Protein AF-A0A7S0GV88-F1 (afdb_monomer)

pLDDT: mean 84.68, std 21.15, range [24.97, 98.88]

Structure (mmCIF, N/CA/C/O backbone):
data_AF-A0A7S0GV88-F1
#
_entry.id   AF-A0A7S0GV88-F1
#
loop_
_atom_site.group_PDB
_atom_site.id
_atom_site.type_symbol
_atom_site.label_atom_id
_atom_site.label_alt_id
_atom_site.label_comp_id
_atom_site.label_asym_id
_atom_site.label_entity_id
_atom_site.label_seq_id
_atom_site.pdbx_PDB_ins_code
_atom_site.Cartn_x
_atom_site.Cartn_y
_atom_site.Cartn_z
_atom_site.occupancy
_atom_site.B_iso_or_equiv
_atom_site.auth_seq_id
_atom_site.auth_comp_id
_atom_site.auth_asym_id
_atom_site.auth_atom_id
_atom_site.pdbx_PDB_model_num
ATOM 1 N N . LYS A 1 1 ? 46.078 34.017 23.331 1.00 31.00 1 LYS A N 1
ATOM 2 C CA . LYS A 1 1 ? 46.641 35.387 23.426 1.00 31.00 1 LYS A CA 1
ATOM 3 C C . LYS A 1 1 ? 46.225 36.143 22.163 1.00 31.00 1 LYS A C 1
ATOM 5 O O . LYS A 1 1 ? 46.647 35.742 21.093 1.00 31.00 1 LYS A O 1
ATOM 10 N N . GLN A 1 2 ? 45.319 37.117 22.285 1.00 31.72 2 GLN A N 1
ATOM 11 C CA . GLN A 1 2 ? 44.961 38.100 21.240 1.00 31.72 2 GLN A CA 1
ATOM 12 C C . GLN A 1 2 ? 46.146 39.066 20.960 1.00 31.72 2 GLN A C 1
ATOM 14 O O . GLN A 1 2 ? 47.093 39.046 21.750 1.00 31.72 2 GLN A O 1
ATOM 19 N N . PRO A 1 3 ? 46.027 40.069 20.063 1.00 63.22 3 PRO A N 1
ATOM 20 C CA . PRO A 1 3 ? 45.631 40.078 18.638 1.00 63.22 3 PRO A CA 1
ATOM 21 C C . PRO A 1 3 ? 46.649 40.921 17.812 1.00 63.22 3 PRO A C 1
ATOM 23 O O . PRO A 1 3 ? 47.621 41.386 18.388 1.00 63.22 3 PRO A O 1
ATOM 26 N N . TYR A 1 4 ? 46.440 41.181 16.510 1.00 31.20 4 TYR A N 1
ATOM 27 C CA . TYR A 1 4 ? 46.664 42.521 15.914 1.00 31.20 4 TYR A CA 1
ATOM 28 C C . TYR A 1 4 ? 46.125 42.625 14.473 1.00 31.20 4 TYR A C 1
ATOM 30 O O . TYR A 1 4 ? 46.433 41.822 13.600 1.00 31.20 4 TYR A O 1
ATOM 38 N N . THR A 1 5 ? 45.322 43.666 14.274 1.00 37.41 5 THR A N 1
ATOM 39 C CA . THR A 1 5 ? 44.784 44.271 13.044 1.00 37.41 5 THR A CA 1
ATOM 40 C C . THR A 1 5 ? 45.808 45.154 12.319 1.00 37.41 5 THR A C 1
ATOM 42 O O . THR A 1 5 ? 46.574 45.826 13.014 1.00 37.41 5 THR A O 1
ATOM 45 N N . ARG A 1 6 ? 45.702 45.315 10.984 1.00 29.14 6 ARG A N 1
ATOM 46 C CA . ARG A 1 6 ? 45.584 46.637 10.311 1.00 29.14 6 ARG A CA 1
ATOM 47 C C . ARG A 1 6 ? 45.465 46.555 8.780 1.00 29.14 6 ARG A C 1
ATOM 49 O O . ARG A 1 6 ? 46.301 45.946 8.125 1.00 29.14 6 ARG A O 1
ATOM 56 N N . ASP A 1 7 ? 44.464 47.270 8.269 1.00 32.00 7 ASP A N 1
ATOM 57 C CA . ASP A 1 7 ? 44.287 47.724 6.886 1.00 32.00 7 ASP A CA 1
ATOM 58 C C . ASP A 1 7 ? 45.358 48.733 6.448 1.00 32.00 7 ASP A C 1
ATOM 60 O O . ASP A 1 7 ? 45.735 49.598 7.244 1.00 32.00 7 ASP A O 1
ATOM 64 N N . ILE A 1 8 ? 45.725 48.701 5.158 1.00 28.30 8 ILE A N 1
ATOM 65 C CA . ILE A 1 8 ? 46.103 49.876 4.350 1.00 28.30 8 ILE A CA 1
ATOM 66 C C . ILE A 1 8 ? 45.570 49.670 2.920 1.00 28.30 8 ILE A C 1
ATOM 68 O O . ILE A 1 8 ? 45.822 48.642 2.297 1.00 28.30 8 ILE A O 1
ATOM 72 N N . ALA A 1 9 ? 44.843 50.671 2.425 1.00 28.27 9 ALA A N 1
ATOM 73 C CA . ALA A 1 9 ? 44.384 50.839 1.047 1.00 28.27 9 ALA A CA 1
ATOM 74 C C . ALA A 1 9 ? 45.217 51.914 0.308 1.00 28.27 9 ALA A C 1
ATOM 76 O O . ALA A 1 9 ? 46.000 52.603 0.955 1.00 28.27 9 ALA A O 1
ATOM 77 N N . SER A 1 10 ? 44.923 52.081 -0.997 1.00 27.30 10 SER A N 1
ATOM 78 C CA . SER A 1 10 ? 45.275 53.158 -1.965 1.00 27.30 10 SER A CA 1
ATOM 79 C C . SER A 1 10 ? 46.482 52.869 -2.880 1.00 27.30 10 SER A C 1
ATOM 81 O O . SER A 1 10 ? 47.581 52.672 -2.377 1.00 27.30 10 SER A O 1
ATOM 83 N N . GLU A 1 11 ? 46.326 52.688 -4.204 1.00 28.52 11 GLU A N 1
ATOM 84 C CA . GLU A 1 11 ? 46.108 53.677 -5.308 1.00 28.52 11 GLU A CA 1
ATOM 85 C C . GLU A 1 11 ? 47.330 53.553 -6.269 1.00 28.52 11 GLU A C 1
ATOM 87 O O . GLU A 1 11 ? 48.411 53.213 -5.808 1.00 28.52 11 GLU A O 1
ATOM 92 N N . GLU A 1 12 ? 47.317 53.725 -7.599 1.00 28.55 12 GLU A N 1
ATOM 93 C CA . GLU A 1 12 ? 46.411 54.412 -8.524 1.00 28.55 12 GLU A CA 1
ATOM 94 C C . GLU A 1 12 ? 46.788 54.106 -10.006 1.00 28.55 12 GLU A C 1
ATOM 96 O O . GLU A 1 12 ? 47.960 53.885 -10.304 1.00 28.55 12 GLU A O 1
ATOM 101 N N . ALA A 1 13 ? 45.804 54.273 -10.915 1.00 28.66 13 ALA A N 1
ATOM 102 C CA . ALA A 1 13 ? 45.915 54.860 -12.276 1.00 28.66 13 ALA A CA 1
ATOM 103 C C . ALA A 1 13 ? 46.636 54.064 -13.413 1.00 28.66 13 ALA A C 1
ATOM 105 O O . ALA A 1 13 ? 47.700 53.510 -13.211 1.00 28.66 13 ALA A O 1
ATOM 106 N N . ARG A 1 14 ? 46.212 54.024 -14.697 1.00 29.78 14 ARG A N 1
ATOM 107 C CA . ARG A 1 14 ? 45.263 54.828 -15.503 1.00 29.78 14 ARG A CA 1
ATOM 108 C C . ARG A 1 14 ? 45.185 54.299 -16.965 1.00 29.78 14 ARG A C 1
ATOM 110 O O . ARG A 1 14 ? 46.149 53.719 -17.443 1.00 29.78 14 ARG A O 1
ATOM 117 N N . HIS A 1 15 ? 44.112 54.719 -17.663 1.00 27.44 15 HIS A N 1
ATOM 118 C CA . HIS A 1 15 ? 43.912 54.929 -19.129 1.00 27.44 15 HIS A CA 1
ATOM 119 C C . HIS A 1 15 ? 43.339 53.758 -19.963 1.00 27.44 15 HIS A C 1
ATOM 121 O O . HIS A 1 15 ? 44.011 52.758 -20.145 1.00 27.44 15 HIS A O 1
ATOM 127 N N . SER A 1 16 ? 42.039 53.755 -20.328 1.00 27.64 16 SER A N 1
ATOM 128 C CA . SER A 1 16 ? 41.274 54.545 -21.348 1.00 27.64 16 SER A CA 1
ATOM 129 C C . SER A 1 16 ? 41.292 53.872 -22.746 1.00 27.64 16 SER A C 1
ATOM 131 O O . SER A 1 16 ? 42.198 53.074 -22.968 1.00 27.64 16 SER A O 1
ATOM 133 N N . PRO A 1 17 ? 40.370 54.158 -23.709 1.00 46.22 17 PRO A N 1
ATOM 134 C CA . PRO A 1 17 ? 39.258 55.131 -23.699 1.00 46.22 17 PRO A CA 1
ATOM 135 C C . PRO A 1 17 ? 37.903 54.686 -24.356 1.00 46.22 17 PRO A C 1
ATOM 137 O O . PRO A 1 17 ? 37.824 53.687 -25.060 1.00 46.22 17 PRO A O 1
ATOM 140 N N . THR A 1 18 ? 36.880 55.560 -24.213 1.00 27.70 18 THR A N 1
ATOM 141 C CA . THR A 1 18 ? 35.824 55.971 -25.205 1.00 27.70 18 THR A CA 1
ATOM 142 C C . THR A 1 18 ? 34.707 55.004 -25.673 1.00 27.70 18 THR A C 1
ATOM 144 O O . THR A 1 18 ? 34.966 53.831 -25.862 1.00 27.70 18 THR A O 1
ATOM 147 N N . MET A 1 19 ? 33.474 55.403 -26.058 1.00 26.50 19 MET A N 1
ATOM 148 C CA . MET A 1 19 ? 32.551 56.550 -25.833 1.00 26.50 19 MET A CA 1
ATOM 149 C C . MET A 1 19 ? 31.300 56.363 -26.751 1.00 26.50 19 MET A C 1
ATOM 151 O O . MET A 1 19 ? 31.500 56.036 -27.911 1.00 26.50 19 MET A O 1
ATOM 155 N N . SER A 1 20 ? 30.087 56.705 -26.259 1.00 28.88 20 SER A N 1
ATOM 156 C CA . SER A 1 20 ? 28.911 57.340 -26.948 1.00 28.88 20 SER A CA 1
ATOM 157 C C . SER A 1 20 ? 28.206 56.627 -28.142 1.00 28.88 20 SER A C 1
ATOM 159 O O . SER A 1 20 ? 28.875 56.030 -28.966 1.00 28.88 20 SER A O 1
ATOM 161 N N . ALA A 1 21 ? 26.879 56.671 -28.396 1.00 28.61 21 ALA A N 1
ATOM 162 C CA . ALA A 1 21 ? 25.826 57.679 -28.139 1.00 28.61 21 ALA A CA 1
ATOM 163 C C . ALA A 1 21 ? 24.391 57.051 -28.332 1.00 28.61 21 ALA A C 1
ATOM 165 O O . ALA A 1 21 ? 24.263 56.166 -29.170 1.00 28.61 21 ALA A O 1
ATOM 166 N N . VAL A 1 22 ? 23.336 57.313 -27.516 1.00 31.28 22 VAL A N 1
ATOM 167 C CA . VAL A 1 22 ? 22.298 58.410 -27.568 1.00 31.28 22 VAL A CA 1
ATOM 168 C C . VAL A 1 22 ? 21.106 58.100 -28.527 1.00 31.28 22 VAL A C 1
ATOM 170 O O . VAL A 1 22 ? 21.380 57.676 -29.636 1.00 31.28 22 VAL A O 1
ATOM 173 N N . TRP A 1 23 ? 19.782 58.291 -28.290 1.00 27.17 23 TRP A N 1
ATOM 174 C CA . TRP A 1 23 ? 18.904 58.862 -27.229 1.00 27.17 23 TRP A CA 1
ATOM 175 C C . TRP A 1 23 ? 17.394 58.540 -27.481 1.00 27.17 23 TRP A C 1
ATOM 177 O O . TRP A 1 23 ? 16.983 58.417 -28.634 1.00 27.17 23 TRP A O 1
ATOM 187 N N . GLY A 1 24 ? 16.579 58.628 -26.406 1.00 27.17 24 GLY A N 1
ATOM 188 C CA . GLY A 1 24 ? 15.218 59.239 -26.384 1.00 27.17 24 GLY A CA 1
ATOM 189 C C . GLY A 1 24 ? 14.009 58.300 -26.158 1.00 27.17 24 GLY A C 1
ATOM 190 O O . GLY A 1 24 ? 13.952 57.240 -26.759 1.00 27.17 24 GLY A O 1
ATOM 191 N N . THR A 1 25 ? 12.966 58.589 -25.357 1.00 27.36 25 THR A N 1
ATOM 192 C CA . THR A 1 25 ? 12.500 59.826 -24.698 1.00 27.36 25 THR A CA 1
ATOM 193 C C . THR A 1 25 ? 11.494 59.487 -23.573 1.00 27.36 25 THR A C 1
ATOM 195 O O . THR A 1 25 ? 10.779 58.493 -23.618 1.00 27.36 25 THR A O 1
ATOM 198 N N . VAL A 1 26 ? 11.455 60.382 -22.586 1.00 27.67 26 VAL A N 1
ATOM 199 C CA . VAL A 1 26 ? 10.533 60.630 -21.457 1.00 27.67 26 VAL A CA 1
ATOM 200 C C . VAL A 1 26 ? 9.020 60.489 -21.749 1.00 27.67 26 VAL A C 1
ATOM 202 O O . VAL A 1 26 ? 8.549 61.007 -22.755 1.00 27.67 26 VAL A O 1
ATOM 205 N N . SER A 1 27 ? 8.219 59.973 -20.795 1.00 27.03 27 SER A N 1
ATOM 206 C CA . SER A 1 27 ? 7.159 60.756 -20.098 1.00 27.03 27 SER A CA 1
ATOM 207 C C . SER A 1 27 ? 6.288 59.973 -19.093 1.00 27.03 27 SER A C 1
ATOM 209 O O . SER A 1 27 ? 5.685 58.966 -19.426 1.00 27.03 27 SER A O 1
ATOM 211 N N . ARG A 1 28 ? 6.250 60.520 -17.858 1.00 28.66 28 ARG A N 1
ATOM 212 C CA . ARG A 1 28 ? 5.102 60.790 -16.947 1.00 28.66 28 ARG A CA 1
ATOM 213 C C . ARG A 1 28 ? 3.959 59.755 -16.913 1.00 28.66 28 ARG A C 1
ATOM 215 O O . ARG A 1 28 ? 3.337 59.504 -17.926 1.00 28.66 28 ARG A O 1
ATOM 222 N N . GLY A 1 29 ? 3.500 59.219 -15.784 1.00 25.38 29 GLY A N 1
ATOM 223 C CA . GLY A 1 29 ? 3.545 59.647 -14.384 1.00 25.38 29 GLY A CA 1
ATOM 224 C C . GLY A 1 29 ? 2.145 59.445 -13.790 1.00 25.38 29 GLY A C 1
ATOM 225 O O . GLY A 1 29 ? 1.188 59.760 -14.475 1.00 25.38 29 GLY A O 1
ATOM 226 N N . PHE A 1 30 ? 2.007 58.942 -12.560 1.00 24.97 30 PHE A N 1
ATOM 227 C CA . PHE A 1 30 ? 0.862 59.248 -11.689 1.00 24.97 30 PHE A CA 1
ATOM 228 C C . PHE A 1 30 ? 1.201 58.928 -10.231 1.00 24.97 30 PHE A C 1
ATOM 230 O O . PHE A 1 30 ? 1.739 57.876 -9.895 1.00 24.97 30 PHE A O 1
ATOM 237 N N . SER A 1 31 ? 0.909 59.905 -9.385 1.00 28.84 31 SER A N 1
ATOM 238 C CA . SER A 1 31 ? 1.169 59.980 -7.955 1.00 28.84 31 SER A CA 1
ATOM 239 C C . SER A 1 31 ? -0.094 59.683 -7.138 1.00 28.84 31 SER A C 1
ATOM 241 O O . SER A 1 31 ? -1.156 60.193 -7.473 1.00 28.84 31 SER A O 1
ATOM 243 N N . TYR A 1 32 ? 0.095 58.935 -6.043 1.00 29.19 32 TYR A N 1
ATOM 244 C CA . TYR A 1 32 ? -0.457 59.101 -4.683 1.00 29.19 32 TYR A CA 1
ATOM 245 C C . TYR A 1 32 ? -1.946 59.441 -4.443 1.00 29.19 32 TYR A C 1
ATOM 247 O O . TYR A 1 32 ? -2.408 60.515 -4.806 1.00 29.19 32 TYR A O 1
ATOM 255 N N . LEU A 1 33 ? -2.615 58.601 -3.627 1.00 28.61 33 LEU A N 1
ATOM 256 C CA . LEU A 1 33 ? -3.002 58.809 -2.201 1.00 28.61 33 LEU A CA 1
ATOM 257 C C . LEU A 1 33 ? -4.382 58.207 -1.859 1.00 28.61 33 LEU A C 1
ATOM 259 O O . LEU A 1 33 ? -5.360 58.450 -2.552 1.00 28.61 33 LEU A O 1
ATOM 263 N N . GLY A 1 34 ? -4.476 57.578 -0.677 1.00 27.59 34 GLY A N 1
ATOM 264 C CA . GLY A 1 34 ? -5.638 57.772 0.207 1.00 27.59 34 GLY A CA 1
ATOM 265 C C . GLY A 1 34 ? -6.469 56.542 0.590 1.00 27.59 34 GLY A C 1
ATOM 266 O O . GLY A 1 34 ? -7.191 55.982 -0.219 1.00 27.59 34 GLY A O 1
ATOM 267 N N . ARG A 1 35 ? -6.413 56.185 1.881 1.00 32.00 35 ARG A N 1
ATOM 268 C CA . ARG A 1 35 ? -7.230 55.182 2.597 1.00 32.00 35 ARG A CA 1
ATOM 269 C C . ARG A 1 35 ? -8.725 55.545 2.647 1.00 32.00 35 ARG A C 1
ATOM 271 O O . ARG A 1 35 ? -9.021 56.709 2.884 1.00 32.00 35 ARG A O 1
ATOM 278 N N . GLN A 1 36 ? -9.616 54.542 2.698 1.00 27.75 36 GLN A N 1
ATOM 279 C CA . GLN A 1 36 ? -10.603 54.361 3.789 1.00 27.75 36 GLN A CA 1
ATOM 280 C C . GLN A 1 36 ? -11.401 53.045 3.672 1.00 27.75 36 GLN A C 1
ATOM 282 O O . GLN A 1 36 ? -11.742 52.594 2.585 1.00 27.75 36 GLN A O 1
ATOM 287 N N . MET A 1 37 ? -11.675 52.439 4.833 1.00 28.88 37 MET A N 1
ATOM 288 C CA . MET A 1 37 ? -12.521 51.257 5.047 1.00 28.88 37 MET A CA 1
ATOM 289 C C . MET A 1 37 ? -14.000 51.532 4.737 1.00 28.88 37 MET A C 1
ATOM 291 O O . MET A 1 37 ? -14.466 52.627 5.036 1.00 28.88 37 MET A O 1
ATOM 295 N N . LEU A 1 38 ? -14.758 50.499 4.336 1.00 27.25 38 LEU A N 1
ATOM 296 C CA . LEU A 1 38 ? -16.100 50.196 4.873 1.00 27.25 38 LEU A CA 1
ATOM 297 C C . LEU A 1 38 ? -16.601 48.804 4.432 1.00 27.25 38 LEU A C 1
ATOM 299 O O . LEU A 1 38 ? -16.444 48.388 3.289 1.00 27.25 38 LEU A O 1
ATOM 303 N N . ARG A 1 39 ? -17.214 48.098 5.391 1.00 28.73 39 ARG A N 1
ATOM 304 C CA . ARG A 1 39 ? -17.893 46.793 5.291 1.00 28.73 39 ARG A CA 1
ATOM 305 C C . ARG A 1 39 ? -19.040 46.799 4.266 1.00 28.73 39 ARG A C 1
ATOM 307 O O . ARG A 1 39 ? -19.808 47.758 4.268 1.00 28.73 39 ARG A O 1
ATOM 314 N N . ARG A 1 40 ? -19.278 45.671 3.570 1.00 27.28 40 ARG A N 1
ATOM 315 C CA . ARG A 1 40 ? -20.622 45.088 3.316 1.00 27.28 40 ARG A CA 1
ATOM 316 C C . ARG A 1 40 ? -20.555 43.677 2.694 1.00 27.28 40 ARG A C 1
ATOM 318 O O . ARG A 1 40 ? -19.632 43.346 1.968 1.00 27.28 40 ARG A O 1
ATOM 325 N N . SER A 1 41 ? -21.554 42.879 3.065 1.00 28.41 41 SER A N 1
ATOM 326 C CA . SER A 1 41 ? -21.838 41.453 2.818 1.00 28.41 41 SER A CA 1
ATOM 327 C C . SER A 1 41 ? -21.912 40.990 1.348 1.00 28.41 41 SER A C 1
ATOM 329 O O . SER A 1 41 ? -22.303 41.792 0.498 1.00 28.41 41 SER A O 1
ATOM 331 N N . PRO A 1 42 ? -21.719 39.686 1.057 1.00 31.70 42 PRO A N 1
ATOM 332 C CA . PRO A 1 42 ? -21.931 39.120 -0.273 1.00 31.70 42 PRO A CA 1
ATOM 333 C C . PRO A 1 42 ? -23.405 38.736 -0.506 1.00 31.70 42 PRO A C 1
ATOM 335 O O . PRO A 1 42 ? -24.007 38.007 0.282 1.00 31.70 42 PRO A O 1
ATOM 338 N N . ARG A 1 43 ? -23.990 39.232 -1.604 1.00 27.00 43 ARG A N 1
ATOM 339 C CA . ARG A 1 43 ? -25.266 38.757 -2.163 1.00 27.00 43 ARG A CA 1
ATOM 340 C C . ARG A 1 43 ? -24.993 37.829 -3.346 1.00 27.00 43 ARG A C 1
ATOM 342 O O . ARG A 1 43 ? -24.119 38.101 -4.162 1.00 27.00 43 ARG A O 1
ATOM 349 N N . ALA A 1 44 ? -25.784 36.763 -3.384 1.00 29.05 44 ALA A N 1
ATOM 350 C CA . ALA A 1 44 ? -25.825 35.695 -4.368 1.00 29.05 44 ALA A CA 1
ATOM 351 C C . ALA A 1 44 ? -25.905 36.177 -5.827 1.00 29.05 44 ALA A C 1
ATOM 353 O O . ALA A 1 44 ? -26.627 37.124 -6.140 1.00 29.05 44 ALA A O 1
ATOM 354 N N . TRP A 1 45 ? -25.217 35.449 -6.707 1.00 26.28 45 TRP A N 1
ATOM 355 C CA . TRP A 1 45 ? -25.398 35.486 -8.156 1.00 26.28 45 TRP A CA 1
ATOM 356 C C . TRP A 1 45 ? -25.966 34.134 -8.604 1.00 26.28 45 TRP A C 1
ATOM 358 O O . TRP A 1 45 ? -25.277 33.118 -8.565 1.00 26.28 45 TRP A O 1
ATOM 368 N N . LEU A 1 46 ? -27.242 34.138 -8.992 1.00 27.50 46 LEU A N 1
ATOM 369 C CA . LEU A 1 46 ? -27.919 33.074 -9.735 1.00 27.50 46 LEU A CA 1
ATOM 370 C C . LEU A 1 46 ? -27.804 33.419 -11.222 1.00 27.50 46 LEU A C 1
ATOM 372 O O . LEU A 1 46 ? -28.166 34.524 -11.624 1.00 27.50 46 LEU A O 1
ATOM 376 N N . LEU A 1 47 ? -27.290 32.488 -12.023 1.00 28.09 47 LEU A N 1
ATOM 377 C CA . LEU A 1 47 ? -27.138 32.636 -13.467 1.00 28.09 47 LEU A CA 1
ATOM 378 C C . LEU A 1 47 ? -28.027 31.588 -14.149 1.00 28.09 47 LEU A C 1
ATOM 380 O O . LEU A 1 47 ? -27.728 30.397 -14.135 1.00 28.09 47 LEU A O 1
ATOM 384 N N . GLU A 1 48 ? -29.149 32.048 -14.706 1.00 28.42 48 GLU A N 1
ATOM 385 C CA . GLU A 1 48 ? -30.024 31.274 -15.589 1.00 28.42 48 GLU A CA 1
ATOM 386 C C . GLU A 1 48 ? -29.304 30.971 -16.911 1.00 28.42 48 GLU A C 1
ATOM 388 O O . GLU A 1 48 ? -28.841 31.879 -17.608 1.00 28.42 48 GLU A O 1
ATOM 393 N N . ARG A 1 49 ? -29.269 29.695 -17.308 1.00 27.91 49 ARG A N 1
ATOM 394 C CA . ARG A 1 49 ? -28.949 29.276 -18.678 1.00 27.91 49 ARG A CA 1
ATOM 395 C C . ARG A 1 49 ? -30.178 28.624 -19.306 1.00 27.91 49 ARG A C 1
ATOM 397 O O . ARG A 1 49 ? -30.584 27.534 -18.920 1.00 27.91 49 ARG A O 1
ATOM 404 N N . LYS A 1 50 ? -30.746 29.315 -20.297 1.00 26.19 50 LYS A N 1
ATOM 405 C CA . LYS A 1 50 ? -31.735 28.795 -21.248 1.00 26.19 50 LYS A CA 1
ATOM 406 C C . LYS A 1 50 ? -31.060 27.819 -22.216 1.00 26.19 50 LYS A C 1
ATOM 408 O O . LYS A 1 50 ? -30.075 28.188 -22.851 1.00 26.19 50 LYS A O 1
ATOM 413 N N . LEU A 1 51 ? -31.643 26.636 -22.395 1.00 28.59 51 LEU A N 1
ATOM 414 C CA . LEU A 1 51 ? -31.433 25.780 -23.564 1.00 28.59 51 LEU A CA 1
ATOM 415 C C . LEU A 1 51 ? -32.797 25.416 -24.160 1.00 28.59 51 LEU A C 1
ATOM 417 O O . LEU A 1 51 ? -33.731 25.067 -23.443 1.00 28.59 51 LEU A O 1
ATOM 421 N N . ALA A 1 52 ? -32.897 25.591 -25.475 1.00 27.66 52 ALA A N 1
ATOM 422 C CA . ALA A 1 52 ? -34.080 25.377 -26.295 1.00 27.66 52 ALA A CA 1
ATOM 423 C C . ALA A 1 52 ? -34.177 23.914 -26.764 1.00 27.66 52 ALA A C 1
ATOM 425 O O . ALA A 1 52 ? -33.160 23.294 -27.065 1.00 27.66 52 ALA A O 1
ATOM 426 N N . ALA A 1 53 ? -35.404 23.404 -26.882 1.00 28.06 53 ALA A N 1
ATOM 427 C CA . ALA A 1 53 ? -35.748 22.118 -27.493 1.00 28.06 53 ALA A CA 1
ATOM 428 C C . ALA A 1 53 ? -36.525 22.346 -28.808 1.00 28.06 53 ALA A C 1
ATOM 430 O O . ALA A 1 53 ? -37.249 23.344 -28.890 1.00 28.06 53 ALA A O 1
ATOM 431 N N . PRO A 1 54 ? -36.450 21.451 -29.816 1.00 31.88 54 PRO A N 1
ATOM 432 C CA . PRO A 1 54 ? -37.316 21.530 -30.984 1.00 31.88 54 PRO A CA 1
ATOM 433 C C . PRO A 1 54 ? -38.494 20.534 -30.940 1.00 31.88 54 PRO A C 1
ATOM 435 O O . PRO A 1 54 ? -38.315 19.327 -30.824 1.00 31.88 54 PRO A O 1
ATOM 438 N N . ASN A 1 55 ? -39.690 21.115 -31.085 1.00 27.56 55 ASN A N 1
ATOM 439 C CA . ASN A 1 55 ? -40.888 20.710 -31.839 1.00 27.56 55 ASN A CA 1
ATOM 440 C C . ASN A 1 55 ? -41.368 19.243 -31.882 1.00 27.56 55 ASN A C 1
ATOM 442 O O . ASN A 1 55 ? -40.812 18.403 -32.583 1.00 27.56 55 ASN A O 1
ATOM 446 N N . THR A 1 56 ? -42.578 19.038 -31.350 1.00 26.22 56 THR A N 1
ATOM 447 C CA . THR A 1 56 ? -43.568 18.056 -31.830 1.00 26.22 56 THR A CA 1
ATOM 448 C C . THR A 1 56 ? -44.850 18.777 -32.266 1.00 26.22 56 THR A C 1
ATOM 450 O O . THR A 1 56 ? -45.281 19.751 -31.646 1.00 26.22 56 THR A O 1
ATOM 453 N N . SER A 1 57 ? -45.423 18.337 -33.389 1.00 26.84 57 SER A N 1
ATOM 454 C CA . SER A 1 57 ? -46.606 18.907 -34.039 1.00 26.84 57 SER A CA 1
ATOM 455 C C . SER A 1 57 ? -47.918 18.300 -33.532 1.00 26.84 57 SER A C 1
ATOM 457 O O . SER A 1 57 ? -48.014 17.106 -33.270 1.00 26.84 57 SER A O 1
ATOM 459 N N . ILE A 1 58 ? -48.928 19.164 -33.472 1.00 29.53 58 ILE A N 1
ATOM 460 C CA . ILE A 1 58 ? -50.299 18.989 -32.979 1.00 29.53 58 ILE A CA 1
ATOM 461 C C . ILE A 1 58 ? -51.168 18.166 -33.944 1.00 29.53 58 ILE A C 1
ATOM 463 O O . ILE A 1 58 ? -51.148 18.442 -35.140 1.00 29.53 58 ILE A O 1
ATOM 467 N N . LEU A 1 59 ? -52.064 17.324 -33.412 1.00 25.52 59 LEU A N 1
ATOM 468 C CA . LEU A 1 59 ? -53.400 17.096 -33.984 1.00 25.52 59 LEU A CA 1
ATOM 469 C C . LEU A 1 59 ? -54.449 17.039 -32.857 1.00 25.52 59 LEU A C 1
ATOM 471 O O . LEU A 1 59 ? -54.305 16.302 -31.888 1.00 25.52 59 LEU A O 1
ATOM 475 N N . ARG A 1 60 ? -55.482 17.882 -32.983 1.00 29.52 60 ARG A N 1
ATOM 476 C CA . ARG A 1 60 ? -56.662 17.972 -32.105 1.00 29.52 60 ARG A CA 1
ATOM 477 C C . ARG A 1 60 ? -57.702 16.922 -32.505 1.00 29.52 60 ARG A C 1
ATOM 479 O O . ARG A 1 60 ? -58.002 16.815 -33.691 1.00 29.52 60 ARG A O 1
ATOM 486 N N . THR A 1 61 ? -58.357 16.301 -31.525 1.00 27.20 61 THR A N 1
ATOM 487 C CA . THR A 1 61 ? -59.642 15.600 -31.693 1.00 27.20 61 THR A CA 1
ATOM 488 C C . THR A 1 61 ? -60.654 16.021 -30.618 1.00 27.20 61 THR A C 1
ATOM 490 O O . THR A 1 61 ? -60.309 16.402 -29.502 1.00 27.20 61 THR A O 1
ATOM 493 N N . THR A 1 62 ? -61.910 16.054 -31.054 1.00 28.95 62 THR A N 1
ATOM 494 C CA . THR A 1 62 ? -63.166 16.501 -30.427 1.00 28.95 62 THR A CA 1
ATOM 495 C C . THR A 1 62 ? -63.655 15.555 -29.305 1.00 28.95 62 THR A C 1
ATOM 497 O O . THR A 1 62 ? -63.170 14.431 -29.211 1.00 28.95 62 THR A O 1
ATOM 500 N N . PRO A 1 63 ? -64.616 15.968 -28.446 1.00 35.31 63 PRO A N 1
ATOM 501 C CA . PRO A 1 63 ? -64.967 15.248 -27.222 1.00 35.31 63 PRO A CA 1
ATOM 502 C C . PRO A 1 63 ? -65.899 14.060 -27.506 1.00 35.31 63 PRO A C 1
ATOM 504 O O . PRO A 1 63 ? -67.022 14.244 -27.973 1.00 35.31 63 PRO A O 1
ATOM 507 N N . GLY A 1 64 ? -65.427 12.849 -27.202 1.00 27.55 64 GLY A N 1
ATOM 508 C CA . GLY A 1 64 ? -66.181 11.598 -27.274 1.00 27.55 64 GLY A CA 1
ATOM 509 C C . GLY A 1 64 ? -66.173 10.881 -25.921 1.00 27.55 64 GLY A C 1
ATOM 510 O O . GLY A 1 64 ? -65.131 10.758 -25.290 1.00 27.55 64 GLY A O 1
ATOM 511 N N . MET A 1 65 ? -67.368 10.491 -25.485 1.00 29.50 65 MET A N 1
ATOM 512 C CA . MET A 1 65 ? -67.767 9.768 -24.269 1.00 29.50 65 MET A CA 1
ATOM 513 C C . MET A 1 65 ? -66.656 8.956 -23.559 1.00 29.50 65 MET A C 1
ATOM 515 O O . MET A 1 65 ? -66.227 7.920 -24.054 1.00 29.50 65 MET A O 1
ATOM 519 N N . GLN A 1 66 ? -66.226 9.401 -22.369 1.00 30.02 66 GLN A N 1
ATOM 520 C CA . GLN A 1 66 ? -65.368 8.616 -21.469 1.00 30.02 66 GLN A CA 1
ATOM 521 C C . GLN A 1 66 ? -66.163 7.453 -20.863 1.00 30.02 66 GLN A C 1
ATOM 523 O O . GLN A 1 66 ? -67.113 7.680 -20.110 1.00 30.02 66 GLN A O 1
ATOM 528 N N . ILE A 1 67 ? -65.740 6.219 -21.134 1.00 37.84 67 ILE A N 1
ATOM 529 C CA . ILE A 1 67 ? -66.081 5.067 -20.295 1.00 37.84 67 ILE A CA 1
ATOM 530 C C . ILE A 1 67 ? -65.276 5.224 -18.998 1.00 37.84 67 ILE A C 1
ATOM 532 O O . ILE A 1 67 ? -64.068 5.455 -19.028 1.00 37.84 67 ILE A O 1
ATOM 536 N N . ARG A 1 68 ? -65.944 5.170 -17.840 1.00 38.50 68 ARG A N 1
ATOM 537 C CA . ARG A 1 68 ? -65.269 5.176 -16.536 1.00 38.50 68 ARG A CA 1
ATOM 538 C C . ARG A 1 68 ? -64.572 3.834 -16.328 1.00 38.50 68 ARG A C 1
ATOM 540 O O . ARG A 1 68 ? -65.164 2.922 -15.770 1.00 38.50 68 ARG A O 1
ATOM 547 N N . THR A 1 69 ? -63.308 3.743 -16.714 1.00 39.00 69 THR A N 1
ATOM 548 C CA . THR A 1 69 ? -62.416 2.663 -16.288 1.00 39.00 69 THR A CA 1
ATOM 549 C C . THR A 1 69 ? -61.384 3.249 -15.324 1.00 39.00 69 THR A C 1
ATOM 551 O O . THR A 1 69 ? -60.291 3.657 -15.716 1.00 39.00 69 THR A O 1
ATOM 554 N N . ASN A 1 70 ? -61.740 3.348 -14.040 1.00 39.78 70 ASN A N 1
ATOM 555 C CA . ASN A 1 70 ? -60.723 3.433 -12.991 1.00 39.78 70 ASN A CA 1
ATOM 556 C C . ASN A 1 70 ? -60.088 2.040 -12.903 1.00 39.78 70 ASN A C 1
ATOM 558 O O . ASN A 1 70 ? -60.628 1.164 -12.239 1.00 39.78 70 ASN A O 1
ATOM 562 N N . VAL A 1 71 ? -59.003 1.814 -13.643 1.00 41.19 71 VAL A N 1
ATOM 563 C CA . VAL A 1 71 ? -58.347 0.504 -13.713 1.00 41.19 71 VAL A CA 1
ATOM 564 C C . VAL A 1 71 ? -57.278 0.417 -12.626 1.00 41.19 71 VAL A C 1
ATOM 566 O O . VAL A 1 71 ? -56.204 1.002 -12.750 1.00 41.19 71 VAL A O 1
ATOM 569 N N . THR A 1 72 ? -57.578 -0.317 -11.558 1.00 43.84 72 THR A N 1
ATOM 570 C CA . THR A 1 72 ? -56.596 -0.893 -10.625 1.00 43.84 72 THR A CA 1
ATOM 571 C C . THR A 1 72 ? -56.486 -2.390 -10.890 1.00 43.84 72 THR A C 1
ATOM 573 O O . THR A 1 72 ? -56.800 -3.201 -10.027 1.00 43.84 72 THR A O 1
ATOM 576 N N . ASP A 1 73 ? -56.074 -2.749 -12.105 1.00 49.50 73 ASP A N 1
ATOM 577 C CA . ASP A 1 73 ? -55.794 -4.131 -12.486 1.00 49.50 73 ASP A CA 1
ATOM 578 C C . ASP A 1 73 ? -54.321 -4.246 -12.905 1.00 49.50 73 ASP A C 1
ATOM 580 O O . ASP A 1 73 ? -53.821 -3.458 -13.714 1.00 49.50 73 ASP A O 1
ATOM 584 N N . THR A 1 74 ? -53.589 -5.186 -12.309 1.00 48.69 74 THR A N 1
ATOM 585 C CA . THR A 1 74 ? -52.112 -5.223 -12.291 1.00 48.69 74 THR A CA 1
ATOM 586 C C . THR A 1 74 ? -51.485 -5.506 -13.660 1.00 48.69 74 THR A C 1
ATOM 588 O O . THR A 1 74 ? -50.291 -5.274 -13.851 1.00 48.69 74 THR A O 1
ATOM 591 N N . PHE A 1 75 ? -52.271 -5.985 -14.629 1.00 54.72 75 PHE A N 1
ATOM 592 C CA . PHE A 1 75 ? -51.823 -6.250 -16.001 1.00 54.72 75 PHE A CA 1
ATOM 593 C C . PHE A 1 75 ? -52.023 -5.046 -16.951 1.00 54.72 75 PHE A C 1
ATOM 595 O O . PHE A 1 75 ? -51.330 -4.931 -17.967 1.00 54.72 75 PHE A O 1
ATOM 602 N N . ALA A 1 76 ? -52.909 -4.107 -16.608 1.00 53.16 76 ALA A N 1
ATOM 603 C CA . ALA A 1 76 ? -53.262 -2.954 -17.435 1.00 53.16 76 ALA A CA 1
ATOM 604 C C . ALA A 1 76 ? -52.478 -1.699 -17.007 1.00 53.16 76 ALA A C 1
ATOM 606 O O . ALA A 1 76 ? -53.013 -0.738 -16.456 1.00 53.16 76 ALA A O 1
ATOM 607 N N . THR A 1 77 ? -51.164 -1.706 -17.249 1.00 47.00 77 THR A N 1
ATOM 608 C CA . THR A 1 77 ? -50.332 -0.497 -17.120 1.00 47.00 77 THR A CA 1
ATOM 609 C C . THR A 1 77 ? -50.416 0.347 -18.398 1.00 47.00 77 THR A C 1
ATOM 611 O O . THR A 1 77 ? -50.632 -0.181 -19.487 1.00 47.00 77 THR A O 1
ATOM 614 N N . GLY A 1 78 ? -50.285 1.675 -18.271 1.00 52.94 78 GLY A N 1
ATOM 615 C CA . GLY A 1 78 ? -50.765 2.692 -19.228 1.00 52.94 78 GLY A CA 1
ATOM 616 C C . GLY A 1 78 ? -50.331 2.613 -20.704 1.00 52.94 78 GLY A C 1
ATOM 617 O O . GLY A 1 78 ? -50.859 3.368 -21.515 1.00 52.94 78 GLY A O 1
ATOM 618 N N . THR A 1 79 ? -49.430 1.709 -21.093 1.00 50.12 79 THR A N 1
ATOM 619 C CA . THR A 1 79 ? -49.115 1.393 -22.500 1.00 50.12 79 THR A CA 1
ATOM 620 C C . THR A 1 79 ? -50.062 0.367 -23.140 1.00 50.12 79 THR A C 1
ATOM 622 O O . THR A 1 79 ? -50.133 0.305 -24.364 1.00 50.12 79 THR A O 1
ATOM 625 N N . SER A 1 80 ? -50.810 -0.407 -22.346 1.00 58.72 80 SER A N 1
ATOM 626 C CA . SER A 1 80 ? -51.703 -1.483 -22.817 1.00 58.72 80 SER A CA 1
ATOM 627 C C . SER A 1 80 ? -53.175 -1.060 -22.936 1.00 58.72 80 SER A C 1
ATOM 629 O O . SER A 1 80 ? -53.953 -1.740 -23.602 1.00 58.72 80 SER A O 1
ATOM 631 N N . ASN A 1 81 ? -53.567 0.071 -22.337 1.00 65.31 81 ASN A N 1
ATOM 632 C CA . ASN A 1 81 ? -54.973 0.498 -22.266 1.00 65.31 81 ASN A CA 1
ATOM 633 C C . ASN A 1 81 ? -55.582 0.769 -23.645 1.00 65.31 81 ASN A C 1
ATOM 635 O O . ASN A 1 81 ? -56.667 0.284 -23.928 1.00 65.31 81 ASN A O 1
ATOM 639 N N . ALA A 1 82 ? -54.851 1.435 -24.545 1.00 69.19 82 ALA A N 1
ATOM 640 C CA . ALA A 1 82 ? -55.351 1.714 -25.894 1.00 69.19 82 ALA A CA 1
ATOM 641 C C . ALA A 1 82 ? -55.633 0.433 -26.708 1.00 69.19 82 ALA A C 1
ATOM 643 O O . ALA A 1 82 ? -56.508 0.421 -27.570 1.00 69.19 82 ALA A O 1
ATOM 644 N N . TYR A 1 83 ? -54.900 -0.651 -26.434 1.00 73.88 83 TYR A N 1
ATOM 645 C CA . TYR A 1 83 ? -55.106 -1.944 -27.084 1.00 73.88 83 TYR A CA 1
ATOM 646 C C . TYR A 1 83 ? -56.328 -2.679 -26.515 1.00 73.88 83 TYR A C 1
ATOM 648 O O . TYR A 1 83 ? -57.116 -3.238 -27.276 1.00 73.88 83 TYR A O 1
ATOM 656 N N . ILE A 1 84 ? -56.519 -2.630 -25.192 1.00 79.44 84 ILE A N 1
ATOM 657 C CA . ILE A 1 84 ? -57.691 -3.208 -24.516 1.00 79.44 84 ILE A CA 1
ATOM 658 C C . ILE A 1 84 ? -58.965 -2.447 -24.909 1.00 79.44 84 ILE A C 1
ATOM 660 O O . ILE A 1 84 ? -59.968 -3.080 -25.230 1.00 79.44 84 ILE A O 1
ATOM 664 N N . ASP A 1 85 ? -58.905 -1.114 -24.991 1.00 79.19 85 ASP A N 1
ATOM 665 C CA . ASP A 1 85 ? -60.011 -0.271 -25.458 1.00 79.19 85 ASP A CA 1
ATOM 666 C C . ASP A 1 85 ? -60.406 -0.627 -26.898 1.00 79.19 85 ASP A C 1
ATOM 668 O O . ASP A 1 85 ? -61.587 -0.792 -27.202 1.00 79.19 85 ASP A O 1
ATOM 672 N N . GLN A 1 86 ? -59.426 -0.822 -27.787 1.00 80.25 86 GLN A N 1
ATOM 673 C CA . GLN A 1 86 ? -59.694 -1.246 -29.162 1.00 80.25 86 GLN A CA 1
ATOM 674 C C . GLN A 1 86 ? -60.281 -2.665 -29.227 1.00 80.25 86 GLN A C 1
ATOM 676 O O . GLN A 1 86 ? -61.181 -2.914 -30.028 1.00 80.25 86 GLN A O 1
ATOM 681 N N . MET A 1 87 ? -59.814 -3.595 -28.387 1.00 84.25 87 MET A N 1
ATOM 682 C CA . MET A 1 87 ? -60.391 -4.941 -28.290 1.00 84.25 87 MET A CA 1
ATOM 683 C C . MET A 1 87 ? -61.836 -4.917 -27.788 1.00 84.25 87 MET A C 1
ATOM 685 O O . MET A 1 87 ? -62.665 -5.651 -28.318 1.00 84.25 87 MET A O 1
ATOM 689 N N . TYR A 1 88 ? -62.148 -4.067 -26.811 1.00 83.44 88 TYR A N 1
ATOM 690 C CA . TYR A 1 88 ? -63.509 -3.892 -26.312 1.00 83.44 88 TYR A CA 1
ATOM 691 C C . TYR A 1 88 ? -64.431 -3.281 -27.380 1.00 83.44 88 TYR A C 1
ATOM 693 O O . TYR A 1 88 ? -65.548 -3.758 -27.571 1.00 83.44 88 TYR A O 1
ATOM 701 N N . LEU A 1 89 ? -63.954 -2.284 -28.137 1.00 85.12 89 LEU A N 1
ATOM 702 C CA . LEU A 1 89 ? -64.702 -1.709 -29.263 1.00 85.12 89 LEU A CA 1
ATOM 703 C C . LEU A 1 89 ? -64.973 -2.746 -30.362 1.00 85.12 89 LEU A C 1
ATOM 705 O O . LEU A 1 89 ? -66.102 -2.852 -30.834 1.00 85.12 89 LEU A O 1
ATOM 709 N N . ASN A 1 90 ? -63.973 -3.554 -30.722 1.00 84.00 90 ASN A N 1
ATOM 710 C CA . ASN A 1 90 ? -64.142 -4.628 -31.703 1.00 84.00 90 ASN A CA 1
ATOM 711 C C . ASN A 1 90 ? -65.112 -5.713 -31.194 1.00 84.00 90 ASN A C 1
ATOM 713 O O . ASN A 1 90 ? -65.953 -6.186 -31.955 1.00 84.00 90 ASN A O 1
ATOM 717 N N . TRP A 1 91 ? -65.050 -6.066 -29.904 1.00 90.50 91 TRP A N 1
ATOM 718 C CA . TRP A 1 91 ? -65.988 -7.004 -29.274 1.00 90.50 91 TRP A CA 1
ATOM 719 C C . TRP A 1 91 ? -67.432 -6.473 -29.252 1.00 90.50 91 TRP A C 1
ATOM 721 O O . TRP A 1 91 ? -68.366 -7.240 -29.479 1.00 90.50 91 TRP A O 1
ATOM 731 N N . LYS A 1 92 ? -67.632 -5.163 -29.042 1.00 84.81 92 LYS A N 1
ATOM 732 C CA . LYS A 1 92 ? -68.957 -4.519 -29.122 1.00 84.81 92 LYS A CA 1
ATOM 733 C C . LYS A 1 92 ? -69.584 -4.604 -30.515 1.00 84.81 92 LYS A C 1
ATOM 735 O O . LYS A 1 92 ? -70.810 -4.643 -30.612 1.00 84.81 92 LYS A O 1
ATOM 740 N N . GLU A 1 93 ? -68.770 -4.597 -31.569 1.00 86.75 93 GLU A N 1
ATOM 741 C CA . GLU A 1 93 ? -69.234 -4.762 -32.952 1.00 86.75 93 GLU A CA 1
ATOM 742 C C . GLU A 1 93 ? -69.461 -6.239 -33.314 1.00 86.75 93 GLU A C 1
ATOM 744 O O . GLU A 1 93 ? -70.475 -6.571 -33.929 1.00 86.75 93 GLU A O 1
ATOM 749 N N . ASP A 1 94 ? -68.554 -7.127 -32.901 1.00 86.88 94 ASP A N 1
ATOM 750 C CA . ASP A 1 94 ? -68.652 -8.579 -33.078 1.00 86.88 94 ASP A CA 1
ATOM 751 C C . ASP A 1 94 ? -68.050 -9.315 -31.865 1.00 86.88 94 ASP A C 1
ATOM 753 O O . ASP A 1 94 ? -66.822 -9.357 -31.720 1.00 86.88 94 ASP A O 1
ATOM 757 N N . PRO A 1 95 ? -68.874 -9.969 -31.021 1.00 83.19 95 PRO A N 1
ATOM 758 C CA . P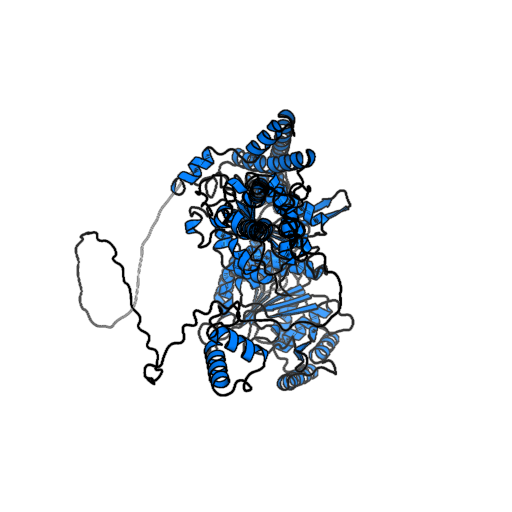RO A 1 95 ? -68.392 -10.681 -29.839 1.00 83.19 95 PRO A CA 1
ATOM 759 C C . PRO A 1 95 ? -67.414 -11.829 -30.125 1.00 83.19 95 PRO A C 1
ATOM 761 O O . PRO A 1 95 ? -66.676 -12.236 -29.228 1.00 83.19 95 PRO A O 1
ATOM 764 N N . SER A 1 96 ? -67.386 -12.350 -31.358 1.00 84.38 96 SER A N 1
ATOM 765 C CA . SER A 1 96 ? -66.462 -13.412 -31.779 1.00 84.38 96 SER A CA 1
ATOM 766 C C . SER A 1 96 ? -65.088 -12.900 -32.233 1.00 84.38 96 SER A C 1
ATOM 768 O O . SER A 1 96 ? -64.169 -13.697 -32.433 1.00 84.38 96 SER A O 1
ATOM 770 N N . SER A 1 97 ? -64.922 -11.577 -32.353 1.00 86.44 97 SER A N 1
ATOM 771 C CA . SER A 1 97 ? -63.669 -10.928 -32.770 1.00 86.44 97 SER A CA 1
ATOM 772 C C . SER A 1 97 ? -62.547 -11.006 -31.727 1.00 86.44 97 SER A C 1
ATOM 774 O O . SER A 1 97 ? -61.382 -10.753 -32.040 1.00 86.44 97 SER A O 1
ATOM 776 N N . VAL A 1 98 ? -62.880 -11.383 -30.491 1.00 83.62 98 VAL A N 1
ATOM 777 C CA . VAL A 1 98 ? -61.935 -11.589 -29.391 1.00 83.62 98 VAL A CA 1
ATOM 778 C C . VAL A 1 98 ? -62.043 -13.015 -28.855 1.00 83.62 98 VAL A C 1
ATOM 780 O O . VAL A 1 98 ? -63.048 -13.702 -29.019 1.00 83.62 98 VAL A O 1
ATOM 783 N N . HIS A 1 99 ? -60.987 -13.482 -28.192 1.00 80.75 99 HIS A N 1
ATOM 784 C CA . HIS A 1 99 ? -60.977 -14.808 -27.573 1.00 80.75 99 HIS A CA 1
ATOM 785 C C . HIS A 1 99 ? -62.079 -14.933 -26.503 1.00 80.75 99 HIS A C 1
ATOM 787 O O . HIS A 1 99 ? -62.351 -13.972 -25.787 1.00 80.75 99 HIS A O 1
ATOM 793 N N . GLY A 1 100 ? -62.673 -16.121 -26.331 1.00 75.56 100 GLY A N 1
ATOM 794 C CA . GLY A 1 100 ? -63.844 -16.321 -25.458 1.00 75.56 100 GLY A CA 1
ATOM 795 C C . GLY A 1 100 ? -63.658 -15.884 -23.996 1.00 75.56 100 GLY A C 1
ATOM 796 O O . GLY A 1 100 ? -64.612 -15.452 -23.360 1.00 75.56 100 GLY A O 1
ATOM 797 N N . SER A 1 101 ? -62.426 -15.913 -23.478 1.00 74.88 101 SER A N 1
ATOM 798 C CA . SER A 1 101 ? -62.097 -15.378 -22.147 1.00 74.88 101 SER A CA 1
ATOM 799 C C . SER A 1 101 ? -62.219 -13.852 -22.062 1.00 74.88 101 SER A C 1
ATOM 801 O O . SER A 1 101 ? -62.636 -13.328 -21.037 1.00 74.88 101 SER A O 1
ATOM 803 N N . TRP A 1 102 ? -61.879 -13.142 -23.142 1.00 81.94 102 TRP A N 1
ATOM 804 C CA . TRP A 1 102 ? -62.042 -11.692 -23.258 1.00 81.94 102 TRP A CA 1
ATOM 805 C C . TRP A 1 102 ? -63.495 -11.310 -23.516 1.00 81.94 102 TRP A C 1
ATOM 807 O O . TRP A 1 102 ? -63.964 -10.330 -22.951 1.00 81.94 102 TRP A O 1
ATOM 817 N N . ALA A 1 103 ? -64.222 -12.111 -24.299 1.00 80.44 103 ALA A N 1
ATOM 818 C CA . ALA A 1 103 ? -65.653 -11.907 -24.495 1.00 80.44 103 ALA A CA 1
ATOM 819 C C . ALA A 1 103 ? -66.424 -12.012 -23.167 1.00 80.44 103 ALA A C 1
ATOM 821 O O . ALA A 1 103 ? -67.208 -11.125 -22.856 1.00 80.44 103 ALA A O 1
ATOM 822 N N . ALA A 1 104 ? -66.135 -13.034 -22.350 1.00 79.25 104 ALA A N 1
ATOM 823 C CA . ALA A 1 104 ? -66.741 -13.191 -21.026 1.00 79.25 104 ALA A CA 1
ATOM 824 C C . ALA A 1 104 ? -66.346 -12.059 -20.059 1.00 79.25 104 ALA A C 1
ATOM 826 O O . ALA A 1 104 ? -67.184 -11.553 -19.318 1.00 79.25 104 ALA A O 1
ATOM 827 N N . TYR A 1 105 ? -65.081 -11.628 -20.092 1.00 81.19 105 TYR A N 1
ATOM 828 C CA . TYR A 1 105 ? -64.598 -10.502 -19.291 1.00 81.19 105 TYR A CA 1
ATOM 829 C C . TYR A 1 105 ? -65.319 -9.190 -19.640 1.00 81.19 105 TYR A C 1
ATOM 831 O O . TYR A 1 105 ? -65.813 -8.498 -18.751 1.00 81.19 105 TYR A O 1
ATOM 839 N N . PHE A 1 106 ? -65.439 -8.865 -20.930 1.00 85.69 106 PHE A N 1
ATOM 840 C CA . PHE A 1 106 ? -66.128 -7.656 -21.383 1.00 85.69 106 PHE A CA 1
ATOM 841 C C . PHE A 1 106 ? -67.646 -7.712 -21.163 1.00 85.69 106 PHE A C 1
ATOM 843 O O . PHE A 1 106 ? -68.239 -6.694 -20.811 1.00 85.69 106 PHE A O 1
ATOM 850 N N . GLU A 1 107 ? -68.267 -8.888 -21.285 1.00 82.56 107 GLU A N 1
ATOM 851 C CA . GLU A 1 107 ? -69.686 -9.091 -20.968 1.00 82.56 107 GLU A CA 1
ATOM 852 C C . GLU A 1 107 ? -69.976 -8.851 -19.478 1.00 82.56 107 GLU A C 1
ATOM 854 O O . GLU A 1 107 ? -70.934 -8.156 -19.136 1.00 82.56 107 GLU A O 1
ATOM 859 N N . ASN A 1 108 ? -69.110 -9.345 -18.586 1.00 77.19 108 ASN A N 1
ATOM 860 C CA . ASN A 1 108 ? -69.232 -9.119 -17.144 1.00 77.19 108 ASN A CA 1
ATOM 861 C C . ASN A 1 108 ? -69.004 -7.647 -16.762 1.00 77.19 108 ASN A C 1
ATOM 863 O O . ASN A 1 108 ? -69.726 -7.111 -15.919 1.00 77.19 108 ASN A O 1
ATOM 867 N N . LEU A 1 109 ? -68.049 -6.974 -17.410 1.00 80.44 109 LEU A N 1
ATOM 868 C CA . LEU A 1 109 ? -67.831 -5.532 -17.250 1.00 80.44 109 LEU A CA 1
ATOM 869 C C . LEU A 1 109 ? -69.056 -4.711 -17.678 1.00 80.44 109 LEU A C 1
ATOM 871 O O . LEU A 1 109 ? -69.473 -3.805 -16.957 1.00 80.44 109 LEU A O 1
ATOM 875 N N . ASP A 1 110 ? -69.680 -5.047 -18.810 1.00 78.56 110 ASP A N 1
ATOM 876 C CA . ASP A 1 110 ? -70.912 -4.396 -19.281 1.00 78.56 110 ASP A CA 1
ATOM 877 C C . ASP A 1 110 ? -72.119 -4.657 -18.378 1.00 78.56 110 ASP A C 1
ATOM 879 O O . ASP A 1 110 ? -72.996 -3.799 -18.240 1.00 78.56 110 ASP A O 1
ATOM 883 N N . ALA A 1 111 ? -72.160 -5.830 -17.746 1.00 78.06 111 ALA A N 1
ATOM 884 C CA . ALA A 1 111 ? -73.155 -6.176 -16.738 1.00 78.06 111 ALA A CA 1
ATOM 885 C C . ALA A 1 111 ? -72.939 -5.438 -15.398 1.00 78.06 111 ALA A C 1
ATOM 887 O O . ALA A 1 111 ? -73.762 -5.570 -14.490 1.00 78.06 111 ALA A O 1
ATOM 888 N N . GLY A 1 112 ? -71.877 -4.630 -15.282 1.00 72.06 112 GLY A N 1
ATOM 889 C CA . GLY A 1 112 ? -71.587 -3.780 -14.129 1.00 72.06 112 GLY A CA 1
ATOM 890 C C . GLY A 1 112 ? -70.724 -4.435 -13.050 1.00 72.06 112 GLY A C 1
ATOM 891 O O . GLY A 1 112 ? -70.707 -3.929 -11.926 1.00 72.06 112 GLY A O 1
ATOM 892 N N . ALA A 1 113 ? -70.034 -5.540 -13.357 1.00 71.38 113 ALA A N 1
ATOM 893 C CA . ALA A 1 113 ? -69.054 -6.133 -12.451 1.00 71.38 113 ALA A CA 1
ATOM 894 C C . ALA A 1 113 ? -67.798 -5.253 -12.337 1.00 71.38 113 ALA A C 1
ATOM 896 O O . ALA A 1 113 ? -67.386 -4.606 -13.304 1.00 71.38 113 ALA A O 1
ATOM 897 N N . ASP A 1 114 ? -67.182 -5.240 -11.154 1.00 67.38 114 ASP A N 1
ATOM 898 C CA . ASP A 1 114 ? -65.894 -4.576 -10.948 1.00 67.38 114 ASP A CA 1
ATOM 899 C C . ASP A 1 114 ? -64.804 -5.283 -11.787 1.00 67.38 114 ASP A C 1
ATOM 901 O O . ASP A 1 114 ? -64.839 -6.515 -11.891 1.00 67.38 114 ASP A O 1
ATOM 905 N N . PRO A 1 115 ? -63.852 -4.561 -12.416 1.00 61.66 115 PRO A N 1
ATOM 906 C CA . PRO A 1 115 ? -62.827 -5.155 -13.279 1.00 61.66 115 PRO A CA 1
ATOM 907 C C . PRO A 1 115 ? -62.075 -6.351 -12.677 1.00 61.66 115 PRO A C 1
ATOM 909 O O . PRO A 1 115 ? -61.726 -7.267 -13.421 1.00 61.66 115 PRO A O 1
ATOM 912 N N . THR A 1 116 ? -61.863 -6.386 -11.356 1.00 60.62 116 THR A N 1
ATOM 913 C CA . THR A 1 116 ? -61.197 -7.519 -10.680 1.00 60.62 116 THR A CA 1
ATOM 914 C C . THR A 1 116 ? -62.071 -8.770 -10.577 1.00 60.62 116 THR A C 1
ATOM 916 O O . THR A 1 116 ? -61.546 -9.881 -10.536 1.00 60.62 116 THR A O 1
ATOM 919 N N . ASP A 1 117 ? -63.395 -8.604 -10.579 1.00 61.47 117 ASP A N 1
ATOM 920 C CA . ASP A 1 117 ? -64.380 -9.687 -10.462 1.00 61.47 117 ASP A CA 1
ATOM 921 C C . ASP A 1 117 ? -64.906 -10.153 -11.830 1.00 61.47 117 ASP A C 1
ATOM 923 O O . ASP A 1 117 ? -65.505 -11.222 -11.950 1.00 61.47 117 ASP A O 1
ATOM 927 N N . ALA A 1 118 ? -64.676 -9.364 -12.884 1.00 60.94 118 ALA A N 1
ATOM 928 C CA . ALA A 1 118 ? -65.101 -9.678 -14.246 1.00 60.94 118 ALA A CA 1
ATOM 929 C C . ALA A 1 118 ? -64.318 -10.852 -14.868 1.00 60.94 118 ALA A C 1
ATOM 931 O O . ALA A 1 118 ? -64.786 -11.476 -15.828 1.00 60.94 118 ALA A O 1
ATOM 932 N N . PHE A 1 119 ? -63.139 -11.180 -14.324 1.00 58.88 119 PHE A N 1
ATOM 933 C CA . PHE A 1 119 ? -62.333 -12.317 -14.759 1.00 58.88 119 PHE A CA 1
ATOM 934 C C . PHE A 1 119 ? -62.818 -13.625 -14.117 1.00 58.88 119 PHE A C 1
ATOM 936 O O . PHE A 1 119 ? -62.536 -13.919 -12.958 1.00 58.88 119 PHE A O 1
ATOM 943 N N . ALA A 1 120 ? -63.499 -14.461 -14.903 1.00 54.75 120 ALA A N 1
ATOM 944 C CA . ALA A 1 120 ? -63.868 -15.817 -14.506 1.00 54.75 120 ALA A CA 1
ATOM 945 C C . ALA A 1 120 ? -62.949 -16.842 -15.191 1.00 54.75 120 ALA A C 1
ATOM 947 O O . ALA A 1 120 ? -62.982 -17.009 -16.413 1.00 54.75 120 ALA A O 1
ATOM 948 N N . ALA A 1 121 ? -62.128 -17.553 -14.412 1.00 50.34 121 ALA A N 1
ATOM 949 C CA . ALA A 1 121 ? -61.333 -18.663 -14.935 1.00 50.34 121 ALA A CA 1
ATOM 950 C C . ALA A 1 121 ? -62.256 -19.818 -15.393 1.00 50.34 121 ALA A C 1
ATOM 952 O O . ALA A 1 121 ? -63.232 -20.128 -14.705 1.00 50.34 121 ALA A O 1
ATOM 953 N N . PRO A 1 122 ? -61.980 -20.478 -16.535 1.00 42.81 122 PRO A N 1
ATOM 954 C CA . PRO A 1 122 ? -62.836 -21.548 -17.040 1.00 42.81 122 PRO A CA 1
ATOM 955 C C . PRO A 1 122 ? -62.853 -22.764 -16.089 1.00 42.81 122 PRO A C 1
ATOM 957 O O . PRO A 1 122 ? -61.815 -23.104 -15.515 1.00 42.81 122 PRO A O 1
ATOM 960 N N . PRO A 1 123 ? -64.000 -23.454 -15.927 1.00 41.44 123 PRO A N 1
ATOM 961 C CA . PRO A 1 123 ? -64.115 -24.589 -15.016 1.00 41.44 123 PRO A CA 1
ATOM 962 C C . PRO A 1 123 ? -63.284 -25.778 -15.517 1.00 41.44 123 PRO A C 1
ATOM 964 O O . PRO A 1 123 ? -63.466 -26.256 -16.638 1.00 41.44 123 PRO A O 1
ATOM 967 N N . SER A 1 124 ? -62.371 -26.276 -14.682 1.00 38.56 124 SER A N 1
ATOM 968 C CA . SER A 1 124 ? -61.540 -27.442 -14.988 1.00 38.56 124 SER A CA 1
ATOM 969 C C . SER A 1 124 ? -62.304 -28.753 -14.754 1.00 38.56 124 SER A C 1
ATOM 971 O O . SER A 1 124 ? -62.839 -29.023 -13.678 1.00 38.56 124 SER A O 1
ATOM 973 N N . LEU A 1 125 ? -62.359 -29.597 -15.788 1.00 34.31 125 LEU A N 1
ATOM 974 C CA . LEU A 1 125 ? -62.900 -30.955 -15.727 1.00 34.31 125 LEU A CA 1
ATOM 975 C C . LEU A 1 125 ? -61.890 -31.908 -15.062 1.00 34.31 125 LEU A C 1
ATOM 977 O O . LEU A 1 125 ? -60.900 -32.283 -15.678 1.00 34.31 125 LEU A O 1
ATOM 981 N N . GLY A 1 126 ? -62.206 -32.334 -13.835 1.00 31.80 126 GLY A N 1
ATOM 982 C CA . GLY A 1 126 ? -61.961 -33.682 -13.300 1.00 31.80 126 GLY A CA 1
ATOM 983 C C . GLY A 1 126 ? -60.518 -34.138 -13.030 1.00 31.80 126 GLY A C 1
ATOM 984 O O . GLY A 1 126 ? -59.771 -34.462 -13.944 1.00 31.80 126 GLY A O 1
ATOM 985 N N . GLY A 1 127 ? -60.199 -34.355 -11.747 1.00 30.41 127 GLY A N 1
ATOM 986 C CA . GLY A 1 127 ? -59.090 -35.219 -11.323 1.00 30.41 127 GLY A CA 1
ATOM 987 C C . GLY A 1 127 ? -58.516 -34.840 -9.963 1.00 30.41 127 GLY A C 1
ATOM 988 O O . GLY A 1 127 ? -57.661 -33.971 -9.866 1.00 30.41 127 GLY A O 1
ATOM 989 N N . SER A 1 128 ? -58.989 -35.491 -8.902 1.00 34.72 128 SER A N 1
ATOM 990 C CA . SER A 1 128 ? -58.559 -35.267 -7.523 1.00 34.72 128 SER A CA 1
ATOM 991 C C . SER A 1 128 ? -57.084 -35.618 -7.292 1.00 34.72 128 SER A C 1
ATOM 993 O O . SER A 1 128 ? -56.716 -36.792 -7.267 1.00 34.72 128 SER A O 1
ATOM 995 N N . THR A 1 129 ? -56.282 -34.619 -6.949 1.00 27.78 129 THR A N 1
ATOM 996 C CA . THR A 1 129 ? -55.290 -34.758 -5.880 1.00 27.78 129 THR A CA 1
ATOM 997 C C . THR A 1 129 ? -55.631 -33.710 -4.842 1.00 27.78 129 THR A C 1
ATOM 999 O O . THR A 1 129 ? -55.546 -32.513 -5.102 1.00 27.78 129 THR A O 1
ATOM 1002 N N . SER A 1 130 ? -56.098 -34.181 -3.691 1.00 33.78 130 SER A N 1
ATOM 1003 C CA . SER A 1 130 ? -56.307 -33.391 -2.487 1.00 33.78 130 SER A CA 1
ATOM 1004 C C . SER A 1 130 ? -55.017 -32.653 -2.132 1.00 33.78 130 SER A C 1
ATOM 1006 O O . SER A 1 130 ? -54.108 -33.233 -1.539 1.00 33.78 130 SER A O 1
ATOM 1008 N N . ILE A 1 131 ? -54.944 -31.376 -2.498 1.00 29.09 131 ILE A N 1
ATOM 1009 C CA . ILE A 1 131 ? -54.092 -30.421 -1.798 1.00 29.09 131 ILE A CA 1
ATOM 1010 C C . ILE A 1 131 ? -54.741 -30.283 -0.415 1.00 29.09 131 ILE A C 1
ATOM 1012 O O . ILE A 1 131 ? -55.960 -30.081 -0.361 1.00 29.09 131 ILE A O 1
ATOM 1016 N N . PRO A 1 132 ? -54.005 -30.462 0.698 1.00 31.22 132 PRO A N 1
ATOM 1017 C CA . PRO A 1 132 ? -54.558 -30.173 2.011 1.00 31.22 132 PRO A CA 1
ATOM 1018 C C . PRO A 1 132 ? -55.107 -28.754 1.954 1.00 31.22 132 PRO A C 1
ATOM 1020 O O . PRO A 1 132 ? -54.429 -27.857 1.450 1.00 31.22 132 PRO A O 1
ATOM 1023 N N . SER A 1 133 ? -56.343 -28.565 2.412 1.00 28.84 133 SER A N 1
ATOM 1024 C CA . SER A 1 133 ? -56.878 -27.237 2.682 1.00 28.84 133 SER A CA 1
ATOM 1025 C C . SER A 1 133 ? -55.784 -26.442 3.379 1.00 28.84 133 SER A C 1
ATOM 1027 O O . SER A 1 133 ? -55.328 -26.868 4.441 1.00 28.84 133 SER A O 1
ATOM 1029 N N . ALA A 1 134 ? -55.338 -25.351 2.752 1.00 34.59 134 ALA A N 1
ATOM 1030 C CA . ALA A 1 134 ? -54.554 -24.353 3.443 1.00 34.59 134 ALA A CA 1
ATOM 1031 C C . ALA A 1 134 ? -55.356 -24.018 4.700 1.00 34.59 134 ALA A C 1
ATOM 1033 O O . ALA A 1 134 ? -56.448 -23.451 4.615 1.00 34.59 134 ALA A O 1
ATOM 1034 N N . GLU A 1 135 ? -54.860 -24.469 5.854 1.00 31.03 135 GLU A N 1
ATOM 1035 C CA . GLU A 1 135 ? -55.204 -23.837 7.113 1.00 31.03 135 GLU A CA 1
ATOM 1036 C C . GLU A 1 135 ? -55.069 -22.345 6.849 1.00 31.03 135 GLU A C 1
ATOM 1038 O O . GLU A 1 135 ? -54.076 -21.918 6.254 1.00 31.03 135 GLU A O 1
ATOM 1043 N N . ALA A 1 136 ? -56.111 -21.584 7.172 1.00 34.28 136 ALA A N 1
ATOM 1044 C CA . ALA A 1 136 ? -56.076 -20.143 7.063 1.00 34.28 136 ALA A CA 1
ATOM 1045 C C . ALA A 1 136 ? -54.802 -19.661 7.768 1.00 34.28 136 ALA A C 1
ATOM 1047 O O . ALA A 1 136 ? -54.726 -19.678 8.996 1.00 34.28 136 ALA A O 1
ATOM 1048 N N . ILE A 1 137 ? -53.778 -19.310 6.984 1.00 37.84 137 ILE A N 1
ATOM 1049 C CA . ILE A 1 137 ? -52.602 -18.628 7.494 1.00 37.84 137 ILE A CA 1
ATOM 1050 C C . ILE A 1 137 ? -53.162 -17.296 7.957 1.00 37.84 137 ILE A C 1
ATOM 1052 O O . ILE A 1 137 ? -53.648 -16.506 7.147 1.00 37.84 137 ILE A O 1
ATOM 1056 N N . ASP A 1 138 ? -53.195 -17.124 9.273 1.00 38.72 138 ASP A N 1
ATOM 1057 C CA . ASP A 1 138 ? -53.538 -15.875 9.925 1.00 38.72 138 ASP A CA 1
ATOM 1058 C C . ASP A 1 138 ? -52.856 -14.723 9.170 1.00 38.72 138 ASP A C 1
ATOM 1060 O O . ASP A 1 138 ? -51.636 -14.729 8.998 1.00 38.72 138 ASP A O 1
ATOM 1064 N N . GLY A 1 139 ? -53.636 -13.768 8.657 1.00 42.50 139 GLY A N 1
ATOM 1065 C CA . GLY A 1 139 ? -53.139 -12.700 7.781 1.00 42.50 139 GLY A CA 1
ATOM 1066 C C . GLY A 1 139 ? -52.027 -11.850 8.413 1.00 42.50 139 GLY A C 1
ATOM 1067 O O . GLY A 1 139 ? -51.292 -11.183 7.691 1.00 42.50 139 GLY A O 1
ATOM 1068 N N . SER A 1 140 ? -51.856 -11.924 9.740 1.00 47.12 140 SER A N 1
ATOM 1069 C CA . SER A 1 140 ? -50.747 -11.317 10.485 1.00 47.12 140 SER A CA 1
ATOM 1070 C C . SER A 1 140 ? -49.377 -11.938 10.146 1.00 47.12 140 SER A C 1
ATOM 1072 O O . SER A 1 140 ? -48.412 -11.212 9.904 1.00 47.12 140 SER A O 1
ATOM 1074 N N . LEU A 1 141 ? -49.303 -13.270 9.997 1.00 50.31 141 LEU A N 1
ATOM 1075 C CA . LEU A 1 141 ? -48.075 -14.009 9.667 1.00 50.31 141 LEU A CA 1
ATOM 1076 C C . LEU A 1 141 ? -47.551 -13.679 8.260 1.00 50.31 141 LEU A C 1
ATOM 1078 O O . LEU A 1 141 ? -46.354 -13.801 8.004 1.00 50.31 141 LEU A O 1
ATOM 1082 N N . SER A 1 142 ? -48.433 -13.249 7.351 1.00 62.72 142 SER A N 1
ATOM 1083 C CA . SER A 1 142 ? -48.083 -12.924 5.964 1.00 62.72 142 SER A CA 1
ATOM 1084 C C . SER A 1 142 ? -47.317 -11.604 5.819 1.00 62.72 142 SER A C 1
ATOM 1086 O O . SER A 1 142 ? -46.571 -11.447 4.853 1.00 62.72 142 SER A O 1
ATOM 1088 N N . GLU A 1 143 ? -47.503 -10.645 6.730 1.00 76.81 143 GLU A N 1
ATOM 1089 C CA . GLU A 1 143 ? -46.899 -9.308 6.614 1.00 76.81 143 GLU A CA 1
ATOM 1090 C C . GLU A 1 143 ? -45.679 -9.117 7.523 1.00 76.81 143 GLU A C 1
ATOM 1092 O O . GLU A 1 143 ? -44.764 -8.374 7.166 1.00 76.81 143 GLU A O 1
ATOM 1097 N N . ASP A 1 144 ? -45.616 -9.805 8.664 1.00 83.69 144 ASP A N 1
ATOM 1098 C CA . ASP A 1 144 ? -44.541 -9.620 9.645 1.00 83.69 144 ASP A CA 1
ATOM 1099 C C . ASP A 1 144 ? -43.165 -10.043 9.129 1.00 83.69 144 ASP A C 1
ATOM 1101 O O . ASP A 1 144 ? -42.177 -9.341 9.357 1.00 83.69 144 ASP A O 1
ATOM 1105 N N . PHE A 1 145 ? -43.084 -11.165 8.408 1.00 84.25 145 PHE A N 1
ATOM 1106 C CA . PHE A 1 145 ? -41.812 -11.658 7.882 1.00 84.25 145 PHE A CA 1
ATOM 1107 C C . PHE A 1 145 ? -41.177 -10.666 6.886 1.00 84.25 145 PHE A C 1
ATOM 1109 O O . PHE A 1 145 ? -40.040 -10.252 7.125 1.00 84.25 145 PHE A O 1
ATOM 1116 N N . PRO A 1 146 ? -41.878 -10.187 5.832 1.00 86.88 146 PRO A N 1
ATOM 1117 C CA . PRO A 1 146 ? -41.349 -9.139 4.957 1.00 86.88 146 PRO A CA 1
ATOM 1118 C C . PRO A 1 146 ? -40.897 -7.873 5.701 1.00 86.88 146 PRO A C 1
ATOM 1120 O O . PRO A 1 146 ? -39.842 -7.321 5.385 1.00 86.88 146 PRO A O 1
ATOM 1123 N N . ARG A 1 147 ? -41.654 -7.423 6.711 1.00 90.69 147 ARG A N 1
ATOM 1124 C CA . ARG A 1 147 ? -41.314 -6.234 7.516 1.00 90.69 147 ARG A CA 1
ATOM 1125 C C . ARG A 1 147 ? -40.051 -6.449 8.349 1.00 90.69 147 ARG A C 1
ATOM 1127 O O . ARG A 1 147 ? -39.168 -5.592 8.352 1.00 90.69 147 ARG A O 1
ATOM 1134 N N . ALA A 1 148 ? -39.926 -7.606 8.998 1.00 90.06 148 ALA A N 1
ATOM 1135 C CA . ALA A 1 148 ? -38.731 -7.987 9.747 1.00 90.06 148 ALA A CA 1
ATOM 1136 C C . ALA A 1 148 ? -37.498 -8.100 8.834 1.00 90.06 148 ALA A C 1
ATOM 1138 O O . ALA A 1 148 ? -36.423 -7.619 9.190 1.00 90.06 148 ALA A O 1
ATOM 1139 N N . MET A 1 149 ? -37.646 -8.657 7.627 1.00 89.25 149 MET A N 1
ATOM 1140 C CA . MET A 1 149 ? -36.555 -8.729 6.647 1.00 89.25 149 MET A CA 1
ATOM 1141 C C . MET A 1 149 ? -36.086 -7.342 6.192 1.00 89.25 149 MET A C 1
ATOM 1143 O O . MET A 1 149 ? -34.880 -7.115 6.070 1.00 89.25 149 MET A O 1
ATOM 1147 N N . LEU A 1 150 ? -37.007 -6.393 5.985 1.00 91.56 150 LEU A N 1
ATOM 1148 C CA . LEU A 1 150 ? -36.656 -5.001 5.679 1.00 91.56 150 LEU A CA 1
ATOM 1149 C C . LEU A 1 150 ? -35.922 -4.324 6.845 1.00 91.56 150 LEU A C 1
ATOM 1151 O O . LEU A 1 150 ? -34.932 -3.633 6.608 1.00 91.56 150 LEU A O 1
ATOM 1155 N N . LEU A 1 151 ? -36.341 -4.574 8.089 1.00 93.56 151 LEU A N 1
ATOM 1156 C CA . LEU A 1 151 ? -35.669 -4.067 9.290 1.00 93.56 151 LEU A CA 1
ATOM 1157 C C . LEU A 1 151 ? -34.242 -4.622 9.438 1.00 93.56 151 LEU A C 1
ATOM 1159 O O . LEU A 1 151 ? -33.305 -3.857 9.685 1.00 93.56 151 LEU A O 1
ATOM 1163 N N . ILE A 1 152 ? -34.058 -5.935 9.251 1.00 93.50 152 ILE A N 1
ATOM 1164 C CA . ILE A 1 152 ? -32.732 -6.579 9.243 1.00 93.50 152 ILE A CA 1
ATOM 1165 C C . ILE A 1 152 ? -31.874 -5.958 8.143 1.00 93.50 152 ILE A C 1
ATOM 1167 O O . ILE A 1 152 ? -30.735 -5.558 8.385 1.00 93.50 152 ILE A O 1
ATOM 1171 N N . ARG A 1 153 ? -32.428 -5.821 6.934 1.00 93.12 153 ARG A N 1
ATOM 1172 C CA . ARG A 1 153 ? -31.716 -5.235 5.800 1.00 93.12 153 ARG A CA 1
ATOM 1173 C C . ARG A 1 153 ? -31.303 -3.789 6.064 1.00 93.12 153 ARG A C 1
ATOM 1175 O O . ARG A 1 153 ? -30.189 -3.415 5.708 1.00 93.12 153 ARG A O 1
ATOM 1182 N N . ALA A 1 154 ? -32.159 -2.991 6.695 1.00 95.50 154 ALA A N 1
ATOM 1183 C CA . ALA A 1 154 ? -31.839 -1.618 7.059 1.00 95.50 154 ALA A CA 1
ATOM 1184 C C . ALA A 1 154 ? -30.641 -1.556 8.021 1.00 95.50 154 ALA A C 1
ATOM 1186 O O . ALA A 1 154 ? -29.726 -0.767 7.794 1.00 95.50 154 ALA A O 1
ATOM 1187 N N . HIS A 1 155 ? -30.576 -2.447 9.017 1.00 95.56 155 HIS A N 1
ATOM 1188 C CA . HIS A 1 155 ? -29.428 -2.548 9.927 1.00 95.56 155 HIS A CA 1
ATOM 1189 C C . HIS A 1 155 ? -28.154 -3.032 9.224 1.00 95.56 155 HIS A C 1
ATOM 1191 O O . HIS A 1 155 ? -27.089 -2.463 9.449 1.00 95.56 155 HIS A O 1
ATOM 1197 N N . GLN A 1 156 ? -28.257 -4.012 8.321 1.00 95.75 156 GLN A N 1
ATOM 1198 C CA . GLN A 1 156 ? -27.120 -4.471 7.514 1.00 95.75 156 GLN A CA 1
ATOM 1199 C C . GLN A 1 156 ? -26.526 -3.356 6.643 1.00 95.75 156 GLN A C 1
ATOM 1201 O O . GLN A 1 156 ? -25.322 -3.342 6.406 1.00 95.75 156 GLN A O 1
ATOM 1206 N N . VAL A 1 157 ? -27.366 -2.447 6.135 1.00 95.94 157 VAL A N 1
ATOM 1207 C CA . VAL A 1 157 ? -26.939 -1.362 5.239 1.00 95.94 157 VAL A CA 1
ATOM 1208 C C . VAL A 1 157 ? -26.496 -0.119 6.003 1.00 95.94 157 VAL A C 1
ATOM 1210 O O . VAL A 1 157 ? -25.549 0.516 5.566 1.00 95.94 157 VAL A O 1
ATOM 1213 N N . ARG A 1 158 ? -27.178 0.252 7.095 1.00 95.69 158 ARG A N 1
ATOM 1214 C CA . ARG A 1 158 ? -27.022 1.565 7.751 1.00 95.69 158 ARG A CA 1
ATOM 1215 C C . ARG A 1 158 ? -26.713 1.504 9.245 1.00 95.69 158 ARG A C 1
ATOM 1217 O O . ARG A 1 158 ? -26.511 2.548 9.858 1.00 95.69 158 ARG A O 1
ATOM 1224 N N . GLY A 1 159 ? -26.675 0.321 9.860 1.00 95.81 159 GLY A N 1
ATOM 1225 C CA . GLY A 1 159 ? -26.447 0.185 11.305 1.00 95.81 159 GLY A CA 1
ATOM 1226 C C . GLY A 1 159 ? -25.120 0.797 11.762 1.00 95.81 159 GLY A C 1
ATOM 1227 O O . GLY A 1 159 ? -25.065 1.445 12.806 1.00 95.81 159 GLY A O 1
ATOM 1228 N N . HIS A 1 160 ? -24.093 0.725 10.909 1.00 95.81 160 HIS A N 1
ATOM 1229 C CA . HIS A 1 160 ? -22.792 1.357 11.137 1.00 95.81 160 HIS A CA 1
ATOM 1230 C C . HIS A 1 160 ? -22.874 2.885 11.355 1.00 95.81 160 HIS A C 1
ATOM 1232 O O . HIS A 1 160 ? -22.009 3.445 12.026 1.00 95.81 160 HIS A O 1
ATOM 1238 N N . GLU A 1 161 ? -23.911 3.571 10.851 1.00 94.56 161 GLU A N 1
ATOM 1239 C CA . GLU A 1 161 ? -24.123 5.010 11.079 1.00 94.56 161 GLU A CA 1
ATOM 1240 C C . GLU A 1 161 ? -24.582 5.326 12.513 1.00 94.56 161 GLU A C 1
ATOM 1242 O O . GLU A 1 161 ? -24.417 6.456 12.974 1.00 94.56 161 GLU A O 1
ATOM 1247 N N . MET A 1 162 ? -25.163 4.345 13.213 1.00 93.75 162 MET A N 1
ATOM 1248 C CA . MET A 1 162 ? -25.572 4.446 14.619 1.00 93.75 162 MET A CA 1
ATOM 1249 C C . MET A 1 162 ? -24.595 3.762 15.583 1.00 93.75 162 MET A C 1
ATOM 1251 O O . MET A 1 162 ? -24.796 3.833 16.797 1.00 93.75 162 MET A O 1
ATOM 1255 N N . ALA A 1 163 ? -23.538 3.129 15.068 1.00 94.62 163 ALA A N 1
ATOM 1256 C CA . ALA A 1 163 ? -22.541 2.453 15.881 1.00 94.62 163 ALA A CA 1
ATOM 1257 C C . ALA A 1 163 ? -21.794 3.418 16.823 1.00 94.62 163 ALA A C 1
ATOM 1259 O O . ALA A 1 163 ? -21.510 4.575 16.503 1.00 94.62 163 ALA A O 1
ATOM 1260 N N . GLN A 1 164 ? -21.453 2.930 18.015 1.00 94.62 164 GLN A N 1
ATOM 1261 C CA . GLN A 1 164 ? -20.701 3.647 19.047 1.00 94.62 164 GLN A CA 1
ATOM 1262 C C . GLN A 1 164 ? -19.195 3.612 18.758 1.00 94.62 164 GLN A C 1
ATOM 1264 O O . GLN A 1 164 ? -18.406 3.012 19.496 1.00 94.62 164 GLN A O 1
ATOM 1269 N N . LEU A 1 165 ? -18.817 4.238 17.647 1.00 95.56 165 LEU A N 1
ATOM 1270 C CA . LEU A 1 165 ? -17.474 4.165 17.078 1.00 95.56 165 LEU A CA 1
ATOM 1271 C C . LEU A 1 165 ? -16.488 5.169 17.681 1.00 95.56 165 LEU A C 1
ATOM 1273 O O . LEU A 1 165 ? -15.324 4.831 17.841 1.00 95.56 165 LEU A O 1
ATOM 1277 N N . ASP A 1 166 ? -16.949 6.375 18.015 1.00 95.88 166 ASP A N 1
ATOM 1278 C CA . ASP A 1 166 ? -16.108 7.440 18.570 1.00 95.88 166 ASP A CA 1
ATOM 1279 C C . ASP A 1 166 ? -15.874 7.219 20.078 1.00 95.88 166 ASP A C 1
ATOM 1281 O O . ASP A 1 166 ? -16.841 7.253 20.846 1.00 95.88 166 ASP A O 1
ATOM 1285 N N . PRO A 1 167 ? -14.625 7.010 20.536 1.00 96.06 167 PRO A N 1
ATOM 1286 C CA . PRO A 1 167 ? -14.330 6.894 21.961 1.00 96.06 167 PRO A CA 1
ATOM 1287 C C . PRO A 1 167 ? -14.539 8.200 22.742 1.00 96.06 167 PRO A C 1
ATOM 1289 O O . PRO A 1 167 ? -14.700 8.151 23.958 1.00 96.06 167 PRO A O 1
ATOM 1292 N N . LEU A 1 168 ? -14.540 9.357 22.071 1.00 95.25 168 LEU A N 1
ATOM 1293 C CA . LEU A 1 168 ? -14.694 10.669 22.707 1.00 95.25 168 LEU A CA 1
ATOM 1294 C C . LEU A 1 168 ? -16.150 11.157 22.767 1.00 95.25 168 LEU A C 1
ATOM 1296 O O . LEU A 1 168 ? -16.419 12.154 23.434 1.00 95.25 168 LEU A O 1
ATOM 1300 N N . ASP A 1 169 ? -17.065 10.474 22.071 1.00 91.62 169 ASP A N 1
ATOM 1301 C CA . ASP A 1 169 ? -18.490 10.818 21.948 1.00 91.62 169 ASP A CA 1
ATOM 1302 C C . ASP A 1 169 ? -18.737 12.298 21.567 1.00 91.62 169 ASP A C 1
ATOM 1304 O O . ASP A 1 169 ? -19.648 12.952 22.079 1.00 91.62 169 ASP A O 1
ATOM 1308 N N . LEU A 1 170 ? -17.893 12.853 20.686 1.00 87.00 170 LEU A N 1
ATOM 1309 C CA . LEU A 1 170 ? -17.925 14.265 20.282 1.00 87.00 170 LEU A CA 1
ATOM 1310 C C . LEU A 1 170 ? -19.004 14.552 19.240 1.00 87.00 170 LEU A C 1
ATOM 1312 O O . LEU A 1 170 ? -19.602 15.632 19.246 1.00 87.00 170 LEU A O 1
ATOM 1316 N N . GLU A 1 171 ? -19.226 13.618 18.317 1.00 75.31 171 GLU A N 1
ATOM 1317 C CA . GLU A 1 171 ? -20.235 13.767 17.274 1.00 75.31 171 GLU A CA 1
ATOM 1318 C C . GLU A 1 171 ? -21.597 13.268 17.770 1.00 75.31 171 GLU A C 1
ATOM 1320 O O . GLU A 1 171 ? -21.758 12.124 18.201 1.00 75.31 171 GLU A O 1
ATOM 1325 N N . ALA A 1 172 ? -22.616 14.126 17.674 1.00 73.50 172 ALA A N 1
ATOM 1326 C CA . ALA A 1 172 ? -23.985 13.719 17.954 1.00 73.50 172 ALA A CA 1
ATOM 1327 C C . ALA A 1 172 ? -24.432 12.693 16.904 1.00 73.50 172 ALA A C 1
ATOM 1329 O O . ALA A 1 172 ? -24.684 13.039 15.747 1.00 73.50 172 ALA A O 1
ATOM 1330 N N . ARG A 1 173 ? -24.544 11.426 17.315 1.00 76.88 173 ARG A N 1
ATOM 1331 C CA . ARG A 1 173 ? -25.004 10.341 16.442 1.00 76.88 173 ARG A CA 1
ATOM 1332 C C . ARG A 1 173 ? -26.393 10.673 15.879 1.00 76.88 173 ARG A C 1
ATOM 1334 O O . ARG A 1 173 ? -27.324 10.883 16.665 1.00 76.88 173 ARG A O 1
ATOM 1341 N N . PRO A 1 174 ? -26.570 10.720 14.546 1.00 77.06 174 PRO A N 1
ATOM 1342 C CA . PRO A 1 174 ? -27.878 10.970 13.971 1.00 77.06 174 PRO A CA 1
ATOM 1343 C C . PRO A 1 174 ? -28.795 9.789 14.284 1.00 77.06 174 PRO A C 1
ATOM 1345 O O . PRO A 1 174 ? -28.438 8.632 14.070 1.00 77.06 174 PRO A O 1
ATOM 1348 N N . TYR A 1 175 ? -30.000 10.079 14.767 1.00 83.19 175 TYR A N 1
ATOM 1349 C CA . TYR A 1 175 ? -31.037 9.063 14.855 1.00 83.19 175 TYR A CA 1
ATOM 1350 C C . TYR A 1 175 ? -31.447 8.651 13.437 1.00 83.19 175 TYR A C 1
ATOM 1352 O O . TYR A 1 175 ? -32.038 9.436 12.686 1.00 83.19 175 TYR A O 1
ATOM 1360 N N . ILE A 1 176 ? -31.116 7.417 13.057 1.00 87.12 176 ILE A N 1
ATOM 1361 C CA . ILE A 1 176 ? -31.474 6.872 11.752 1.00 87.12 176 ILE A CA 1
ATOM 1362 C C . ILE A 1 176 ? -32.851 6.248 11.870 1.00 87.12 176 ILE A C 1
ATOM 1364 O O . ILE A 1 176 ? -33.018 5.084 12.213 1.00 87.12 176 ILE A O 1
ATOM 1368 N N . SER A 1 177 ? -33.853 7.057 11.546 1.00 88.19 177 SER A N 1
ATOM 1369 C CA . SER A 1 177 ? -35.255 6.647 11.594 1.00 88.19 177 SER A CA 1
ATOM 1370 C C . SER A 1 177 ? -35.573 5.426 10.708 1.00 88.19 177 SER A C 1
ATOM 1372 O O . SER A 1 177 ? -36.582 4.775 10.927 1.00 88.19 177 SER A O 1
ATOM 1374 N N . ASP A 1 178 ? -34.717 5.072 9.742 1.00 88.75 178 ASP A N 1
ATOM 1375 C CA . ASP A 1 178 ? -34.839 3.843 8.933 1.00 88.75 178 ASP A CA 1
ATOM 1376 C C . ASP A 1 178 ? -34.503 2.557 9.705 1.00 88.75 178 ASP A C 1
ATOM 1378 O O . ASP A 1 178 ? -34.747 1.469 9.196 1.00 88.75 178 ASP A O 1
ATOM 1382 N N . LEU A 1 179 ? -33.944 2.666 10.913 1.00 92.06 179 LEU A N 1
ATOM 1383 C CA . LEU A 1 179 ? -33.689 1.534 11.809 1.00 92.06 179 LEU A CA 1
ATOM 1384 C C . LEU A 1 179 ? -34.810 1.341 12.845 1.00 92.06 179 LEU A C 1
ATOM 1386 O O . LEU A 1 179 ? -34.732 0.428 13.664 1.00 92.06 179 LEU A O 1
ATOM 1390 N N . ASP A 1 180 ? -35.840 2.191 12.825 1.00 91.62 180 ASP A N 1
ATOM 1391 C CA . ASP A 1 180 ? -36.991 2.096 13.723 1.00 91.62 180 ASP A CA 1
ATOM 1392 C C . ASP A 1 180 ? -37.995 1.046 13.213 1.00 91.62 180 ASP A C 1
ATOM 1394 O O . ASP A 1 180 ? -38.530 1.211 12.109 1.00 91.62 180 ASP A O 1
ATOM 1398 N N . PRO A 1 181 ? -38.314 -0.004 13.996 1.00 90.62 181 PRO A N 1
ATOM 1399 C CA . PRO A 1 181 ? -39.360 -0.959 13.642 1.00 90.62 181 PRO A CA 1
ATOM 1400 C C . PRO A 1 181 ? -40.704 -0.310 13.287 1.00 90.62 181 PRO A C 1
ATOM 1402 O O . PRO A 1 181 ? -41.403 -0.799 12.394 1.00 90.62 181 PRO A O 1
ATOM 1405 N N . LEU A 1 182 ? -41.054 0.817 13.918 1.00 91.12 182 LEU A N 1
ATOM 1406 C CA . LEU A 1 182 ? -42.317 1.518 13.673 1.00 91.12 182 LEU A CA 1
ATOM 1407 C C . LEU A 1 182 ? -42.452 1.991 12.216 1.00 91.12 182 LEU A C 1
ATOM 1409 O O . LEU A 1 182 ? -43.557 2.018 11.670 1.00 91.12 182 LEU A O 1
ATOM 1413 N N . LYS A 1 183 ? -41.338 2.298 11.533 1.00 89.88 183 LYS A N 1
ATOM 1414 C CA . LYS A 1 183 ? -41.357 2.659 10.104 1.00 89.88 183 LYS A CA 1
ATOM 1415 C C . LYS A 1 183 ? -41.754 1.513 9.184 1.00 89.88 183 LYS A C 1
ATOM 1417 O O . LYS A 1 183 ? -42.244 1.767 8.086 1.00 89.88 183 LYS A O 1
ATOM 1422 N N . PHE A 1 184 ? -41.548 0.273 9.615 1.00 88.94 184 PHE A N 1
ATOM 1423 C CA . PHE A 1 184 ? -41.899 -0.918 8.847 1.00 88.94 184 PHE A CA 1
ATOM 1424 C C . PHE A 1 184 ? -43.311 -1.423 9.173 1.00 88.94 184 PHE A C 1
ATOM 1426 O O . PHE A 1 184 ? -43.697 -2.491 8.715 1.00 88.94 184 PHE A O 1
ATOM 1433 N N . GLY A 1 185 ? -44.108 -0.656 9.928 1.00 87.75 185 GLY A N 1
ATOM 1434 C CA . GLY A 1 185 ? -45.508 -0.975 10.221 1.00 87.75 185 GLY A CA 1
ATOM 1435 C C . GLY A 1 185 ? -45.729 -1.803 11.488 1.00 87.75 185 GLY A C 1
ATOM 1436 O O . GLY A 1 185 ? -46.869 -2.194 11.748 1.00 87.75 185 GLY A O 1
ATOM 1437 N N . PHE A 1 186 ? -44.677 -2.050 12.277 1.00 90.06 186 PHE A N 1
ATOM 1438 C CA . PHE A 1 186 ? -44.818 -2.564 13.640 1.00 90.06 186 PHE A CA 1
ATOM 1439 C C . PHE A 1 186 ? -45.400 -1.491 14.568 1.00 90.06 186 PHE A C 1
ATOM 1441 O O . PHE A 1 186 ? -45.276 -0.291 14.317 1.00 90.06 186 PHE A O 1
ATOM 1448 N N . LYS A 1 187 ? -46.054 -1.923 15.644 1.00 89.12 187 LYS A N 1
ATOM 1449 C CA . LYS A 1 187 ? -46.598 -1.067 16.705 1.00 89.12 187 LYS A CA 1
ATOM 1450 C C . LYS A 1 187 ? -45.965 -1.446 18.039 1.00 89.12 187 LYS A C 1
ATOM 1452 O O . LYS A 1 187 ? -45.450 -2.547 18.190 1.00 89.12 187 LYS A O 1
ATOM 1457 N N . ASP A 1 188 ? -46.098 -0.586 19.045 1.00 88.75 188 ASP A N 1
ATOM 1458 C CA . ASP A 1 188 ? -45.565 -0.854 20.392 1.00 88.75 188 ASP A CA 1
ATOM 1459 C C . ASP A 1 188 ? -46.068 -2.183 20.988 1.00 88.75 188 ASP A C 1
ATOM 1461 O O . ASP A 1 188 ? -45.350 -2.861 21.714 1.00 88.75 188 ASP A O 1
ATOM 1465 N N . ILE A 1 189 ? -47.291 -2.601 20.638 1.00 86.56 189 ILE A N 1
ATOM 1466 C CA . ILE A 1 189 ? -47.871 -3.878 21.082 1.00 86.56 189 ILE A CA 1
ATOM 1467 C C . ILE A 1 189 ? -47.199 -5.114 20.451 1.00 86.56 189 ILE A C 1
ATOM 1469 O O . ILE A 1 189 ? -47.337 -6.213 20.981 1.00 86.56 189 ILE A O 1
ATOM 1473 N N . ASP A 1 190 ? -46.473 -4.954 19.341 1.00 86.19 190 ASP A N 1
ATOM 1474 C CA . ASP A 1 190 ? -45.814 -6.052 18.623 1.00 86.19 190 ASP A CA 1
ATOM 1475 C C . ASP A 1 190 ? -44.447 -6.430 19.215 1.00 86.19 190 ASP A C 1
ATOM 1477 O O . ASP A 1 190 ? -43.904 -7.473 18.860 1.00 86.19 190 ASP A O 1
ATOM 1481 N N . PHE A 1 191 ? -43.891 -5.622 20.125 1.00 88.31 191 PHE A N 1
ATOM 1482 C CA . PHE A 1 191 ? -42.539 -5.811 20.668 1.00 88.31 191 PHE A CA 1
ATOM 1483 C C . PHE A 1 191 ? -42.334 -7.170 21.342 1.00 88.31 191 PHE A C 1
ATOM 1485 O O . PHE A 1 191 ? -41.355 -7.858 21.066 1.00 88.31 191 PHE A O 1
ATOM 1492 N N . GLU A 1 192 ? -43.306 -7.591 22.148 1.00 91.19 192 GLU A N 1
ATOM 1493 C CA . GLU A 1 192 ? -43.270 -8.852 22.903 1.00 91.19 192 GLU A CA 1
ATOM 1494 C C . GLU A 1 192 ? -44.025 -9.988 22.195 1.00 91.19 192 GLU A C 1
ATOM 1496 O O . GLU A 1 192 ? -44.177 -11.090 22.727 1.00 91.19 192 GLU A O 1
ATOM 1501 N N . ARG A 1 193 ? -44.539 -9.732 20.986 1.00 87.69 193 ARG A N 1
ATOM 1502 C CA . ARG A 1 193 ? -45.254 -10.735 20.199 1.00 87.69 193 ARG A CA 1
ATOM 1503 C C . ARG A 1 193 ? -44.244 -11.668 19.535 1.00 87.69 193 ARG A C 1
ATOM 1505 O O . ARG A 1 193 ? -43.345 -11.213 18.836 1.00 87.69 193 ARG A O 1
ATOM 1512 N N . GLY A 1 194 ? -44.409 -12.977 19.719 1.00 85.00 194 GLY A N 1
ATOM 1513 C CA . GLY A 1 194 ? -43.576 -13.978 19.050 1.00 85.00 194 GLY A CA 1
ATOM 1514 C C . GLY A 1 194 ? -43.814 -13.980 17.539 1.00 85.00 194 GLY A C 1
ATOM 1515 O O . GLY A 1 194 ? -44.938 -14.220 17.092 1.00 85.00 194 GLY A O 1
ATOM 1516 N N . LEU A 1 195 ? -42.763 -13.715 16.762 1.00 85.94 195 LEU A N 1
ATOM 1517 C CA . LEU A 1 195 ? -42.778 -13.744 15.302 1.00 85.94 195 LEU A CA 1
ATOM 1518 C C . LEU A 1 195 ? -42.123 -15.034 14.808 1.00 85.94 195 LEU A C 1
ATOM 1520 O O . LEU A 1 195 ? -41.039 -15.413 15.253 1.00 85.94 195 LEU A O 1
ATOM 1524 N N . LYS A 1 196 ? -42.750 -15.695 13.835 1.00 83.81 196 LYS A N 1
ATOM 1525 C CA . LYS A 1 196 ? -42.172 -16.872 13.184 1.00 83.81 196 LYS A CA 1
ATOM 1526 C C . LYS A 1 196 ? -41.291 -16.433 12.014 1.00 83.81 196 LYS A C 1
ATOM 1528 O O . LYS A 1 196 ? -41.767 -16.283 10.892 1.00 83.81 196 LYS A O 1
ATOM 1533 N N . LEU A 1 197 ? -40.010 -16.192 12.288 1.00 79.88 197 LEU A N 1
ATOM 1534 C CA . LEU A 1 197 ? -39.049 -15.657 11.310 1.00 79.88 197 LEU A CA 1
ATOM 1535 C C . LEU A 1 197 ? -38.090 -16.713 10.728 1.00 79.88 197 LEU A C 1
ATOM 1537 O O . LEU A 1 197 ? -37.166 -16.380 9.984 1.00 79.88 197 LEU A O 1
ATOM 1541 N N . SER A 1 198 ? -38.308 -17.988 11.053 1.00 72.81 198 SER A N 1
ATOM 1542 C CA . SER A 1 198 ? -37.487 -19.121 10.628 1.00 72.81 198 SER A CA 1
ATOM 1543 C C . SER A 1 198 ? -38.087 -19.867 9.432 1.00 72.81 198 SER A C 1
ATOM 1545 O O . SER A 1 198 ? -39.301 -20.024 9.318 1.00 72.81 198 SER A O 1
ATOM 1547 N N . GLY A 1 199 ? -37.230 -20.346 8.521 1.00 65.75 199 GLY A N 1
ATOM 1548 C CA . GLY A 1 199 ? -37.625 -21.243 7.422 1.00 65.75 199 GLY A CA 1
ATOM 1549 C C . GLY A 1 199 ? -38.352 -20.589 6.238 1.00 65.75 199 GLY A C 1
ATOM 1550 O O . GLY A 1 199 ? -38.798 -21.299 5.341 1.00 65.75 199 GLY A O 1
ATOM 1551 N N . HIS A 1 200 ? -38.455 -19.258 6.219 1.00 66.88 200 HIS A N 1
ATOM 1552 C CA . HIS A 1 200 ? -39.113 -18.485 5.156 1.00 66.88 200 HIS A CA 1
ATOM 1553 C C . HIS A 1 200 ? -38.133 -17.681 4.276 1.00 66.88 200 HIS A C 1
ATOM 1555 O O . HIS A 1 200 ? -38.551 -17.038 3.313 1.00 66.88 200 HIS A O 1
ATOM 1561 N N . GLY A 1 201 ? -36.833 -17.705 4.592 1.00 66.88 201 GLY A N 1
ATOM 1562 C CA . GLY A 1 201 ? -35.791 -17.032 3.815 1.00 66.88 201 GLY A CA 1
ATOM 1563 C C . GLY A 1 201 ? -35.388 -17.784 2.543 1.00 66.88 201 GLY A C 1
ATOM 1564 O O . GLY A 1 201 ? -35.613 -18.985 2.397 1.00 66.88 201 GLY A O 1
ATOM 1565 N N . VAL A 1 202 ? -34.749 -17.074 1.613 1.00 70.69 202 VAL A N 1
ATOM 1566 C CA . VAL A 1 202 ? -34.179 -17.675 0.396 1.00 70.69 202 VAL A CA 1
ATOM 1567 C C . VAL A 1 202 ? -32.851 -18.347 0.753 1.00 70.69 202 VAL A C 1
ATOM 1569 O O . VAL A 1 202 ? -31.962 -17.687 1.282 1.00 70.69 202 VAL A O 1
ATOM 1572 N N . GLU A 1 203 ? -32.683 -19.635 0.433 1.00 73.06 203 GLU A N 1
ATOM 1573 C CA . GLU A 1 203 ? -31.504 -20.449 0.806 1.00 73.06 203 GLU A CA 1
ATOM 1574 C C . GLU A 1 203 ? -30.151 -19.855 0.359 1.00 73.06 203 GLU A C 1
ATOM 1576 O O . GLU A 1 203 ? -29.111 -20.076 0.996 1.00 73.06 203 GLU A O 1
ATOM 1581 N N . SER A 1 204 ? -30.165 -19.073 -0.724 1.00 80.38 204 SER A N 1
ATOM 1582 C CA . SER A 1 204 ? -28.998 -18.380 -1.278 1.00 80.38 204 SER A CA 1
ATOM 1583 C C . SER A 1 204 ? -28.547 -17.163 -0.463 1.00 80.38 204 SER A C 1
ATOM 1585 O O . SER A 1 204 ? -27.465 -16.633 -0.708 1.00 80.38 204 SER A O 1
ATOM 1587 N N . VAL A 1 205 ? -29.348 -16.690 0.492 1.00 83.25 205 VAL A N 1
ATOM 1588 C CA . VAL A 1 205 ? -28.978 -15.631 1.438 1.00 83.25 205 VAL A CA 1
ATOM 1589 C C . VAL A 1 205 ? -28.693 -16.298 2.779 1.00 83.25 205 VAL A C 1
ATOM 1591 O O . VAL A 1 205 ? -29.402 -17.219 3.152 1.00 83.25 205 VAL A O 1
ATOM 1594 N N . LYS A 1 206 ? -27.636 -15.893 3.488 1.00 86.88 206 LYS A N 1
ATOM 1595 C CA . LYS A 1 206 ? -27.233 -16.467 4.786 1.00 86.88 206 LYS A CA 1
ATOM 1596 C C . LYS A 1 206 ? -27.464 -15.485 5.937 1.00 86.88 206 LYS A C 1
ATOM 1598 O O . LYS A 1 206 ? -27.754 -14.311 5.705 1.00 86.88 206 LYS A O 1
ATOM 1603 N N . GLY A 1 207 ? -27.313 -15.970 7.170 1.00 85.94 207 GLY A N 1
ATOM 1604 C CA . GLY A 1 207 ? -27.506 -15.166 8.378 1.00 85.94 207 GLY A CA 1
ATOM 1605 C C . GLY A 1 207 ? -28.976 -15.006 8.774 1.00 85.94 207 GLY A C 1
ATOM 1606 O O . GLY A 1 207 ? -29.806 -15.868 8.472 1.00 85.94 207 GLY A O 1
ATOM 1607 N N . LEU A 1 208 ? -29.311 -13.889 9.414 1.00 85.62 208 LEU A N 1
ATOM 1608 C CA . LEU A 1 208 ? -30.666 -13.567 9.875 1.00 85.62 208 LEU A CA 1
ATOM 1609 C C . LEU A 1 208 ? -31.685 -13.488 8.733 1.00 85.62 208 LEU A C 1
ATOM 1611 O O . LEU A 1 208 ? -32.858 -13.772 8.935 1.00 85.62 208 LEU A O 1
ATOM 1615 N N . LEU A 1 209 ? -31.249 -13.140 7.518 1.00 82.81 209 LEU A N 1
ATOM 1616 C CA . LEU A 1 209 ? -32.129 -13.108 6.342 1.00 82.81 209 LEU A CA 1
ATOM 1617 C C . LEU A 1 209 ? -32.596 -14.505 5.894 1.00 82.81 209 LEU A C 1
ATOM 1619 O O . LEU A 1 209 ? -33.566 -14.622 5.149 1.00 82.81 209 LEU A O 1
ATOM 1623 N N . TYR A 1 210 ? -31.898 -15.558 6.326 1.00 80.69 210 TYR A N 1
ATOM 1624 C CA . TYR A 1 210 ? -32.315 -16.944 6.123 1.00 80.69 210 TYR A CA 1
ATOM 1625 C C . TYR A 1 210 ? -33.118 -17.470 7.307 1.00 80.69 210 TYR A C 1
ATOM 1627 O O . TYR A 1 210 ? -34.181 -18.068 7.139 1.00 80.69 210 TYR A O 1
ATOM 1635 N N . ASN A 1 211 ? -32.570 -17.266 8.506 1.00 79.69 211 ASN A N 1
ATOM 1636 C CA . ASN A 1 211 ? -33.128 -17.777 9.743 1.00 79.69 211 ASN A CA 1
ATOM 1637 C C . ASN A 1 211 ? -32.891 -16.780 10.883 1.00 79.69 211 ASN A C 1
ATOM 1639 O O . ASN A 1 211 ? -31.844 -16.813 11.532 1.00 79.69 211 ASN A O 1
ATOM 1643 N N . ALA A 1 212 ? -33.870 -15.912 11.133 1.00 81.06 212 ALA A N 1
ATOM 1644 C CA . ALA A 1 212 ? -33.872 -14.999 12.275 1.00 81.06 212 ALA A CA 1
ATOM 1645 C C . ALA A 1 212 ? -34.525 -15.658 13.501 1.00 81.06 212 ALA A C 1
ATOM 1647 O O . ALA A 1 212 ? -35.466 -15.117 14.070 1.00 81.06 212 ALA A O 1
ATOM 1648 N N . ASP A 1 213 ? -34.039 -16.844 13.873 1.00 81.75 213 ASP A N 1
ATOM 1649 C CA . ASP A 1 213 ? -34.397 -17.535 15.116 1.00 81.75 213 ASP A CA 1
ATOM 1650 C C . ASP A 1 213 ? -33.279 -17.327 16.139 1.00 81.75 213 ASP A C 1
ATOM 1652 O O . ASP A 1 213 ? -32.300 -18.079 16.189 1.00 81.75 213 ASP A O 1
ATOM 1656 N N . ILE A 1 214 ? -33.394 -16.241 16.900 1.00 81.69 214 ILE A N 1
ATOM 1657 C CA . ILE A 1 214 ? -32.321 -15.758 17.777 1.00 81.69 214 ILE A CA 1
ATOM 1658 C C . ILE A 1 214 ? -32.087 -16.725 18.941 1.00 81.69 214 ILE A C 1
ATOM 1660 O O . ILE A 1 214 ? -30.937 -17.022 19.276 1.00 81.69 214 ILE A O 1
ATOM 1664 N N . ASN A 1 215 ? -33.167 -17.262 19.514 1.00 81.12 215 ASN A N 1
ATOM 1665 C CA . ASN A 1 215 ? -33.121 -18.148 20.678 1.00 81.12 215 ASN A CA 1
ATOM 1666 C C . ASN A 1 215 ? -33.115 -19.639 20.323 1.00 81.12 215 ASN A C 1
ATOM 1668 O O . ASN A 1 215 ? -32.923 -20.473 21.210 1.00 81.12 215 ASN A O 1
ATOM 1672 N N . ARG A 1 216 ? -33.264 -19.987 19.038 1.00 79.75 216 ARG A N 1
ATOM 1673 C CA . ARG A 1 216 ? -33.345 -21.373 18.542 1.00 79.75 216 ARG A CA 1
ATOM 1674 C C . ARG A 1 216 ? -34.544 -22.142 19.101 1.00 79.75 216 ARG A C 1
ATOM 1676 O O . ARG A 1 216 ? -34.467 -23.359 19.279 1.00 79.75 216 ARG A O 1
ATOM 1683 N N . ASP A 1 217 ? -35.630 -21.438 19.397 1.00 81.56 217 ASP A N 1
ATOM 1684 C CA . ASP A 1 217 ? -36.890 -21.999 19.894 1.00 81.56 217 ASP A CA 1
ATOM 1685 C C . ASP A 1 217 ? -38.025 -21.914 18.851 1.00 81.56 217 ASP A C 1
ATOM 1687 O O . ASP A 1 217 ? -39.152 -22.344 19.110 1.00 81.56 217 ASP A O 1
ATOM 1691 N N . GLY A 1 218 ? -37.714 -21.433 17.641 1.00 80.69 218 GLY A N 1
ATOM 1692 C CA . GLY A 1 218 ? -38.631 -21.323 16.511 1.00 80.69 218 GLY A CA 1
ATOM 1693 C C . GLY A 1 218 ? -39.446 -20.029 16.474 1.00 80.69 218 GLY A C 1
ATOM 1694 O O . GLY A 1 218 ? -40.159 -19.814 15.487 1.00 80.69 218 GLY A O 1
ATOM 1695 N N . MET A 1 219 ? -39.335 -19.172 17.492 1.00 85.81 219 MET A N 1
ATOM 1696 C CA . MET A 1 219 ? -39.994 -17.870 17.570 1.00 85.81 219 MET A CA 1
ATOM 1697 C C . MET A 1 219 ? -38.968 -16.780 17.893 1.00 85.81 219 MET A C 1
ATOM 1699 O O . MET A 1 219 ? -37.922 -17.007 18.483 1.00 85.81 219 MET A O 1
ATOM 1703 N N . THR A 1 220 ? -39.231 -15.550 17.482 1.00 89.56 220 THR A N 1
ATOM 1704 C CA . THR A 1 220 ? -38.387 -14.410 17.847 1.00 89.56 220 THR A CA 1
ATOM 1705 C C . THR A 1 220 ? -39.277 -13.201 18.030 1.00 89.56 220 THR A C 1
ATOM 1707 O O . THR A 1 220 ? -40.062 -12.857 17.148 1.00 89.56 220 THR A O 1
ATOM 1710 N N . THR A 1 221 ? -39.207 -12.577 19.196 1.00 91.75 221 THR A N 1
ATOM 1711 C CA . THR A 1 221 ? -39.927 -11.329 19.455 1.00 91.75 221 THR A CA 1
ATOM 1712 C C . THR A 1 221 ? -39.261 -10.172 18.716 1.00 91.75 221 THR A C 1
ATOM 1714 O O . THR A 1 221 ? -38.065 -10.203 18.406 1.00 91.75 221 THR A O 1
ATOM 1717 N N . LEU A 1 222 ? -40.020 -9.113 18.433 1.00 90.94 222 LEU A N 1
ATOM 1718 C CA . LEU A 1 222 ? -39.444 -7.917 17.823 1.00 90.94 222 LEU A CA 1
ATOM 1719 C C . LEU A 1 222 ? -38.422 -7.242 18.759 1.00 90.94 222 LEU A C 1
ATOM 1721 O O . LEU A 1 222 ? -37.407 -6.744 18.273 1.00 90.94 222 LEU A O 1
ATOM 1725 N N . SER A 1 223 ? -38.634 -7.299 20.080 1.00 92.12 223 SER A N 1
ATOM 1726 C CA . SER A 1 223 ? -37.664 -6.874 21.100 1.00 92.12 223 SER A CA 1
ATOM 1727 C C . SER A 1 223 ? -36.333 -7.621 20.977 1.00 92.12 223 SER A C 1
ATOM 1729 O O . SER A 1 223 ? -35.268 -7.001 20.948 1.00 92.12 223 SER A O 1
ATOM 1731 N N . GLU A 1 224 ? -36.367 -8.951 20.874 1.00 91.94 224 GLU A N 1
ATOM 1732 C CA . GLU A 1 224 ? -35.162 -9.769 20.687 1.00 91.94 224 GLU A CA 1
ATOM 1733 C C . GLU A 1 224 ? -34.465 -9.446 19.369 1.00 91.94 224 GLU A C 1
ATOM 1735 O O . GLU A 1 224 ? -33.249 -9.239 19.358 1.00 91.94 224 GLU A O 1
ATOM 1740 N N . LEU A 1 225 ? -35.233 -9.327 18.280 1.00 91.75 225 LEU A N 1
ATOM 1741 C CA . LEU A 1 225 ? -34.700 -8.964 16.971 1.00 91.75 225 LEU A CA 1
ATOM 1742 C C . LEU A 1 225 ? -34.001 -7.609 16.998 1.00 91.75 225 LEU A C 1
ATOM 1744 O O . LEU A 1 225 ? -32.858 -7.495 16.555 1.00 91.75 225 LEU A O 1
ATOM 1748 N N . GLN A 1 226 ? -34.655 -6.585 17.539 1.00 91.69 226 GLN A N 1
ATOM 1749 C CA . GLN A 1 226 ? -34.086 -5.246 17.603 1.00 91.69 226 GLN A CA 1
ATOM 1750 C C . GLN A 1 226 ? -32.846 -5.201 18.499 1.00 91.69 226 GLN A C 1
ATOM 1752 O O . GLN A 1 226 ? -31.834 -4.624 18.097 1.00 91.69 226 GLN A O 1
ATOM 1757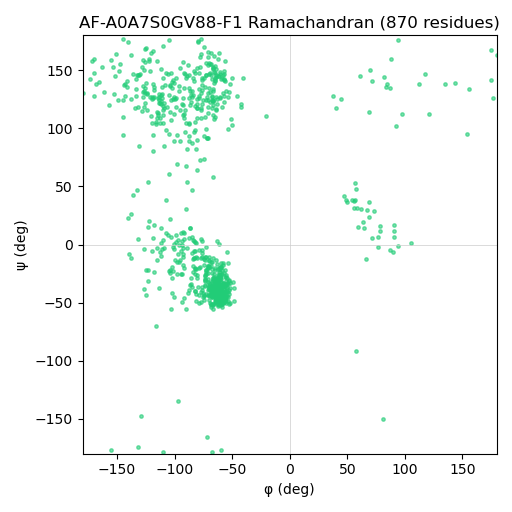 N N . ASN A 1 227 ? -32.885 -5.838 19.672 1.00 92.56 227 ASN A N 1
ATOM 1758 C CA . ASN A 1 227 ? -31.734 -5.906 20.573 1.00 92.56 227 ASN A CA 1
ATOM 1759 C C . ASN A 1 227 ? -30.541 -6.595 19.903 1.00 92.56 227 ASN A C 1
ATOM 1761 O O . ASN A 1 227 ? -29.416 -6.102 19.984 1.00 92.56 227 ASN A O 1
ATOM 1765 N N . PHE A 1 228 ? -30.779 -7.700 19.198 1.00 92.50 228 PHE A N 1
ATOM 1766 C CA . PHE A 1 228 ? -29.735 -8.411 18.472 1.00 92.50 228 PHE A CA 1
ATOM 1767 C C . PHE A 1 228 ? -29.143 -7.562 17.341 1.00 92.50 228 PHE A C 1
ATOM 1769 O O . PHE A 1 228 ? -27.923 -7.421 17.237 1.00 92.50 228 PHE A O 1
ATOM 1776 N N . LEU A 1 229 ? -29.993 -6.937 16.520 1.00 93.81 229 LEU A N 1
ATOM 1777 C CA . LEU A 1 229 ? -29.553 -6.062 15.432 1.00 93.81 229 LEU A CA 1
ATOM 1778 C C . LEU A 1 229 ? -28.736 -4.872 15.953 1.00 93.81 229 LEU A C 1
ATOM 1780 O O . LEU A 1 229 ? -27.703 -4.542 15.370 1.00 93.81 229 LEU A O 1
ATOM 1784 N N . GLN A 1 230 ? -29.141 -4.271 17.073 1.00 92.62 230 GLN A N 1
ATOM 1785 C CA . GLN A 1 230 ? -28.377 -3.208 17.727 1.00 92.62 230 GLN A CA 1
ATOM 1786 C C . GLN A 1 230 ? -27.029 -3.704 18.263 1.00 92.62 230 GLN A C 1
ATOM 1788 O O . GLN A 1 230 ? -26.022 -3.013 18.108 1.00 92.62 230 GLN A O 1
ATOM 1793 N N . GLN A 1 231 ? -26.982 -4.899 18.860 1.00 91.88 231 GLN A N 1
ATOM 1794 C CA . GLN A 1 231 ? -25.741 -5.486 19.372 1.00 91.88 231 GLN A CA 1
ATOM 1795 C C . GLN A 1 231 ? -24.730 -5.803 18.266 1.00 91.88 231 GLN A C 1
ATOM 1797 O O . GLN A 1 231 ? -23.534 -5.593 18.475 1.00 91.88 231 GLN A O 1
ATOM 1802 N N . VAL A 1 232 ? -25.193 -6.291 17.112 1.00 92.69 232 VAL A N 1
ATOM 1803 C CA . VAL A 1 232 ? -24.324 -6.663 15.984 1.00 92.69 232 VAL A CA 1
ATOM 1804 C C . VAL A 1 232 ? -23.917 -5.449 15.154 1.00 92.69 232 VAL A C 1
ATOM 1806 O O . VAL A 1 232 ? -22.734 -5.285 14.865 1.00 92.69 232 VAL A O 1
ATOM 1809 N N . TYR A 1 233 ? -24.872 -4.599 14.768 1.00 95.44 233 TYR A N 1
ATOM 1810 C CA . TYR A 1 233 ? -24.647 -3.561 13.755 1.00 95.44 233 TYR A CA 1
ATOM 1811 C C . TYR A 1 233 ? -24.446 -2.149 14.313 1.00 95.44 233 TYR A C 1
ATOM 1813 O O . TYR A 1 233 ? -23.907 -1.305 13.599 1.00 95.44 233 TYR A O 1
ATOM 1821 N N . CYS A 1 234 ? -24.861 -1.884 15.557 1.00 94.50 234 CYS A N 1
ATOM 1822 C CA . CYS A 1 234 ? -24.901 -0.534 16.138 1.00 94.50 234 CYS A CA 1
ATOM 1823 C C . CYS A 1 234 ? -24.085 -0.403 17.441 1.00 94.50 234 CYS A C 1
ATOM 1825 O O . CYS A 1 234 ? -24.252 0.567 18.182 1.00 94.50 234 CYS A O 1
ATOM 1827 N N . ASN A 1 235 ? -23.211 -1.364 17.751 1.00 93.00 235 ASN A N 1
ATOM 1828 C CA . ASN A 1 235 ? -22.406 -1.348 18.975 1.00 93.00 235 ASN A CA 1
ATOM 1829 C C . ASN A 1 235 ? -20.994 -0.788 18.708 1.00 93.00 235 ASN A C 1
ATOM 1831 O O . ASN A 1 235 ? -20.858 0.238 18.052 1.00 93.00 235 ASN A O 1
ATOM 1835 N N . LYS A 1 236 ? -19.927 -1.419 19.213 1.00 95.69 236 LYS A N 1
ATOM 1836 C CA . LYS A 1 236 ? -18.535 -0.934 19.088 1.00 95.69 236 LYS A CA 1
ATOM 1837 C C . LYS A 1 236 ? -17.880 -1.214 17.737 1.00 95.69 236 LYS A C 1
ATOM 1839 O O . LYS A 1 236 ? -16.752 -0.779 17.510 1.00 95.69 236 LYS A O 1
ATOM 1844 N N . ILE A 1 237 ? -18.577 -1.944 16.869 1.00 97.44 237 ILE A N 1
ATOM 1845 C CA . ILE A 1 237 ? -18.153 -2.255 15.508 1.00 97.44 237 ILE A CA 1
ATOM 1846 C C . ILE A 1 237 ? -19.270 -1.824 14.556 1.00 97.44 237 ILE A C 1
ATOM 1848 O O . ILE A 1 237 ? -20.442 -2.104 14.808 1.00 97.44 237 ILE A O 1
ATOM 1852 N N . GLY A 1 238 ? -18.896 -1.148 13.475 1.00 97.12 238 GLY A N 1
ATOM 1853 C CA . GLY A 1 238 ? -19.758 -0.819 12.348 1.00 97.12 238 GLY A CA 1
ATOM 1854 C C . GLY A 1 238 ? -19.277 -1.567 11.111 1.00 97.12 238 GLY A C 1
ATOM 1855 O O . GLY A 1 238 ? -18.092 -1.526 10.784 1.00 97.12 238 GLY A O 1
ATOM 1856 N N . PHE A 1 239 ? -20.186 -2.256 10.425 1.00 97.88 239 PHE A N 1
ATOM 1857 C CA . PHE A 1 239 ? -19.864 -3.060 9.247 1.00 97.88 239 PHE A CA 1
ATOM 1858 C C . PHE A 1 239 ? -20.441 -2.421 7.982 1.00 97.88 239 PHE A C 1
ATOM 1860 O O . PHE A 1 239 ? -21.660 -2.326 7.848 1.00 97.88 239 PHE A O 1
ATOM 1867 N N . GLU A 1 240 ? -19.584 -2.059 7.028 1.00 98.19 240 GLU A N 1
ATOM 1868 C CA . GLU A 1 240 ? -19.986 -1.690 5.669 1.00 98.19 240 GLU A CA 1
ATOM 1869 C C . GLU A 1 240 ? -19.527 -2.774 4.696 1.00 98.19 240 GLU A C 1
ATOM 1871 O O . GLU A 1 240 ? -18.349 -2.904 4.366 1.00 98.19 240 GLU A O 1
ATOM 1876 N N . TYR A 1 241 ? -20.470 -3.588 4.239 1.00 97.81 241 TYR A N 1
ATOM 1877 C CA . TYR A 1 241 ? -20.206 -4.649 3.262 1.00 97.81 241 TYR A CA 1
ATOM 1878 C C . TYR A 1 241 ? -21.311 -4.773 2.217 1.00 97.81 241 TYR A C 1
ATOM 1880 O O . TYR A 1 241 ? -21.179 -5.509 1.246 1.00 97.81 241 TYR A O 1
ATOM 1888 N N . MET A 1 242 ? -22.421 -4.059 2.405 1.00 96.94 242 MET A N 1
ATOM 1889 C CA . MET A 1 242 ? -23.597 -4.222 1.566 1.00 96.94 242 MET A CA 1
ATOM 1890 C C . MET A 1 242 ? -23.472 -3.578 0.178 1.00 96.94 242 MET A C 1
ATOM 1892 O O . MET A 1 242 ? -24.314 -3.839 -0.681 1.00 96.94 242 MET A O 1
ATOM 1896 N N . HIS A 1 243 ? -22.436 -2.764 -0.044 1.00 97.06 243 HIS A N 1
ATOM 1897 C CA . HIS A 1 243 ? -22.051 -2.228 -1.354 1.00 97.06 243 HIS A CA 1
ATOM 1898 C C . HIS A 1 243 ? -21.314 -3.245 -2.233 1.00 97.06 243 HIS A C 1
ATOM 1900 O O . HIS A 1 243 ? -21.133 -2.986 -3.419 1.00 97.06 243 HIS A O 1
ATOM 1906 N N . ILE A 1 244 ? -20.888 -4.380 -1.671 1.00 97.75 244 ILE A N 1
ATOM 1907 C CA . ILE A 1 244 ? -20.187 -5.437 -2.402 1.00 97.75 244 ILE A CA 1
ATOM 1908 C C . ILE A 1 244 ? -21.191 -6.164 -3.312 1.00 97.75 244 ILE A C 1
ATOM 1910 O O . ILE A 1 244 ? -22.206 -6.661 -2.813 1.00 97.75 244 ILE A O 1
ATOM 1914 N N . PRO A 1 245 ? -20.946 -6.246 -4.633 1.00 95.56 245 PRO A N 1
ATOM 1915 C CA . PRO A 1 245 ? -21.890 -6.858 -5.563 1.00 95.56 245 PRO A CA 1
ATOM 1916 C C . PRO A 1 245 ? -21.980 -8.384 -5.409 1.00 95.56 245 PRO A C 1
ATOM 1918 O O . PRO A 1 245 ? -23.040 -8.963 -5.656 1.00 95.56 245 PRO A O 1
ATOM 1921 N N . GLU A 1 246 ? -20.906 -9.057 -4.988 1.00 96.25 246 GLU A N 1
ATOM 1922 C CA . GLU A 1 246 ? -20.890 -10.511 -4.834 1.00 96.25 246 GLU A CA 1
ATOM 1923 C C . GLU A 1 246 ? -21.610 -10.962 -3.554 1.00 96.25 246 GLU A C 1
ATOM 1925 O O . GLU A 1 246 ? -21.175 -10.725 -2.420 1.00 96.25 246 GLU A O 1
ATOM 1930 N N . ILE A 1 247 ? -22.710 -11.693 -3.745 1.00 94.25 247 ILE A N 1
ATOM 1931 C CA . ILE A 1 247 ? -23.557 -12.178 -2.652 1.00 94.25 247 ILE A CA 1
ATOM 1932 C C . ILE A 1 247 ? -22.817 -13.124 -1.700 1.00 94.25 247 ILE A C 1
ATOM 1934 O O . ILE A 1 247 ? -23.056 -13.068 -0.494 1.00 94.25 247 ILE A O 1
ATOM 1938 N N . ASP A 1 248 ? -21.890 -13.938 -2.209 1.00 96.31 248 ASP A N 1
ATOM 1939 C CA . ASP A 1 248 ? -21.153 -14.911 -1.400 1.00 96.31 248 ASP A CA 1
ATOM 1940 C C . ASP A 1 248 ? -20.179 -14.235 -0.430 1.00 96.31 248 ASP A C 1
ATOM 1942 O O . ASP A 1 248 ? -20.076 -14.653 0.725 1.00 96.31 248 ASP A O 1
ATOM 1946 N N . LYS A 1 249 ? -19.541 -13.131 -0.848 1.00 97.00 249 LYS A N 1
ATOM 1947 C CA . LYS A 1 249 ? -18.723 -12.287 0.038 1.00 97.00 249 LYS A CA 1
ATOM 1948 C C . LYS A 1 249 ? -19.588 -11.693 1.151 1.00 97.00 249 LYS A C 1
ATOM 1950 O O . LYS A 1 249 ? -19.231 -11.779 2.326 1.00 97.00 249 LYS A O 1
ATOM 1955 N N . CYS A 1 250 ? -20.767 -11.173 0.804 1.00 96.69 250 CYS A N 1
ATOM 1956 C CA . CYS A 1 250 ? -21.712 -10.645 1.790 1.00 96.69 250 CYS A CA 1
ATOM 1957 C C . CYS A 1 250 ? -22.215 -11.724 2.763 1.00 96.69 250 CYS A C 1
ATOM 1959 O O . CYS A 1 250 ? -22.282 -11.488 3.968 1.00 96.69 250 CYS A O 1
ATOM 1961 N N . ASN A 1 251 ? -22.570 -12.907 2.258 1.00 94.88 251 ASN A N 1
ATOM 1962 C CA . ASN A 1 251 ? -23.024 -14.041 3.064 1.00 94.88 251 ASN A CA 1
ATOM 1963 C C . ASN A 1 251 ? -21.941 -14.499 4.043 1.00 94.88 251 ASN A C 1
ATOM 1965 O O . ASN A 1 251 ? -22.227 -14.709 5.218 1.00 94.88 251 ASN A O 1
ATOM 1969 N N . TRP A 1 252 ? -20.695 -14.582 3.579 1.00 95.94 252 TRP A N 1
ATOM 1970 C CA . TRP A 1 252 ? -19.557 -14.962 4.410 1.00 95.94 252 TRP A CA 1
ATOM 1971 C C . TRP A 1 252 ? -19.346 -14.008 5.590 1.00 95.94 252 TRP A C 1
ATOM 1973 O O . TRP A 1 252 ? -18.992 -14.456 6.687 1.00 95.94 252 TRP A O 1
ATOM 1983 N N . ILE A 1 253 ? -19.577 -12.706 5.372 1.00 95.81 253 ILE A N 1
ATOM 1984 C CA . ILE A 1 253 ? -19.527 -11.683 6.422 1.00 95.81 253 ILE A CA 1
ATOM 1985 C C . ILE A 1 253 ? -20.709 -11.861 7.383 1.00 95.81 253 ILE A C 1
ATOM 1987 O O . ILE A 1 253 ? -20.474 -11.984 8.585 1.00 95.81 253 ILE A O 1
ATOM 1991 N N . ARG A 1 254 ? -21.949 -11.971 6.875 1.00 93.31 254 ARG A N 1
ATOM 1992 C CA . ARG A 1 254 ? -23.164 -12.194 7.692 1.00 93.31 254 ARG A CA 1
ATOM 1993 C C . ARG A 1 254 ? -23.014 -13.372 8.639 1.00 93.31 254 ARG A C 1
ATOM 1995 O O . ARG A 1 254 ? -23.237 -13.230 9.833 1.00 93.31 254 ARG A O 1
ATOM 2002 N N . GLU A 1 255 ? -22.578 -14.522 8.133 1.00 90.88 255 GLU A N 1
ATOM 2003 C CA . GLU A 1 255 ? -22.410 -15.723 8.955 1.00 90.88 255 GLU A CA 1
ATOM 2004 C C . GLU A 1 255 ? -21.446 -15.492 10.120 1.00 90.88 255 GLU A C 1
ATOM 2006 O O . GLU A 1 255 ? -21.659 -16.000 11.219 1.00 90.88 255 GLU A O 1
ATOM 2011 N N . ARG A 1 256 ? -20.387 -14.708 9.921 1.00 91.06 256 ARG A N 1
ATOM 2012 C CA . ARG A 1 256 ? -19.408 -14.439 10.980 1.00 91.06 256 ARG A CA 1
ATOM 2013 C C . ARG A 1 256 ? -19.917 -13.455 12.015 1.00 91.06 256 ARG A C 1
ATOM 2015 O O . ARG A 1 256 ? -19.700 -13.689 13.200 1.00 91.06 256 ARG A O 1
ATOM 2022 N N . ILE A 1 257 ? -20.589 -12.393 11.580 1.00 91.38 257 ILE A N 1
ATOM 2023 C CA . ILE A 1 257 ? -21.013 -11.314 12.480 1.00 91.38 257 ILE A CA 1
ATOM 2024 C C . ILE A 1 257 ? -22.360 -11.605 13.160 1.00 91.38 257 ILE A C 1
ATOM 2026 O O . ILE A 1 257 ? -22.564 -11.172 14.288 1.00 91.38 257 ILE A O 1
ATOM 2030 N N . GLU A 1 258 ? -23.249 -12.375 12.523 1.00 89.75 258 GLU A N 1
ATOM 2031 C CA . GLU A 1 258 ? -24.580 -12.711 13.052 1.00 89.75 258 GLU A CA 1
ATOM 2032 C C . GLU A 1 258 ? -24.633 -14.096 13.727 1.00 89.75 258 GLU A C 1
ATOM 2034 O O . GLU A 1 258 ? -25.476 -14.315 14.586 1.00 89.75 258 GLU A O 1
ATOM 2039 N N . ILE A 1 259 ? -23.768 -15.057 13.375 1.00 74.62 259 ILE A N 1
ATOM 2040 C CA . ILE A 1 259 ? -23.887 -16.441 13.891 1.00 74.62 259 ILE A CA 1
ATOM 2041 C C . ILE A 1 259 ? -22.717 -16.829 14.810 1.00 74.62 259 ILE A C 1
ATOM 2043 O O . ILE A 1 259 ? -22.921 -17.524 15.805 1.00 74.62 259 ILE A O 1
ATOM 2047 N N . HIS A 1 260 ? -21.491 -16.387 14.512 1.00 64.31 260 HIS A N 1
ATOM 2048 C CA . HIS A 1 260 ? -20.263 -16.899 15.141 1.00 64.31 260 HIS A CA 1
ATOM 2049 C C . HIS A 1 260 ? -19.611 -15.929 16.144 1.00 64.31 260 HIS A C 1
ATOM 2051 O O . HIS A 1 260 ? -18.383 -15.854 16.234 1.00 64.31 260 HIS A O 1
ATOM 2057 N N . ASN A 1 261 ? -20.402 -15.199 16.936 1.00 68.00 261 ASN A N 1
ATOM 2058 C CA . ASN A 1 261 ? -19.859 -14.301 17.961 1.00 68.00 261 ASN A CA 1
ATOM 2059 C C . ASN A 1 261 ? -19.473 -15.065 19.244 1.00 68.00 261 ASN A C 1
ATOM 2061 O O . ASN A 1 261 ? -20.239 -15.134 20.204 1.00 68.00 261 ASN A O 1
ATOM 2065 N N . VAL A 1 262 ? -18.282 -15.669 19.249 1.00 78.06 262 VAL A N 1
ATOM 2066 C CA . VAL A 1 262 ? -17.753 -16.404 20.408 1.00 78.06 262 VAL A CA 1
ATOM 2067 C C . VAL A 1 262 ? -17.029 -15.439 21.367 1.00 78.06 262 VAL A C 1
ATOM 2069 O O . VAL A 1 262 ? -16.157 -14.676 20.927 1.00 78.06 262 VAL A O 1
ATOM 2072 N N . PRO A 1 263 ? -17.357 -15.445 22.675 1.00 86.19 263 PRO A N 1
ATOM 2073 C CA . PRO A 1 263 ? -16.608 -14.692 23.678 1.00 86.19 263 PRO A CA 1
ATOM 2074 C C . PRO A 1 263 ? -15.164 -15.190 23.811 1.00 86.19 263 PRO A C 1
ATOM 2076 O O . PRO A 1 263 ? -14.912 -16.392 23.753 1.00 86.19 263 PRO A O 1
ATOM 2079 N N . TYR A 1 264 ? -14.221 -14.277 24.050 1.00 94.50 264 TYR A N 1
ATOM 2080 C CA . TYR A 1 264 ? -12.833 -14.650 24.320 1.00 94.50 264 TYR A CA 1
ATOM 2081 C C . TYR A 1 264 ? -12.694 -15.381 25.658 1.00 94.50 264 TYR A C 1
ATOM 2083 O O . TYR A 1 264 ? -13.324 -15.011 26.655 1.00 94.50 264 TYR A O 1
ATOM 2091 N N . THR A 1 265 ? -11.818 -16.386 25.693 1.00 96.44 265 THR A N 1
ATOM 2092 C CA . THR A 1 265 ? -11.438 -17.072 26.931 1.00 96.44 265 THR A CA 1
ATOM 2093 C C . THR A 1 265 ? -10.623 -16.155 27.846 1.00 96.44 265 THR A C 1
ATOM 2095 O O . THR A 1 265 ? -10.078 -15.133 27.417 1.00 96.44 265 THR A O 1
ATOM 2098 N N . LYS A 1 266 ? -10.484 -16.538 29.121 1.00 96.31 266 LYS A N 1
ATOM 2099 C CA . LYS A 1 266 ? -9.656 -15.810 30.095 1.00 96.31 266 LYS A CA 1
ATOM 2100 C C . LYS A 1 266 ? -8.213 -15.637 29.607 1.00 96.31 266 LYS A C 1
ATOM 2102 O O . LYS A 1 266 ? -7.631 -14.566 29.761 1.00 96.31 266 LYS A O 1
ATOM 2107 N N . GLU A 1 267 ? -7.643 -16.663 28.988 1.00 96.81 267 GLU A N 1
ATOM 2108 C CA . GLU A 1 267 ? -6.276 -16.669 28.463 1.00 96.81 267 GLU A CA 1
ATOM 2109 C C . GLU A 1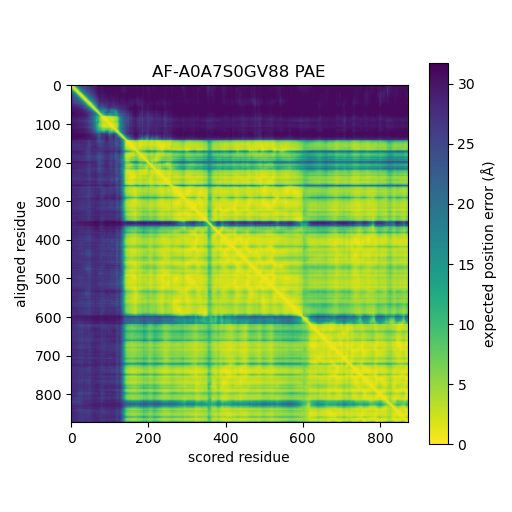 267 ? -6.128 -15.716 27.275 1.00 96.81 267 GLU A C 1
ATOM 2111 O O . GLU A 1 267 ? -5.151 -14.972 27.207 1.00 96.81 267 GLU A O 1
ATOM 2116 N N . GLN A 1 268 ? -7.114 -15.688 26.374 1.00 96.88 268 GLN A N 1
ATOM 2117 C CA . GLN A 1 268 ? -7.132 -14.752 25.249 1.00 96.88 268 GLN A CA 1
ATOM 2118 C C . GLN A 1 268 ? -7.257 -13.304 25.736 1.00 96.88 268 GLN A C 1
ATOM 2120 O O . GLN A 1 268 ? -6.492 -12.447 25.300 1.00 96.88 268 GLN A O 1
ATOM 2125 N N . LYS A 1 269 ? -8.145 -13.037 26.703 1.00 98.00 269 LYS A N 1
ATOM 2126 C CA . LYS A 1 269 ? -8.282 -11.714 27.334 1.00 98.00 269 LYS A CA 1
ATOM 2127 C C . LYS A 1 269 ? -6.987 -11.262 28.020 1.00 98.00 269 LYS A C 1
ATOM 2129 O O . LYS A 1 269 ? -6.561 -10.123 27.840 1.00 98.00 269 LYS A O 1
ATOM 2134 N N . ARG A 1 270 ? -6.308 -12.166 28.740 1.00 97.56 270 ARG A N 1
ATOM 2135 C CA . ARG A 1 270 ? -4.988 -11.900 29.341 1.00 97.56 270 ARG A CA 1
ATOM 2136 C C . ARG A 1 270 ? -3.941 -11.549 28.281 1.00 97.56 270 ARG A C 1
ATOM 2138 O O . ARG A 1 270 ? -3.206 -10.585 28.462 1.00 97.56 270 ARG A O 1
ATOM 2145 N N . LEU A 1 271 ? -3.900 -12.281 27.169 1.00 97.69 271 LEU A N 1
ATOM 2146 C CA . LEU A 1 271 ? -2.970 -12.012 26.070 1.00 97.69 271 LEU A CA 1
ATOM 2147 C C . LEU A 1 271 ? -3.244 -10.660 25.390 1.00 97.69 271 LEU A C 1
ATOM 2149 O O . LEU A 1 271 ? -2.304 -9.944 25.039 1.00 97.69 271 LEU A O 1
ATOM 2153 N N . ILE A 1 272 ? -4.517 -10.296 25.201 1.00 98.44 272 ILE A N 1
ATOM 2154 C CA . ILE A 1 272 ? -4.907 -8.980 24.672 1.00 98.44 272 ILE A CA 1
ATOM 2155 C C . ILE A 1 272 ? -4.432 -7.876 25.623 1.00 98.44 272 ILE A C 1
ATOM 2157 O O . ILE A 1 272 ? -3.822 -6.909 25.163 1.00 98.44 272 ILE A O 1
ATOM 2161 N N . LEU A 1 273 ? -4.647 -8.044 26.935 1.00 98.56 273 LEU A N 1
ATOM 2162 C CA . LEU A 1 273 ? -4.177 -7.102 27.952 1.00 98.56 273 LEU A CA 1
ATOM 2163 C C . LEU A 1 273 ? -2.653 -6.957 27.910 1.00 98.56 273 LEU A C 1
ATOM 2165 O O . LEU A 1 273 ? -2.163 -5.841 27.819 1.00 98.56 273 LEU A O 1
ATOM 2169 N N . GLU A 1 274 ? -1.904 -8.060 27.915 1.00 98.25 274 GLU A N 1
ATOM 2170 C CA . GLU A 1 274 ? -0.437 -8.046 27.860 1.00 98.25 274 GLU A CA 1
ATOM 2171 C C . GLU A 1 274 ? 0.076 -7.271 26.636 1.00 98.25 274 GLU A C 1
ATOM 2173 O O . GLU A 1 274 ? 0.907 -6.370 26.759 1.00 98.25 274 GLU A O 1
ATOM 2178 N N . ARG A 1 275 ? -0.465 -7.564 25.446 1.00 98.31 275 ARG A N 1
ATOM 2179 C CA . ARG A 1 275 ? -0.102 -6.873 24.196 1.00 98.31 275 ARG A CA 1
ATOM 2180 C C . ARG A 1 275 ? -0.411 -5.376 24.246 1.00 98.31 275 ARG A C 1
ATOM 2182 O O . ARG A 1 275 ? 0.371 -4.588 23.715 1.00 98.31 275 ARG A O 1
ATOM 2189 N N . LEU A 1 276 ? -1.527 -4.995 24.865 1.00 98.62 276 LEU A N 1
ATOM 2190 C CA . LEU A 1 276 ? -1.905 -3.597 25.062 1.00 98.62 276 LEU A CA 1
ATOM 2191 C C . LEU A 1 276 ? -0.994 -2.899 26.084 1.00 98.62 276 LEU A C 1
ATOM 2193 O O . LEU A 1 276 ? -0.599 -1.758 25.858 1.00 98.62 276 LEU A O 1
ATOM 2197 N N . THR A 1 277 ? -0.596 -3.593 27.153 1.00 98.62 277 THR A N 1
ATOM 2198 C CA . THR A 1 277 ? 0.367 -3.100 28.147 1.00 98.62 277 THR A CA 1
ATOM 2199 C C . THR A 1 277 ? 1.714 -2.792 27.504 1.00 98.62 277 THR A C 1
ATOM 2201 O O . THR A 1 277 ? 2.250 -1.711 27.724 1.00 98.62 277 THR A O 1
ATOM 2204 N N . PHE A 1 278 ? 2.238 -3.676 26.645 1.00 98.44 278 PHE A N 1
ATOM 2205 C CA . PHE A 1 278 ? 3.458 -3.392 25.874 1.00 98.44 278 PHE A CA 1
ATOM 2206 C C . PHE A 1 278 ? 3.343 -2.112 25.036 1.00 98.44 278 PHE A C 1
ATOM 2208 O O . PHE A 1 278 ? 4.293 -1.333 24.986 1.00 98.44 278 PHE A O 1
ATOM 2215 N N . ALA A 1 279 ? 2.193 -1.872 24.401 1.00 98.06 279 ALA A N 1
ATOM 2216 C CA . ALA A 1 279 ? 1.974 -0.682 23.583 1.00 98.06 279 ALA A CA 1
ATOM 2217 C C . ALA A 1 279 ? 1.914 0.613 24.417 1.00 98.06 279 ALA A C 1
ATOM 2219 O O . ALA A 1 279 ? 2.637 1.560 24.113 1.00 98.06 279 ALA A O 1
ATOM 2220 N N . ASP A 1 280 ? 1.090 0.646 25.470 1.00 98.00 280 ASP A N 1
ATOM 2221 C CA . ASP A 1 280 ? 0.902 1.826 26.333 1.00 98.00 280 ASP A CA 1
ATOM 2222 C C . ASP A 1 280 ? 2.176 2.148 27.137 1.00 98.00 280 ASP A C 1
ATOM 2224 O O . ASP A 1 280 ? 2.633 3.296 27.142 1.00 98.00 280 ASP A O 1
ATOM 2228 N N . VAL A 1 281 ? 2.815 1.135 27.741 1.00 97.94 281 VAL A N 1
ATOM 2229 C CA . VAL A 1 281 ? 4.048 1.332 28.520 1.00 97.94 281 VAL A CA 1
ATOM 2230 C C . VAL A 1 281 ? 5.183 1.819 27.625 1.00 97.94 281 VAL A C 1
ATOM 2232 O O . VAL A 1 281 ? 5.915 2.714 28.038 1.00 97.94 281 VAL A O 1
ATOM 2235 N N . PHE A 1 282 ? 5.321 1.303 26.398 1.00 97.81 282 PHE A N 1
ATOM 2236 C CA . PHE A 1 282 ? 6.360 1.757 25.470 1.00 97.81 282 PHE A CA 1
ATOM 2237 C C . PHE A 1 282 ? 6.252 3.259 25.163 1.00 97.81 282 PHE A C 1
ATOM 2239 O O . PHE A 1 282 ? 7.247 3.981 25.252 1.00 97.81 282 PHE A O 1
ATOM 2246 N N . GLU A 1 283 ? 5.049 3.754 24.863 1.00 96.38 283 GLU A N 1
ATOM 2247 C CA . GLU A 1 283 ? 4.832 5.178 24.575 1.00 96.38 283 GLU A CA 1
ATOM 2248 C C . GLU A 1 283 ? 5.115 6.061 25.800 1.00 96.38 283 GLU A C 1
ATOM 2250 O O . GLU A 1 283 ? 5.843 7.057 25.704 1.00 96.38 283 GLU A O 1
ATOM 2255 N N . ARG A 1 284 ? 4.633 5.660 26.986 1.00 95.56 284 ARG A N 1
ATOM 2256 C CA . ARG A 1 284 ? 4.921 6.366 28.250 1.00 95.56 284 ARG A CA 1
ATOM 2257 C C . ARG A 1 284 ? 6.407 6.353 28.594 1.00 95.56 284 ARG A C 1
ATOM 2259 O O . ARG A 1 284 ? 6.937 7.347 29.101 1.00 95.56 284 ARG A O 1
ATOM 2266 N N . PHE A 1 285 ? 7.086 5.246 28.314 1.00 96.31 285 PHE A N 1
ATOM 2267 C CA . PHE A 1 285 ? 8.516 5.099 28.536 1.00 96.31 285 PHE A CA 1
ATOM 2268 C C . PHE A 1 285 ? 9.303 6.075 27.658 1.00 96.31 285 PHE A C 1
ATOM 2270 O O . PHE A 1 285 ? 10.140 6.824 28.170 1.00 96.31 285 PHE A O 1
ATOM 2277 N N . LEU A 1 286 ? 8.978 6.151 26.362 1.00 94.88 286 LEU A N 1
ATOM 2278 C CA . LEU A 1 286 ? 9.576 7.129 25.451 1.00 94.88 286 LEU A CA 1
ATOM 2279 C C . LEU A 1 286 ? 9.293 8.569 25.892 1.00 94.88 286 LEU A C 1
ATOM 2281 O O . LEU A 1 286 ? 10.213 9.385 25.915 1.00 94.88 286 LEU A O 1
ATOM 2285 N N . ALA A 1 287 ? 8.057 8.879 26.287 1.00 93.88 287 ALA A N 1
ATOM 2286 C CA . ALA A 1 287 ? 7.692 10.205 26.782 1.00 93.88 287 ALA A CA 1
ATOM 2287 C C . ALA A 1 287 ? 8.498 10.603 28.032 1.00 93.88 287 ALA A C 1
ATOM 2289 O O . ALA A 1 287 ? 8.921 11.751 28.162 1.00 93.88 287 ALA A O 1
ATOM 2290 N N . THR A 1 288 ? 8.750 9.646 28.929 1.00 94.62 288 THR A N 1
ATOM 2291 C CA . THR A 1 288 ? 9.487 9.875 30.180 1.00 94.62 288 THR A CA 1
ATOM 2292 C C . THR A 1 288 ? 10.987 10.039 29.938 1.00 94.62 288 THR A C 1
ATOM 2294 O O . THR A 1 288 ? 11.598 10.974 30.453 1.00 94.62 288 THR A O 1
ATOM 2297 N N . LYS A 1 289 ? 11.603 9.145 29.155 1.00 94.00 289 LYS A N 1
ATOM 2298 C CA . LYS A 1 289 ? 13.060 9.150 28.927 1.00 94.00 289 LYS A CA 1
ATOM 2299 C C . LYS A 1 289 ? 13.495 10.179 27.878 1.00 94.00 289 LYS A C 1
ATOM 2301 O O . LYS A 1 289 ? 14.626 10.656 27.938 1.00 94.00 289 LYS A O 1
ATOM 2306 N N . PHE A 1 290 ? 12.615 10.537 26.939 1.00 91.25 290 PHE A N 1
ATOM 2307 C CA . PHE A 1 290 ? 12.923 11.387 25.783 1.00 91.25 290 PHE A CA 1
ATOM 2308 C C . PHE A 1 290 ? 11.888 12.508 25.573 1.00 91.25 290 PHE A C 1
ATOM 2310 O O . PHE A 1 290 ? 11.438 12.748 24.455 1.00 91.25 290 PHE A O 1
ATOM 2317 N N . GLY A 1 291 ? 11.521 13.230 26.636 1.00 87.31 291 GLY A N 1
ATOM 2318 C CA . GLY A 1 291 ? 10.409 14.196 26.619 1.00 87.31 291 GLY A CA 1
ATOM 2319 C C . GLY A 1 291 ? 10.505 15.366 25.623 1.00 87.31 291 GLY A C 1
ATOM 2320 O O . GLY A 1 291 ? 9.496 16.003 25.342 1.00 87.31 291 GLY A O 1
ATOM 2321 N N . THR A 1 292 ? 11.681 15.660 25.060 1.00 86.00 292 THR A N 1
ATOM 2322 C CA . THR A 1 292 ? 11.864 16.702 24.026 1.00 86.00 292 THR A CA 1
ATOM 2323 C C . THR A 1 292 ? 11.866 16.154 22.597 1.00 86.00 292 THR A C 1
ATOM 2325 O O . THR A 1 292 ? 11.886 16.928 21.637 1.00 86.00 292 THR A O 1
ATOM 2328 N N . ALA A 1 293 ? 11.869 14.831 22.429 1.00 87.12 293 ALA A N 1
ATOM 2329 C CA . ALA A 1 293 ? 11.956 14.193 21.128 1.00 87.12 293 ALA A CA 1
ATOM 2330 C C . ALA A 1 293 ? 10.568 14.016 20.502 1.00 87.12 293 ALA A C 1
ATOM 2332 O O . ALA A 1 293 ? 9.640 13.516 21.133 1.00 87.12 293 ALA A O 1
ATOM 2333 N N . LYS A 1 294 ? 10.457 14.356 19.214 1.00 89.38 294 LYS A N 1
ATOM 2334 C CA . LYS A 1 294 ? 9.288 13.999 18.403 1.00 89.38 294 LYS A CA 1
ATOM 2335 C C . LYS A 1 294 ? 9.305 12.496 18.143 1.00 89.38 294 LYS A C 1
ATOM 2337 O O . LYS A 1 294 ? 10.297 11.990 17.604 1.00 89.38 294 LYS A O 1
ATOM 2342 N N . ARG A 1 295 ? 8.223 11.807 18.504 1.00 91.38 295 ARG A N 1
ATOM 2343 C CA . ARG A 1 295 ? 8.077 10.352 18.314 1.00 91.38 295 ARG A CA 1
ATOM 2344 C C . ARG A 1 295 ? 6.849 9.963 17.494 1.00 91.38 295 ARG A C 1
ATOM 2346 O O . ARG A 1 295 ? 6.879 8.897 16.890 1.00 91.38 295 ARG A O 1
ATOM 2353 N N . PHE A 1 296 ? 5.842 10.837 17.418 1.00 94.69 296 PHE A N 1
ATOM 2354 C CA . PHE A 1 296 ? 4.559 10.571 16.762 1.00 94.69 296 PHE A CA 1
ATOM 2355 C C . PHE A 1 296 ? 3.855 9.340 17.345 1.00 94.69 296 PHE A C 1
ATOM 2357 O O . PHE A 1 296 ? 3.496 8.406 16.619 1.00 94.69 296 PHE A O 1
ATOM 2364 N N . GLY A 1 297 ? 3.701 9.345 18.667 1.00 94.31 297 GLY A N 1
ATOM 2365 C CA . GLY A 1 297 ? 3.239 8.198 19.439 1.00 94.31 297 GLY A CA 1
ATOM 2366 C C . GLY A 1 297 ? 1.827 7.726 19.087 1.00 94.31 297 GLY A C 1
ATOM 2367 O O . GLY A 1 297 ? 1.025 8.427 18.456 1.00 94.31 297 GLY A O 1
ATOM 2368 N N . LEU A 1 298 ? 1.533 6.480 19.444 1.00 97.56 298 LEU A N 1
ATOM 2369 C CA . LEU A 1 298 ? 0.261 5.823 19.157 1.00 97.56 298 LEU A CA 1
ATOM 2370 C C . LEU A 1 298 ? -0.843 6.155 20.179 1.00 97.56 298 LEU A C 1
ATOM 2372 O O . LEU A 1 298 ? -1.945 5.628 20.056 1.00 97.56 298 LEU A O 1
ATOM 2376 N N . GLU A 1 299 ? -0.600 7.024 21.165 1.00 97.88 299 GLU A N 1
ATOM 2377 C CA . GLU A 1 299 ? -1.534 7.205 22.280 1.00 97.88 299 GLU A CA 1
ATOM 2378 C C . GLU A 1 299 ? -2.931 7.676 21.828 1.00 97.88 299 GLU A C 1
ATOM 2380 O O . GLU A 1 299 ? -3.075 8.699 21.138 1.00 97.88 299 GLU A O 1
ATOM 2385 N N . GLY A 1 300 ? -3.959 6.931 22.244 1.00 97.69 300 GLY A N 1
ATOM 2386 C CA . GLY A 1 300 ? -5.347 7.011 21.777 1.00 97.69 300 GLY A CA 1
ATOM 2387 C C . GLY A 1 300 ? -5.723 6.046 20.643 1.00 97.69 300 GLY A C 1
ATOM 2388 O O . GLY A 1 300 ? -6.873 6.052 20.206 1.00 97.69 300 GLY A O 1
ATOM 2389 N N . CYS A 1 301 ? -4.780 5.242 20.145 1.00 98.38 301 CYS A N 1
ATOM 2390 C CA . CYS A 1 301 ? -4.972 4.180 19.144 1.00 98.38 301 CYS A CA 1
ATOM 2391 C C . CYS A 1 301 ? -4.126 2.925 19.471 1.00 98.38 301 CYS A C 1
ATOM 2393 O O . CYS A 1 301 ? -3.789 2.137 18.584 1.00 98.38 301 CYS A O 1
ATOM 2395 N N . GLU A 1 302 ? -3.739 2.728 20.735 1.00 98.25 302 GLU A N 1
ATOM 2396 C CA . GLU A 1 302 ? -2.792 1.696 21.189 1.00 98.25 302 GLU A CA 1
ATOM 2397 C C . GLU A 1 302 ? -3.285 0.271 20.899 1.00 98.25 302 GLU A C 1
ATOM 2399 O O . GLU A 1 302 ? -2.485 -0.645 20.696 1.00 98.25 302 GLU A O 1
ATOM 2404 N N . THR A 1 303 ? -4.605 0.086 20.815 1.00 98.69 303 THR A N 1
ATOM 2405 C CA . THR A 1 303 ? -5.262 -1.183 20.470 1.00 98.69 303 THR A CA 1
ATOM 2406 C C . THR A 1 303 ? -4.969 -1.669 19.052 1.00 98.69 303 THR A C 1
ATOM 2408 O O . THR A 1 303 ? -5.155 -2.855 18.771 1.00 98.69 303 THR A O 1
ATOM 2411 N N . MET A 1 304 ? -4.400 -0.823 18.187 1.00 98.62 304 MET A N 1
ATOM 2412 C CA . MET A 1 304 ? -3.843 -1.265 16.907 1.00 98.62 304 MET A CA 1
ATOM 2413 C C . MET A 1 304 ? -2.808 -2.383 17.101 1.00 98.62 304 MET A C 1
ATOM 2415 O O . MET A 1 304 ? -2.761 -3.317 16.308 1.00 98.62 304 MET A O 1
ATOM 2419 N N . ILE A 1 305 ? -2.002 -2.335 18.169 1.00 98.62 305 ILE A N 1
ATOM 2420 C CA . ILE A 1 305 ? -0.946 -3.324 18.431 1.00 98.62 305 ILE A CA 1
ATOM 2421 C C . ILE A 1 305 ? -1.506 -4.725 18.732 1.00 98.62 305 ILE A C 1
ATOM 2423 O O . ILE A 1 305 ? -1.111 -5.664 18.032 1.00 98.62 305 ILE A O 1
ATOM 2427 N N . PRO A 1 306 ? -2.405 -4.939 19.720 1.00 98.56 306 PRO A N 1
ATOM 2428 C CA . PRO A 1 306 ? -3.015 -6.251 19.920 1.00 98.56 306 PRO A CA 1
ATOM 2429 C C . PRO A 1 306 ? -3.764 -6.746 18.676 1.00 98.56 306 PRO A C 1
ATOM 2431 O O . PRO A 1 306 ? -3.585 -7.915 18.319 1.00 98.56 306 PRO A O 1
ATOM 2434 N N . GLY A 1 307 ? -4.492 -5.864 17.976 1.00 98.56 307 GLY A N 1
ATOM 2435 C CA . GLY A 1 307 ? -5.180 -6.190 16.723 1.00 98.56 307 GLY A CA 1
ATOM 2436 C C . GLY A 1 307 ? -4.227 -6.692 15.638 1.00 98.56 307 GLY A C 1
ATOM 2437 O O . GLY A 1 307 ? -4.388 -7.802 15.133 1.00 98.56 307 GLY A O 1
ATOM 2438 N N . MET A 1 308 ? -3.167 -5.938 15.333 1.00 98.56 308 MET A N 1
ATOM 2439 C CA . MET A 1 308 ? -2.158 -6.335 14.346 1.00 98.56 308 MET A CA 1
ATOM 2440 C C . MET A 1 308 ? -1.493 -7.662 14.703 1.00 98.56 308 MET A C 1
ATOM 2442 O O . MET A 1 308 ? -1.306 -8.506 13.831 1.00 98.56 308 MET A O 1
ATOM 2446 N N . LYS A 1 309 ? -1.149 -7.884 15.976 1.00 97.94 309 LYS A N 1
ATOM 2447 C CA . LYS A 1 309 ? -0.524 -9.146 16.399 1.00 97.94 309 LYS A CA 1
ATOM 2448 C C . LYS A 1 309 ? -1.468 -10.334 16.210 1.00 97.94 309 LYS A C 1
ATOM 2450 O O . LYS A 1 309 ? -1.009 -11.388 15.782 1.00 97.94 309 LYS A O 1
ATOM 2455 N N . ALA A 1 310 ? -2.761 -10.170 16.492 1.00 98.00 310 ALA A N 1
ATOM 2456 C CA . ALA A 1 310 ? -3.759 -11.213 16.261 1.00 98.00 310 ALA A CA 1
ATOM 2457 C C . ALA A 1 310 ? -3.966 -11.485 14.767 1.00 98.00 310 ALA A C 1
ATOM 2459 O O . ALA A 1 310 ? -3.936 -12.638 14.350 1.00 98.00 310 ALA A O 1
ATOM 2460 N N . MET A 1 311 ? -4.051 -10.437 13.944 1.00 98.44 311 MET A N 1
ATOM 2461 C CA . MET A 1 311 ? -4.107 -10.560 12.485 1.00 98.44 311 MET A CA 1
ATOM 2462 C C . MET A 1 311 ? -2.887 -11.289 11.919 1.00 98.44 311 MET A C 1
ATOM 2464 O O . MET A 1 311 ? -3.043 -12.164 11.073 1.00 98.44 311 MET A O 1
ATOM 2468 N N . VAL A 1 312 ? -1.678 -10.955 12.380 1.00 97.62 312 VAL A N 1
ATOM 2469 C CA . VAL A 1 312 ? -0.428 -11.600 11.949 1.00 97.62 312 VAL A CA 1
ATOM 2470 C C . VAL A 1 312 ? -0.415 -13.083 12.323 1.00 97.62 312 VAL A C 1
ATOM 2472 O O . VAL A 1 312 ? -0.123 -13.924 11.472 1.00 97.62 312 VAL A O 1
ATOM 2475 N N . ASP A 1 313 ? -0.766 -13.416 13.568 1.00 96.00 313 ASP A N 1
ATOM 2476 C CA . ASP A 1 313 ? -0.844 -14.809 14.019 1.00 96.00 313 ASP A CA 1
ATOM 2477 C C . ASP A 1 313 ? -1.888 -15.589 13.205 1.00 96.00 313 ASP A C 1
ATOM 2479 O O . ASP A 1 313 ? -1.579 -16.655 12.665 1.00 96.00 313 ASP A O 1
ATOM 2483 N N . ARG A 1 314 ? -3.078 -15.007 13.014 1.00 97.19 314 ARG A N 1
ATOM 2484 C CA . ARG A 1 314 ? -4.161 -15.608 12.233 1.00 97.19 314 ARG A CA 1
ATOM 2485 C C . ARG A 1 314 ? -3.801 -15.787 10.760 1.00 97.19 314 ARG A C 1
ATOM 2487 O O . ARG A 1 314 ? -4.111 -16.817 10.173 1.00 97.19 314 ARG A O 1
ATOM 2494 N N . SER A 1 315 ? -3.129 -14.816 10.154 1.00 97.94 315 SER A N 1
ATOM 2495 C CA . SER A 1 315 ? -2.698 -14.891 8.752 1.00 97.94 315 SER A CA 1
ATOM 2496 C C . SER A 1 315 ? -1.655 -15.989 8.552 1.00 97.94 315 SER A C 1
ATOM 2498 O O . SER A 1 315 ? -1.731 -16.744 7.585 1.00 97.94 315 SER A O 1
ATOM 2500 N N . SER A 1 316 ? -0.726 -16.138 9.502 1.00 97.00 316 SER A N 1
ATOM 2501 C CA . SER A 1 316 ? 0.242 -17.240 9.504 1.00 97.00 316 SER A CA 1
ATOM 2502 C C . SER A 1 316 ? -0.443 -18.608 9.616 1.00 97.00 316 SER A C 1
ATOM 2504 O O . SER A 1 316 ? -0.037 -19.558 8.950 1.00 97.00 316 SER A O 1
ATOM 2506 N N . GLU A 1 317 ? -1.505 -18.732 10.421 1.00 96.50 317 GLU A N 1
ATOM 2507 C CA . GLU A 1 317 ? -2.299 -19.976 10.503 1.00 96.50 317 GLU A CA 1
ATOM 2508 C C . GLU A 1 317 ? -3.010 -20.298 9.186 1.00 96.50 317 GLU A C 1
ATOM 2510 O O . GLU A 1 317 ? -3.223 -21.464 8.863 1.00 96.50 317 GLU A O 1
ATOM 2515 N N . LEU A 1 318 ? -3.365 -19.262 8.427 1.00 97.00 318 LEU A N 1
ATOM 2516 C CA . LEU A 1 318 ? -4.034 -19.358 7.132 1.00 97.00 318 LEU A CA 1
ATOM 2517 C C . LEU A 1 318 ? -3.056 -19.506 5.952 1.00 97.00 318 LEU A C 1
ATOM 2519 O O . LEU A 1 318 ? -3.496 -19.536 4.808 1.00 97.00 318 LEU A O 1
ATOM 2523 N N . GLY A 1 319 ? -1.752 -19.647 6.218 1.00 96.00 319 GLY A N 1
ATOM 2524 C CA . GLY A 1 319 ? -0.743 -19.987 5.210 1.00 96.00 319 GLY A CA 1
ATOM 2525 C C . GLY A 1 319 ? 0.169 -18.844 4.763 1.00 96.00 319 GLY A C 1
ATOM 2526 O O . GLY A 1 319 ? 1.048 -19.087 3.931 1.00 96.00 319 GLY A O 1
ATOM 2527 N N . VAL A 1 320 ? 0.022 -17.636 5.321 1.00 98.06 320 VAL A N 1
ATOM 2528 C CA . VAL A 1 320 ? 0.919 -16.505 5.034 1.00 98.06 320 VAL A CA 1
ATOM 2529 C C . VAL A 1 320 ? 2.310 -16.762 5.623 1.00 98.06 320 VAL A C 1
ATOM 2531 O O . VAL A 1 320 ? 2.456 -17.117 6.793 1.00 98.06 320 VAL A O 1
ATOM 2534 N N . ARG A 1 321 ? 3.341 -16.550 4.804 1.00 97.12 321 ARG A N 1
ATOM 2535 C CA . ARG A 1 321 ? 4.768 -16.702 5.130 1.00 97.12 321 ARG A CA 1
ATOM 2536 C C . ARG A 1 321 ? 5.543 -15.394 5.015 1.00 97.12 321 ARG A C 1
ATOM 2538 O O . ARG A 1 321 ? 6.554 -15.249 5.691 1.00 97.12 321 ARG A O 1
ATOM 2545 N N . ASN A 1 322 ? 5.049 -14.442 4.228 1.00 97.75 322 ASN A N 1
ATOM 2546 C CA . ASN A 1 322 ? 5.648 -13.128 4.036 1.00 97.75 322 ASN A CA 1
ATOM 2547 C C . ASN A 1 322 ? 4.617 -12.035 4.304 1.00 97.75 322 ASN A C 1
ATOM 2549 O O . ASN A 1 322 ? 3.512 -12.071 3.761 1.00 97.75 322 ASN A O 1
ATOM 2553 N N . ILE A 1 323 ? 4.988 -11.033 5.093 1.00 98.38 323 ILE A N 1
ATOM 2554 C CA . ILE A 1 323 ? 4.193 -9.823 5.286 1.00 98.38 323 ILE A CA 1
ATOM 2555 C C . ILE A 1 323 ? 5.061 -8.610 4.973 1.00 98.38 323 ILE A C 1
ATOM 2557 O O . ILE A 1 323 ? 6.089 -8.402 5.618 1.00 98.38 323 ILE A O 1
ATOM 2561 N N . VAL A 1 324 ? 4.615 -7.796 4.015 1.00 98.38 324 VAL A N 1
ATOM 2562 C CA . VAL A 1 324 ? 5.266 -6.533 3.643 1.00 98.38 324 VAL A CA 1
ATOM 2563 C C . VAL A 1 324 ? 4.379 -5.378 4.098 1.00 98.38 324 VAL A C 1
ATOM 2565 O O . VAL A 1 324 ? 3.211 -5.292 3.722 1.00 98.38 324 VAL A O 1
ATOM 2568 N N . LEU A 1 325 ? 4.924 -4.496 4.929 1.00 98.12 325 LEU A N 1
ATOM 2569 C CA . LEU A 1 325 ? 4.215 -3.389 5.558 1.00 98.12 325 LEU A CA 1
ATOM 2570 C C . LEU A 1 325 ? 4.666 -2.035 5.006 1.00 98.12 325 LEU A C 1
ATOM 2572 O O . LEU A 1 325 ? 5.861 -1.742 4.920 1.00 98.12 325 LEU A O 1
ATOM 2576 N N . GLY A 1 326 ? 3.690 -1.172 4.732 1.00 97.94 326 GLY A N 1
ATOM 2577 C CA . GLY A 1 326 ? 3.878 0.267 4.547 1.00 97.94 326 GLY A CA 1
ATOM 2578 C C . GLY A 1 326 ? 3.114 1.029 5.610 1.00 97.94 326 GLY A C 1
ATOM 2579 O O . GLY A 1 326 ? 1.966 0.702 5.901 1.00 97.94 326 GLY A O 1
ATOM 2580 N N . MET A 1 327 ? 3.737 2.042 6.207 1.00 97.00 327 MET A N 1
ATOM 2581 C CA . MET A 1 327 ? 3.051 2.881 7.181 1.00 97.00 327 MET A CA 1
ATOM 2582 C C . MET A 1 327 ? 3.623 4.290 7.269 1.00 97.00 327 MET A C 1
ATOM 2584 O O . MET A 1 327 ? 4.814 4.507 7.049 1.00 97.00 327 MET A O 1
ATOM 2588 N N . ALA A 1 328 ? 2.770 5.237 7.659 1.00 93.00 328 ALA A N 1
ATOM 2589 C CA . ALA A 1 328 ? 3.167 6.598 8.009 1.00 93.00 328 ALA A CA 1
ATOM 2590 C C . ALA A 1 328 ? 3.930 6.665 9.357 1.00 93.00 328 ALA A C 1
ATOM 2592 O O . ALA A 1 328 ? 4.393 5.662 9.901 1.00 93.00 328 ALA A O 1
ATOM 2593 N N . HIS A 1 329 ? 4.074 7.873 9.912 1.00 94.31 329 HIS A N 1
ATOM 2594 C CA . HIS A 1 329 ? 4.777 8.106 11.179 1.00 94.31 329 HIS A CA 1
ATOM 2595 C C . HIS A 1 329 ? 3.993 7.647 12.421 1.00 94.31 329 HIS A C 1
ATOM 2597 O O . HIS A 1 329 ? 4.608 7.277 13.421 1.00 94.31 329 HIS A O 1
ATOM 2603 N N . ARG A 1 330 ? 2.651 7.676 12.385 1.00 96.56 330 ARG A N 1
ATOM 2604 C CA . ARG A 1 330 ? 1.808 7.489 13.576 1.00 96.56 330 ARG A CA 1
ATOM 2605 C C . ARG A 1 330 ? 1.972 6.087 14.164 1.00 96.56 330 ARG A C 1
ATOM 2607 O O . ARG A 1 330 ? 1.656 5.097 13.512 1.00 96.56 330 ARG A O 1
ATOM 2614 N N . GLY A 1 331 ? 2.482 6.016 15.392 1.00 95.31 331 GLY A N 1
ATOM 2615 C CA . GLY A 1 331 ? 2.725 4.763 16.103 1.00 95.31 331 GLY A CA 1
ATOM 2616 C C . GLY A 1 331 ? 3.770 3.850 15.464 1.00 95.31 331 GLY A C 1
ATOM 2617 O O . GLY A 1 331 ? 3.861 2.683 15.846 1.00 95.31 331 GLY A O 1
ATOM 2618 N N . ARG A 1 332 ? 4.579 4.343 14.512 1.00 95.75 332 ARG A N 1
ATOM 2619 C CA . ARG A 1 332 ? 5.561 3.512 13.795 1.00 95.75 332 ARG A CA 1
ATOM 2620 C C . ARG A 1 332 ? 6.545 2.835 14.730 1.00 95.75 332 ARG A C 1
ATOM 2622 O O . ARG A 1 332 ? 6.810 1.649 14.577 1.00 95.75 332 ARG A O 1
ATOM 2629 N N . LEU A 1 333 ? 7.063 3.562 15.715 1.00 94.31 333 LEU A N 1
ATOM 2630 C CA . LEU A 1 333 ? 7.998 2.999 16.689 1.00 94.31 333 LEU A CA 1
ATOM 2631 C C . LEU A 1 333 ? 7.347 1.885 17.519 1.00 94.31 333 LEU A C 1
ATOM 2633 O O . LEU A 1 333 ? 7.991 0.872 17.779 1.00 94.31 333 LEU A O 1
ATOM 2637 N N . SER A 1 334 ? 6.062 2.034 17.857 1.00 96.06 334 SER A N 1
ATOM 2638 C CA . SER A 1 334 ? 5.297 1.000 18.556 1.00 96.06 334 SER A CA 1
ATOM 2639 C C . SER A 1 334 ? 5.075 -0.234 17.676 1.00 96.06 334 SER A C 1
ATOM 2641 O O . SER A 1 334 ? 5.281 -1.351 18.141 1.00 96.06 334 SER A O 1
ATOM 2643 N N . VAL A 1 335 ? 4.760 -0.069 16.385 1.00 96.50 335 VAL A N 1
ATOM 2644 C CA . VAL A 1 335 ? 4.659 -1.195 15.435 1.00 96.50 335 VAL A CA 1
ATOM 2645 C C . VAL A 1 335 ? 6.009 -1.897 15.259 1.00 96.50 335 VAL A C 1
ATOM 2647 O O . VAL A 1 335 ? 6.081 -3.125 15.355 1.00 96.50 335 VAL A O 1
ATOM 2650 N N . LEU A 1 336 ? 7.093 -1.139 15.068 1.00 93.56 336 LEU A N 1
ATOM 2651 C CA . LEU A 1 336 ? 8.447 -1.681 14.931 1.00 93.56 336 LEU A CA 1
ATOM 2652 C C . LEU A 1 336 ? 8.845 -2.502 16.164 1.00 93.56 336 LEU A C 1
ATOM 2654 O O . LEU A 1 336 ? 9.266 -3.647 16.016 1.00 93.56 336 LEU A O 1
ATOM 2658 N N . CYS A 1 337 ? 8.666 -1.954 17.366 1.00 94.25 337 CYS A N 1
ATOM 2659 C CA . CYS A 1 337 ? 9.015 -2.627 18.617 1.00 94.25 337 CYS A CA 1
ATOM 2660 C C . CYS A 1 337 ? 8.102 -3.833 18.896 1.00 94.25 337 CYS A C 1
ATOM 2662 O O . CYS A 1 337 ? 8.570 -4.947 19.131 1.00 94.25 337 CYS A O 1
ATOM 2664 N N . ASN A 1 338 ? 6.782 -3.636 18.849 1.00 95.62 338 ASN A N 1
ATOM 2665 C CA . ASN A 1 338 ? 5.823 -4.578 19.430 1.00 95.62 338 ASN A CA 1
ATOM 2666 C C . ASN A 1 338 ? 5.258 -5.605 18.437 1.00 95.62 338 ASN A C 1
ATOM 2668 O O . ASN A 1 338 ? 4.829 -6.686 18.868 1.00 95.62 338 ASN A O 1
ATOM 2672 N N . VAL A 1 339 ? 5.239 -5.294 17.135 1.00 95.06 339 VAL A N 1
ATOM 2673 C CA . VAL A 1 339 ? 4.725 -6.181 16.073 1.00 95.06 339 VAL A CA 1
ATOM 2674 C C . VAL A 1 339 ? 5.879 -6.828 15.314 1.00 95.06 339 VAL A C 1
ATOM 2676 O O . VAL A 1 339 ? 5.964 -8.054 15.269 1.00 95.06 339 VAL A O 1
ATOM 2679 N N . VAL A 1 340 ? 6.784 -6.014 14.768 1.00 91.62 340 VAL A N 1
ATOM 2680 C CA . VAL A 1 340 ? 7.877 -6.482 13.897 1.00 91.62 340 VAL A CA 1
ATOM 2681 C C . VAL A 1 340 ? 9.069 -7.006 14.699 1.00 91.62 340 VAL A C 1
ATOM 2683 O O . VAL A 1 340 ? 9.823 -7.826 14.195 1.00 91.62 340 VAL A O 1
ATOM 2686 N N . ARG A 1 341 ? 9.182 -6.615 15.976 1.00 89.06 341 ARG A N 1
ATOM 2687 C CA . ARG A 1 341 ? 10.253 -7.002 16.911 1.00 89.06 341 ARG A CA 1
ATOM 2688 C C . ARG A 1 341 ? 11.624 -6.419 16.576 1.00 89.06 341 ARG A C 1
ATOM 2690 O O . ARG A 1 341 ? 12.648 -7.054 16.828 1.00 89.06 341 ARG A O 1
ATOM 2697 N N . LYS A 1 342 ? 11.657 -5.178 16.083 1.00 87.75 342 LYS A N 1
ATOM 2698 C CA . LYS A 1 342 ? 12.882 -4.373 16.130 1.00 87.75 342 LYS A CA 1
ATOM 2699 C C . LYS A 1 342 ? 13.324 -4.261 17.601 1.00 87.75 342 LYS A C 1
ATOM 2701 O O . LYS A 1 342 ? 12.494 -3.868 18.425 1.00 87.75 342 LYS A O 1
ATOM 2706 N N . PRO A 1 343 ? 14.583 -4.588 17.944 1.00 89.19 343 PRO A N 1
ATOM 2707 C CA . PRO A 1 343 ? 15.060 -4.533 19.325 1.00 89.19 343 PRO A CA 1
ATOM 2708 C C . PRO A 1 343 ? 14.852 -3.150 19.952 1.00 89.19 343 PRO A C 1
ATOM 2710 O O . PRO A 1 343 ? 15.186 -2.124 19.348 1.00 89.19 343 PRO A O 1
ATOM 2713 N N . ALA A 1 344 ? 14.302 -3.109 21.167 1.00 92.12 344 ALA A N 1
ATOM 2714 C CA . ALA A 1 344 ? 14.031 -1.857 21.872 1.00 92.12 344 ALA A CA 1
ATOM 2715 C C . ALA A 1 344 ? 15.334 -1.102 22.183 1.00 92.12 344 ALA A C 1
ATOM 2717 O O . ALA A 1 344 ? 15.385 0.122 22.086 1.00 92.12 344 ALA A O 1
ATOM 2718 N N . GLU A 1 345 ? 16.413 -1.836 22.456 1.00 91.12 345 GLU A N 1
ATOM 2719 C CA . GLU A 1 345 ? 17.775 -1.337 22.644 1.00 91.12 345 GLU A CA 1
ATOM 2720 C C . GLU A 1 345 ? 18.234 -0.509 21.437 1.00 91.12 345 GLU A C 1
ATOM 2722 O O . GLU A 1 345 ? 18.774 0.589 21.596 1.00 91.12 345 GLU A O 1
ATOM 2727 N N . GLN A 1 346 ? 17.975 -1.007 20.222 1.00 86.62 346 GLN A N 1
ATOM 2728 C CA . GLN A 1 346 ? 18.310 -0.306 18.986 1.00 86.62 346 GLN A CA 1
ATOM 2729 C C . GLN A 1 346 ? 17.520 1.001 18.874 1.00 86.62 346 GLN A C 1
ATOM 2731 O O . GLN A 1 346 ? 18.103 2.055 18.623 1.00 86.62 346 GLN A O 1
ATOM 2736 N N . ILE A 1 347 ? 16.206 0.953 19.120 1.00 88.50 347 ILE A N 1
ATOM 2737 C CA . ILE A 1 347 ? 15.345 2.143 19.080 1.00 88.50 347 ILE A CA 1
ATOM 2738 C C . ILE A 1 347 ? 15.826 3.179 20.106 1.00 88.50 347 ILE A C 1
ATOM 2740 O O . ILE A 1 347 ? 16.006 4.349 19.774 1.00 88.50 347 ILE A O 1
ATOM 2744 N N . PHE A 1 348 ? 16.094 2.776 21.347 1.00 91.25 348 PHE A N 1
ATOM 2745 C CA . PHE A 1 348 ? 16.553 3.689 22.396 1.00 91.25 348 PHE A CA 1
ATOM 2746 C C . PHE A 1 348 ? 17.931 4.294 22.101 1.00 91.25 348 PHE A C 1
ATOM 2748 O O . PHE A 1 348 ? 18.165 5.456 22.443 1.00 91.25 348 PHE A O 1
ATOM 2755 N N . LYS A 1 349 ? 18.828 3.552 21.440 1.00 84.44 349 LYS A N 1
ATOM 2756 C CA . LYS A 1 349 ? 20.102 4.091 20.944 1.00 84.44 349 LYS A CA 1
ATOM 2757 C C . LYS A 1 349 ? 19.872 5.184 19.894 1.00 84.44 349 LYS A C 1
ATOM 2759 O O . LYS A 1 349 ? 20.440 6.266 20.020 1.00 84.44 349 LYS A O 1
ATOM 2764 N N . GLU A 1 350 ? 18.965 4.968 18.940 1.00 81.75 350 GLU A N 1
ATOM 2765 C CA . GLU A 1 350 ? 18.596 5.968 17.920 1.00 81.75 350 GLU A CA 1
ATOM 2766 C C . GLU A 1 350 ? 18.040 7.269 18.542 1.00 81.75 350 GLU A C 1
ATOM 2768 O O . GLU A 1 350 ? 18.215 8.352 17.981 1.00 81.75 350 GLU A O 1
ATOM 2773 N N . PHE A 1 351 ? 17.398 7.205 19.718 1.00 83.62 351 PHE A N 1
ATOM 2774 C CA . PHE A 1 351 ? 16.939 8.387 20.467 1.00 83.62 351 PHE A CA 1
ATOM 2775 C C . PHE A 1 351 ? 18.048 9.188 21.152 1.00 83.62 351 PHE A C 1
ATOM 2777 O O . PHE A 1 351 ? 17.914 10.409 21.256 1.00 83.62 351 PHE A O 1
ATOM 2784 N N . LYS A 1 352 ? 19.132 8.542 21.593 1.00 78.56 352 LYS A N 1
ATOM 2785 C CA . LYS A 1 352 ? 20.275 9.220 22.232 1.00 78.56 352 LYS A CA 1
ATOM 2786 C C . LYS A 1 352 ? 21.143 9.992 21.224 1.00 78.56 352 LYS A C 1
ATOM 2788 O O . LYS A 1 352 ? 21.920 10.848 21.636 1.00 78.56 352 LYS A O 1
ATOM 2793 N N . GLY A 1 353 ? 20.945 9.748 19.926 1.00 64.88 353 GLY A N 1
ATOM 2794 C CA . GLY A 1 353 ? 21.803 10.245 18.854 1.00 64.88 353 GLY A CA 1
ATOM 2795 C C . GLY A 1 353 ? 23.035 9.356 18.699 1.00 64.88 353 GLY A C 1
ATOM 2796 O O . GLY A 1 353 ? 23.550 8.818 19.678 1.00 64.88 353 GLY A O 1
ATOM 2797 N N . ILE A 1 354 ? 23.491 9.171 17.463 1.00 56.19 354 ILE A N 1
ATOM 2798 C CA . ILE A 1 354 ? 24.710 8.412 17.186 1.00 56.19 354 ILE A CA 1
ATOM 2799 C C . ILE A 1 354 ? 25.855 9.413 17.286 1.00 56.19 354 ILE A C 1
ATOM 2801 O O . ILE A 1 354 ? 25.985 10.297 16.446 1.00 56.19 354 ILE A O 1
ATOM 2805 N N . THR A 1 355 ? 26.597 9.360 18.390 1.00 43.56 355 THR A N 1
ATOM 2806 C CA . THR A 1 355 ? 27.689 10.302 18.681 1.00 43.56 355 THR A CA 1
ATOM 2807 C C . THR A 1 355 ? 29.010 9.910 18.029 1.00 43.56 355 THR A C 1
ATOM 2809 O O . THR A 1 355 ? 29.912 10.740 17.976 1.00 43.56 355 THR A O 1
ATOM 2812 N N . ASP A 1 356 ? 29.111 8.683 17.515 1.00 43.94 356 ASP A N 1
ATOM 2813 C CA . ASP A 1 356 ? 30.351 8.126 16.993 1.00 43.94 356 ASP A CA 1
ATOM 2814 C C . ASP A 1 356 ? 30.197 7.774 15.506 1.00 43.94 356 ASP A C 1
ATOM 2816 O O . ASP A 1 356 ? 29.616 6.745 15.161 1.00 43.94 356 ASP A O 1
ATOM 2820 N N . ASP A 1 357 ? 30.782 8.604 14.632 1.00 42.19 357 ASP A N 1
ATOM 2821 C CA . ASP A 1 357 ? 31.119 8.286 13.230 1.00 42.19 357 ASP A CA 1
ATOM 2822 C C . ASP A 1 357 ? 32.216 7.204 13.194 1.00 42.19 357 ASP A C 1
ATOM 2824 O O . ASP A 1 357 ? 33.329 7.395 12.697 1.00 42.19 357 ASP A O 1
ATOM 2828 N N . THR A 1 358 ? 31.946 6.049 13.798 1.00 45.47 358 THR A N 1
ATOM 2829 C CA . THR A 1 358 ? 32.803 4.882 13.614 1.00 45.47 358 THR A CA 1
ATOM 2830 C C . THR A 1 358 ? 32.328 4.137 12.369 1.00 45.47 358 THR A C 1
ATOM 2832 O O . THR A 1 358 ? 31.131 3.878 12.248 1.00 45.47 358 THR A O 1
ATOM 2835 N N . PRO A 1 359 ? 33.234 3.754 11.448 1.00 44.69 359 PRO A N 1
ATOM 2836 C CA . PRO A 1 359 ? 32.893 2.987 10.243 1.00 44.69 359 PRO A CA 1
ATOM 2837 C C . PRO A 1 359 ? 32.115 1.683 10.508 1.00 44.69 359 PRO A C 1
ATOM 2839 O O . PRO A 1 359 ? 31.524 1.136 9.583 1.00 44.69 359 PRO A O 1
ATOM 2842 N N . ASP A 1 360 ? 32.107 1.212 11.762 1.00 45.38 360 ASP A N 1
ATOM 2843 C CA . ASP A 1 360 ? 31.504 -0.041 12.221 1.00 45.38 360 ASP A CA 1
ATOM 2844 C C . ASP A 1 360 ? 30.128 0.128 12.913 1.00 45.38 360 ASP A C 1
ATOM 2846 O O . ASP A 1 360 ? 29.556 -0.870 13.369 1.00 45.38 360 ASP A O 1
ATOM 2850 N N . ASP A 1 361 ? 29.580 1.349 13.044 1.00 50.47 361 ASP A N 1
ATOM 2851 C CA . ASP A 1 361 ? 28.239 1.563 13.619 1.00 50.47 361 ASP A CA 1
ATOM 2852 C C . ASP A 1 361 ? 27.159 1.647 12.526 1.00 50.47 361 ASP A C 1
ATOM 2854 O O . ASP A 1 361 ? 26.776 2.712 12.046 1.00 50.47 361 ASP A O 1
ATOM 2858 N N . TRP A 1 362 ? 26.615 0.481 12.172 1.00 52.66 362 TRP A N 1
ATOM 2859 C CA . TRP A 1 362 ? 25.537 0.276 11.189 1.00 52.66 362 TRP A CA 1
ATOM 2860 C C . TRP A 1 362 ? 24.206 0.965 11.532 1.00 52.66 362 TRP A C 1
ATOM 2862 O O . TRP A 1 362 ? 23.226 0.810 10.804 1.00 52.66 362 TRP A O 1
ATOM 2872 N N . SER A 1 363 ? 24.132 1.686 12.655 1.00 48.28 363 SER A N 1
ATOM 2873 C CA . SER A 1 363 ? 22.948 2.459 13.035 1.00 48.28 363 SER A CA 1
ATOM 2874 C C . SER A 1 363 ? 22.852 3.822 12.333 1.00 48.28 363 SER A C 1
ATOM 2876 O O . SER A 1 363 ? 21.783 4.435 12.372 1.00 48.28 363 SER A O 1
ATOM 2878 N N . VAL A 1 364 ? 23.916 4.293 11.659 1.00 52.56 364 VAL A N 1
ATOM 2879 C CA . VAL A 1 364 ? 23.934 5.596 10.968 1.00 52.56 364 VAL A CA 1
ATOM 2880 C C . VAL A 1 364 ? 23.126 5.535 9.666 1.00 52.56 364 VAL A C 1
ATOM 2882 O O . VAL A 1 364 ? 23.610 5.172 8.592 1.00 52.56 364 VAL A O 1
ATOM 2885 N N . SER A 1 365 ? 21.854 5.903 9.775 1.00 60.66 365 SER A N 1
ATOM 2886 C CA . SER A 1 365 ? 20.978 6.234 8.651 1.00 60.66 365 SER A CA 1
ATOM 2887 C C . SER A 1 365 ? 21.050 7.735 8.345 1.00 60.66 365 SER A C 1
ATOM 2889 O O . SER A 1 365 ? 21.143 8.547 9.266 1.00 60.66 365 SER A O 1
ATOM 2891 N N . GLY A 1 366 ? 20.925 8.107 7.066 1.00 59.69 366 GLY A N 1
ATOM 2892 C CA . GLY A 1 366 ? 20.798 9.507 6.637 1.00 59.69 366 GLY A CA 1
ATOM 2893 C C . GLY A 1 366 ? 19.410 10.123 6.878 1.00 59.69 366 GLY A C 1
ATOM 2894 O O . GLY A 1 366 ? 19.210 11.306 6.615 1.00 59.69 366 GLY A O 1
ATOM 2895 N N . ASP A 1 367 ? 18.442 9.337 7.354 1.00 74.12 367 ASP A N 1
ATOM 2896 C CA . ASP A 1 367 ? 17.057 9.751 7.594 1.00 74.12 367 ASP A CA 1
ATOM 2897 C C . ASP A 1 367 ? 16.633 9.625 9.070 1.00 74.12 367 ASP A C 1
ATOM 2899 O O . ASP A 1 367 ? 17.288 8.985 9.900 1.00 74.12 367 ASP A O 1
ATOM 2903 N N . VAL A 1 368 ? 15.498 10.237 9.405 1.00 71.38 368 VAL A N 1
ATOM 2904 C CA . VAL A 1 368 ? 14.910 10.221 10.746 1.00 71.38 368 VAL A CA 1
ATOM 2905 C C . VAL A 1 368 ? 14.369 8.836 11.125 1.00 71.38 368 VAL A C 1
ATOM 2907 O O . VAL A 1 368 ? 13.841 8.086 10.311 1.00 71.38 368 VAL A O 1
ATOM 2910 N N . LYS A 1 369 ? 14.445 8.511 12.418 1.00 79.38 369 LYS A N 1
ATOM 2911 C CA . LYS A 1 369 ? 14.135 7.196 13.031 1.00 79.38 369 LYS A CA 1
ATOM 2912 C C . LYS A 1 369 ? 12.802 6.575 12.593 1.00 79.38 369 LYS A C 1
ATOM 2914 O O . LYS A 1 369 ? 12.690 5.365 12.428 1.00 79.38 369 LYS A O 1
ATOM 2919 N N . TYR A 1 370 ? 11.781 7.407 12.403 1.00 76.38 370 TYR A N 1
ATOM 2920 C CA . TYR A 1 370 ? 10.435 6.993 12.001 1.00 76.38 370 TYR A CA 1
ATOM 2921 C C . TYR A 1 370 ? 10.257 6.866 10.473 1.00 76.38 370 TYR A C 1
ATOM 2923 O O . TYR A 1 370 ? 9.129 6.754 10.005 1.00 76.38 370 TYR A O 1
ATOM 2931 N N . HIS A 1 371 ? 11.343 6.848 9.697 1.00 83.31 371 HIS A N 1
ATOM 2932 C CA . HIS A 1 371 ? 11.355 6.490 8.272 1.00 83.31 371 HIS A CA 1
ATOM 2933 C C . HIS A 1 371 ? 12.088 5.177 7.992 1.00 83.31 371 HIS A C 1
ATOM 2935 O O . HIS A 1 371 ? 12.013 4.662 6.881 1.00 83.31 371 HIS A O 1
ATOM 2941 N N . LEU A 1 372 ? 12.788 4.616 8.982 1.00 79.38 372 LEU A N 1
ATOM 2942 C CA . LEU A 1 372 ? 13.652 3.457 8.770 1.00 79.38 372 LEU A CA 1
ATOM 2943 C C . LEU A 1 372 ? 12.831 2.190 8.563 1.00 79.38 372 LEU A C 1
ATOM 2945 O O . LEU A 1 372 ? 11.852 1.946 9.278 1.00 79.38 372 LEU A O 1
ATOM 2949 N N . GLY A 1 373 ? 13.235 1.400 7.572 1.00 80.50 373 GLY A N 1
ATOM 2950 C CA . GLY A 1 373 ? 12.728 0.053 7.363 1.00 80.50 373 GLY A CA 1
ATOM 2951 C C . GLY A 1 373 ? 13.352 -0.943 8.337 1.00 80.50 373 GLY A C 1
ATOM 2952 O O . GLY A 1 373 ? 14.359 -0.663 8.993 1.00 80.50 373 GLY A O 1
ATOM 2953 N N . THR A 1 374 ? 12.741 -2.115 8.455 1.00 83.94 374 THR A N 1
ATOM 2954 C CA . THR A 1 374 ? 13.301 -3.235 9.215 1.00 83.94 374 THR A CA 1
ATOM 2955 C C . THR A 1 374 ? 12.740 -4.546 8.685 1.00 83.94 374 THR A C 1
ATOM 2957 O O . THR A 1 374 ? 11.666 -4.558 8.085 1.00 83.94 374 THR A O 1
ATOM 2960 N N . GLN A 1 375 ? 13.446 -5.640 8.942 1.00 86.75 375 GLN A N 1
ATOM 2961 C CA . GLN A 1 375 ? 13.003 -6.985 8.606 1.00 86.75 375 GLN A CA 1
ATOM 2962 C C . GLN A 1 375 ? 13.273 -7.935 9.770 1.00 86.75 375 GLN A C 1
ATOM 2964 O O . GLN A 1 375 ? 14.252 -7.761 10.500 1.00 86.75 375 GLN A O 1
ATOM 2969 N N . PHE A 1 376 ? 12.404 -8.925 9.948 1.00 88.25 376 PHE A N 1
ATOM 2970 C CA . PHE A 1 376 ? 12.507 -9.899 11.025 1.00 88.25 376 PHE A CA 1
ATOM 2971 C C . PHE A 1 376 ? 11.860 -11.233 10.644 1.00 88.25 376 PHE A C 1
ATOM 2973 O O . PHE A 1 376 ? 10.692 -11.279 10.258 1.00 88.25 376 PHE A O 1
ATOM 2980 N N . ASP A 1 377 ? 12.593 -12.330 10.840 1.00 90.50 377 ASP A N 1
ATOM 2981 C CA . ASP A 1 377 ? 12.069 -13.687 10.686 1.00 90.50 377 ASP A CA 1
ATOM 2982 C C . ASP A 1 377 ? 11.560 -14.228 12.021 1.00 90.50 377 ASP A C 1
ATOM 2984 O O . ASP A 1 377 ? 12.317 -14.529 12.950 1.00 90.50 377 ASP A O 1
ATOM 2988 N N . ARG A 1 378 ? 10.243 -14.401 12.115 1.00 89.50 378 ARG A N 1
ATOM 2989 C CA . ARG A 1 378 ? 9.580 -14.989 13.274 1.00 89.50 378 ARG A CA 1
ATOM 2990 C C . ARG A 1 378 ? 9.405 -16.492 13.084 1.00 89.50 378 ARG A C 1
ATOM 2992 O O . ARG A 1 378 ? 8.679 -16.929 12.198 1.00 89.50 378 ARG A O 1
ATOM 2999 N N . LYS A 1 379 ? 9.983 -17.281 13.991 1.00 90.75 379 LYS A N 1
ATOM 3000 C CA . LYS A 1 379 ? 9.755 -18.732 14.083 1.00 90.75 379 LYS A CA 1
ATOM 3001 C C . LYS A 1 379 ? 8.691 -19.047 15.133 1.00 90.75 379 LYS A C 1
ATOM 3003 O O . LYS A 1 379 ? 8.747 -18.527 16.250 1.00 90.75 379 LYS A O 1
ATOM 3008 N N . TYR A 1 380 ? 7.733 -19.890 14.774 1.00 89.31 380 TYR A N 1
ATOM 3009 C CA . TYR A 1 380 ? 6.691 -20.386 15.668 1.00 89.31 380 TYR A CA 1
ATOM 3010 C C . TYR A 1 380 ? 7.095 -21.744 16.270 1.00 89.31 380 TYR A C 1
ATOM 3012 O O . TYR A 1 380 ? 7.837 -22.498 15.636 1.00 89.31 380 TYR A O 1
ATOM 3020 N N . PRO A 1 381 ? 6.606 -22.091 17.479 1.00 89.50 381 PRO A N 1
ATOM 3021 C CA . PRO A 1 381 ? 6.907 -23.381 18.111 1.00 89.50 381 PRO A CA 1
ATOM 3022 C C . PRO A 1 381 ? 6.475 -24.606 17.294 1.00 89.50 381 PRO A C 1
ATOM 3024 O O . PRO A 1 381 ? 7.054 -25.675 17.442 1.00 89.50 381 PRO A O 1
ATOM 3027 N N . ASP A 1 382 ? 5.471 -24.449 16.431 1.00 90.12 382 ASP A N 1
ATOM 3028 C CA . ASP A 1 382 ? 4.943 -25.495 15.549 1.00 90.12 382 ASP A CA 1
ATOM 3029 C C . ASP A 1 382 ? 5.719 -25.640 14.224 1.00 90.12 382 ASP A C 1
ATOM 3031 O O . ASP A 1 382 ? 5.317 -26.406 13.351 1.00 90.12 382 ASP A O 1
ATOM 3035 N N . GLY A 1 383 ? 6.835 -24.921 14.067 1.00 90.00 383 GLY A N 1
ATOM 3036 C CA . GLY A 1 383 ? 7.705 -24.989 12.893 1.00 90.00 383 GLY A CA 1
ATOM 3037 C C . GLY A 1 383 ? 7.348 -24.014 11.770 1.00 90.00 383 GLY A C 1
ATOM 3038 O O . GLY A 1 383 ? 8.130 -23.891 10.826 1.00 90.00 383 GLY A O 1
ATOM 3039 N N . ARG A 1 384 ? 6.230 -23.275 11.862 1.00 93.38 384 ARG A N 1
ATOM 3040 C CA . ARG A 1 384 ? 5.940 -22.194 10.905 1.00 93.38 384 ARG A CA 1
ATOM 3041 C C . ARG A 1 384 ? 6.992 -21.087 11.011 1.00 93.38 384 ARG A C 1
ATOM 3043 O O . ARG A 1 384 ? 7.473 -20.764 12.098 1.00 93.38 384 ARG A O 1
ATOM 3050 N N . SER A 1 385 ? 7.310 -20.467 9.880 1.00 93.69 385 SER A N 1
ATOM 3051 C CA . SER A 1 385 ? 8.167 -19.283 9.807 1.00 93.69 385 SER A CA 1
ATOM 3052 C C . SER A 1 385 ? 7.430 -18.172 9.077 1.00 93.69 385 SER A C 1
ATOM 3054 O O . SER A 1 385 ? 6.738 -18.434 8.094 1.00 93.69 385 SER A O 1
ATOM 3056 N N . LEU A 1 386 ? 7.569 -16.950 9.575 1.00 95.44 386 LEU A N 1
ATOM 3057 C CA . LEU A 1 386 ? 6.954 -15.756 9.019 1.00 95.44 386 LEU A CA 1
ATOM 3058 C C . LEU A 1 386 ? 8.009 -14.659 8.894 1.00 95.44 386 LEU A C 1
ATOM 3060 O O . LEU A 1 386 ? 8.543 -14.203 9.905 1.00 95.44 386 LEU A O 1
ATOM 3064 N N . HIS A 1 387 ? 8.257 -14.218 7.670 1.00 95.50 387 HIS A N 1
ATOM 3065 C CA . HIS A 1 387 ? 9.082 -13.061 7.370 1.00 95.50 387 HIS A CA 1
ATOM 3066 C C . HIS A 1 387 ? 8.232 -11.787 7.435 1.00 95.50 387 HIS A C 1
ATOM 3068 O O . HIS A 1 387 ? 7.218 -11.666 6.742 1.00 95.50 387 HIS A O 1
ATOM 3074 N N . LEU A 1 388 ? 8.628 -10.844 8.285 1.00 94.56 388 LEU A N 1
ATOM 3075 C CA . LEU A 1 388 ? 7.994 -9.537 8.446 1.00 94.56 388 LEU A CA 1
ATOM 3076 C C . LEU A 1 388 ? 8.948 -8.460 7.948 1.00 94.56 388 LEU A C 1
ATOM 3078 O O . LEU A 1 388 ? 10.080 -8.384 8.419 1.00 94.56 388 LEU A O 1
ATOM 3082 N N . GLU A 1 389 ? 8.473 -7.588 7.070 1.00 92.69 389 GLU A N 1
ATOM 3083 C CA . GLU A 1 389 ? 9.257 -6.475 6.549 1.00 92.69 389 GLU A CA 1
ATOM 3084 C C . GLU A 1 389 ? 8.446 -5.179 6.579 1.00 92.69 389 GLU A C 1
ATOM 3086 O O . GLU A 1 389 ? 7.296 -5.154 6.153 1.00 92.69 389 GLU A O 1
ATOM 3091 N N . VAL A 1 390 ? 9.048 -4.086 7.051 1.00 94.06 390 VAL A N 1
ATOM 3092 C CA . VAL A 1 390 ? 8.504 -2.727 6.922 1.00 94.06 390 VAL A CA 1
ATOM 3093 C C . VAL A 1 390 ? 9.395 -1.946 5.977 1.00 94.06 390 VAL A C 1
ATOM 3095 O O . VAL A 1 390 ? 10.591 -1.800 6.243 1.00 94.06 390 VAL A O 1
ATOM 3098 N N . LEU A 1 391 ? 8.816 -1.394 4.912 1.00 94.06 391 LEU A N 1
ATOM 3099 C CA . LEU A 1 391 ? 9.573 -0.564 3.982 1.00 94.06 391 LEU A CA 1
ATOM 3100 C C . LEU A 1 391 ? 9.918 0.793 4.593 1.00 94.06 391 LEU A C 1
ATOM 3102 O O . LEU A 1 391 ? 9.156 1.382 5.370 1.00 94.06 391 LEU A O 1
ATOM 3106 N N . ALA A 1 392 ? 11.093 1.294 4.219 1.00 92.00 392 ALA A N 1
ATOM 3107 C CA . ALA A 1 392 ? 11.455 2.672 4.486 1.00 92.00 392 ALA A CA 1
ATOM 3108 C C . ALA A 1 392 ? 10.588 3.616 3.640 1.00 92.00 392 ALA A C 1
ATOM 3110 O O . ALA A 1 392 ? 10.207 3.289 2.513 1.00 92.00 392 ALA A O 1
ATOM 3111 N N . ASN A 1 393 ? 10.253 4.784 4.181 1.00 95.12 393 ASN A N 1
ATOM 3112 C CA . ASN A 1 393 ? 9.381 5.739 3.501 1.00 95.12 393 ASN A CA 1
ATOM 3113 C C . ASN A 1 393 ? 9.733 7.182 3.856 1.00 95.12 393 ASN A C 1
ATOM 3115 O O . ASN A 1 393 ? 10.150 7.449 4.977 1.00 95.12 393 ASN A O 1
ATOM 3119 N N . PRO A 1 394 ? 9.517 8.138 2.942 1.00 95.56 394 PRO A N 1
ATOM 3120 C CA . PRO A 1 394 ? 9.659 9.552 3.241 1.00 95.56 394 PRO A CA 1
ATOM 3121 C C . PRO A 1 394 ? 8.452 10.067 4.038 1.00 95.56 394 PRO A C 1
ATOM 3123 O O . PRO A 1 394 ? 7.446 9.374 4.208 1.00 95.56 394 PRO A O 1
ATOM 3126 N N . SER A 1 395 ? 8.500 11.345 4.419 1.00 96.25 395 SER A N 1
ATOM 3127 C CA . SER A 1 395 ? 7.363 12.053 5.027 1.00 96.25 395 SER A CA 1
ATOM 3128 C C . SER A 1 395 ? 6.167 12.255 4.086 1.00 96.25 395 SER A C 1
ATOM 3130 O O . SER A 1 395 ? 5.111 12.688 4.540 1.00 96.25 395 SER A O 1
ATOM 3132 N N . HIS A 1 396 ? 6.329 12.009 2.781 1.00 98.12 396 HIS A N 1
ATOM 3133 C CA . HIS A 1 396 ? 5.257 12.152 1.796 1.00 98.12 396 HIS A CA 1
ATOM 3134 C C . HIS A 1 396 ? 4.283 10.990 1.994 1.00 98.12 396 HIS A C 1
ATOM 3136 O O . HIS A 1 396 ? 4.571 9.858 1.602 1.00 98.12 396 HIS A O 1
ATOM 3142 N N . LEU A 1 397 ? 3.178 11.270 2.685 1.00 98.25 397 LEU A N 1
ATOM 3143 C CA . LEU A 1 397 ? 2.204 10.264 3.100 1.00 98.25 397 LEU A CA 1
ATOM 3144 C C . LEU A 1 397 ? 1.671 9.492 1.890 1.00 98.25 397 LEU A C 1
ATOM 3146 O O . LEU A 1 397 ? 1.551 10.042 0.799 1.00 98.25 397 LEU A O 1
ATOM 3150 N N . GLU A 1 398 ? 1.364 8.214 2.100 1.00 98.69 398 GLU A N 1
ATOM 3151 C CA . GLU A 1 398 ? 0.829 7.285 1.092 1.00 98.69 398 GLU A CA 1
ATOM 3152 C C . GLU A 1 398 ? 1.778 6.938 -0.078 1.00 98.69 398 GLU A C 1
ATOM 3154 O O . GLU A 1 398 ? 1.547 5.954 -0.777 1.00 98.69 398 GLU A O 1
ATOM 3159 N N . ALA A 1 399 ? 2.898 7.652 -0.258 1.00 98.56 399 ALA A N 1
ATOM 3160 C CA . ALA A 1 399 ? 3.833 7.422 -1.366 1.00 98.56 399 ALA A CA 1
ATOM 3161 C C . ALA A 1 399 ? 4.537 6.050 -1.321 1.00 98.56 399 ALA A C 1
ATOM 3163 O O . ALA A 1 399 ? 5.008 5.566 -2.345 1.00 98.56 399 ALA A O 1
ATOM 3164 N N . VAL A 1 400 ? 4.608 5.413 -0.146 1.00 98.50 400 VAL A N 1
ATOM 3165 C CA . VAL A 1 400 ? 5.189 4.067 0.026 1.00 98.50 400 VAL A CA 1
ATOM 3166 C C . VAL A 1 400 ? 4.236 2.944 -0.393 1.00 98.50 400 VAL A C 1
ATOM 3168 O O . VAL A 1 400 ? 4.686 1.839 -0.686 1.00 98.50 400 VAL A O 1
ATOM 3171 N N . ASN A 1 401 ? 2.929 3.206 -0.450 1.00 98.75 401 ASN A N 1
ATOM 3172 C CA . ASN A 1 401 ? 1.912 2.179 -0.677 1.00 98.75 401 ASN A CA 1
ATOM 3173 C C . ASN A 1 401 ? 2.145 1.367 -1.961 1.00 98.75 401 ASN A C 1
ATOM 3175 O O . ASN A 1 401 ? 2.196 0.139 -1.871 1.00 98.75 401 ASN A O 1
ATOM 3179 N N . PRO A 1 402 ? 2.367 1.984 -3.141 1.00 98.62 402 PRO A N 1
ATOM 3180 C CA . PRO A 1 402 ? 2.647 1.205 -4.341 1.00 98.62 402 PRO A CA 1
ATOM 3181 C C . PRO A 1 402 ? 3.965 0.422 -4.258 1.00 98.62 402 PRO A C 1
ATOM 3183 O O . PRO A 1 402 ? 4.023 -0.678 -4.799 1.00 98.62 402 PRO A O 1
ATOM 3186 N N . LEU A 1 403 ? 4.991 0.901 -3.537 1.00 98.50 403 LEU A N 1
ATOM 3187 C CA . LEU A 1 403 ? 6.243 0.149 -3.355 1.00 98.50 403 LEU A CA 1
ATOM 3188 C C . LEU A 1 403 ? 6.007 -1.152 -2.578 1.00 98.50 403 LEU A C 1
ATOM 3190 O O . LEU A 1 403 ? 6.578 -2.187 -2.917 1.00 98.50 403 LEU A O 1
ATOM 3194 N N . VAL A 1 404 ? 5.150 -1.118 -1.555 1.00 98.75 404 VAL A N 1
ATOM 3195 C CA . VAL A 1 404 ? 4.770 -2.319 -0.793 1.00 98.75 404 VAL A CA 1
ATOM 3196 C C . VAL A 1 404 ? 4.083 -3.334 -1.694 1.00 98.75 404 VAL A C 1
ATOM 3198 O O . VAL A 1 404 ? 4.425 -4.518 -1.650 1.00 98.75 404 VAL A O 1
ATOM 3201 N N . LEU A 1 405 ? 3.150 -2.881 -2.536 1.00 98.81 405 LEU A N 1
ATOM 3202 C CA . LEU A 1 405 ? 2.466 -3.760 -3.484 1.00 98.81 405 LEU A CA 1
ATOM 3203 C C . LEU A 1 405 ? 3.437 -4.329 -4.522 1.00 98.81 405 LEU A C 1
ATOM 3205 O O . LEU A 1 405 ? 3.428 -5.533 -4.765 1.00 98.81 405 LEU A O 1
ATOM 3209 N N . GLY A 1 406 ? 4.331 -3.498 -5.056 1.00 98.50 406 GLY A N 1
ATOM 3210 C CA . GLY A 1 406 ? 5.367 -3.911 -5.999 1.00 98.50 406 GLY A CA 1
ATOM 3211 C C . GLY A 1 406 ? 6.302 -4.972 -5.431 1.00 98.50 406 GLY A C 1
ATOM 3212 O O . GLY A 1 406 ? 6.525 -6.010 -6.057 1.00 98.50 406 GLY A O 1
ATOM 3213 N N . LYS A 1 407 ? 6.797 -4.760 -4.206 1.00 98.12 407 LYS A N 1
ATOM 3214 C CA . LYS A 1 407 ? 7.660 -5.734 -3.529 1.00 98.12 407 LYS A CA 1
ATOM 3215 C C . LYS A 1 407 ? 6.914 -7.027 -3.201 1.00 98.12 407 LYS A C 1
ATOM 3217 O O . LYS A 1 407 ? 7.461 -8.113 -3.379 1.00 98.12 407 LYS A O 1
ATOM 3222 N N . SER A 1 408 ? 5.651 -6.923 -2.785 1.00 98.44 408 SER A N 1
ATOM 3223 C CA . SER A 1 408 ? 4.792 -8.088 -2.535 1.00 98.44 408 SER A CA 1
ATOM 3224 C C . SER A 1 408 ? 4.559 -8.896 -3.811 1.00 98.44 408 SER A C 1
ATOM 3226 O O . SER A 1 408 ? 4.705 -10.115 -3.799 1.00 98.44 408 SER A O 1
ATOM 3228 N N . ARG A 1 409 ? 4.283 -8.227 -4.937 1.00 98.19 409 ARG A N 1
ATOM 3229 C CA . ARG A 1 409 ? 4.127 -8.879 -6.242 1.00 98.19 409 ARG A CA 1
ATOM 3230 C C . ARG A 1 409 ? 5.409 -9.572 -6.691 1.00 98.19 409 ARG A C 1
ATOM 3232 O O . ARG A 1 409 ? 5.334 -10.674 -7.225 1.00 98.19 409 ARG A O 1
ATOM 3239 N N . ALA A 1 410 ? 6.570 -8.958 -6.471 1.00 97.50 410 ALA A N 1
ATOM 3240 C CA . ALA A 1 410 ? 7.846 -9.592 -6.784 1.00 97.50 410 ALA A CA 1
ATOM 3241 C C . ALA A 1 410 ? 8.058 -10.866 -5.952 1.00 97.50 410 ALA A C 1
ATOM 3243 O O . ALA A 1 410 ? 8.387 -11.905 -6.517 1.00 97.50 410 ALA A O 1
ATOM 3244 N N . LYS A 1 411 ? 7.797 -10.828 -4.636 1.00 96.88 411 LYS A N 1
ATOM 3245 C CA . LYS A 1 411 ? 7.836 -12.032 -3.782 1.00 96.88 411 LYS A CA 1
ATOM 3246 C C . LYS A 1 411 ? 6.903 -13.121 -4.305 1.00 96.88 411 LYS A C 1
ATOM 3248 O O . LYS A 1 411 ? 7.342 -14.249 -4.492 1.00 96.88 411 LYS A O 1
ATOM 3253 N N . MET A 1 412 ? 5.659 -12.763 -4.630 1.00 96.94 412 MET A N 1
ATOM 3254 C CA . MET A 1 412 ? 4.695 -13.701 -5.210 1.00 96.94 412 MET A CA 1
ATOM 3255 C C . MET A 1 412 ? 5.217 -14.356 -6.489 1.00 96.94 412 MET A C 1
ATOM 3257 O O . MET A 1 412 ? 5.100 -15.565 -6.661 1.00 96.94 412 MET A O 1
ATOM 3261 N N . PHE A 1 413 ? 5.817 -13.563 -7.377 1.00 95.94 413 PHE A N 1
ATOM 3262 C CA . PHE A 1 413 ? 6.376 -14.054 -8.629 1.00 95.94 413 PHE A CA 1
ATOM 3263 C C . PHE A 1 413 ? 7.520 -15.053 -8.399 1.00 95.94 413 PHE A C 1
ATOM 3265 O O . PHE A 1 413 ? 7.473 -16.159 -8.934 1.00 95.94 413 PHE A O 1
ATOM 3272 N N . PHE A 1 414 ? 8.517 -14.697 -7.582 1.00 94.62 414 PHE A N 1
ATOM 3273 C CA . PHE A 1 414 ? 9.694 -15.546 -7.354 1.00 94.62 414 PHE A CA 1
ATOM 3274 C C . PHE A 1 414 ? 9.408 -16.783 -6.492 1.00 94.62 414 PHE A C 1
ATOM 3276 O O . PHE A 1 414 ? 10.124 -17.774 -6.598 1.00 94.62 414 PHE A O 1
ATOM 3283 N N . GLU A 1 415 ? 8.362 -16.755 -5.666 1.00 94.75 415 GLU A N 1
ATOM 3284 C CA . GLU A 1 415 ? 7.943 -17.901 -4.846 1.00 94.75 415 GLU A CA 1
ATOM 3285 C C . GLU A 1 415 ? 6.886 -18.790 -5.524 1.00 94.75 415 GLU A C 1
ATOM 3287 O O . GLU A 1 415 ? 6.491 -19.809 -4.958 1.00 94.75 415 GLU A O 1
ATOM 3292 N N . GLY A 1 416 ? 6.411 -18.426 -6.722 1.00 94.69 416 GLY A N 1
ATOM 3293 C CA . GLY A 1 416 ? 5.339 -19.155 -7.409 1.00 94.69 416 GLY A CA 1
ATOM 3294 C C . GLY A 1 416 ? 3.965 -19.027 -6.734 1.00 94.69 416 GLY A C 1
ATOM 3295 O O . GLY A 1 416 ? 3.100 -19.880 -6.920 1.00 94.69 416 GLY A O 1
ATOM 3296 N N . ASP A 1 417 ? 3.745 -17.964 -5.960 1.00 95.88 417 ASP A N 1
ATOM 3297 C CA . ASP A 1 417 ? 2.509 -17.679 -5.224 1.00 95.88 417 ASP A CA 1
ATOM 3298 C C . ASP A 1 417 ? 1.538 -16.843 -6.076 1.00 95.88 417 ASP A C 1
ATOM 3300 O O . ASP A 1 417 ? 1.283 -15.667 -5.815 1.00 95.88 417 ASP A O 1
ATOM 3304 N N . ALA A 1 418 ? 1.014 -17.449 -7.144 1.00 93.12 418 ALA A N 1
ATOM 3305 C CA . ALA A 1 418 ? 0.189 -16.755 -8.138 1.00 93.12 418 ALA A CA 1
ATOM 3306 C C . ALA A 1 418 ? -1.093 -16.121 -7.556 1.00 93.12 418 ALA A C 1
ATOM 3308 O O . ALA A 1 418 ? -1.531 -15.077 -8.040 1.00 93.12 418 ALA A O 1
ATOM 3309 N N . GLU A 1 419 ? -1.674 -16.733 -6.519 1.00 92.06 419 GLU A N 1
ATOM 3310 C CA . GLU A 1 419 ? -2.911 -16.284 -5.860 1.00 92.06 419 GLU A CA 1
ATOM 3311 C C . GLU A 1 419 ? -2.656 -15.356 -4.654 1.00 92.06 419 GLU A C 1
ATOM 3313 O O . GLU A 1 419 ? -3.593 -14.774 -4.104 1.00 92.06 419 GLU A O 1
ATOM 3318 N N . GLY A 1 420 ? -1.400 -15.183 -4.227 1.00 94.56 420 GLY A N 1
ATOM 3319 C CA . GLY A 1 420 ? -1.048 -14.357 -3.067 1.00 94.56 420 GLY A CA 1
ATOM 3320 C C . GLY A 1 420 ? -1.418 -15.003 -1.728 1.00 94.56 420 GLY A C 1
ATOM 3321 O O . GLY A 1 420 ? -1.728 -14.306 -0.761 1.00 94.56 420 GLY A O 1
ATOM 3322 N N . VAL A 1 421 ? -1.432 -16.333 -1.650 1.00 96.88 421 VAL A N 1
ATOM 3323 C CA . VAL A 1 421 ? -1.719 -17.099 -0.426 1.00 96.88 421 VAL A CA 1
ATOM 3324 C C . VAL A 1 421 ? -0.614 -16.894 0.613 1.00 96.88 421 VAL A C 1
ATOM 3326 O O . VAL A 1 421 ? -0.895 -16.743 1.803 1.00 96.88 421 VAL A O 1
ATOM 3329 N N . HIS A 1 422 ? 0.645 -16.885 0.180 1.00 97.81 422 HIS A N 1
ATOM 3330 C CA . HIS A 1 422 ? 1.820 -16.875 1.050 1.00 97.81 422 HIS A CA 1
ATOM 3331 C C . HIS A 1 422 ? 2.351 -15.471 1.336 1.00 97.81 422 HIS A C 1
ATOM 3333 O O . HIS A 1 422 ? 2.963 -15.268 2.386 1.00 97.81 422 HIS A O 1
ATOM 3339 N N . THR A 1 423 ? 2.101 -14.498 0.464 1.00 98.12 423 THR A N 1
ATOM 3340 C CA . THR A 1 423 ? 2.533 -13.106 0.659 1.00 98.12 423 THR A CA 1
ATOM 3341 C C . THR A 1 423 ? 1.344 -12.191 0.910 1.00 98.12 423 THR A C 1
ATOM 3343 O O . THR A 1 423 ? 0.433 -12.151 0.093 1.00 98.12 423 THR A O 1
ATOM 3346 N N . MET A 1 424 ? 1.360 -11.428 2.009 1.00 98.31 424 MET A N 1
ATOM 3347 C CA . MET A 1 424 ? 0.295 -10.489 2.378 1.00 98.31 424 MET A CA 1
ATOM 3348 C C . MET A 1 424 ? 0.827 -9.058 2.571 1.00 98.31 424 MET A C 1
ATOM 3350 O O . MET A 1 424 ? 1.586 -8.812 3.513 1.00 98.31 424 MET A O 1
ATOM 3354 N N . PRO A 1 425 ? 0.403 -8.089 1.743 1.00 98.62 425 PRO A N 1
ATOM 3355 C CA . PRO A 1 425 ? 0.664 -6.680 2.006 1.00 98.62 425 PRO A CA 1
ATOM 3356 C C . PRO A 1 425 ? -0.261 -6.121 3.100 1.00 98.62 425 PRO A C 1
ATOM 3358 O O . PRO A 1 425 ? -1.457 -6.424 3.146 1.00 98.62 425 PRO A O 1
ATOM 3361 N N . ILE A 1 426 ? 0.294 -5.259 3.956 1.00 98.81 426 ILE A N 1
ATOM 3362 C CA . ILE A 1 426 ? -0.454 -4.454 4.934 1.00 98.81 426 ILE A CA 1
ATOM 3363 C C . ILE A 1 426 ? -0.097 -2.982 4.733 1.00 98.81 426 ILE A C 1
ATOM 3365 O O . ILE A 1 426 ? 1.082 -2.619 4.728 1.00 98.81 426 ILE A O 1
ATOM 3369 N N . LEU A 1 427 ? -1.108 -2.122 4.637 1.00 98.81 427 LEU A N 1
ATOM 3370 C CA . LEU A 1 427 ? -0.931 -0.675 4.529 1.00 98.81 427 LEU A CA 1
ATOM 3371 C C . LEU A 1 427 ? -1.589 0.029 5.717 1.00 98.81 427 LEU A C 1
ATOM 3373 O O . LEU A 1 427 ? -2.762 -0.199 6.005 1.00 98.81 427 LEU A O 1
ATOM 3377 N N . ILE A 1 428 ? -0.831 0.870 6.424 1.00 98.75 428 ILE A N 1
ATOM 3378 C CA . ILE A 1 428 ? -1.319 1.644 7.571 1.00 98.75 428 ILE A CA 1
ATOM 3379 C C . ILE A 1 428 ? -1.345 3.127 7.218 1.00 98.75 428 ILE A C 1
ATOM 3381 O O . ILE A 1 428 ? -0.308 3.742 6.950 1.00 98.75 428 ILE A O 1
ATOM 3385 N N . HIS A 1 429 ? -2.533 3.707 7.304 1.00 98.69 429 HIS A N 1
ATOM 3386 C CA . HIS A 1 429 ? -2.832 5.054 6.850 1.00 98.69 429 HIS A CA 1
ATOM 3387 C C . HIS A 1 429 ? -3.214 5.983 8.007 1.00 98.69 429 HIS A C 1
ATOM 3389 O O . HIS A 1 429 ? -3.684 5.541 9.057 1.00 98.69 429 HIS A O 1
ATOM 3395 N N . GLY A 1 430 ? -3.072 7.292 7.794 1.00 98.25 430 GLY A N 1
ATOM 3396 C CA . GLY A 1 430 ? -3.771 8.303 8.595 1.00 98.25 430 GLY A CA 1
ATOM 3397 C C . GLY A 1 430 ? -5.107 8.673 7.946 1.00 98.25 430 GLY A C 1
ATOM 3398 O O . GLY A 1 430 ? -5.196 8.697 6.721 1.00 98.25 430 GLY A O 1
ATOM 3399 N N . ASP A 1 431 ? -6.123 9.017 8.738 1.00 98.06 431 ASP A N 1
ATOM 3400 C CA . ASP A 1 431 ? -7.479 9.330 8.256 1.00 98.06 431 ASP A CA 1
ATOM 3401 C C . ASP A 1 431 ? -7.524 10.464 7.222 1.00 98.06 431 ASP A C 1
ATOM 3403 O O . ASP A 1 431 ? -8.160 10.336 6.178 1.00 98.06 431 ASP A O 1
ATOM 3407 N N . ALA A 1 432 ? -6.804 11.560 7.462 1.00 98.06 432 ALA A N 1
ATOM 3408 C CA . ALA A 1 432 ? -6.752 12.665 6.506 1.00 98.06 432 ALA A CA 1
ATOM 3409 C C . ALA A 1 432 ? -5.978 12.308 5.222 1.00 98.06 432 ALA A C 1
ATOM 3411 O O . ALA A 1 432 ? -6.296 12.802 4.143 1.00 98.06 432 ALA A O 1
ATOM 3412 N N . ALA A 1 433 ? -4.950 11.462 5.328 1.00 98.25 433 ALA A N 1
ATOM 3413 C CA . ALA A 1 433 ? -4.078 11.131 4.205 1.00 98.25 433 ALA A CA 1
ATOM 3414 C C . ALA A 1 433 ? -4.724 10.115 3.258 1.00 98.25 433 ALA A C 1
ATOM 3416 O O . ALA A 1 433 ? -4.715 10.342 2.048 1.00 98.25 433 ALA A O 1
ATOM 3417 N N . VAL A 1 434 ? -5.360 9.070 3.806 1.00 98.25 434 VAL A N 1
ATOM 3418 C CA . VAL A 1 434 ? -6.073 8.058 3.010 1.00 98.25 434 VAL A CA 1
ATOM 3419 C C . VAL A 1 434 ? -7.205 8.673 2.185 1.00 98.25 434 VAL A C 1
ATOM 3421 O O . VAL A 1 434 ? -7.427 8.274 1.047 1.00 98.25 434 VAL A O 1
ATOM 3424 N N . ALA A 1 435 ? -7.878 9.693 2.726 1.00 97.88 435 ALA A N 1
ATOM 3425 C CA . ALA A 1 435 ? -8.959 10.388 2.037 1.00 97.88 435 ALA A CA 1
ATOM 3426 C C . ALA A 1 435 ? -8.469 11.467 1.051 1.00 97.88 435 ALA A C 1
ATOM 3428 O O . ALA A 1 435 ? -9.192 11.817 0.120 1.00 97.88 435 ALA A O 1
ATOM 3429 N N . GLY A 1 436 ? -7.274 12.028 1.267 1.00 97.38 436 GLY A N 1
ATOM 3430 C CA . GLY A 1 436 ? -6.804 13.219 0.552 1.00 97.38 436 GLY A CA 1
ATOM 3431 C C . GLY A 1 436 ? -5.751 12.982 -0.533 1.00 97.38 436 GLY A C 1
ATOM 3432 O O . GLY A 1 436 ? -5.598 13.826 -1.415 1.00 97.38 436 GLY A O 1
ATOM 3433 N N . GLN A 1 437 ? -4.990 11.885 -0.481 1.00 98.50 437 GLN A N 1
ATOM 3434 C CA . GLN A 1 437 ? -3.889 11.639 -1.422 1.00 98.50 437 GLN A CA 1
ATOM 3435 C C . GLN A 1 437 ? -4.344 10.808 -2.630 1.00 98.50 437 GLN A C 1
ATOM 3437 O O . GLN A 1 437 ? -4.748 9.658 -2.487 1.00 98.50 437 GLN A O 1
ATOM 3442 N N . GLY A 1 438 ? -4.201 11.353 -3.844 1.00 98.19 438 GLY A N 1
ATOM 3443 C CA . GLY A 1 438 ? -4.620 10.686 -5.090 1.00 98.19 438 GLY A CA 1
ATOM 3444 C C . GLY A 1 438 ? -3.923 9.347 -5.366 1.00 98.19 438 GLY A C 1
ATOM 3445 O O . GLY A 1 438 ? -4.537 8.439 -5.925 1.00 98.19 438 GLY A O 1
ATOM 3446 N N . ILE A 1 439 ? -2.692 9.168 -4.872 1.00 98.31 439 ILE A N 1
ATOM 3447 C CA . ILE A 1 439 ? -1.961 7.896 -4.979 1.00 98.31 439 ILE A CA 1
ATOM 3448 C C . ILE A 1 439 ? -2.684 6.740 -4.268 1.00 98.31 439 ILE A C 1
ATOM 3450 O O . ILE A 1 439 ? -2.441 5.570 -4.569 1.00 98.31 439 ILE A O 1
ATOM 3454 N N . VAL A 1 440 ? -3.591 7.044 -3.330 1.00 98.50 440 VAL A N 1
ATOM 3455 C CA . VAL A 1 440 ? -4.424 6.031 -2.677 1.00 98.50 440 VAL A CA 1
ATOM 3456 C C . VAL A 1 440 ? -5.338 5.367 -3.699 1.00 98.50 440 VAL A C 1
ATOM 3458 O O . VAL A 1 440 ? -5.344 4.146 -3.816 1.00 98.50 440 VAL A O 1
ATOM 3461 N N . TYR A 1 441 ? -6.025 6.171 -4.510 1.00 98.06 441 TYR A N 1
ATOM 3462 C CA . TYR A 1 441 ? -6.846 5.664 -5.605 1.00 98.06 441 TYR A CA 1
ATOM 3463 C C . TYR A 1 441 ? -5.999 4.929 -6.655 1.00 98.06 441 TYR A C 1
ATOM 3465 O O . TYR A 1 441 ? -6.396 3.868 -7.128 1.00 98.06 441 TYR A O 1
ATOM 3473 N N . GLU A 1 442 ? -4.823 5.458 -7.010 1.00 98.19 442 GLU A N 1
ATOM 3474 C CA . GLU A 1 442 ? -3.945 4.822 -8.003 1.00 98.19 442 GLU A CA 1
ATOM 3475 C C . GLU A 1 442 ? -3.516 3.408 -7.601 1.00 98.19 442 GLU A C 1
ATOM 3477 O O . GLU A 1 442 ? -3.694 2.488 -8.394 1.00 98.19 442 GLU A O 1
ATOM 3482 N N . HIS A 1 443 ? -3.009 3.201 -6.379 1.00 96.12 443 HIS A N 1
ATOM 3483 C CA . HIS A 1 443 ? -2.566 1.863 -5.971 1.00 96.12 443 HIS A CA 1
ATOM 3484 C C . HIS A 1 443 ? -3.735 0.907 -5.700 1.00 96.12 443 HIS A C 1
ATOM 3486 O O . HIS A 1 443 ? -3.602 -0.290 -5.942 1.00 96.12 443 HIS A O 1
ATOM 3492 N N . MET A 1 444 ? -4.889 1.410 -5.249 1.00 96.75 444 MET A N 1
ATOM 3493 C CA . MET A 1 444 ? -6.081 0.578 -5.063 1.00 96.75 444 MET A CA 1
ATOM 3494 C C . MET A 1 444 ? -6.612 -0.000 -6.381 1.00 96.75 444 MET A C 1
ATOM 3496 O O . MET A 1 444 ? -7.121 -1.118 -6.394 1.00 96.75 444 MET A O 1
ATOM 3500 N N . GLN A 1 445 ? -6.438 0.692 -7.513 1.00 95.50 445 GLN A N 1
ATOM 3501 C CA . GLN A 1 445 ? -6.813 0.149 -8.828 1.00 95.50 445 GLN A CA 1
ATOM 3502 C C . GLN A 1 445 ? -6.070 -1.145 -9.184 1.00 95.50 445 GLN A C 1
ATOM 3504 O O . GLN A 1 445 ? -6.538 -1.899 -10.035 1.00 95.50 445 GLN A O 1
ATOM 3509 N N . PHE A 1 446 ? -4.937 -1.437 -8.540 1.00 96.94 446 PHE A N 1
ATOM 3510 C CA . PHE A 1 446 ? -4.133 -2.621 -8.835 1.00 96.94 446 PHE A CA 1
ATOM 3511 C C . PHE A 1 446 ? -4.777 -3.931 -8.375 1.00 96.94 446 PHE A C 1
ATOM 3513 O O . PHE A 1 446 ? -4.404 -4.982 -8.895 1.00 96.94 446 PHE A O 1
ATOM 3520 N N . CYS A 1 447 ? -5.755 -3.886 -7.461 1.00 93.12 447 CYS A N 1
ATOM 3521 C CA . CYS A 1 447 ? -6.348 -5.069 -6.825 1.00 93.12 447 CYS A CA 1
ATOM 3522 C C . CYS A 1 447 ? -6.910 -6.117 -7.806 1.00 93.12 447 CYS A C 1
ATOM 3524 O O . CYS A 1 447 ? -6.914 -7.298 -7.476 1.00 93.12 447 CYS A O 1
ATOM 3526 N N . HIS A 1 448 ? -7.316 -5.717 -9.018 1.00 90.44 448 HIS A N 1
ATOM 3527 C CA . HIS A 1 448 ? -7.851 -6.618 -10.049 1.00 90.44 448 HIS A CA 1
ATOM 3528 C C . HIS A 1 448 ? -7.030 -6.644 -11.348 1.00 90.44 448 HIS A C 1
ATOM 3530 O O . HIS A 1 448 ? -7.443 -7.262 -12.330 1.00 90.44 448 HIS A O 1
ATOM 3536 N N . LEU A 1 449 ? -5.876 -5.969 -11.396 1.00 95.69 449 LEU A N 1
ATOM 3537 C CA . LEU A 1 449 ? -5.026 -5.975 -12.586 1.00 95.69 449 LEU A CA 1
ATOM 3538 C C . LEU A 1 449 ? -4.078 -7.183 -12.528 1.00 95.69 449 LEU A C 1
ATOM 3540 O O . LEU A 1 449 ? -3.266 -7.248 -11.605 1.00 95.69 449 LEU A O 1
ATOM 3544 N N . PRO A 1 450 ? -4.107 -8.118 -13.500 1.00 92.75 450 PRO A N 1
ATOM 3545 C CA . PRO A 1 450 ? -3.422 -9.412 -13.385 1.00 92.75 450 PRO A CA 1
ATOM 3546 C C . PRO A 1 450 ? -1.933 -9.346 -13.033 1.00 92.75 450 PRO A C 1
ATOM 3548 O O . PRO A 1 450 ? -1.432 -10.216 -12.322 1.00 92.75 450 PRO A O 1
ATOM 3551 N N . GLU A 1 451 ? -1.238 -8.311 -13.510 1.00 94.88 451 GLU A N 1
ATOM 3552 C CA . GLU A 1 451 ? 0.208 -8.133 -13.342 1.00 94.88 451 GLU A CA 1
ATOM 3553 C C . GLU A 1 451 ? 0.608 -7.187 -12.197 1.00 94.88 451 GLU A C 1
ATOM 3555 O O . GLU A 1 451 ? 1.807 -6.984 -11.966 1.00 94.88 451 GLU A O 1
ATOM 3560 N N . TYR A 1 452 ? -0.382 -6.662 -11.462 1.00 97.75 452 TYR A N 1
ATOM 3561 C CA . TYR A 1 452 ? -0.202 -5.785 -10.297 1.00 97.75 452 TYR A CA 1
ATOM 3562 C C . TYR A 1 452 ? -0.898 -6.293 -9.024 1.00 97.75 452 TYR A C 1
ATOM 3564 O O . TYR A 1 452 ? -0.489 -5.920 -7.928 1.00 97.75 452 TYR A O 1
ATOM 3572 N N . GLN A 1 453 ? -1.913 -7.155 -9.141 1.00 96.94 453 GLN A N 1
ATOM 3573 C CA . GLN A 1 453 ? -2.657 -7.691 -8.000 1.00 96.94 453 GLN A CA 1
ATOM 3574 C C . GLN A 1 453 ? -1.769 -8.508 -7.048 1.00 96.94 453 GLN A C 1
ATOM 3576 O O . GLN A 1 453 ? -0.865 -9.240 -7.472 1.00 96.94 453 GLN A O 1
ATOM 3581 N N . THR A 1 454 ? -2.078 -8.413 -5.754 1.00 97.38 454 THR A N 1
ATOM 3582 C CA . THR A 1 454 ? -1.297 -8.985 -4.641 1.00 97.38 454 THR A CA 1
ATOM 3583 C C . THR A 1 454 ? -2.100 -9.957 -3.763 1.00 97.38 454 THR A C 1
ATOM 3585 O O . THR A 1 454 ? -1.757 -10.197 -2.604 1.00 97.38 454 THR A O 1
ATOM 3588 N N . GLY A 1 455 ? -3.206 -10.498 -4.287 1.00 95.62 455 GLY A N 1
ATOM 3589 C CA . GLY A 1 455 ? -4.085 -11.405 -3.540 1.00 95.62 455 GLY A CA 1
ATOM 3590 C C . GLY A 1 455 ? -4.816 -10.728 -2.375 1.00 95.62 455 GLY A C 1
ATOM 3591 O O . GLY A 1 455 ? -5.079 -11.363 -1.357 1.00 95.62 455 GLY A O 1
ATOM 3592 N N . GLY A 1 456 ? -5.101 -9.429 -2.493 1.00 97.19 456 GLY A N 1
ATOM 3593 C CA . GLY A 1 456 ? -5.785 -8.628 -1.481 1.00 97.19 456 GLY A CA 1
ATOM 3594 C C . GLY A 1 456 ? -4.852 -8.024 -0.428 1.00 97.19 456 GLY A C 1
ATOM 3595 O O . GLY A 1 456 ? -3.992 -8.708 0.135 1.00 97.19 456 GLY A O 1
ATOM 3596 N N . THR A 1 457 ? -5.069 -6.745 -0.136 1.00 98.69 457 THR A N 1
ATOM 3597 C CA . THR A 1 457 ? -4.330 -5.932 0.837 1.00 98.69 457 THR A CA 1
ATOM 3598 C C . THR A 1 457 ? -5.177 -5.651 2.073 1.00 98.69 457 THR A C 1
ATOM 3600 O O . THR A 1 457 ? -6.359 -5.316 1.972 1.00 98.69 457 THR A O 1
ATOM 3603 N N . VAL A 1 458 ? -4.580 -5.757 3.263 1.00 98.81 458 VAL A N 1
ATOM 3604 C CA . VAL A 1 458 ? -5.248 -5.303 4.491 1.00 98.81 458 VAL A CA 1
ATOM 3605 C C . VAL A 1 458 ? -4.876 -3.848 4.760 1.00 98.81 458 VAL A C 1
ATOM 3607 O O . VAL A 1 458 ? -3.713 -3.531 5.017 1.00 98.81 458 VAL A O 1
ATOM 3610 N N . HIS A 1 459 ? -5.873 -2.969 4.720 1.00 98.88 459 HIS A N 1
ATOM 3611 C CA . HIS A 1 459 ? -5.731 -1.541 4.979 1.00 98.88 459 HIS A CA 1
ATOM 3612 C C . HIS A 1 459 ? -6.159 -1.219 6.409 1.00 98.88 459 HIS A C 1
ATOM 3614 O O . HIS A 1 459 ? -7.282 -1.520 6.809 1.00 98.88 459 HIS A O 1
ATOM 3620 N N . ILE A 1 460 ? -5.288 -0.577 7.180 1.00 98.88 460 ILE A N 1
ATOM 3621 C CA . ILE A 1 460 ? -5.566 -0.135 8.549 1.00 98.88 460 ILE A CA 1
ATOM 3622 C C . ILE A 1 460 ? -5.537 1.390 8.564 1.00 98.88 460 ILE A C 1
ATOM 3624 O O . ILE A 1 460 ? -4.484 1.998 8.387 1.00 98.88 460 ILE A O 1
ATOM 3628 N N . VAL A 1 461 ? -6.674 2.031 8.799 1.00 98.81 461 VAL A N 1
ATOM 3629 C CA . VAL A 1 461 ? -6.740 3.481 8.998 1.00 98.81 461 VAL A CA 1
ATOM 3630 C C . VAL A 1 461 ? -6.610 3.760 10.492 1.00 98.81 461 VAL A C 1
ATOM 3632 O O . VAL A 1 461 ? -7.500 3.426 11.271 1.00 98.81 461 VAL A O 1
ATOM 3635 N N . CYS A 1 462 ? -5.503 4.379 10.905 1.00 98.38 462 CYS A N 1
ATOM 3636 C CA . CYS A 1 462 ? -5.313 4.891 12.263 1.00 98.38 462 CYS A CA 1
ATOM 3637 C C . CYS A 1 462 ? -6.078 6.217 12.413 1.00 98.38 462 CYS A C 1
ATOM 3639 O O . CYS A 1 462 ? -5.490 7.309 12.416 1.00 98.38 462 CYS A O 1
ATOM 3641 N N . ASN A 1 463 ? -7.403 6.116 12.487 1.00 98.25 463 ASN A N 1
ATOM 3642 C CA . ASN A 1 463 ? -8.321 7.240 12.449 1.00 98.25 463 ASN A CA 1
ATOM 3643 C C . ASN A 1 463 ? -8.422 7.911 13.813 1.00 98.25 463 ASN A C 1
ATOM 3645 O O . ASN A 1 463 ? -9.249 7.589 14.656 1.00 98.25 463 ASN A O 1
ATOM 3649 N N . ASN A 1 464 ? -7.548 8.886 14.019 1.00 97.38 464 ASN A N 1
ATOM 3650 C CA . ASN A 1 464 ? -7.500 9.671 15.246 1.00 97.38 464 ASN A CA 1
ATOM 3651 C C . ASN A 1 464 ? -8.341 10.953 15.152 1.00 97.38 464 ASN A C 1
ATOM 3653 O O . ASN A 1 464 ? -8.226 11.810 16.028 1.00 97.38 464 ASN A O 1
ATOM 3657 N N . GLN A 1 465 ? -9.162 11.063 14.099 1.00 97.19 465 GLN A N 1
ATOM 3658 C CA . GLN A 1 465 ? -10.123 12.135 13.857 1.00 97.19 465 GLN A CA 1
ATOM 3659 C C . GLN A 1 465 ? -9.495 13.528 13.676 1.00 97.19 465 GLN A C 1
ATOM 3661 O O . GLN A 1 465 ? -10.183 14.531 13.840 1.00 97.19 465 GLN A O 1
ATOM 3666 N N . VAL A 1 466 ? -8.196 13.634 13.362 1.00 96.88 466 VAL A N 1
ATOM 3667 C CA . VAL A 1 466 ? -7.537 14.931 13.134 1.00 96.88 466 VAL A CA 1
ATOM 3668 C C . VAL A 1 466 ? -6.270 14.824 12.270 1.00 96.88 466 VAL A C 1
ATOM 3670 O O . VAL A 1 466 ? -5.250 14.235 12.641 1.00 96.88 466 VAL A O 1
ATOM 3673 N N . GLY A 1 467 ? -6.275 15.514 11.129 1.00 96.19 467 GLY A N 1
ATOM 3674 C CA . GLY A 1 467 ? -5.121 15.682 10.245 1.00 96.19 467 GLY A CA 1
ATOM 3675 C C . GLY A 1 467 ? -4.322 16.934 10.598 1.00 96.19 467 GLY A C 1
ATOM 3676 O O . GLY A 1 467 ? -4.652 18.029 10.152 1.00 96.19 467 GLY A O 1
ATOM 3677 N N . PHE A 1 468 ? -3.251 16.790 11.385 1.00 96.38 468 PHE A N 1
ATOM 3678 C CA . PHE A 1 468 ? -2.503 17.919 11.964 1.00 96.38 468 PHE A CA 1
ATOM 3679 C C . PHE A 1 468 ? -3.420 18.815 12.824 1.00 96.38 468 PHE A C 1
ATOM 3681 O O . PHE A 1 468 ? -3.613 18.503 14.000 1.00 96.38 468 PHE A O 1
ATOM 3688 N N . THR A 1 469 ? -4.016 19.858 12.239 1.00 95.69 469 THR A N 1
ATOM 3689 C CA . THR A 1 469 ? -4.989 20.780 12.858 1.00 95.69 469 THR A CA 1
ATOM 3690 C C . THR A 1 469 ? -6.376 20.704 12.219 1.00 95.69 469 THR A C 1
ATOM 3692 O O . THR A 1 469 ? -7.313 21.269 12.775 1.00 95.69 469 THR A O 1
ATOM 3695 N N . ALA A 1 470 ? -6.506 20.070 11.051 1.00 94.75 470 ALA A N 1
ATOM 3696 C CA . ALA A 1 470 ? -7.757 19.966 10.311 1.00 94.75 470 ALA A CA 1
ATOM 3697 C C . ALA A 1 470 ? -8.594 18.802 10.847 1.00 94.75 470 ALA A C 1
ATOM 3699 O O . ALA A 1 470 ? -8.102 17.678 10.968 1.00 94.75 470 ALA A O 1
ATOM 3700 N N . ASP A 1 471 ? -9.854 19.076 11.161 1.00 93.12 471 ASP A N 1
ATOM 3701 C CA . ASP A 1 471 ? -10.813 18.056 11.582 1.00 93.12 471 ASP A CA 1
ATOM 3702 C C . ASP A 1 471 ? -11.390 17.281 10.365 1.00 93.12 471 ASP A C 1
ATOM 3704 O O . ASP A 1 471 ? -11.092 17.600 9.202 1.00 93.12 471 ASP A O 1
ATOM 3708 N N . PRO A 1 472 ? -12.211 16.238 10.583 1.00 93.50 472 PRO A N 1
ATOM 3709 C CA . PRO A 1 472 ? -12.824 15.443 9.524 1.00 93.50 472 PRO A CA 1
ATOM 3710 C C . PRO A 1 472 ? -13.591 16.251 8.475 1.00 93.50 472 PRO A C 1
ATOM 3712 O O . PRO A 1 472 ? -13.495 15.962 7.283 1.00 93.50 472 PRO A O 1
ATOM 3715 N N . THR A 1 473 ? -14.306 17.296 8.896 1.00 92.00 473 THR A N 1
ATOM 3716 C CA . THR A 1 473 ? -15.148 18.117 8.011 1.00 92.00 473 THR A CA 1
ATOM 3717 C C . THR A 1 473 ? -14.329 18.992 7.065 1.00 92.00 473 THR A C 1
ATOM 3719 O O . THR A 1 473 ? -14.832 19.452 6.042 1.00 92.00 473 THR A O 1
ATOM 3722 N N . GLN A 1 474 ? -13.053 19.201 7.395 1.00 94.06 474 GLN A N 1
ATOM 3723 C CA . GLN A 1 474 ? -12.097 19.961 6.596 1.00 94.06 474 GLN A CA 1
ATOM 3724 C C . GLN A 1 474 ? -11.164 19.073 5.762 1.00 94.06 474 GLN A C 1
ATOM 3726 O O . GLN A 1 474 ? -10.477 19.586 4.881 1.00 94.06 474 GLN A O 1
ATOM 3731 N N . SER A 1 475 ? -11.109 17.766 6.036 1.00 93.38 475 SER A N 1
ATOM 3732 C CA . SER A 1 475 ? -10.169 16.838 5.386 1.00 93.38 475 SER A CA 1
ATOM 3733 C C . SER A 1 475 ? -10.793 15.998 4.274 1.00 93.38 475 SER A C 1
ATOM 3735 O O . SER A 1 475 ? -10.068 15.538 3.394 1.00 93.38 475 SER A O 1
ATOM 3737 N N . ARG A 1 476 ? -12.117 15.802 4.280 1.00 95.31 476 ARG A N 1
ATOM 3738 C CA . ARG A 1 476 ? -12.814 14.946 3.309 1.00 95.31 476 ARG A CA 1
ATOM 3739 C C . ARG A 1 476 ? -14.251 15.394 3.053 1.00 95.31 476 ARG A C 1
ATOM 3741 O O . ARG A 1 476 ? -14.819 16.173 3.807 1.00 95.31 476 ARG A O 1
ATOM 3748 N N . SER A 1 477 ? -14.834 14.885 1.966 1.00 95.88 477 SER A N 1
ATOM 3749 C CA . SER A 1 477 ? -16.220 15.169 1.540 1.00 95.88 477 SER A CA 1
ATOM 3750 C C . SER A 1 477 ? -17.182 13.991 1.743 1.00 95.88 477 SER A C 1
ATOM 3752 O O . SER A 1 477 ? -18.307 14.015 1.250 1.00 95.88 477 SER A O 1
ATOM 3754 N N . THR A 1 478 ? -16.741 12.949 2.444 1.00 95.12 478 THR A N 1
ATOM 3755 C CA . THR A 1 478 ? -17.514 11.740 2.742 1.00 95.12 478 THR A CA 1
ATOM 3756 C C . THR A 1 478 ? -17.524 11.486 4.253 1.00 95.12 478 THR A C 1
ATOM 3758 O O . THR A 1 478 ? -16.789 12.138 5.001 1.00 95.12 478 THR A O 1
ATOM 3761 N N . ARG A 1 479 ? -18.374 10.567 4.731 1.00 91.94 479 ARG A N 1
ATOM 3762 C CA . ARG A 1 479 ? -18.537 10.308 6.172 1.00 91.94 479 ARG A CA 1
ATOM 3763 C C . ARG A 1 479 ? -17.260 9.696 6.757 1.00 91.94 479 ARG A C 1
ATOM 3765 O O . ARG A 1 479 ? -16.700 10.220 7.726 1.00 91.94 479 ARG A O 1
ATOM 3772 N N . TYR A 1 480 ? -16.763 8.630 6.141 1.00 96.94 480 TYR A N 1
ATOM 3773 C CA . TYR A 1 480 ? -15.623 7.869 6.639 1.00 96.94 480 TYR A CA 1
ATOM 3774 C C . TYR A 1 480 ? -14.368 8.141 5.817 1.00 96.94 480 TYR A C 1
ATOM 3776 O O . TYR A 1 480 ? -14.421 8.354 4.608 1.00 96.94 480 TYR A O 1
ATOM 3784 N N . ALA A 1 481 ? -13.210 8.107 6.475 1.00 97.00 481 ALA A N 1
ATOM 3785 C CA . ALA A 1 481 ? -11.923 8.215 5.789 1.00 97.00 481 ALA A CA 1
ATOM 3786 C C . ALA A 1 481 ? -11.676 7.023 4.842 1.00 97.00 481 ALA A C 1
ATOM 3788 O O . ALA A 1 481 ? -11.027 7.160 3.810 1.00 97.00 481 ALA A O 1
ATOM 3789 N N . SER A 1 482 ? -12.245 5.865 5.172 1.00 97.88 482 SER A N 1
ATOM 3790 C CA . SER A 1 482 ? -12.162 4.606 4.430 1.00 97.88 482 SER A CA 1
ATOM 3791 C C . SER A 1 482 ? -13.135 4.489 3.250 1.00 97.88 482 SER A C 1
ATOM 3793 O O . SER A 1 482 ? -13.115 3.469 2.563 1.00 97.88 482 SER A O 1
ATOM 3795 N N . ASP A 1 483 ? -13.949 5.514 2.955 1.00 97.75 483 ASP A N 1
ATOM 3796 C CA . ASP A 1 483 ? -14.943 5.470 1.865 1.00 97.75 483 ASP A CA 1
ATOM 3797 C C . ASP A 1 483 ? -14.318 5.195 0.484 1.00 97.75 483 ASP A C 1
ATOM 3799 O O . ASP A 1 483 ? -14.989 4.668 -0.404 1.00 97.75 483 ASP A O 1
ATOM 3803 N N . ILE A 1 484 ? -13.021 5.471 0.306 1.00 96.69 484 ILE A N 1
ATOM 3804 C CA . ILE A 1 484 ? -12.272 5.111 -0.905 1.00 96.69 484 ILE A CA 1
ATOM 3805 C C . ILE A 1 484 ? -12.346 3.608 -1.219 1.00 96.69 484 ILE A C 1
ATOM 3807 O O . ILE A 1 484 ? -12.468 3.240 -2.389 1.00 96.69 484 ILE A O 1
ATOM 3811 N N . GLY A 1 485 ? -12.389 2.751 -0.190 1.00 96.62 485 GLY A N 1
ATOM 3812 C CA . GLY A 1 485 ? -12.488 1.297 -0.332 1.00 96.62 485 GLY A CA 1
ATOM 3813 C C . GLY A 1 485 ? -13.759 0.838 -1.053 1.00 96.62 485 GLY A C 1
ATOM 3814 O O . GLY A 1 485 ? -13.740 -0.163 -1.774 1.00 96.62 485 GLY A O 1
ATOM 3815 N N . LYS A 1 486 ? -14.850 1.612 -0.959 1.00 96.00 486 LYS A N 1
ATOM 3816 C CA . LYS A 1 486 ? -16.117 1.314 -1.648 1.00 96.00 486 LYS A CA 1
ATOM 3817 C C . LYS A 1 486 ? -15.986 1.373 -3.165 1.00 96.00 486 LYS A C 1
ATOM 3819 O O . LYS A 1 486 ? -16.664 0.615 -3.852 1.00 96.00 486 LYS A O 1
ATOM 3824 N N . SER A 1 487 ? -15.079 2.206 -3.681 1.00 95.44 487 SER A N 1
ATOM 3825 C CA . SER A 1 487 ? -14.812 2.322 -5.124 1.00 95.44 487 SER A CA 1
ATOM 3826 C C . SER A 1 487 ? -14.317 1.005 -5.731 1.00 95.44 487 SER A C 1
ATOM 3828 O O . SER A 1 487 ? -14.495 0.772 -6.923 1.00 95.44 487 SER A O 1
ATOM 3830 N N . PHE A 1 488 ? -13.742 0.129 -4.901 1.00 95.75 488 PHE A N 1
ATOM 3831 C CA . PHE A 1 488 ? -13.184 -1.166 -5.290 1.00 95.75 488 PHE A CA 1
ATOM 3832 C C . PHE A 1 488 ? -13.895 -2.343 -4.613 1.00 95.75 488 PHE A C 1
ATOM 3834 O O . PHE A 1 488 ? -13.376 -3.454 -4.599 1.00 95.75 488 PHE A O 1
ATOM 3841 N N . SER A 1 489 ? -15.099 -2.118 -4.068 1.00 96.31 489 SER A N 1
ATOM 3842 C CA . SER A 1 489 ? -15.893 -3.146 -3.377 1.00 96.31 489 SER A CA 1
ATOM 3843 C C . SER A 1 489 ? -15.156 -3.838 -2.216 1.00 96.31 489 SER A C 1
ATOM 3845 O O . SER A 1 489 ? -15.409 -5.006 -1.921 1.00 96.31 489 SER A O 1
ATOM 3847 N N . ALA A 1 490 ? -14.254 -3.129 -1.530 1.00 97.94 490 ALA A N 1
ATOM 3848 C CA . ALA A 1 490 ? -13.639 -3.625 -0.302 1.00 97.94 490 ALA A CA 1
ATOM 3849 C C . ALA A 1 490 ? -14.619 -3.452 0.876 1.00 97.94 490 ALA A C 1
ATOM 3851 O O . ALA A 1 490 ? -15.212 -2.373 1.005 1.00 97.94 490 ALA A O 1
ATOM 3852 N N . PRO A 1 491 ? -14.821 -4.463 1.745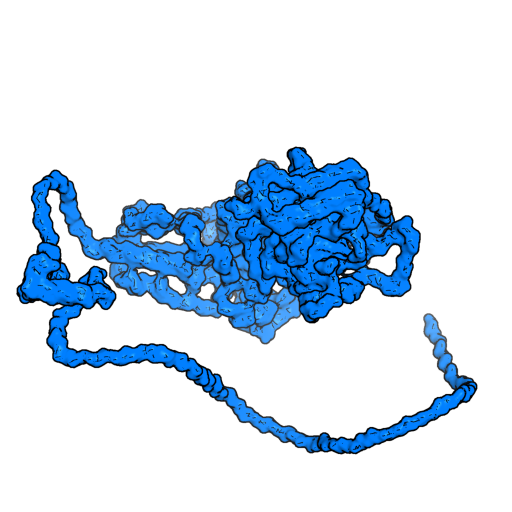 1.00 98.50 491 PRO A N 1
ATOM 3853 C CA . PRO A 1 491 ? -15.550 -4.265 2.991 1.00 98.50 491 PRO A CA 1
ATOM 3854 C C . PRO A 1 491 ? -14.774 -3.329 3.916 1.00 98.50 491 PRO A C 1
ATOM 3856 O O . PRO A 1 491 ? -13.539 -3.331 3.933 1.00 98.50 491 PRO A O 1
ATOM 3859 N N . VAL A 1 492 ? -15.515 -2.574 4.721 1.00 98.69 492 VAL A N 1
ATOM 3860 C CA . VAL A 1 492 ? -14.969 -1.667 5.728 1.00 98.69 492 VAL A CA 1
ATOM 3861 C C . VAL A 1 492 ? -15.508 -2.062 7.097 1.00 98.69 492 VAL A C 1
ATOM 3863 O O . VAL A 1 492 ? -16.718 -2.182 7.305 1.00 98.69 492 VAL A O 1
ATOM 3866 N N . PHE A 1 493 ? -14.596 -2.267 8.040 1.00 98.62 493 PHE A N 1
ATOM 3867 C CA . PHE A 1 493 ? -14.909 -2.552 9.432 1.00 98.62 493 PHE A CA 1
ATOM 3868 C C . PHE A 1 493 ? -14.453 -1.380 10.296 1.00 98.62 493 PHE A C 1
ATOM 3870 O O . PHE A 1 493 ? -13.260 -1.204 10.541 1.00 98.62 493 PHE A O 1
ATOM 3877 N N . HIS A 1 494 ? -15.405 -0.574 10.753 1.00 98.69 494 HIS A N 1
ATOM 3878 C CA . HIS A 1 494 ? -15.146 0.517 11.687 1.00 98.69 494 HIS A CA 1
ATOM 3879 C C . HIS A 1 494 ? -15.154 -0.031 13.102 1.00 98.69 494 HIS A C 1
ATOM 3881 O O . HIS A 1 494 ? -16.084 -0.746 13.475 1.00 98.69 494 HIS A O 1
ATOM 3887 N N . VAL A 1 495 ? -14.154 0.303 13.907 1.00 98.62 495 VAL A N 1
ATOM 3888 C CA . VAL A 1 495 ? -14.055 -0.214 15.271 1.00 98.62 495 VAL A CA 1
ATOM 3889 C C . VAL A 1 495 ? -13.560 0.849 16.235 1.00 98.62 495 VAL A C 1
ATOM 3891 O O . VAL A 1 495 ? -12.616 1.582 15.944 1.00 98.62 495 VAL A O 1
ATOM 3894 N N . ASN A 1 496 ? -14.214 0.922 17.392 1.00 98.50 496 ASN A N 1
ATOM 3895 C CA . ASN A 1 496 ? -13.847 1.838 18.462 1.00 98.50 496 ASN A CA 1
ATOM 3896 C C . ASN A 1 496 ? -12.514 1.413 19.101 1.00 98.50 496 ASN A C 1
ATOM 3898 O O . ASN A 1 496 ? -12.384 0.295 19.609 1.00 98.50 496 ASN A O 1
ATOM 3902 N N . ALA A 1 497 ? -11.526 2.306 19.099 1.00 98.25 497 ALA A N 1
ATOM 3903 C CA . ALA A 1 497 ? -10.176 2.008 19.564 1.00 98.25 497 ALA A CA 1
ATOM 3904 C C . ALA A 1 497 ? -10.067 1.755 21.078 1.00 98.25 497 ALA A C 1
ATOM 3906 O O . ALA A 1 497 ? -9.071 1.178 21.502 1.00 98.25 497 ALA A O 1
ATOM 3907 N N . ASP A 1 498 ? -11.065 2.101 21.894 1.00 98.31 498 ASP A N 1
ATOM 3908 C CA . ASP A 1 498 ? -11.068 1.805 23.338 1.00 98.31 498 ASP A CA 1
ATOM 3909 C C . ASP A 1 498 ? -11.536 0.387 23.683 1.00 98.31 498 ASP A C 1
ATOM 3911 O O . ASP A 1 498 ? -11.639 0.026 24.857 1.00 98.31 498 ASP A O 1
ATOM 3915 N N . HIS A 1 499 ? -11.832 -0.429 22.671 1.00 98.00 499 HIS A N 1
ATOM 3916 C CA . HIS A 1 499 ? -12.442 -1.745 22.817 1.00 98.00 499 HIS A CA 1
ATOM 3917 C C . HIS A 1 499 ? -11.510 -2.851 22.278 1.00 98.00 499 HIS A C 1
ATOM 3919 O O . HIS A 1 499 ? -11.682 -3.318 21.151 1.00 98.00 499 HIS A O 1
ATOM 3925 N N . PRO A 1 500 ? -10.491 -3.290 23.055 1.00 98.12 500 PRO A N 1
ATOM 3926 C CA . PRO A 1 500 ? -9.411 -4.144 22.552 1.00 98.12 500 PRO A CA 1
ATOM 3927 C C . PRO A 1 500 ? -9.869 -5.512 22.035 1.00 98.12 500 PRO A C 1
ATOM 3929 O O . PRO A 1 500 ? -9.261 -6.048 21.110 1.00 98.12 500 PRO A O 1
ATOM 3932 N N . GLU A 1 501 ? -10.923 -6.091 22.613 1.00 97.75 501 GLU A N 1
ATOM 3933 C CA . GLU A 1 501 ? -11.471 -7.382 22.172 1.00 97.75 501 GLU A CA 1
ATOM 3934 C C . GLU A 1 501 ? -12.147 -7.259 20.804 1.00 97.75 501 GLU A C 1
ATOM 3936 O O . GLU A 1 501 ? -11.939 -8.087 19.916 1.00 97.75 501 GLU A O 1
ATOM 3941 N N . GLU A 1 502 ? -12.922 -6.198 20.615 1.00 97.44 502 GLU A N 1
ATOM 3942 C CA . GLU A 1 502 ? -13.611 -5.872 19.375 1.00 97.44 502 GLU A CA 1
ATOM 3943 C C . GLU A 1 502 ? -12.615 -5.518 18.267 1.00 97.44 502 GLU A C 1
ATOM 3945 O O . GLU A 1 502 ? -12.728 -6.045 17.159 1.00 97.44 502 GLU A O 1
ATOM 3950 N N . VAL A 1 503 ? -11.582 -4.727 18.584 1.00 98.62 503 VAL A N 1
ATOM 3951 C CA . VAL A 1 503 ? -10.457 -4.452 17.674 1.00 98.62 503 VAL A CA 1
ATOM 3952 C C . VAL A 1 503 ? -9.768 -5.753 17.270 1.00 98.62 503 VAL A C 1
ATOM 3954 O O . VAL A 1 503 ? -9.618 -6.026 16.082 1.00 98.62 503 VAL A O 1
ATOM 3957 N N . THR A 1 504 ? -9.414 -6.605 18.235 1.00 98.38 504 THR A N 1
ATOM 3958 C CA . THR A 1 504 ? -8.782 -7.907 17.960 1.00 98.38 504 THR A CA 1
ATOM 3959 C C . THR A 1 504 ? -9.646 -8.758 17.025 1.00 98.38 504 THR A C 1
ATOM 3961 O O . THR A 1 504 ? -9.146 -9.277 16.027 1.00 98.38 504 THR A O 1
ATOM 3964 N N . ARG A 1 505 ? -10.961 -8.811 17.273 1.00 96.88 505 ARG A N 1
ATOM 3965 C CA . ARG A 1 505 ? -11.907 -9.598 16.470 1.00 96.88 505 ARG A CA 1
ATOM 3966 C C . ARG A 1 505 ? -11.997 -9.094 15.029 1.00 96.88 505 ARG A C 1
ATOM 3968 O O . ARG A 1 505 ? -11.990 -9.896 14.099 1.00 96.88 505 ARG A O 1
ATOM 3975 N N . VAL A 1 506 ? -12.071 -7.779 14.823 1.00 97.81 506 VAL A N 1
ATOM 3976 C CA . VAL A 1 506 ? -12.129 -7.179 13.478 1.00 97.81 506 VAL A CA 1
ATOM 3977 C C . VAL A 1 506 ? -10.867 -7.490 12.675 1.00 97.81 506 VAL A C 1
ATOM 3979 O O . VAL A 1 506 ? -10.952 -7.847 11.501 1.00 97.81 506 VAL A O 1
ATOM 3982 N N . PHE A 1 507 ? -9.704 -7.423 13.317 1.00 98.69 507 PHE A N 1
ATOM 3983 C CA . PHE A 1 507 ? -8.420 -7.752 12.703 1.00 98.69 507 PHE A CA 1
ATOM 3984 C C . PHE A 1 507 ? -8.314 -9.239 12.310 1.00 98.69 507 PHE A C 1
ATOM 3986 O O . PHE A 1 507 ? -7.818 -9.564 11.229 1.00 98.69 507 PHE A O 1
ATOM 3993 N N . GLU A 1 508 ? -8.837 -10.153 13.131 1.00 97.94 508 GLU A N 1
ATOM 3994 C CA . GLU A 1 508 ? -8.931 -11.582 12.795 1.00 97.94 508 GLU A CA 1
ATOM 3995 C C . GLU A 1 508 ? -9.908 -11.852 11.638 1.00 97.94 508 GLU A C 1
ATOM 3997 O O . GLU A 1 508 ? -9.612 -12.658 10.748 1.00 97.94 508 GLU A O 1
ATOM 4002 N N . ILE A 1 509 ? -11.057 -11.163 11.616 1.00 97.69 509 ILE A N 1
ATOM 4003 C CA . ILE A 1 509 ? -12.031 -11.251 10.518 1.00 97.69 509 ILE A CA 1
ATOM 4004 C C . ILE A 1 509 ? -11.415 -10.735 9.216 1.00 97.69 509 ILE A C 1
ATOM 4006 O O . ILE A 1 509 ? -11.579 -11.385 8.185 1.00 97.69 509 ILE A O 1
ATOM 4010 N N . ALA A 1 510 ? -10.678 -9.622 9.249 1.00 98.56 510 ALA A N 1
ATOM 4011 C CA . ALA A 1 510 ? -9.998 -9.073 8.078 1.00 98.56 510 ALA A CA 1
ATOM 4012 C C . ALA A 1 510 ? -8.954 -10.049 7.507 1.00 98.56 510 ALA A C 1
ATOM 4014 O O . ALA A 1 510 ? -8.970 -10.313 6.304 1.00 98.56 510 ALA A O 1
ATOM 4015 N N . ALA A 1 511 ? -8.126 -10.668 8.361 1.00 98.56 511 ALA A N 1
ATOM 4016 C CA . ALA A 1 511 ? -7.204 -11.730 7.941 1.00 98.56 511 ALA A CA 1
ATOM 4017 C C . ALA A 1 511 ? -7.944 -12.890 7.258 1.00 98.56 511 ALA A C 1
ATOM 4019 O O . ALA A 1 511 ? -7.559 -13.341 6.178 1.00 98.56 511 ALA A O 1
ATOM 4020 N N . ALA A 1 512 ? -9.038 -13.359 7.865 1.00 98.19 512 ALA A N 1
ATOM 4021 C CA . ALA A 1 512 ? -9.832 -14.453 7.318 1.00 98.19 512 ALA A CA 1
ATOM 4022 C C . ALA A 1 512 ? -10.550 -14.076 6.009 1.00 98.19 512 ALA A C 1
ATOM 4024 O O . ALA A 1 512 ? -10.687 -14.930 5.133 1.00 98.19 512 ALA A O 1
ATOM 4025 N N . TYR A 1 513 ? -10.996 -12.825 5.866 1.00 98.44 513 TYR A N 1
ATOM 4026 C CA . TYR A 1 513 ? -11.646 -12.326 4.655 1.00 98.44 513 TYR A CA 1
ATOM 4027 C C . TYR A 1 513 ? -10.648 -12.288 3.501 1.00 98.44 513 TYR A C 1
ATOM 4029 O O . TYR A 1 513 ? -10.902 -12.882 2.453 1.00 98.44 513 TYR A O 1
ATOM 4037 N N . ARG A 1 514 ? -9.484 -11.668 3.728 1.00 98.25 514 ARG A N 1
ATOM 4038 C CA . ARG A 1 514 ? -8.402 -11.589 2.746 1.00 98.25 514 ARG A CA 1
ATOM 4039 C C . ARG A 1 514 ? -7.954 -12.982 2.314 1.00 98.25 514 ARG A C 1
ATOM 4041 O O . ARG A 1 514 ? -7.878 -13.244 1.122 1.00 98.25 514 ARG A O 1
ATOM 4048 N N . ALA A 1 515 ? -7.731 -13.893 3.262 1.00 98.12 515 ALA A N 1
ATOM 4049 C CA . ALA A 1 515 ? -7.324 -15.266 2.959 1.00 98.12 515 ALA A CA 1
ATOM 4050 C C . ALA A 1 515 ? -8.383 -16.066 2.182 1.00 98.12 515 ALA A C 1
ATOM 4052 O O . ALA A 1 515 ? -8.034 -16.971 1.435 1.00 98.12 515 ALA A O 1
ATOM 4053 N N . LYS A 1 516 ? -9.678 -15.773 2.368 1.00 97.88 516 LYS A N 1
ATOM 4054 C CA . LYS A 1 516 ? -10.757 -16.476 1.661 1.00 97.88 516 LYS A CA 1
ATOM 4055 C C . LYS A 1 516 ? -10.993 -15.930 0.254 1.00 97.88 516 LYS A C 1
ATOM 4057 O O . LYS A 1 516 ? -11.320 -16.707 -0.640 1.00 97.88 516 LYS A O 1
ATOM 4062 N N . TRP A 1 517 ? -10.931 -14.611 0.098 1.00 97.12 517 TRP A N 1
ATOM 4063 C CA . TRP A 1 517 ? -11.424 -13.913 -1.091 1.00 97.12 517 TRP A CA 1
ATOM 4064 C C . TRP A 1 517 ? -10.333 -13.259 -1.928 1.00 97.12 517 TRP A C 1
ATOM 4066 O O . TRP A 1 517 ? -10.650 -12.726 -2.989 1.00 97.12 517 TRP A O 1
ATOM 4076 N N . HIS A 1 518 ? -9.084 -13.260 -1.458 1.00 96.50 518 HIS A N 1
ATOM 4077 C CA . HIS A 1 518 ? -7.950 -12.626 -2.133 1.00 96.50 518 HIS A CA 1
ATOM 4078 C C . HIS A 1 518 ? -8.250 -11.175 -2.541 1.00 96.50 518 HIS A C 1
ATOM 4080 O O . HIS A 1 518 ? -7.887 -10.719 -3.619 1.00 96.50 518 HIS A O 1
ATOM 4086 N N . SER A 1 519 ? -8.994 -10.471 -1.685 1.00 96.56 519 SER A N 1
ATOM 4087 C CA . SER A 1 519 ? -9.553 -9.142 -1.940 1.00 96.56 519 SER A CA 1
ATOM 4088 C C . SER A 1 519 ? -9.160 -8.184 -0.820 1.00 96.56 519 SER A C 1
ATOM 4090 O O . SER A 1 519 ? -8.998 -8.607 0.329 1.00 96.56 519 SER A O 1
ATOM 4092 N N . ASP A 1 520 ? -9.041 -6.902 -1.157 1.00 98.50 520 ASP A N 1
ATOM 4093 C CA . ASP A 1 520 ? -8.732 -5.844 -0.196 1.00 98.50 520 ASP A CA 1
ATOM 4094 C C . ASP A 1 520 ? -9.808 -5.745 0.898 1.00 98.50 520 ASP A C 1
ATOM 4096 O O . ASP A 1 520 ? -10.990 -6.017 0.665 1.00 98.50 520 ASP A O 1
ATOM 4100 N N . VAL A 1 521 ? -9.397 -5.344 2.103 1.00 98.75 521 VAL A N 1
ATOM 4101 C CA . VAL A 1 521 ? -10.279 -5.117 3.260 1.00 98.75 521 VAL A CA 1
ATOM 4102 C C . VAL A 1 521 ? -9.775 -3.940 4.085 1.00 98.75 521 VAL A C 1
ATOM 4104 O O . VAL A 1 521 ? -8.575 -3.824 4.338 1.00 98.75 521 VAL A O 1
ATOM 4107 N N . PHE A 1 522 ? -10.694 -3.080 4.524 1.00 98.75 522 PHE A N 1
ATOM 4108 C CA . PHE A 1 522 ? -10.392 -1.926 5.363 1.00 98.75 522 PHE A CA 1
ATOM 4109 C C . PHE A 1 522 ? -10.793 -2.160 6.815 1.00 98.75 522 PHE A C 1
ATOM 4111 O O . PHE A 1 522 ? -11.900 -2.605 7.118 1.00 98.75 522 PHE A O 1
ATOM 4118 N N . ILE A 1 523 ? -9.904 -1.759 7.713 1.00 98.88 523 ILE A N 1
ATOM 4119 C CA . ILE A 1 523 ? -10.158 -1.601 9.137 1.00 98.88 523 ILE A CA 1
ATOM 4120 C C . ILE A 1 523 ? -10.014 -0.115 9.455 1.00 98.88 523 ILE A C 1
ATOM 4122 O O . ILE A 1 523 ? -8.924 0.444 9.343 1.00 98.88 523 ILE A O 1
ATOM 4126 N N . ASP A 1 524 ? -11.106 0.528 9.845 1.00 98.81 524 ASP A N 1
ATOM 4127 C CA . ASP A 1 524 ? -11.121 1.919 10.297 1.00 98.81 524 ASP A CA 1
ATOM 4128 C C . ASP A 1 524 ? -11.088 1.939 11.830 1.00 98.81 524 ASP A C 1
ATOM 4130 O O . ASP A 1 524 ? -12.112 1.767 12.495 1.00 98.81 524 ASP A O 1
ATOM 4134 N N . LEU A 1 525 ? -9.882 2.062 12.393 1.00 98.81 525 LEU A N 1
ATOM 4135 C CA . LEU A 1 525 ? -9.654 2.100 13.837 1.00 98.81 525 LEU A CA 1
ATOM 4136 C C . LEU A 1 525 ? -9.893 3.525 14.339 1.00 98.81 525 LEU A C 1
ATOM 4138 O O . LEU A 1 525 ? -9.003 4.374 14.258 1.00 98.81 525 LEU A O 1
ATOM 4142 N N . ILE A 1 526 ? -11.093 3.774 14.858 1.00 98.50 526 ILE A N 1
ATOM 4143 C CA . ILE A 1 526 ? -11.542 5.099 15.281 1.00 98.50 526 ILE A CA 1
ATOM 4144 C C . ILE A 1 526 ? -11.124 5.322 16.731 1.00 98.50 526 ILE A C 1
ATOM 4146 O O . ILE A 1 526 ? -11.688 4.756 17.667 1.00 98.50 526 ILE A O 1
ATOM 4150 N N . GLY A 1 527 ? -10.094 6.141 16.896 1.00 97.88 527 GLY A N 1
ATOM 4151 C CA . GLY A 1 527 ? -9.495 6.519 18.164 1.00 97.88 527 GLY A CA 1
ATOM 4152 C C . GLY A 1 527 ? -9.359 8.031 18.294 1.00 97.88 527 GLY A C 1
ATOM 4153 O O . GLY A 1 527 ? -10.148 8.806 17.757 1.00 97.88 527 GLY A O 1
ATOM 4154 N N . TYR A 1 528 ? -8.319 8.466 18.995 1.00 98.19 528 TYR A N 1
ATOM 4155 C CA . TYR A 1 528 ? -7.978 9.879 19.153 1.00 98.19 528 TYR A CA 1
ATOM 4156 C C . TYR A 1 528 ? -6.460 10.078 19.190 1.00 98.19 528 TYR A C 1
ATOM 4158 O O . TYR A 1 528 ? -5.675 9.132 19.106 1.00 98.19 528 TYR A O 1
ATOM 4166 N N . ARG A 1 529 ? -6.005 11.332 19.274 1.00 97.88 529 ARG A N 1
ATOM 4167 C CA . ARG A 1 529 ? -4.588 11.665 19.474 1.00 97.88 529 ARG A CA 1
ATOM 4168 C C . ARG A 1 529 ? -4.391 12.349 20.815 1.00 97.88 529 ARG A C 1
ATOM 4170 O O . ARG A 1 529 ? -4.772 13.504 20.973 1.00 97.88 529 ARG A O 1
ATOM 4177 N N . ARG A 1 530 ? -3.770 11.645 21.768 1.00 96.81 530 ARG A N 1
ATOM 4178 C CA . ARG A 1 530 ? -3.548 12.142 23.141 1.00 96.81 530 ARG A CA 1
ATOM 4179 C C . ARG A 1 530 ? -2.825 13.492 23.184 1.00 96.81 530 ARG A C 1
ATOM 4181 O O . ARG A 1 530 ? -3.159 14.346 24.001 1.00 96.81 530 ARG A O 1
ATOM 4188 N N . HIS A 1 531 ? -1.832 13.667 22.315 1.00 95.50 531 HIS A N 1
ATOM 4189 C CA . HIS A 1 531 ? -0.967 14.846 22.244 1.00 95.50 531 HIS A CA 1
ATOM 4190 C C . HIS A 1 531 ? -1.239 15.688 20.984 1.00 95.50 531 HIS A C 1
ATOM 4192 O O . HIS A 1 531 ? -2.135 15.377 20.194 1.00 95.50 531 HIS A O 1
ATOM 4198 N N . GLY A 1 532 ? -0.494 16.782 20.785 1.00 94.88 532 GLY A N 1
ATOM 4199 C CA . GLY A 1 532 ? -0.488 17.527 19.518 1.00 94.88 532 GLY A CA 1
ATOM 4200 C C . GLY A 1 532 ? -0.035 16.668 18.328 1.00 94.88 532 GLY A C 1
ATOM 4201 O O . GLY A 1 532 ? 0.204 15.469 18.476 1.00 94.88 532 GLY A O 1
ATOM 4202 N N . HIS A 1 533 ? 0.078 17.248 17.125 1.00 94.31 533 HIS A N 1
ATOM 4203 C CA . HIS A 1 533 ? 0.513 16.467 15.950 1.00 94.31 533 HIS A CA 1
ATOM 4204 C C . HIS A 1 533 ? 1.889 15.829 16.149 1.00 94.31 533 HIS A C 1
ATOM 4206 O O . HIS A 1 533 ? 2.141 14.705 15.728 1.00 94.31 533 HIS A O 1
ATOM 4212 N N . ASN A 1 534 ? 2.747 16.552 16.852 1.00 91.94 534 ASN A N 1
ATOM 4213 C CA . ASN A 1 534 ? 3.907 16.018 17.537 1.00 91.94 534 ASN A CA 1
ATOM 4214 C C . ASN A 1 534 ? 3.8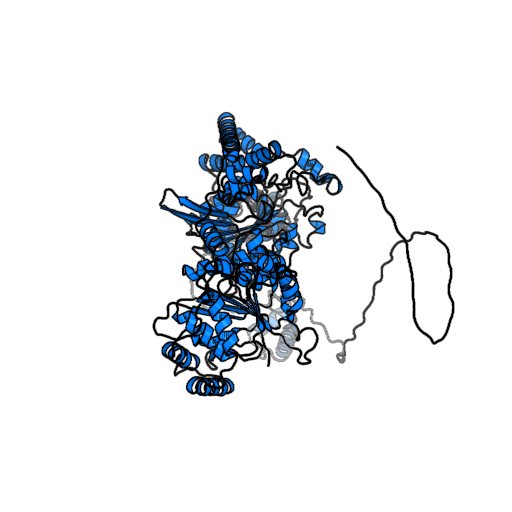20 16.450 19.007 1.00 91.94 534 ASN A C 1
ATOM 4216 O O . ASN A 1 534 ? 3.011 17.306 19.367 1.00 91.94 534 ASN A O 1
ATOM 4220 N N . GLU A 1 535 ? 4.656 15.885 19.867 1.00 92.00 535 GLU A N 1
ATOM 4221 C CA . GLU A 1 535 ? 4.439 15.988 21.314 1.00 92.00 535 GLU A CA 1
ATOM 4222 C C . GLU A 1 535 ? 4.795 17.345 21.928 1.00 92.00 535 GLU A C 1
ATOM 4224 O O . GLU A 1 535 ? 4.457 17.595 23.082 1.00 92.00 535 GLU A O 1
ATOM 4229 N N . ILE A 1 536 ? 5.403 18.242 21.145 1.00 90.50 536 ILE A N 1
ATOM 4230 C CA . ILE A 1 536 ? 5.671 19.636 21.532 1.00 90.50 536 ILE A CA 1
ATOM 4231 C C . ILE A 1 536 ? 4.658 20.631 20.939 1.00 90.50 536 ILE A C 1
ATOM 4233 O O . ILE A 1 536 ? 4.741 21.827 21.214 1.00 90.50 536 ILE A O 1
ATOM 4237 N N . ASP A 1 537 ? 3.727 20.161 20.107 1.00 93.94 537 ASP A N 1
ATOM 4238 C CA . ASP A 1 537 ? 2.691 20.983 19.482 1.00 93.94 537 ASP A CA 1
ATOM 4239 C C . ASP A 1 537 ? 1.503 21.216 20.434 1.00 93.94 537 ASP A C 1
ATOM 4241 O O . ASP A 1 537 ? 1.168 20.349 21.243 1.00 93.94 537 ASP A O 1
ATOM 4245 N N . GLN A 1 538 ? 0.857 22.385 20.336 1.00 95.94 538 GLN A N 1
ATOM 4246 C CA . GLN A 1 538 ? -0.241 22.792 21.223 1.00 95.94 538 GLN A CA 1
ATOM 4247 C C . GLN A 1 538 ? -1.602 22.686 20.507 1.00 95.94 538 GLN A C 1
ATOM 4249 O O . GLN A 1 538 ? -2.038 23.635 19.847 1.00 95.94 538 GLN A O 1
ATOM 4254 N N . PRO A 1 539 ? -2.327 21.564 20.661 1.00 96.44 539 PRO A N 1
ATOM 4255 C CA . PRO A 1 539 ? -3.548 21.310 19.903 1.00 96.44 539 PRO A CA 1
ATOM 4256 C C . PRO A 1 539 ? -4.751 22.161 20.330 1.00 96.44 539 PRO A C 1
ATOM 4258 O O . PRO A 1 539 ? -5.664 22.385 19.532 1.00 96.44 539 PRO A O 1
ATOM 4261 N N . PHE A 1 540 ? -4.755 22.695 21.558 1.00 96.31 540 PHE A N 1
ATOM 4262 C CA . PHE A 1 540 ? -5.846 23.544 22.057 1.00 96.31 540 PHE A CA 1
ATOM 4263 C C . PHE A 1 540 ? -6.068 24.814 21.224 1.00 96.31 540 PHE A C 1
ATOM 4265 O O . PHE A 1 540 ? -7.141 25.409 21.304 1.00 96.31 540 PHE A O 1
ATOM 4272 N N . PHE A 1 541 ? -5.083 25.235 20.424 1.00 97.25 541 PHE A N 1
ATOM 4273 C CA . PHE A 1 541 ? -5.215 26.398 19.546 1.00 97.25 541 PHE A CA 1
ATOM 4274 C C . PHE A 1 541 ? -6.243 26.205 18.430 1.00 97.25 541 PHE A C 1
ATOM 4276 O O . PHE A 1 541 ? -6.825 27.188 17.978 1.00 97.25 541 PHE A O 1
ATOM 4283 N N . THR A 1 542 ? -6.471 24.967 17.992 1.00 96.88 542 THR A N 1
ATOM 4284 C CA . THR A 1 542 ? -7.373 24.666 16.867 1.00 96.88 542 THR A CA 1
ATOM 4285 C C . THR A 1 542 ? -8.480 23.691 17.240 1.00 96.88 542 THR A C 1
ATOM 4287 O O . THR A 1 542 ? -9.586 23.845 16.737 1.00 96.88 542 THR A O 1
ATOM 4290 N N . GLN A 1 543 ? -8.234 22.764 18.175 1.00 97.00 543 GLN A N 1
ATOM 4291 C CA . GLN A 1 543 ? -9.188 21.719 18.567 1.00 97.00 543 GLN A CA 1
ATOM 4292 C C . GLN A 1 543 ? -9.527 21.728 20.075 1.00 97.00 543 GLN A C 1
ATOM 4294 O O . GLN A 1 543 ? -9.402 20.713 20.762 1.00 97.00 543 GLN A O 1
ATOM 4299 N N . PRO A 1 544 ? -9.970 22.863 20.654 1.00 96.62 544 PRO A N 1
ATOM 4300 C CA . PRO A 1 544 ? -10.122 23.003 22.104 1.00 96.62 544 PRO A CA 1
ATOM 4301 C C . PRO A 1 544 ? -11.217 22.124 22.723 1.00 96.62 544 PRO A C 1
ATOM 4303 O O . PRO A 1 544 ? -11.118 21.801 23.903 1.00 96.62 544 PRO A O 1
ATOM 4306 N N . LEU A 1 545 ? -12.278 21.772 21.987 1.00 95.25 545 LEU A N 1
ATOM 4307 C CA . LEU A 1 545 ? -13.356 20.922 22.515 1.00 95.25 545 LEU A CA 1
ATOM 4308 C C . LEU A 1 545 ? -12.927 19.454 22.564 1.00 95.25 545 LEU A C 1
ATOM 4310 O O . LEU A 1 545 ? -12.998 18.842 23.624 1.00 95.25 545 LEU A O 1
ATOM 4314 N N . MET A 1 546 ? -12.374 18.942 21.462 1.00 96.62 546 MET A N 1
ATOM 4315 C CA . MET A 1 546 ? -11.821 17.589 21.382 1.00 96.62 546 MET A CA 1
ATOM 4316 C C . MET A 1 546 ? -10.788 17.340 22.488 1.00 96.62 546 MET A C 1
ATOM 4318 O O . MET A 1 546 ? -10.888 16.373 23.238 1.00 96.62 546 MET A O 1
ATOM 4322 N N . TYR A 1 547 ? -9.834 18.259 22.664 1.00 97.62 547 TYR A N 1
ATOM 4323 C CA . TYR A 1 547 ? -8.768 18.073 23.649 1.00 97.62 547 TYR A CA 1
ATOM 4324 C C . TYR A 1 547 ? -9.210 18.278 25.107 1.00 97.62 547 TYR A C 1
ATOM 4326 O O . TYR A 1 547 ? -8.541 17.778 26.012 1.00 97.62 547 TYR A O 1
ATOM 4334 N N . LYS A 1 548 ? -10.351 18.938 25.365 1.00 97.38 548 LYS A N 1
ATOM 4335 C CA . LYS A 1 548 ? -10.972 18.948 26.704 1.00 97.38 548 LYS A CA 1
ATOM 4336 C C . LYS A 1 548 ? -11.524 17.582 27.089 1.00 97.38 548 LYS A C 1
ATOM 4338 O O . LYS A 1 548 ? -11.411 17.221 28.259 1.00 97.38 548 LYS A O 1
ATOM 4343 N N . GLU A 1 549 ? -12.103 16.853 26.141 1.00 97.31 549 GLU A N 1
ATOM 4344 C CA . GLU A 1 549 ? -12.599 15.499 26.397 1.00 97.31 549 GLU A CA 1
ATOM 4345 C C . GLU A 1 549 ? -11.444 14.503 26.480 1.00 97.31 549 GLU A C 1
ATOM 4347 O O . GLU A 1 549 ? -11.338 13.796 27.481 1.00 97.31 549 GLU A O 1
ATOM 4352 N N . ILE A 1 550 ? -10.473 14.565 25.558 1.00 97.88 550 ILE A N 1
ATOM 4353 C CA . ILE A 1 550 ? -9.247 13.748 25.635 1.00 97.88 550 ILE A CA 1
ATOM 4354 C C . ILE A 1 550 ? -8.552 13.914 26.992 1.00 97.88 550 ILE A C 1
ATOM 4356 O O . ILE A 1 550 ? -8.115 12.929 27.574 1.00 97.88 550 ILE A O 1
ATOM 4360 N N . ALA A 1 551 ? -8.454 15.130 27.538 1.00 96.56 551 ALA A N 1
ATOM 4361 C CA . ALA A 1 551 ? -7.784 15.359 28.821 1.00 96.56 551 ALA A CA 1
ATOM 4362 C C . ALA A 1 551 ? -8.420 14.607 30.009 1.00 96.56 551 ALA A C 1
ATOM 4364 O O . ALA A 1 551 ? -7.723 14.318 30.980 1.00 96.56 551 ALA A O 1
ATOM 4365 N N . LYS A 1 552 ? -9.719 14.289 29.944 1.00 96.81 552 LYS A N 1
ATOM 4366 C CA . LYS A 1 552 ? -10.447 13.530 30.978 1.00 96.81 552 LYS A CA 1
ATOM 4367 C C . LYS A 1 552 ? -10.513 12.034 30.673 1.00 96.81 552 LYS A C 1
ATOM 4369 O O . LYS A 1 552 ? -10.903 11.251 31.534 1.00 96.81 552 LYS A O 1
ATOM 4374 N N . HIS A 1 553 ? -10.180 11.655 29.445 1.00 97.75 553 HIS A N 1
ATOM 4375 C CA . HIS A 1 553 ? -10.447 10.332 28.911 1.00 97.75 553 HIS A CA 1
ATOM 4376 C C . HIS A 1 553 ? -9.375 9.315 29.337 1.00 97.75 553 HIS A C 1
ATOM 4378 O O . HIS A 1 553 ? -8.199 9.516 28.995 1.00 97.75 553 HIS A O 1
ATOM 4384 N N . PRO A 1 554 ? -9.721 8.237 30.070 1.00 97.50 554 PRO A N 1
ATOM 4385 C CA . PRO A 1 554 ? -8.762 7.207 30.476 1.00 97.50 554 PRO A CA 1
ATOM 4386 C C . PRO A 1 554 ? -8.197 6.452 29.264 1.00 97.50 554 PRO A C 1
ATOM 4388 O O . PRO A 1 554 ? -8.834 6.370 28.216 1.00 97.50 554 PRO A O 1
ATOM 4391 N N . THR A 1 555 ? -6.987 5.897 29.380 1.00 97.56 555 THR A N 1
ATOM 4392 C CA . THR A 1 555 ? -6.402 5.121 28.271 1.00 97.56 555 THR A CA 1
ATOM 4393 C C . THR A 1 555 ? -7.135 3.795 28.083 1.00 97.56 555 THR A C 1
ATOM 4395 O O . THR A 1 555 ? -7.722 3.264 29.031 1.00 97.56 555 THR A O 1
ATOM 4398 N N . ALA A 1 556 ? -7.066 3.228 26.875 1.00 97.88 556 ALA A N 1
ATOM 4399 C CA . ALA A 1 556 ? -7.666 1.928 26.577 1.00 97.88 556 ALA A CA 1
ATOM 4400 C C . ALA A 1 556 ? -7.145 0.821 27.515 1.00 97.88 556 ALA A C 1
ATOM 4402 O O . ALA A 1 556 ? -7.909 -0.054 27.919 1.00 97.88 556 ALA A O 1
ATOM 4403 N N . LEU A 1 557 ? -5.867 0.884 27.923 1.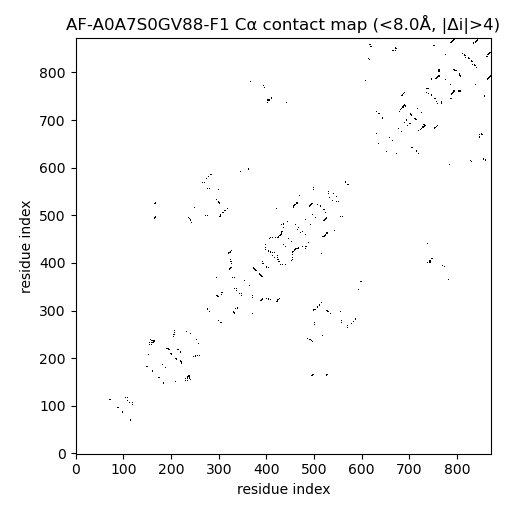00 98.25 557 LEU A N 1
ATOM 4404 C CA . LEU A 1 557 ? -5.293 -0.046 28.900 1.00 98.25 557 LEU A CA 1
ATOM 4405 C C . LEU A 1 557 ? -6.009 0.039 30.253 1.00 98.25 557 LEU A C 1
ATOM 4407 O O . LEU A 1 557 ? -6.405 -0.991 30.791 1.00 98.25 557 LEU A O 1
ATOM 4411 N N . THR A 1 558 ? -6.191 1.250 30.789 1.00 98.00 558 THR A N 1
ATOM 4412 C CA . THR A 1 558 ? -6.886 1.457 32.068 1.00 98.00 558 THR A CA 1
ATOM 4413 C C . THR A 1 558 ? -8.326 0.964 31.988 1.00 98.00 558 THR A C 1
ATOM 4415 O O . THR A 1 558 ? -8.741 0.157 32.815 1.00 98.00 558 THR A O 1
ATOM 4418 N N . GLN A 1 559 ? -9.062 1.369 30.949 1.00 98.12 559 GLN A N 1
ATOM 4419 C CA . GLN A 1 559 ? -10.451 0.948 30.758 1.00 98.12 559 GLN A CA 1
ATOM 4420 C C . GLN A 1 559 ? -10.582 -0.578 30.668 1.00 98.12 559 GLN A C 1
ATOM 4422 O O . GLN A 1 559 ? -11.486 -1.168 31.266 1.00 98.12 559 GLN A O 1
ATOM 4427 N N . TYR A 1 560 ? -9.673 -1.232 29.940 1.00 98.44 560 TYR A N 1
ATOM 4428 C CA . TYR A 1 560 ? -9.722 -2.675 29.759 1.00 98.44 560 TYR A CA 1
ATOM 4429 C C . TYR A 1 560 ? -9.327 -3.443 31.023 1.00 98.44 560 TYR A C 1
ATOM 4431 O O . TYR A 1 560 ? -10.011 -4.397 31.390 1.00 98.44 560 TYR A O 1
ATOM 4439 N N . ALA A 1 561 ? -8.282 -3.001 31.725 1.00 98.25 561 ALA A N 1
ATOM 4440 C CA . ALA A 1 561 ? -7.880 -3.571 33.007 1.00 98.25 561 ALA A CA 1
ATOM 4441 C C . ALA A 1 561 ? -9.018 -3.511 34.039 1.00 98.25 561 ALA A C 1
ATOM 4443 O O . ALA A 1 561 ? -9.378 -4.541 34.614 1.00 98.25 561 ALA A O 1
ATOM 4444 N N . ASP A 1 562 ? -9.640 -2.340 34.204 1.00 98.19 562 ASP A N 1
ATOM 4445 C CA . ASP A 1 562 ? -10.757 -2.141 35.133 1.00 98.19 562 ASP A CA 1
ATOM 4446 C C . ASP A 1 562 ? -11.949 -3.038 34.772 1.00 98.19 562 ASP A C 1
ATOM 4448 O O . ASP A 1 562 ? -12.584 -3.632 35.650 1.00 98.19 562 ASP A O 1
ATOM 4452 N N . ARG A 1 563 ? -12.233 -3.193 33.469 1.00 97.81 563 ARG A N 1
ATOM 4453 C CA . ARG A 1 563 ? -13.274 -4.103 32.973 1.00 97.81 563 ARG A CA 1
ATOM 4454 C C . ARG A 1 563 ? -12.985 -5.550 33.364 1.00 97.81 563 ARG A C 1
ATOM 4456 O O . ARG A 1 563 ? -13.871 -6.195 33.921 1.00 97.81 563 ARG A O 1
ATOM 4463 N N . LEU A 1 564 ? -11.772 -6.043 33.099 1.00 97.94 564 LEU A N 1
ATOM 4464 C CA . LEU A 1 564 ? -11.370 -7.428 33.381 1.00 97.94 564 LEU A CA 1
ATOM 4465 C C . LEU A 1 564 ? -11.397 -7.762 34.878 1.00 97.94 564 LEU A C 1
ATOM 4467 O O . LEU A 1 564 ? -11.755 -8.885 35.241 1.00 97.94 564 LEU A O 1
ATOM 4471 N N . VAL A 1 565 ? -11.053 -6.796 35.734 1.00 98.00 565 VAL A N 1
ATOM 4472 C CA . VAL A 1 565 ? -11.154 -6.937 37.194 1.00 98.00 565 VAL A CA 1
ATOM 4473 C C . VAL A 1 565 ? -12.612 -6.962 37.638 1.00 98.00 565 VAL A C 1
ATOM 4475 O O . VAL A 1 565 ? -13.020 -7.855 38.382 1.00 98.00 565 VAL A O 1
ATOM 4478 N N . LYS A 1 566 ? -13.428 -6.025 37.143 1.00 97.62 566 LYS A N 1
ATOM 4479 C CA . LYS A 1 566 ? -14.845 -5.914 37.510 1.00 97.62 566 LYS A CA 1
ATOM 4480 C C . LYS A 1 566 ? -15.659 -7.155 37.139 1.00 97.62 566 LYS A C 1
ATOM 4482 O O . LYS A 1 566 ? -16.561 -7.528 37.884 1.00 97.62 566 LYS A O 1
ATOM 4487 N N . GLU A 1 567 ? -15.365 -7.784 36.004 1.00 96.06 567 GLU A N 1
ATOM 4488 C CA . GLU A 1 567 ? -16.034 -9.025 35.583 1.00 96.06 567 GLU A CA 1
ATOM 4489 C C . GLU A 1 567 ? -15.436 -10.297 36.218 1.00 96.06 567 GLU A C 1
ATOM 4491 O O . GLU A 1 567 ? -15.977 -11.384 36.029 1.00 96.06 567 GLU A O 1
ATOM 4496 N N . GLY A 1 568 ? -14.335 -10.185 36.972 1.00 96.12 568 GLY A N 1
ATOM 4497 C CA . GLY A 1 568 ? -13.678 -11.309 37.647 1.00 96.12 568 GLY A CA 1
ATOM 4498 C C . GLY A 1 568 ? -12.802 -12.188 36.747 1.00 96.12 568 GLY A C 1
ATOM 4499 O O . GLY A 1 568 ? -12.369 -13.261 37.175 1.00 96.12 568 GLY A O 1
ATOM 4500 N N . THR A 1 569 ? -12.512 -11.760 35.513 1.00 96.06 569 THR A N 1
ATOM 4501 C CA . THR A 1 569 ? -11.622 -12.493 34.598 1.00 96.06 569 THR A CA 1
ATOM 4502 C C . THR A 1 569 ? -10.184 -12.482 35.112 1.00 96.06 569 THR A C 1
ATOM 4504 O O . THR A 1 569 ? -9.530 -13.529 35.113 1.00 96.06 569 THR A O 1
ATOM 4507 N N . LEU A 1 570 ? -9.696 -11.330 35.580 1.00 96.25 570 LEU A N 1
ATOM 4508 C CA . LEU A 1 570 ? -8.371 -11.161 36.187 1.00 96.25 570 LEU A CA 1
ATOM 4509 C C . LEU A 1 570 ? -8.485 -10.477 37.551 1.00 96.25 570 LEU A C 1
ATOM 4511 O O . LEU A 1 570 ? -9.466 -9.803 37.846 1.00 96.25 570 LEU A O 1
ATOM 4515 N N . THR A 1 571 ? -7.466 -10.640 38.381 1.00 97.19 571 THR A N 1
ATOM 4516 C CA . THR A 1 571 ? -7.316 -9.913 39.648 1.00 97.19 571 THR A CA 1
ATOM 4517 C C . THR A 1 571 ? -6.487 -8.642 39.459 1.00 97.19 571 THR A C 1
ATOM 4519 O O . THR A 1 571 ? -5.665 -8.557 38.547 1.00 97.19 571 THR A O 1
ATOM 4522 N N . GLU A 1 572 ? -6.638 -7.663 40.357 1.00 96.81 572 GLU A N 1
ATOM 4523 C CA . GLU A 1 572 ? -5.789 -6.456 40.366 1.00 96.81 572 GLU A CA 1
ATOM 4524 C C . GLU A 1 572 ? -4.292 -6.802 40.453 1.00 96.81 572 GLU A C 1
ATOM 4526 O O . GLU A 1 572 ? -3.460 -6.135 39.840 1.00 96.81 572 GLU A O 1
ATOM 4531 N N . ALA A 1 573 ? -3.952 -7.876 41.176 1.00 97.06 573 ALA A N 1
ATOM 4532 C CA . ALA A 1 573 ? -2.583 -8.364 41.301 1.00 97.06 573 ALA A CA 1
ATOM 4533 C C . ALA A 1 573 ? -2.014 -8.852 39.957 1.00 97.06 573 ALA A C 1
ATOM 4535 O O . ALA A 1 573 ? -0.907 -8.458 39.606 1.00 97.06 573 ALA A O 1
ATOM 4536 N N . GLU A 1 574 ? -2.777 -9.633 39.179 1.00 95.69 574 GLU A N 1
ATOM 4537 C CA . GLU A 1 574 ? -2.354 -10.116 37.849 1.00 95.69 574 GLU A CA 1
ATOM 4538 C C . GLU A 1 574 ? -2.125 -8.957 36.861 1.00 95.69 574 GLU A C 1
ATOM 4540 O O . GLU A 1 574 ? -1.165 -8.963 36.084 1.00 95.69 574 GLU A O 1
ATOM 4545 N N . VAL A 1 575 ? -2.997 -7.941 36.887 1.00 97.19 575 VAL A N 1
ATOM 4546 C CA . VAL A 1 575 ? -2.851 -6.741 36.044 1.00 97.19 575 VAL A CA 1
ATOM 4547 C C . VAL A 1 575 ? -1.581 -5.977 36.418 1.00 97.19 575 VAL A C 1
ATOM 4549 O O . VAL A 1 575 ? -0.796 -5.604 35.542 1.00 97.19 575 VAL A O 1
ATOM 4552 N N . LYS A 1 576 ? -1.365 -5.761 37.720 1.00 97.25 576 LYS A N 1
ATOM 4553 C CA . LYS A 1 576 ? -0.197 -5.045 38.234 1.00 97.25 576 LYS A CA 1
ATOM 4554 C C . LYS A 1 576 ? 1.108 -5.771 37.902 1.00 97.25 576 LYS A C 1
ATOM 4556 O O . LYS A 1 576 ? 2.037 -5.131 37.421 1.00 97.25 576 LYS A O 1
ATOM 4561 N N . GLU A 1 577 ? 1.153 -7.085 38.101 1.00 97.19 577 GLU A N 1
ATOM 4562 C CA . GLU A 1 577 ? 2.312 -7.922 37.775 1.00 97.19 577 GLU A CA 1
ATOM 4563 C C . GLU A 1 577 ? 2.680 -7.816 36.289 1.00 97.19 577 GLU A C 1
ATOM 4565 O O . GLU A 1 577 ? 3.843 -7.609 35.946 1.00 97.19 577 GLU A O 1
ATOM 4570 N N . THR A 1 578 ? 1.681 -7.866 35.400 1.00 96.75 578 THR A N 1
ATOM 4571 C CA . THR A 1 578 ? 1.895 -7.704 33.952 1.00 96.75 578 THR A CA 1
ATOM 4572 C C . THR A 1 578 ? 2.504 -6.338 33.627 1.00 96.75 578 THR A C 1
ATOM 4574 O O . THR A 1 578 ? 3.422 -6.241 32.815 1.00 96.75 578 THR A O 1
ATOM 4577 N N . HIS A 1 579 ? 2.015 -5.270 34.261 1.00 97.62 579 HIS A N 1
ATOM 4578 C CA . HIS A 1 579 ? 2.548 -3.924 34.061 1.00 97.62 579 HIS A CA 1
ATOM 4579 C C . HIS A 1 579 ? 3.997 -3.794 34.553 1.00 97.62 579 HIS A C 1
ATOM 4581 O O . HIS A 1 579 ? 4.840 -3.264 33.831 1.00 97.62 579 HIS A O 1
ATOM 4587 N N . GLU A 1 580 ? 4.298 -4.275 35.762 1.00 97.75 580 GLU A N 1
ATOM 4588 C CA . GLU A 1 580 ? 5.651 -4.238 36.338 1.00 97.75 580 GLU A CA 1
ATOM 4589 C C . GLU A 1 580 ? 6.652 -5.015 35.471 1.00 97.75 580 GLU A C 1
ATOM 4591 O O . GLU A 1 580 ? 7.709 -4.482 35.136 1.00 97.75 580 GLU A O 1
ATOM 4596 N N . LEU A 1 581 ? 6.271 -6.203 34.990 1.00 97.56 581 LEU A N 1
ATOM 4597 C CA . LEU A 1 581 ? 7.091 -7.001 34.076 1.00 97.56 581 LEU A CA 1
ATOM 4598 C C . LEU A 1 581 ? 7.470 -6.233 32.800 1.00 97.56 581 LEU A C 1
ATOM 4600 O O . LEU A 1 581 ? 8.627 -6.244 32.380 1.00 97.56 581 LEU A O 1
ATOM 4604 N N . VAL A 1 582 ? 6.501 -5.572 32.162 1.00 97.69 582 VAL A N 1
ATOM 4605 C CA . VAL A 1 582 ? 6.737 -4.825 30.915 1.00 97.69 582 VAL A CA 1
ATOM 4606 C C . VAL A 1 582 ? 7.635 -3.608 31.154 1.00 97.69 582 VAL A C 1
ATOM 4608 O O . VAL A 1 582 ? 8.513 -3.324 30.335 1.00 97.69 582 VAL A O 1
ATOM 4611 N N . VAL A 1 583 ? 7.456 -2.904 32.275 1.00 97.81 583 VAL A N 1
ATOM 4612 C CA . VAL A 1 583 ? 8.334 -1.790 32.667 1.00 97.81 583 VAL A CA 1
ATOM 4613 C C . VAL A 1 583 ? 9.774 -2.272 32.849 1.00 97.81 583 VAL A C 1
ATOM 4615 O O . VAL A 1 583 ? 10.688 -1.666 32.287 1.00 97.81 583 VAL A O 1
ATOM 4618 N N . ASP A 1 584 ? 9.974 -3.382 33.562 1.00 98.00 584 ASP A N 1
ATOM 4619 C CA . ASP A 1 584 ? 11.302 -3.953 33.807 1.00 98.00 584 ASP A CA 1
ATOM 4620 C C . ASP A 1 584 ? 12.006 -4.358 32.504 1.00 98.00 584 ASP A C 1
ATOM 4622 O O . ASP A 1 584 ? 13.207 -4.115 32.340 1.00 98.00 584 ASP A O 1
ATOM 4626 N N . ILE A 1 585 ? 11.263 -4.920 31.542 1.00 97.44 585 ILE A N 1
ATOM 4627 C CA . ILE A 1 585 ? 11.785 -5.250 30.208 1.00 97.44 585 ILE A CA 1
ATOM 4628 C C . ILE A 1 585 ? 12.337 -3.995 29.516 1.00 97.44 585 ILE A C 1
ATOM 4630 O O . ILE A 1 585 ? 13.462 -4.020 29.008 1.00 97.44 585 ILE A O 1
ATOM 4634 N N . PHE A 1 586 ? 11.587 -2.889 29.508 1.00 97.62 586 PHE A N 1
ATOM 4635 C CA . PHE A 1 586 ? 12.033 -1.663 28.843 1.00 97.62 586 PHE A CA 1
ATOM 4636 C C . PHE A 1 586 ? 13.147 -0.927 29.599 1.00 97.62 586 PHE A C 1
ATOM 4638 O O . PHE A 1 586 ? 14.052 -0.397 28.951 1.00 97.62 586 PHE A O 1
ATOM 4645 N N . GLU A 1 587 ? 13.158 -0.928 30.936 1.00 97.31 587 GLU A N 1
ATOM 4646 C CA . GLU A 1 587 ? 14.279 -0.372 31.715 1.00 97.31 587 GLU A CA 1
ATOM 4647 C C . GLU A 1 587 ? 15.583 -1.145 31.474 1.00 97.31 587 GLU A C 1
ATOM 4649 O O . GLU A 1 587 ? 16.654 -0.545 31.294 1.00 97.31 587 GLU A O 1
ATOM 4654 N N . LYS A 1 588 ? 15.498 -2.478 31.401 1.00 96.62 588 LYS A N 1
ATOM 4655 C CA . LYS A 1 588 ? 16.640 -3.322 31.047 1.00 96.62 588 LYS A CA 1
ATOM 4656 C C . LYS A 1 588 ? 17.153 -2.989 29.644 1.00 96.62 588 LYS A C 1
ATOM 4658 O O . LYS A 1 588 ? 18.331 -2.656 29.497 1.00 96.62 588 LYS A O 1
ATOM 4663 N N . ALA A 1 589 ? 16.271 -2.978 28.645 1.00 95.19 589 ALA A N 1
ATOM 4664 C CA . ALA A 1 589 ? 16.635 -2.641 27.268 1.00 95.19 589 ALA A CA 1
ATOM 4665 C C . ALA A 1 589 ? 17.224 -1.220 27.146 1.00 95.19 589 ALA A C 1
ATOM 4667 O O . ALA A 1 589 ? 18.173 -0.985 26.399 1.00 95.19 589 ALA A O 1
ATOM 4668 N N . PHE A 1 590 ? 16.723 -0.248 27.912 1.00 95.12 590 PHE A N 1
ATOM 4669 C CA . PHE A 1 590 ? 17.261 1.117 27.933 1.00 95.12 590 PHE A CA 1
ATOM 4670 C C . PHE A 1 590 ? 18.678 1.202 28.508 1.00 95.12 590 PHE A C 1
ATOM 4672 O O . PHE A 1 590 ? 19.503 1.988 28.022 1.00 95.12 590 PHE A O 1
ATOM 4679 N N . THR A 1 591 ? 18.963 0.395 29.529 1.00 94.31 591 THR A N 1
ATOM 4680 C CA . THR A 1 591 ? 20.298 0.284 30.128 1.00 94.31 591 THR A CA 1
ATOM 4681 C C . THR A 1 591 ? 21.275 -0.361 29.144 1.00 94.31 591 THR A C 1
ATOM 4683 O O . THR A 1 591 ? 22.372 0.155 28.923 1.00 94.31 591 THR A O 1
ATOM 4686 N N . GLU A 1 592 ? 20.855 -1.444 28.491 1.00 93.06 592 GLU A N 1
ATOM 4687 C CA . GLU A 1 592 ? 21.660 -2.187 27.512 1.00 93.06 592 GLU A CA 1
ATOM 4688 C C . GLU A 1 592 ? 21.859 -1.411 26.195 1.00 93.06 592 GLU A C 1
ATOM 4690 O O . GLU A 1 592 ? 22.881 -1.573 25.525 1.00 93.06 592 GLU A O 1
ATOM 4695 N N . SER A 1 593 ? 20.953 -0.478 25.880 1.00 89.50 593 SER A N 1
ATOM 4696 C CA . SER A 1 593 ? 20.979 0.379 24.685 1.00 89.50 593 SER A CA 1
ATOM 4697 C C . SER A 1 593 ? 22.293 1.138 24.477 1.00 89.50 593 SER A C 1
ATOM 4699 O O . SER A 1 593 ? 22.649 1.443 23.341 1.00 89.50 593 SER A O 1
ATOM 4701 N N . VAL A 1 594 ? 23.002 1.484 25.558 1.00 84.88 594 VAL A N 1
ATOM 4702 C CA . VAL A 1 594 ? 24.246 2.275 25.499 1.00 84.88 594 VAL A CA 1
ATOM 4703 C C . VAL A 1 594 ? 25.352 1.512 24.775 1.00 84.88 594 VAL A C 1
ATOM 4705 O O . VAL A 1 594 ? 26.104 2.099 24.006 1.00 84.88 594 VAL A O 1
ATOM 4708 N N . ASN A 1 595 ? 25.420 0.199 24.993 1.00 83.38 595 ASN A N 1
ATOM 4709 C CA . ASN A 1 595 ? 26.445 -0.669 24.415 1.00 83.38 595 ASN A CA 1
ATOM 4710 C C . ASN A 1 595 ? 25.894 -1.533 23.274 1.00 83.38 595 ASN A C 1
ATOM 4712 O O . ASN A 1 595 ? 26.585 -2.433 22.792 1.00 83.38 595 ASN A O 1
ATOM 4716 N N . TYR A 1 596 ? 24.652 -1.284 22.851 1.00 80.06 596 TYR A N 1
ATOM 4717 C CA . TYR A 1 596 ? 24.021 -2.051 21.795 1.00 80.06 596 TYR A CA 1
ATOM 4718 C C . TYR A 1 596 ? 24.734 -1.803 20.462 1.00 80.06 596 TYR A C 1
ATOM 4720 O O . TYR A 1 596 ? 24.852 -0.670 19.978 1.00 80.06 596 TYR A O 1
ATOM 4728 N N . LYS A 1 597 ? 25.198 -2.890 19.850 1.00 73.00 597 LYS A N 1
ATOM 4729 C CA . LYS A 1 597 ? 25.709 -2.895 18.483 1.00 73.00 597 LYS A CA 1
ATOM 4730 C C . LYS A 1 597 ? 24.673 -3.568 17.607 1.00 73.00 597 LYS A C 1
ATOM 4732 O O . LYS A 1 597 ? 24.360 -4.738 17.820 1.00 73.00 597 LYS A O 1
ATOM 4737 N N . SER A 1 598 ? 24.152 -2.821 16.636 1.00 65.75 598 SER A N 1
ATOM 4738 C CA . SER A 1 598 ? 23.302 -3.417 15.613 1.00 65.75 598 SER A CA 1
ATOM 4739 C C . SER A 1 598 ? 24.124 -4.469 14.884 1.00 65.75 598 SER A C 1
ATOM 4741 O O . SER A 1 598 ? 25.224 -4.178 14.413 1.00 65.75 598 SER A O 1
ATOM 4743 N N . GLN A 1 599 ? 23.603 -5.687 14.791 1.00 60.41 599 GLN A N 1
ATOM 4744 C CA . GLN A 1 599 ? 24.139 -6.636 13.829 1.00 60.41 599 GLN A CA 1
ATOM 4745 C C . GLN A 1 599 ? 23.705 -6.126 12.455 1.00 60.41 599 GLN A C 1
ATOM 4747 O O . GLN A 1 599 ? 22.509 -6.019 12.186 1.00 60.41 599 GLN A O 1
ATOM 4752 N N . GLY A 1 600 ? 24.662 -5.695 11.629 1.00 54.84 600 GLY A N 1
ATOM 4753 C CA . GLY A 1 600 ? 24.377 -5.386 10.232 1.00 54.84 600 GLY A CA 1
ATOM 4754 C C . GLY A 1 600 ? 23.766 -6.619 9.569 1.00 54.84 600 GLY A C 1
ATOM 4755 O O . GLY A 1 600 ? 24.161 -7.748 9.867 1.00 54.84 600 GLY A O 1
ATOM 4756 N N . THR A 1 601 ? 22.775 -6.424 8.704 1.00 59.75 601 THR A N 1
ATOM 4757 C CA . THR A 1 601 ? 22.296 -7.520 7.860 1.00 59.75 601 THR A CA 1
ATOM 4758 C C . THR A 1 601 ? 23.405 -7.905 6.882 1.00 59.75 601 THR A C 1
ATOM 4760 O O . THR A 1 601 ? 24.233 -7.069 6.517 1.00 59.75 601 THR A O 1
ATOM 4763 N N . GLU A 1 602 ? 23.417 -9.158 6.427 1.00 52.03 602 GLU A N 1
ATOM 4764 C CA . GLU A 1 602 ? 24.352 -9.621 5.390 1.00 52.03 602 GLU A CA 1
ATOM 4765 C C . GLU A 1 602 ? 24.321 -8.704 4.151 1.00 52.03 602 GLU A C 1
ATOM 4767 O O . GLU A 1 602 ? 25.362 -8.337 3.616 1.00 52.03 602 GLU A O 1
ATOM 4772 N N . TRP A 1 603 ? 23.130 -8.207 3.801 1.00 56.59 603 TRP A N 1
ATOM 4773 C CA . TRP A 1 603 ? 22.906 -7.185 2.775 1.00 56.59 603 TRP A CA 1
ATOM 4774 C C . TRP A 1 603 ? 23.661 -5.866 3.020 1.00 56.59 603 TRP A C 1
ATOM 4776 O O . TRP A 1 603 ? 24.311 -5.343 2.117 1.00 56.59 603 TRP A O 1
ATOM 4786 N N . LEU A 1 604 ? 23.599 -5.308 4.236 1.00 57.00 604 LEU A N 1
ATOM 4787 C CA . LEU A 1 604 ? 24.316 -4.070 4.567 1.00 57.00 604 LEU A CA 1
ATOM 4788 C C . LEU A 1 604 ? 25.834 -4.285 4.543 1.00 57.00 604 LEU A C 1
ATOM 4790 O O . LEU A 1 604 ? 26.563 -3.410 4.082 1.00 57.00 604 LEU A O 1
ATOM 4794 N N . ALA A 1 605 ? 26.317 -5.451 4.978 1.00 56.16 605 ALA A N 1
ATOM 4795 C CA . ALA A 1 605 ? 27.736 -5.786 4.884 1.00 56.16 605 ALA A CA 1
ATOM 4796 C C . ALA A 1 605 ? 28.211 -5.843 3.417 1.00 56.16 605 ALA A C 1
ATOM 4798 O O . ALA A 1 605 ? 29.235 -5.240 3.085 1.00 56.16 605 ALA A O 1
ATOM 4799 N N . GLN A 1 606 ? 27.432 -6.476 2.530 1.00 59.72 606 GLN A N 1
ATOM 4800 C CA . GLN A 1 606 ? 27.696 -6.511 1.085 1.00 59.72 606 GLN A CA 1
ATOM 4801 C C . GLN A 1 606 ? 27.698 -5.101 0.473 1.00 59.72 606 GLN A C 1
ATOM 4803 O O . GLN A 1 606 ? 28.640 -4.728 -0.225 1.00 59.72 606 GLN A O 1
ATOM 4808 N N . LEU A 1 607 ? 26.706 -4.263 0.800 1.00 62.72 607 LEU A N 1
ATOM 4809 C CA . LEU A 1 607 ? 26.634 -2.875 0.327 1.00 62.72 607 LEU A CA 1
ATOM 4810 C C . LEU A 1 607 ? 27.903 -2.070 0.656 1.00 62.72 607 LEU A C 1
ATOM 4812 O O . LEU A 1 607 ? 28.421 -1.327 -0.182 1.00 62.72 607 LEU A O 1
ATOM 4816 N N . TYR A 1 608 ? 28.413 -2.208 1.879 1.00 62.06 608 TYR A N 1
ATOM 4817 C CA . TYR A 1 608 ? 29.626 -1.511 2.303 1.00 62.06 608 TYR A CA 1
ATOM 4818 C C . TYR A 1 608 ? 30.880 -2.059 1.623 1.00 62.06 608 TYR A C 1
ATOM 4820 O O . TYR A 1 608 ? 31.775 -1.283 1.279 1.00 62.06 608 TYR A O 1
ATOM 4828 N N . GLU A 1 609 ? 30.951 -3.368 1.383 1.00 66.12 609 GLU A N 1
ATOM 4829 C CA . GLU A 1 609 ? 32.022 -3.951 0.577 1.00 66.12 609 GLU A CA 1
ATOM 4830 C C . GLU A 1 609 ? 32.044 -3.337 -0.834 1.00 66.12 609 GLU A C 1
ATOM 4832 O O . GLU A 1 609 ? 33.108 -2.915 -1.302 1.00 66.12 609 GLU A O 1
ATOM 4837 N N . TYR A 1 610 ? 30.872 -3.173 -1.458 1.00 67.75 610 TYR A N 1
ATOM 4838 C CA . TYR A 1 610 ? 30.741 -2.539 -2.772 1.00 67.75 610 TYR A CA 1
ATOM 4839 C C . TYR A 1 610 ? 31.158 -1.068 -2.788 1.00 67.75 610 TYR A C 1
ATOM 4841 O O . TYR A 1 610 ? 31.845 -0.646 -3.716 1.00 67.75 610 TYR A O 1
ATOM 4849 N N . ARG A 1 611 ? 30.799 -0.275 -1.771 1.00 68.56 611 ARG A N 1
ATOM 4850 C CA . ARG A 1 611 ? 31.223 1.140 -1.682 1.00 68.56 611 ARG A CA 1
ATOM 4851 C C . ARG A 1 611 ? 32.741 1.278 -1.528 1.00 68.56 611 ARG A C 1
ATOM 4853 O O . ARG A 1 611 ? 33.379 2.180 -2.087 1.00 68.56 611 ARG A O 1
ATOM 4860 N N . ASN A 1 612 ? 33.352 0.356 -0.790 1.00 69.06 612 ASN A N 1
ATOM 4861 C CA . ASN A 1 612 ? 34.771 0.432 -0.470 1.00 69.06 612 ASN A CA 1
ATOM 4862 C C . ASN A 1 612 ? 35.678 -0.100 -1.593 1.00 69.06 612 ASN A C 1
ATOM 4864 O O . ASN A 1 612 ? 36.820 0.356 -1.705 1.00 69.06 612 ASN A O 1
ATOM 4868 N N . LYS A 1 613 ? 35.173 -0.936 -2.508 1.00 77.25 613 LYS A N 1
ATOM 4869 C CA . LYS A 1 613 ? 35.934 -1.473 -3.652 1.00 77.25 613 LYS A CA 1
ATOM 4870 C C . LYS A 1 613 ? 35.593 -0.769 -4.972 1.00 77.25 613 LYS A C 1
ATOM 4872 O O . LYS A 1 613 ? 34.479 -0.300 -5.173 1.00 77.25 613 LYS A O 1
ATOM 4877 N N . VAL A 1 614 ? 36.572 -0.648 -5.872 1.00 79.94 614 VAL A N 1
ATOM 4878 C CA . VAL A 1 614 ? 36.297 -0.224 -7.257 1.00 79.94 614 VAL A CA 1
ATOM 4879 C C . VAL A 1 614 ? 35.673 -1.414 -7.980 1.00 79.94 614 VAL A C 1
ATOM 4881 O O . VAL A 1 614 ? 36.261 -2.495 -7.981 1.00 79.94 614 VAL A O 1
ATOM 4884 N N . ALA A 1 615 ? 34.486 -1.231 -8.553 1.00 77.12 615 ALA A N 1
ATOM 4885 C CA . ALA A 1 615 ? 33.862 -2.255 -9.385 1.00 77.12 615 ALA A CA 1
ATOM 4886 C C . ALA A 1 615 ? 34.543 -2.287 -10.758 1.00 77.12 615 ALA A C 1
ATOM 4888 O O . ALA A 1 615 ? 34.743 -1.243 -11.379 1.00 77.12 615 ALA A O 1
ATOM 4889 N N . GLY A 1 616 ? 34.889 -3.482 -11.237 1.00 72.19 616 GLY A N 1
ATOM 4890 C CA . GLY A 1 616 ? 35.509 -3.649 -12.549 1.00 72.19 616 GLY A CA 1
ATOM 4891 C C . GLY A 1 616 ? 34.554 -3.324 -13.702 1.00 72.19 616 GLY A C 1
ATOM 4892 O O . GLY A 1 616 ? 33.330 -3.436 -13.582 1.00 72.19 616 GLY A O 1
ATOM 4893 N N . THR A 1 617 ? 35.114 -2.955 -14.855 1.00 76.00 617 THR A N 1
ATOM 4894 C CA . THR A 1 617 ? 34.358 -2.918 -16.113 1.00 76.00 617 THR A CA 1
ATOM 4895 C C . THR A 1 617 ? 33.990 -4.351 -16.509 1.00 76.00 617 THR A C 1
ATOM 4897 O O . THR A 1 617 ? 34.866 -5.174 -16.760 1.00 76.00 617 THR A O 1
ATOM 4900 N N . MET A 1 618 ? 32.690 -4.649 -16.574 1.00 83.69 618 MET A N 1
ATOM 4901 C CA . MET A 1 618 ? 32.182 -5.985 -16.902 1.00 83.69 618 MET A CA 1
ATOM 4902 C C . MET A 1 618 ? 31.846 -6.095 -18.393 1.00 83.69 618 MET A C 1
ATOM 4904 O O . MET A 1 618 ? 31.241 -5.187 -18.973 1.00 83.69 618 MET A O 1
ATOM 4908 N N . LEU A 1 619 ? 32.239 -7.210 -19.017 1.00 89.50 619 LEU A N 1
ATOM 4909 C CA . LEU A 1 619 ? 31.924 -7.498 -20.417 1.00 89.50 619 LEU A CA 1
ATOM 4910 C C . LEU A 1 619 ? 30.416 -7.714 -20.569 1.00 89.50 619 LEU A C 1
ATOM 4912 O O . LEU A 1 619 ? 29.830 -8.563 -19.910 1.00 89.50 619 LEU A O 1
ATOM 4916 N N . THR A 1 620 ? 29.797 -6.942 -21.460 1.00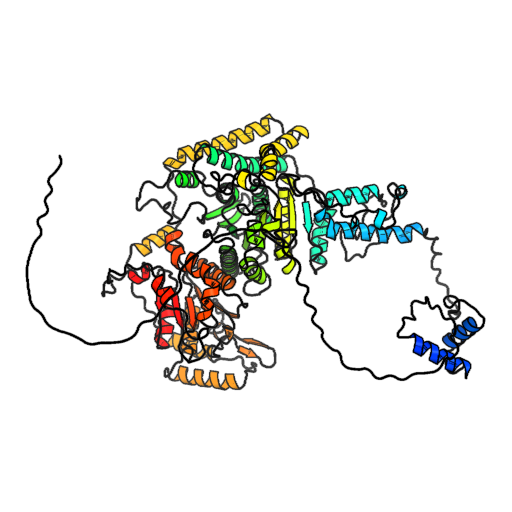 95.88 620 THR A N 1
ATOM 4917 C CA . THR A 1 620 ? 28.358 -7.034 -21.772 1.00 95.88 620 THR A CA 1
ATOM 4918 C C . THR A 1 620 ? 28.095 -7.566 -23.179 1.00 95.88 620 THR A C 1
ATOM 4920 O O . THR A 1 620 ? 26.941 -7.661 -23.586 1.00 95.88 620 THR A O 1
ATOM 4923 N N . GLY A 1 621 ? 29.148 -7.897 -23.933 1.00 96.31 621 GLY A N 1
ATOM 4924 C CA . GLY A 1 621 ? 29.025 -8.620 -25.198 1.00 96.31 621 GLY A CA 1
ATOM 4925 C C . GLY A 1 621 ? 28.498 -10.039 -24.983 1.00 96.31 621 GLY A C 1
ATOM 4926 O O . GLY A 1 621 ? 28.531 -10.557 -23.868 1.00 96.31 621 GLY A O 1
ATOM 4927 N N . VAL A 1 622 ? 28.006 -10.649 -26.056 1.00 97.06 622 VAL A N 1
ATOM 4928 C CA . VAL A 1 622 ? 27.485 -12.023 -26.068 1.00 97.06 622 VAL A CA 1
ATOM 4929 C C . VAL A 1 622 ? 28.194 -12.828 -27.149 1.00 97.06 622 VAL A C 1
ATOM 4931 O O . VAL A 1 622 ? 28.746 -12.240 -28.079 1.00 97.06 622 VAL A O 1
ATOM 4934 N N . SER A 1 623 ? 28.213 -14.155 -27.015 1.00 96.88 623 SER A N 1
ATOM 4935 C CA . SER A 1 623 ? 28.739 -15.030 -28.065 1.00 96.88 623 SER A CA 1
ATOM 4936 C C . SER A 1 623 ? 27.826 -15.024 -29.292 1.00 96.88 623 SER A C 1
ATOM 4938 O O . SER A 1 623 ? 26.618 -14.799 -29.174 1.00 96.88 623 SER A O 1
ATOM 4940 N N . ASP A 1 624 ? 28.398 -15.333 -30.457 1.00 95.31 624 ASP A N 1
ATOM 4941 C CA . ASP A 1 624 ? 27.640 -15.491 -31.705 1.00 95.31 624 ASP A CA 1
ATOM 4942 C C . ASP A 1 624 ? 26.545 -16.559 -31.552 1.00 95.31 624 ASP A C 1
ATOM 4944 O O . ASP A 1 624 ? 25.417 -16.362 -31.984 1.00 95.31 624 ASP A O 1
ATOM 4948 N N . GLU A 1 625 ? 26.836 -17.643 -30.828 1.00 95.88 625 GLU A N 1
ATOM 4949 C CA . GLU A 1 625 ? 25.887 -18.721 -30.519 1.00 95.88 625 GLU A CA 1
ATOM 4950 C C . GLU A 1 625 ? 24.653 -18.207 -29.762 1.00 95.88 625 GLU A C 1
ATOM 4952 O O . GLU A 1 625 ? 23.515 -18.518 -30.123 1.00 95.88 625 GLU A O 1
ATOM 4957 N N . LEU A 1 626 ? 24.864 -17.390 -28.722 1.00 94.94 626 LEU A N 1
ATOM 4958 C CA . LEU A 1 626 ? 23.774 -16.820 -27.933 1.00 94.94 626 LEU A CA 1
ATOM 4959 C C . LEU A 1 626 ? 22.999 -15.770 -28.743 1.00 94.94 626 LEU A C 1
ATOM 4961 O O . LEU A 1 626 ? 21.768 -15.712 -28.673 1.00 94.94 626 LEU A O 1
ATOM 4965 N N . PHE A 1 627 ? 23.704 -14.966 -29.543 1.00 95.81 627 PHE A N 1
ATOM 4966 C CA . PHE A 1 627 ? 23.086 -14.025 -30.471 1.00 95.81 627 PHE A CA 1
ATOM 4967 C C . PHE A 1 627 ? 22.178 -14.747 -31.476 1.00 95.81 627 PHE A C 1
ATOM 4969 O O . PHE A 1 627 ? 21.014 -14.368 -31.617 1.00 95.81 627 PHE A O 1
ATOM 4976 N N . GLU A 1 628 ? 22.660 -15.802 -32.133 1.00 94.94 628 GLU A N 1
ATOM 4977 C CA . GLU A 1 628 ? 21.898 -16.592 -33.106 1.00 94.94 628 GLU A CA 1
ATOM 4978 C C . GLU A 1 628 ? 20.685 -17.275 -32.463 1.00 94.94 628 GLU A C 1
ATOM 4980 O O . GLU A 1 628 ? 19.581 -17.231 -33.016 1.00 94.94 628 GLU A O 1
ATOM 4985 N N . GLN A 1 629 ? 20.858 -17.850 -31.268 1.00 95.44 629 GLN A N 1
ATOM 4986 C CA . GLN A 1 629 ? 19.789 -18.514 -30.522 1.00 95.44 629 GLN A CA 1
ATOM 4987 C C . GLN A 1 629 ? 18.626 -17.562 -30.215 1.00 95.44 629 GLN A C 1
ATOM 4989 O O . GLN A 1 629 ? 17.465 -17.880 -30.496 1.00 95.44 629 GLN A O 1
ATOM 4994 N N . VAL A 1 630 ? 18.925 -16.380 -29.670 1.00 96.88 630 VAL A N 1
ATOM 4995 C CA . VAL A 1 630 ? 17.904 -15.366 -29.370 1.00 96.88 630 VAL A CA 1
ATOM 4996 C C . VAL A 1 630 ? 17.305 -14.815 -30.664 1.00 96.88 630 VAL A C 1
ATOM 4998 O O . VAL A 1 630 ? 16.084 -14.705 -30.780 1.00 96.88 630 VAL A O 1
ATOM 5001 N N . SER A 1 631 ? 18.134 -14.531 -31.669 1.00 96.19 631 SER A N 1
ATOM 5002 C CA . SER A 1 631 ? 17.697 -13.997 -32.966 1.00 96.19 631 SER A CA 1
ATOM 5003 C C . SER A 1 631 ? 16.675 -14.896 -33.663 1.00 96.19 631 SER A C 1
ATOM 5005 O O . SER A 1 631 ? 15.643 -14.416 -34.143 1.00 96.19 631 SER A O 1
ATOM 5007 N N . ALA A 1 632 ? 16.923 -16.208 -33.674 1.00 94.31 632 ALA A N 1
ATOM 5008 C CA . ALA A 1 632 ? 16.004 -17.187 -34.242 1.00 94.31 632 ALA A CA 1
ATOM 5009 C C . ALA A 1 632 ? 14.651 -17.195 -33.512 1.00 94.31 632 ALA A C 1
ATOM 5011 O O . ALA A 1 632 ? 13.602 -17.318 -34.145 1.00 94.31 632 ALA A O 1
ATOM 5012 N N . ALA A 1 633 ? 14.653 -17.024 -32.189 1.00 95.38 633 ALA A N 1
ATOM 5013 C CA . ALA A 1 633 ? 13.433 -17.012 -31.393 1.00 95.38 633 ALA A CA 1
ATOM 5014 C C . ALA A 1 633 ? 12.577 -15.756 -31.611 1.00 95.38 633 ALA A C 1
ATOM 5016 O O . ALA A 1 633 ? 11.356 -15.868 -31.701 1.00 95.38 633 ALA A O 1
ATOM 5017 N N . LEU A 1 634 ? 13.193 -14.575 -31.754 1.00 95.94 634 LEU A N 1
ATOM 5018 C CA . LEU A 1 634 ? 12.482 -13.291 -31.884 1.00 95.94 634 LEU A CA 1
ATOM 5019 C C . LEU A 1 634 ? 11.547 -13.201 -33.097 1.00 95.94 634 LEU A C 1
ATOM 5021 O O . LEU A 1 634 ? 10.640 -12.368 -33.119 1.00 95.94 634 LEU A O 1
ATOM 5025 N N . THR A 1 635 ? 11.772 -14.032 -34.112 1.00 93.38 635 THR A N 1
ATOM 5026 C CA . THR A 1 635 ? 10.991 -14.045 -35.358 1.00 93.38 635 THR A CA 1
ATOM 5027 C C . THR A 1 635 ? 10.205 -15.341 -35.560 1.00 93.38 635 THR A C 1
ATOM 5029 O O . THR A 1 635 ? 9.421 -15.446 -36.506 1.00 93.38 635 THR A O 1
ATOM 5032 N N . ARG A 1 636 ? 10.355 -16.314 -34.650 1.00 93.62 636 ARG A N 1
ATOM 5033 C CA . ARG A 1 636 ? 9.650 -17.596 -34.686 1.00 93.62 636 ARG A CA 1
ATOM 5034 C C . ARG A 1 636 ? 8.211 -17.432 -34.204 1.00 93.62 636 ARG A C 1
ATOM 5036 O O . ARG A 1 636 ? 7.962 -16.889 -33.132 1.00 93.62 636 ARG A O 1
ATOM 5043 N N . LEU A 1 637 ? 7.265 -17.957 -34.980 1.00 94.25 637 LEU A N 1
ATOM 5044 C CA . LEU A 1 637 ? 5.839 -17.982 -34.649 1.00 94.25 637 LEU A CA 1
ATOM 5045 C C . LEU A 1 637 ? 5.329 -19.428 -34.619 1.00 94.25 637 LEU A C 1
ATOM 5047 O O . LEU A 1 637 ? 5.815 -20.245 -35.405 1.00 94.25 637 LEU A O 1
ATOM 5051 N N . PRO A 1 638 ? 4.327 -19.747 -33.780 1.00 93.94 638 PRO A N 1
ATOM 5052 C CA . PRO A 1 638 ? 3.612 -21.016 -33.877 1.00 93.94 638 PRO A CA 1
ATOM 5053 C C . PRO A 1 638 ? 2.956 -21.175 -35.257 1.00 93.94 638 PRO A C 1
ATOM 5055 O O . PRO A 1 638 ? 2.435 -20.205 -35.809 1.00 93.94 638 PRO A O 1
ATOM 5058 N N . GLU A 1 639 ? 2.926 -22.394 -35.804 1.00 90.50 639 GLU A N 1
ATOM 5059 C CA . GLU A 1 639 ? 2.401 -22.652 -37.158 1.00 90.50 639 GLU A CA 1
ATOM 5060 C C . GLU A 1 639 ? 0.939 -22.209 -37.341 1.00 90.50 639 GLU A C 1
ATOM 5062 O O . GLU A 1 639 ? 0.549 -21.745 -38.413 1.00 90.50 639 GLU A O 1
ATOM 5067 N N . SER A 1 640 ? 0.124 -22.314 -36.288 1.00 92.69 640 SER A N 1
ATOM 5068 C CA . SER A 1 640 ? -1.289 -21.922 -36.293 1.00 92.69 640 SER A CA 1
ATOM 5069 C C . SER A 1 640 ? -1.528 -20.421 -36.077 1.00 92.69 640 SER A C 1
ATOM 5071 O O . SER A 1 640 ? -2.673 -19.974 -36.187 1.00 92.69 640 SER A O 1
ATOM 5073 N N . PHE A 1 641 ? -0.483 -19.636 -35.787 1.00 96.31 641 PHE A N 1
ATOM 5074 C CA . PHE A 1 641 ? -0.617 -18.248 -35.348 1.00 96.31 641 PHE A CA 1
ATOM 5075 C C . PHE A 1 641 ? -0.947 -17.295 -36.506 1.00 96.31 641 PHE A C 1
ATOM 5077 O O . PHE A 1 641 ? -0.180 -17.090 -37.454 1.00 96.31 641 PHE A O 1
ATOM 5084 N N . SER A 1 642 ? -2.109 -16.656 -36.425 1.00 96.75 642 SER A N 1
ATOM 5085 C CA . SER A 1 642 ? -2.630 -15.747 -37.441 1.00 96.75 642 SER A CA 1
ATOM 5086 C C . SER A 1 642 ? -2.172 -14.312 -37.181 1.00 96.75 642 SER A C 1
ATOM 5088 O O . SER A 1 642 ? -2.918 -13.500 -36.648 1.00 96.75 642 SER A O 1
ATOM 5090 N N . LEU A 1 643 ? -0.950 -13.968 -37.595 1.00 96.62 643 LEU A N 1
ATOM 5091 C CA . LEU A 1 643 ? -0.388 -12.623 -37.407 1.00 96.62 643 LEU A CA 1
ATOM 5092 C C . LEU A 1 643 ? -1.012 -11.553 -38.335 1.00 96.62 643 LEU A C 1
ATOM 5094 O O . LEU A 1 643 ? -1.298 -11.817 -39.509 1.00 96.62 643 LEU A O 1
ATOM 5098 N N . HIS A 1 644 ? -1.133 -10.313 -37.841 1.00 97.31 644 HIS A N 1
ATOM 5099 C CA . HIS A 1 644 ? -1.542 -9.144 -38.633 1.00 97.31 644 HIS A CA 1
ATOM 5100 C C . HIS A 1 644 ? -0.621 -8.897 -39.845 1.00 97.31 644 HIS A C 1
ATOM 5102 O O . HIS A 1 644 ? 0.600 -9.037 -39.767 1.00 97.31 644 HIS A O 1
ATOM 5108 N N . GLN A 1 645 ? -1.189 -8.474 -40.980 1.00 95.19 645 GLN A N 1
ATOM 5109 C CA . GLN A 1 645 ? -0.463 -8.373 -42.257 1.00 95.19 645 GLN A CA 1
ATOM 5110 C C . GLN A 1 645 ? 0.707 -7.381 -42.235 1.00 95.19 645 GLN A C 1
ATOM 5112 O O . GLN A 1 645 ? 1.747 -7.646 -42.835 1.00 95.19 645 GLN A O 1
ATOM 5117 N N . GLN A 1 646 ? 0.572 -6.253 -41.533 1.00 95.44 646 GLN A N 1
ATOM 5118 C CA . GLN A 1 646 ? 1.678 -5.295 -41.397 1.00 95.44 646 GLN A CA 1
ATOM 5119 C C . GLN A 1 646 ? 2.799 -5.846 -40.502 1.00 95.44 646 GLN A C 1
ATOM 5121 O O . GLN A 1 646 ? 3.970 -5.675 -40.827 1.00 95.44 646 GLN A O 1
ATOM 5126 N N . LEU A 1 647 ? 2.455 -6.594 -39.445 1.00 95.50 647 LEU A N 1
ATOM 5127 C CA . LEU A 1 647 ? 3.441 -7.209 -38.550 1.00 95.50 647 LEU A CA 1
ATOM 5128 C C . LEU A 1 647 ? 4.240 -8.313 -39.241 1.00 95.50 647 LEU A C 1
ATOM 5130 O O . LEU A 1 647 ? 5.421 -8.460 -38.957 1.00 95.50 647 LEU A O 1
ATOM 5134 N N . LYS A 1 648 ? 3.649 -9.034 -40.203 1.00 95.06 648 LYS A N 1
ATOM 5135 C CA . LYS A 1 648 ? 4.401 -9.985 -41.040 1.00 95.06 648 LYS A CA 1
ATOM 5136 C C . LYS A 1 648 ? 5.557 -9.308 -41.772 1.00 95.06 648 LYS A C 1
ATOM 5138 O O . LYS A 1 648 ? 6.639 -9.875 -41.848 1.00 95.06 648 LYS A O 1
ATOM 5143 N N . ARG A 1 649 ? 5.341 -8.093 -42.291 1.00 95.25 649 ARG A N 1
ATOM 5144 C CA . ARG A 1 649 ? 6.394 -7.318 -42.969 1.00 95.25 649 ARG A CA 1
ATOM 5145 C C . ARG A 1 649 ? 7.464 -6.853 -41.984 1.00 95.25 649 ARG A C 1
ATOM 5147 O O . ARG A 1 649 ? 8.641 -6.969 -42.294 1.00 95.25 649 ARG A O 1
ATOM 5154 N N . ILE A 1 650 ? 7.053 -6.383 -40.805 1.00 94.62 650 ILE A N 1
ATOM 5155 C CA . ILE A 1 650 ? 7.967 -5.931 -39.744 1.00 94.62 650 ILE A CA 1
ATOM 5156 C C . ILE A 1 650 ? 8.832 -7.092 -39.232 1.00 94.62 650 ILE A C 1
ATOM 5158 O O . ILE A 1 650 ? 10.052 -6.968 -39.195 1.00 94.62 650 ILE A O 1
ATOM 5162 N N . LEU A 1 651 ? 8.234 -8.243 -38.905 1.00 95.19 651 LEU A N 1
ATOM 5163 C CA . LEU A 1 651 ? 8.986 -9.425 -38.473 1.00 95.19 651 LEU A CA 1
ATOM 5164 C C . LEU A 1 651 ? 9.887 -9.969 -39.578 1.00 95.19 651 LEU A C 1
ATOM 5166 O O . LEU A 1 651 ? 10.990 -10.408 -39.278 1.00 95.19 651 LEU A O 1
ATOM 5170 N N . LYS A 1 652 ? 9.457 -9.905 -40.844 1.00 94.88 652 LYS A N 1
ATOM 5171 C CA . LYS A 1 652 ? 10.305 -10.318 -41.962 1.00 94.88 652 LYS A CA 1
ATOM 5172 C C . LYS A 1 652 ? 11.533 -9.416 -42.112 1.00 94.88 652 LYS A C 1
ATOM 5174 O O . LYS A 1 652 ? 12.637 -9.922 -42.255 1.00 94.88 652 LYS A O 1
ATOM 5179 N N . ALA A 1 653 ? 11.355 -8.099 -42.009 1.00 94.69 653 ALA A N 1
ATOM 5180 C CA . ALA A 1 653 ? 12.470 -7.155 -42.023 1.00 94.69 653 ALA A CA 1
ATOM 5181 C C . ALA A 1 653 ? 13.430 -7.388 -40.841 1.00 94.69 653 ALA A C 1
ATOM 5183 O O . ALA A 1 653 ? 14.640 -7.403 -41.041 1.00 94.69 653 ALA A O 1
ATOM 5184 N N . LYS A 1 654 ? 12.892 -7.644 -39.639 1.00 95.88 654 LYS A N 1
ATOM 5185 C CA . LYS A 1 654 ? 13.678 -8.024 -38.453 1.00 95.88 654 LYS A CA 1
ATOM 5186 C C . LYS A 1 654 ? 14.451 -9.331 -38.670 1.00 95.88 654 LYS A C 1
ATOM 5188 O O . LYS A 1 654 ? 15.608 -9.426 -38.290 1.00 95.88 654 LYS A O 1
ATOM 5193 N N . GLU A 1 655 ? 13.835 -10.337 -39.289 1.00 95.88 655 GLU A N 1
ATOM 5194 C CA . GLU A 1 655 ? 14.500 -11.604 -39.626 1.00 95.88 655 GLU A CA 1
ATOM 5195 C C . GLU A 1 655 ? 15.682 -11.377 -40.577 1.00 95.88 655 GLU A C 1
ATOM 5197 O O . GLU A 1 655 ? 16.750 -11.956 -40.389 1.00 95.88 655 GLU A O 1
ATOM 5202 N N . ASP A 1 656 ? 15.502 -10.525 -41.587 1.00 95.50 656 ASP A N 1
ATOM 5203 C CA . ASP A 1 656 ? 16.537 -10.248 -42.579 1.00 95.50 656 ASP A CA 1
ATOM 5204 C C . ASP A 1 656 ? 17.724 -9.477 -41.963 1.00 95.50 656 ASP A C 1
ATOM 5206 O O . ASP A 1 656 ? 18.868 -9.839 -42.235 1.00 95.50 656 ASP A O 1
ATOM 5210 N N . THR A 1 657 ? 17.486 -8.492 -41.084 1.00 95.38 657 THR A N 1
ATOM 5211 C CA . THR A 1 657 ? 18.566 -7.760 -40.381 1.00 95.38 657 THR A CA 1
ATOM 5212 C C . THR A 1 657 ? 19.291 -8.618 -39.347 1.00 95.38 657 THR A C 1
ATOM 5214 O O . THR A 1 657 ? 20.510 -8.527 -39.215 1.00 95.38 657 THR A O 1
ATOM 5217 N N . LEU A 1 658 ? 18.578 -9.501 -38.643 1.00 95.62 658 LEU A N 1
ATOM 5218 C CA . LEU A 1 658 ? 19.193 -10.442 -37.703 1.00 95.62 658 LEU A CA 1
ATOM 5219 C C . LEU A 1 658 ? 20.082 -11.474 -38.412 1.00 95.62 658 LEU A C 1
ATOM 5221 O O . LEU A 1 658 ? 21.120 -11.846 -37.875 1.00 95.62 658 LEU A O 1
ATOM 5225 N N . LYS A 1 659 ? 19.718 -11.906 -39.627 1.00 93.12 659 LYS A N 1
ATOM 5226 C CA . LYS A 1 659 ? 20.541 -12.828 -40.432 1.00 93.12 659 LYS A CA 1
ATOM 5227 C C . LYS A 1 659 ? 21.824 -12.196 -40.954 1.00 93.12 659 LYS A C 1
ATOM 5229 O O . LYS A 1 659 ? 22.826 -12.893 -41.070 1.00 93.12 659 LYS A O 1
ATOM 5234 N N . THR A 1 660 ? 21.789 -10.920 -41.334 1.00 92.75 660 THR A N 1
ATOM 5235 C CA . THR A 1 660 ? 22.986 -10.222 -41.825 1.00 92.75 660 THR A CA 1
ATOM 5236 C C . THR A 1 660 ? 23.843 -9.667 -40.692 1.00 92.75 660 THR A C 1
ATOM 5238 O O . THR A 1 660 ? 25.031 -9.441 -40.898 1.00 92.75 660 THR A O 1
ATOM 5241 N N . GLY A 1 661 ? 23.255 -9.420 -39.516 1.00 89.38 661 GLY A N 1
ATOM 5242 C CA . GLY A 1 661 ? 23.899 -8.701 -38.414 1.00 89.38 661 GLY A CA 1
ATOM 5243 C C . GLY A 1 661 ? 24.063 -7.198 -38.680 1.00 89.38 661 GLY A C 1
ATOM 5244 O O . GLY A 1 661 ? 24.669 -6.487 -37.880 1.00 89.38 661 GLY A O 1
ATOM 5245 N N . GLU A 1 662 ? 23.520 -6.691 -39.790 1.00 92.25 662 GLU A N 1
ATOM 5246 C CA . GLU A 1 662 ? 23.647 -5.299 -40.220 1.00 92.25 662 GLU A CA 1
ATOM 5247 C C . GLU A 1 662 ? 22.330 -4.536 -40.028 1.00 92.25 662 GLU A C 1
ATOM 5249 O O . GLU A 1 662 ? 21.242 -5.082 -40.206 1.00 92.25 662 GLU A O 1
ATOM 5254 N N . ASN A 1 663 ? 22.424 -3.235 -39.727 1.00 94.19 663 ASN A N 1
ATOM 5255 C CA . ASN A 1 663 ? 21.271 -2.333 -39.575 1.00 94.19 663 ASN A CA 1
ATOM 5256 C C . ASN A 1 663 ? 20.238 -2.796 -38.525 1.00 94.19 663 ASN A C 1
ATOM 5258 O O . ASN A 1 663 ? 19.033 -2.634 -38.713 1.00 94.19 663 ASN A O 1
ATOM 5262 N N . ILE A 1 664 ? 20.711 -3.360 -37.409 1.00 96.44 664 ILE A N 1
ATOM 5263 C CA . ILE A 1 664 ? 19.869 -3.704 -36.255 1.00 96.44 664 ILE A CA 1
ATOM 5264 C C . ILE A 1 664 ? 19.262 -2.419 -35.676 1.00 96.44 664 ILE A C 1
ATOM 5266 O O . ILE A 1 664 ? 19.992 -1.514 -35.269 1.00 96.44 664 ILE A O 1
ATOM 5270 N N . ASP A 1 665 ? 17.931 -2.348 -35.637 1.00 96.25 665 ASP A N 1
ATOM 5271 C CA . ASP A 1 665 ? 17.183 -1.209 -35.096 1.00 96.25 665 ASP A CA 1
ATOM 5272 C C . ASP A 1 665 ? 17.090 -1.226 -33.555 1.00 96.25 665 ASP A C 1
ATOM 5274 O O . ASP A 1 665 ? 17.519 -2.167 -32.880 1.00 96.25 665 ASP A O 1
ATOM 5278 N N . TRP A 1 666 ? 16.521 -0.161 -32.980 1.00 97.50 666 TRP A N 1
ATOM 5279 C CA . TRP A 1 666 ? 16.431 0.020 -31.528 1.00 97.50 666 TRP A CA 1
ATOM 5280 C C . TRP A 1 666 ? 15.600 -1.064 -30.829 1.00 97.50 666 TRP A C 1
ATOM 5282 O O . TRP A 1 666 ? 16.056 -1.648 -29.847 1.00 97.50 666 TRP A O 1
ATOM 5292 N N . GLY A 1 667 ? 14.407 -1.371 -31.351 1.00 96.44 667 GLY A N 1
ATOM 5293 C CA . GLY A 1 667 ? 13.524 -2.392 -30.777 1.00 96.44 667 GLY A CA 1
ATOM 5294 C C . GLY A 1 667 ? 14.098 -3.808 -30.890 1.00 96.44 667 GLY A C 1
ATOM 5295 O O . GLY A 1 667 ? 13.835 -4.661 -30.045 1.00 96.44 667 GLY A O 1
ATOM 5296 N N . THR A 1 668 ? 14.914 -4.084 -31.909 1.00 97.56 668 THR A N 1
ATOM 5297 C CA . THR A 1 668 ? 15.627 -5.361 -32.050 1.00 97.56 668 THR A CA 1
ATOM 5298 C C . THR A 1 668 ? 16.791 -5.458 -31.073 1.00 97.56 668 THR A C 1
ATOM 5300 O O . THR A 1 668 ? 16.931 -6.489 -30.422 1.00 97.56 668 THR A O 1
ATOM 5303 N N . ALA A 1 669 ? 17.581 -4.395 -30.902 1.00 98.19 669 ALA A N 1
ATOM 5304 C CA . ALA A 1 669 ? 18.649 -4.367 -29.901 1.00 98.19 669 ALA A CA 1
ATOM 5305 C C . ALA A 1 669 ? 18.110 -4.506 -28.464 1.00 98.19 669 ALA A C 1
ATOM 5307 O O . ALA A 1 669 ? 18.693 -5.228 -27.657 1.00 98.19 669 ALA A O 1
ATOM 5308 N N . GLU A 1 670 ? 16.971 -3.879 -28.157 1.00 98.56 670 GLU A N 1
ATOM 5309 C CA . GLU A 1 670 ? 16.254 -4.058 -26.888 1.00 98.56 670 GLU A CA 1
ATOM 5310 C C . GLU A 1 670 ? 15.858 -5.526 -26.666 1.00 98.56 670 GLU A C 1
ATOM 5312 O O . GLU A 1 670 ? 16.182 -6.120 -25.637 1.00 98.56 670 GLU A O 1
ATOM 5317 N N . ALA A 1 671 ? 15.214 -6.140 -27.663 1.00 98.31 671 ALA A N 1
ATOM 5318 C CA . ALA A 1 671 ? 14.781 -7.529 -27.589 1.00 98.31 671 ALA A CA 1
ATOM 5319 C C . ALA A 1 671 ? 15.962 -8.509 -27.466 1.00 98.31 671 ALA A C 1
ATOM 5321 O O . ALA A 1 671 ? 15.864 -9.490 -26.731 1.00 98.31 671 ALA A O 1
ATOM 5322 N N . LEU A 1 672 ? 17.095 -8.232 -28.121 1.00 98.50 672 LEU A N 1
ATOM 5323 C CA . LEU A 1 672 ? 18.332 -8.999 -27.950 1.00 98.50 672 LEU A CA 1
ATOM 5324 C C . LEU A 1 672 ? 18.881 -8.865 -26.523 1.00 98.50 672 LEU A C 1
ATOM 5326 O O . LEU A 1 672 ? 19.285 -9.862 -25.926 1.00 98.50 672 LEU A O 1
ATOM 5330 N N . ALA A 1 673 ? 18.872 -7.663 -25.939 1.00 98.56 673 ALA A N 1
ATOM 5331 C CA . ALA A 1 673 ? 19.322 -7.464 -24.561 1.00 98.56 673 ALA A CA 1
ATOM 5332 C C . ALA A 1 673 ? 18.446 -8.250 -23.579 1.00 98.56 673 ALA A C 1
ATOM 5334 O O . ALA A 1 673 ? 18.970 -8.951 -22.717 1.00 98.56 673 ALA A O 1
ATOM 5335 N N . PHE A 1 674 ? 17.124 -8.196 -23.748 1.00 98.56 674 PHE A N 1
ATOM 5336 C CA . PHE A 1 674 ? 16.195 -8.964 -22.920 1.00 98.56 674 PHE A CA 1
ATOM 5337 C C . PHE A 1 674 ? 16.380 -10.470 -23.108 1.00 98.56 674 PHE A C 1
ATOM 5339 O O . PHE A 1 674 ? 16.523 -11.191 -22.127 1.00 98.56 674 PHE A O 1
ATOM 5346 N N . GLY A 1 675 ? 16.420 -10.948 -24.353 1.00 98.12 675 GLY A N 1
ATOM 5347 C CA . GLY A 1 675 ? 16.543 -12.372 -24.661 1.00 98.12 675 GLY A CA 1
ATOM 5348 C C . GLY A 1 675 ? 17.833 -12.994 -24.137 1.00 98.12 675 GLY A C 1
ATOM 5349 O O . GLY A 1 675 ? 17.801 -14.070 -23.550 1.00 98.12 675 GLY A O 1
ATOM 5350 N N . THR A 1 676 ? 18.958 -12.295 -24.288 1.00 97.88 676 THR A N 1
ATOM 5351 C CA . THR A 1 676 ? 20.259 -12.767 -23.785 1.00 97.88 676 THR A CA 1
ATOM 5352 C C . THR A 1 676 ? 20.278 -12.845 -22.256 1.00 97.88 676 THR A C 1
ATOM 5354 O O . THR A 1 676 ? 20.710 -13.855 -21.712 1.00 97.88 676 THR A O 1
ATOM 5357 N N . LEU A 1 677 ? 19.721 -11.843 -21.565 1.00 97.69 677 LEU A N 1
ATOM 5358 C CA . LEU A 1 677 ? 19.578 -11.852 -20.104 1.00 97.69 677 LEU A CA 1
ATOM 5359 C C . LEU A 1 677 ? 18.665 -12.987 -19.610 1.00 97.69 677 LEU A C 1
ATOM 5361 O O . LEU A 1 677 ? 18.965 -13.625 -18.605 1.00 97.69 677 LEU A O 1
ATOM 5365 N N . LEU A 1 678 ? 17.578 -13.287 -20.328 1.00 97.69 678 LEU A N 1
ATOM 5366 C CA . LEU A 1 678 ? 16.682 -14.395 -19.974 1.00 97.69 678 LEU A CA 1
ATOM 5367 C C . LEU A 1 678 ? 17.408 -15.744 -20.016 1.00 97.69 678 LEU A C 1
ATOM 5369 O O . LEU A 1 678 ? 17.251 -16.540 -19.090 1.00 97.69 678 LEU A O 1
ATOM 5373 N N . ILE A 1 679 ? 18.224 -15.987 -21.046 1.00 96.56 679 ILE A N 1
ATOM 5374 C CA . ILE A 1 679 ? 19.042 -17.208 -21.148 1.00 96.56 679 ILE A CA 1
ATOM 5375 C C . ILE A 1 679 ? 20.120 -17.265 -20.057 1.00 96.56 679 ILE A C 1
ATOM 5377 O O . ILE A 1 679 ? 20.449 -18.345 -19.575 1.00 96.56 679 ILE A O 1
ATOM 5381 N N . GLU A 1 680 ? 20.613 -16.113 -19.604 1.00 94.56 680 GLU A N 1
ATOM 5382 C CA . GLU A 1 680 ? 21.550 -15.993 -18.478 1.00 94.56 680 GLU A CA 1
ATOM 5383 C C . GLU A 1 680 ? 20.889 -16.159 -17.097 1.00 94.56 680 GLU A C 1
ATOM 5385 O O . GLU A 1 680 ? 21.563 -16.035 -16.077 1.00 94.56 680 GLU A O 1
ATOM 5390 N N . GLY A 1 681 ? 19.587 -16.457 -17.031 1.00 94.81 681 GLY A N 1
ATOM 5391 C CA . GLY A 1 681 ? 18.889 -16.693 -15.765 1.00 94.81 681 GLY A CA 1
ATOM 5392 C C . GLY A 1 681 ? 18.274 -15.439 -15.133 1.00 94.81 681 GLY A C 1
ATOM 5393 O O . GLY A 1 681 ? 17.831 -15.497 -13.987 1.00 94.81 681 GLY A O 1
ATOM 5394 N N . VAL A 1 682 ? 18.201 -14.320 -15.858 1.00 96.50 682 VAL A N 1
ATOM 5395 C CA . VAL A 1 682 ? 17.733 -13.025 -15.342 1.00 96.50 682 VAL A CA 1
ATOM 5396 C C . VAL A 1 682 ? 16.273 -12.788 -15.730 1.00 96.50 682 VAL A C 1
ATOM 5398 O O . VAL A 1 682 ? 15.916 -12.803 -16.908 1.00 96.50 682 VAL A O 1
ATOM 5401 N N . HIS A 1 683 ? 15.413 -12.500 -14.751 1.00 97.12 683 HIS A N 1
ATOM 5402 C CA . HIS A 1 683 ? 14.029 -12.096 -15.022 1.00 97.12 683 HIS A CA 1
ATOM 5403 C C . HIS A 1 683 ? 13.980 -10.691 -15.642 1.00 97.12 683 HIS A C 1
ATOM 5405 O O . HIS A 1 683 ? 14.619 -9.772 -15.136 1.00 97.12 683 HIS A O 1
ATOM 5411 N N . VAL A 1 684 ? 13.183 -10.489 -16.694 1.00 98.38 684 VAL A N 1
ATOM 5412 C CA . VAL A 1 684 ? 12.971 -9.159 -17.290 1.00 98.38 684 VAL A CA 1
ATOM 5413 C C . VAL A 1 684 ? 11.525 -8.729 -17.082 1.00 98.38 684 VAL A C 1
ATOM 5415 O O . VAL A 1 684 ? 10.602 -9.442 -17.478 1.00 98.38 684 VAL A O 1
ATOM 5418 N N . ARG A 1 685 ? 11.325 -7.540 -16.514 1.00 98.31 685 ARG A N 1
ATOM 5419 C CA . ARG A 1 685 ? 10.015 -6.915 -16.328 1.00 98.31 685 ARG A CA 1
ATOM 5420 C C . ARG A 1 685 ? 10.018 -5.510 -16.918 1.00 98.31 685 ARG A C 1
ATOM 5422 O O . ARG A 1 685 ? 10.760 -4.658 -16.449 1.00 98.31 685 ARG A O 1
ATOM 5429 N N . LEU A 1 686 ? 9.167 -5.263 -17.909 1.00 98.75 686 LEU A N 1
ATOM 5430 C CA . LEU A 1 686 ? 8.923 -3.941 -18.488 1.00 98.75 686 LEU A CA 1
ATOM 5431 C C . LEU A 1 686 ? 7.452 -3.574 -18.293 1.00 98.75 686 LEU A C 1
ATOM 5433 O O . LEU A 1 686 ? 6.562 -4.314 -18.711 1.00 98.75 686 LEU A O 1
ATOM 5437 N N . SER A 1 687 ? 7.207 -2.425 -17.680 1.00 98.50 687 SER A N 1
ATOM 5438 C CA . SER A 1 687 ? 5.876 -1.950 -17.311 1.00 98.50 687 SER A CA 1
ATOM 5439 C C . SER A 1 687 ? 5.713 -0.491 -17.715 1.00 98.50 687 SER A C 1
ATOM 5441 O O . SER A 1 687 ? 6.550 0.349 -17.392 1.00 98.50 687 SER A O 1
ATOM 5443 N N . GLY A 1 688 ? 4.647 -0.186 -18.441 1.00 98.38 688 GLY A N 1
ATOM 5444 C CA . GLY A 1 688 ? 4.378 1.163 -18.926 1.00 98.38 688 GLY A CA 1
ATOM 5445 C C . GLY A 1 688 ? 3.161 1.194 -19.836 1.00 98.38 688 GLY A C 1
ATOM 5446 O O . GLY A 1 688 ? 2.645 0.154 -20.252 1.00 98.38 688 GLY A O 1
ATOM 5447 N N . GLN A 1 689 ? 2.660 2.387 -20.129 1.00 98.38 689 GLN A N 1
ATOM 5448 C CA . GLN A 1 689 ? 1.464 2.543 -20.955 1.00 98.38 689 GLN A CA 1
ATOM 5449 C C . GLN A 1 689 ? 1.771 2.077 -22.383 1.00 98.38 689 GLN A C 1
ATOM 5451 O O . GLN A 1 689 ? 2.716 2.550 -23.010 1.00 98.38 689 GLN A O 1
ATOM 5456 N N . ASP A 1 690 ? 0.987 1.119 -22.883 1.00 97.38 690 ASP A N 1
ATOM 5457 C CA . ASP A 1 690 ? 1.145 0.503 -24.210 1.00 97.38 690 ASP A CA 1
ATOM 5458 C C . ASP A 1 690 ? 2.497 -0.199 -24.470 1.00 97.38 690 ASP A C 1
ATOM 5460 O O . ASP A 1 690 ? 2.807 -0.540 -25.620 1.00 97.38 690 ASP A O 1
ATOM 5464 N N . SER A 1 691 ? 3.301 -0.480 -23.436 1.00 97.62 691 SER A N 1
ATOM 5465 C CA . SER A 1 691 ? 4.672 -0.991 -23.595 1.00 97.62 691 SER A CA 1
ATOM 5466 C C . SER A 1 691 ? 4.768 -2.333 -24.323 1.00 97.62 691 SER A C 1
ATOM 5468 O O . SER A 1 691 ? 5.790 -2.599 -24.951 1.00 97.62 691 SER A O 1
ATOM 5470 N N . GLN A 1 692 ? 3.710 -3.152 -24.333 1.00 97.50 692 GLN A N 1
ATOM 5471 C CA . GLN A 1 692 ? 3.652 -4.411 -25.095 1.00 97.50 692 GLN A CA 1
ATOM 5472 C C . GLN A 1 692 ? 3.869 -4.220 -26.602 1.00 97.50 692 GLN A C 1
ATOM 5474 O O . GLN A 1 692 ? 4.631 -4.959 -27.235 1.00 97.50 692 GLN A O 1
ATOM 5479 N N . ARG A 1 693 ? 3.217 -3.205 -27.179 1.00 97.56 693 ARG A N 1
ATOM 5480 C CA . ARG A 1 693 ? 3.409 -2.785 -28.575 1.00 97.56 693 ARG A CA 1
ATOM 5481 C C . ARG A 1 693 ? 4.564 -1.787 -28.691 1.00 97.56 693 ARG A C 1
ATOM 5483 O O . ARG A 1 693 ? 5.281 -1.791 -29.694 1.00 97.56 693 ARG A O 1
ATOM 5490 N N . GLY A 1 694 ? 4.712 -0.945 -27.672 1.00 97.31 694 GLY A N 1
ATOM 5491 C CA . GLY A 1 694 ? 5.460 0.303 -27.689 1.00 97.31 694 GLY A CA 1
ATOM 5492 C C . GLY A 1 694 ? 4.600 1.443 -28.243 1.00 97.31 694 GLY A C 1
ATOM 5493 O O . GLY A 1 694 ? 3.905 1.274 -29.258 1.00 97.31 694 GLY A O 1
ATOM 5494 N N . THR A 1 695 ? 4.679 2.620 -27.615 1.00 96.94 695 THR A N 1
ATOM 5495 C CA . THR A 1 695 ? 3.982 3.849 -28.043 1.00 96.94 695 THR A CA 1
ATOM 5496 C C . THR A 1 695 ? 4.183 4.103 -29.535 1.00 96.94 695 THR A C 1
ATOM 5498 O O . THR A 1 695 ? 3.213 4.227 -30.281 1.00 96.94 695 THR A O 1
ATOM 5501 N N . PHE A 1 696 ? 5.436 4.028 -29.990 1.00 96.62 696 PHE A N 1
ATOM 5502 C CA . PHE A 1 696 ? 5.852 4.266 -31.378 1.00 96.62 696 PHE A CA 1
ATOM 5503 C C . PHE A 1 696 ? 5.759 3.025 -32.281 1.00 96.62 696 PHE A C 1
ATOM 5505 O O . PHE A 1 696 ? 6.325 3.010 -33.366 1.00 96.62 696 PHE A O 1
ATOM 5512 N N . SER A 1 697 ? 5.068 1.964 -31.843 1.00 96.12 697 SER A N 1
ATOM 5513 C CA . SER A 1 697 ? 4.903 0.716 -32.605 1.00 96.12 697 SER A CA 1
ATOM 5514 C C . SER A 1 697 ? 6.231 0.090 -33.063 1.00 96.12 697 SER A C 1
ATOM 5516 O O . SER A 1 697 ? 6.328 -0.429 -34.170 1.00 96.12 697 SER A O 1
ATOM 5518 N N . HIS A 1 698 ? 7.260 0.160 -32.217 1.00 96.00 698 HIS A N 1
ATOM 5519 C CA . HIS A 1 698 ? 8.611 -0.314 -32.533 1.00 96.00 698 HIS A CA 1
ATOM 5520 C C . HIS A 1 698 ? 8.947 -1.657 -31.863 1.00 96.00 698 HIS A C 1
ATOM 5522 O O . HIS A 1 698 ? 9.816 -2.384 -32.344 1.00 96.00 698 HIS A O 1
ATOM 5528 N N . ARG A 1 699 ? 8.277 -1.995 -30.750 1.00 97.19 699 ARG A N 1
ATOM 5529 C CA . ARG A 1 699 ? 8.670 -3.116 -29.886 1.00 97.19 699 ARG A CA 1
ATOM 5530 C C . ARG A 1 699 ? 8.011 -4.429 -30.283 1.00 97.19 699 ARG A C 1
ATOM 5532 O O . ARG A 1 699 ? 8.705 -5.410 -30.523 1.00 97.19 699 ARG A O 1
ATOM 5539 N N . HIS A 1 700 ? 6.677 -4.447 -30.346 1.00 96.75 700 HIS A N 1
ATOM 5540 C CA . HIS A 1 700 ? 5.882 -5.645 -30.664 1.00 96.75 700 HIS A CA 1
ATOM 5541 C C . HIS A 1 700 ? 6.303 -6.904 -29.885 1.00 96.75 700 HIS A C 1
ATOM 5543 O O . HIS A 1 700 ? 6.376 -7.997 -30.443 1.00 96.75 700 HIS A O 1
ATOM 5549 N N . ALA A 1 701 ? 6.585 -6.749 -28.591 1.00 96.25 701 ALA A N 1
ATOM 5550 C CA . ALA A 1 701 ? 7.038 -7.852 -27.752 1.00 96.25 701 ALA A CA 1
ATOM 5551 C C . ALA A 1 701 ? 5.921 -8.851 -27.420 1.00 96.25 701 ALA A C 1
ATOM 5553 O O . ALA A 1 701 ? 6.197 -10.023 -27.166 1.00 96.25 701 ALA A O 1
ATOM 5554 N N . VAL A 1 702 ? 4.669 -8.388 -27.438 1.00 97.25 702 VAL A N 1
ATOM 5555 C CA . VAL A 1 702 ? 3.479 -9.235 -27.335 1.00 97.25 702 VAL A CA 1
ATOM 5556 C C . VAL A 1 702 ? 2.739 -9.186 -28.664 1.00 97.25 702 VAL A C 1
ATOM 5558 O O . VAL A 1 702 ? 2.357 -8.119 -29.151 1.00 97.25 702 VAL A O 1
ATOM 5561 N N . LEU A 1 703 ? 2.562 -10.354 -29.270 1.00 97.25 703 LEU A N 1
ATOM 5562 C CA . LEU A 1 703 ? 1.853 -10.536 -30.529 1.00 97.25 703 LEU A CA 1
ATOM 5563 C C . LEU A 1 703 ? 0.453 -11.068 -30.240 1.00 97.25 703 LEU A C 1
ATOM 5565 O O . LEU A 1 703 ? 0.289 -11.927 -29.382 1.00 97.25 703 LEU A O 1
ATOM 5569 N N . HIS A 1 704 ? -0.544 -10.595 -30.985 1.00 96.94 704 HIS A N 1
ATOM 5570 C CA . HIS A 1 704 ? -1.935 -11.022 -30.828 1.00 96.94 704 HIS A CA 1
ATOM 5571 C C . HIS A 1 704 ? -2.415 -11.774 -32.067 1.00 96.94 704 HIS A C 1
ATOM 5573 O O . HIS A 1 704 ? -2.351 -11.245 -33.188 1.00 96.94 704 HIS A O 1
ATOM 5579 N N . ASP A 1 705 ? -2.924 -12.986 -31.861 1.00 97.69 705 ASP A N 1
ATOM 5580 C CA . ASP A 1 705 ? -3.551 -13.770 -32.918 1.00 97.69 705 ASP A CA 1
ATOM 5581 C C . ASP A 1 705 ? -4.814 -13.050 -33.416 1.00 97.69 705 ASP A C 1
ATOM 5583 O O . ASP A 1 705 ? -5.695 -12.683 -32.641 1.00 97.69 705 ASP A O 1
ATOM 5587 N N . GLN A 1 706 ? -4.914 -12.823 -34.724 1.00 97.50 706 GLN A N 1
ATOM 5588 C CA . GLN A 1 706 ? -6.014 -12.061 -35.324 1.00 97.50 706 GLN A CA 1
ATOM 5589 C C . GLN A 1 706 ? -7.348 -12.821 -35.369 1.00 97.50 706 GLN A C 1
ATOM 5591 O O . GLN A 1 706 ? -8.369 -12.225 -35.707 1.00 97.50 706 GLN A O 1
ATOM 5596 N N . LYS A 1 707 ? -7.353 -14.125 -35.084 1.00 96.62 707 LYS A N 1
ATOM 5597 C CA . LYS A 1 707 ? -8.555 -14.962 -35.029 1.00 96.62 707 LYS A CA 1
ATOM 5598 C C . LYS A 1 707 ? -8.993 -15.235 -33.594 1.00 96.62 707 LYS A C 1
ATOM 5600 O O . LYS A 1 707 ? -10.193 -15.208 -33.341 1.00 96.62 707 LYS A O 1
ATOM 5605 N N . THR A 1 708 ? -8.057 -15.518 -32.686 1.00 96.69 708 THR A N 1
ATOM 5606 C CA . THR A 1 708 ? -8.377 -15.932 -31.304 1.00 96.69 708 THR A CA 1
ATOM 5607 C C . THR A 1 708 ? -8.174 -14.826 -30.270 1.00 96.69 708 THR A C 1
ATOM 5609 O O . THR A 1 708 ? -8.776 -14.879 -29.202 1.00 96.69 708 THR A O 1
ATOM 5612 N N . GLY A 1 709 ? -7.349 -13.817 -30.568 1.00 94.75 709 GLY A N 1
ATOM 5613 C CA . GLY A 1 709 ? -6.928 -12.795 -29.605 1.00 94.75 709 GLY A CA 1
ATOM 5614 C C . GLY A 1 709 ? -5.853 -13.268 -28.620 1.00 94.75 709 GLY A C 1
ATOM 5615 O O . GLY A 1 709 ? -5.390 -12.464 -27.808 1.00 94.75 709 GLY A O 1
ATOM 5616 N N . GLU A 1 710 ? -5.436 -14.537 -28.697 1.00 96.06 710 GLU A N 1
ATOM 5617 C CA . GLU A 1 710 ? -4.397 -15.101 -27.836 1.00 96.06 710 GLU A CA 1
ATOM 5618 C C . GLU A 1 710 ? -3.072 -14.355 -28.000 1.00 96.06 710 GLU A C 1
ATOM 5620 O O . GLU A 1 710 ? -2.689 -13.931 -29.096 1.00 96.06 710 GLU A O 1
ATOM 5625 N N . GLN A 1 711 ? -2.373 -14.199 -26.877 1.00 95.69 711 GLN A N 1
ATOM 5626 C CA . GLN A 1 711 ? -1.091 -13.517 -26.814 1.00 95.69 711 GLN A CA 1
ATOM 5627 C C . GLN A 1 711 ? 0.055 -14.512 -26.988 1.00 95.69 711 GLN A C 1
ATOM 5629 O O . GLN A 1 711 ? 0.089 -15.555 -26.338 1.00 95.69 711 GLN A O 1
ATOM 5634 N N . PHE A 1 712 ? 1.031 -14.153 -27.816 1.00 96.44 712 PHE A N 1
ATOM 5635 C CA . PHE A 1 712 ? 2.288 -14.874 -27.969 1.00 96.44 712 PHE A CA 1
ATOM 5636 C C . PHE A 1 712 ? 3.464 -13.931 -27.712 1.00 96.44 712 PHE A C 1
ATOM 5638 O O . PHE A 1 712 ? 3.538 -12.845 -28.287 1.00 96.44 712 PHE A O 1
ATOM 5645 N N . ILE A 1 713 ? 4.388 -14.353 -26.846 1.00 96.38 713 ILE A N 1
ATOM 5646 C CA . ILE A 1 713 ? 5.576 -13.582 -26.462 1.00 96.38 713 ILE A CA 1
ATOM 5647 C C . ILE A 1 713 ? 6.813 -14.359 -26.931 1.00 96.38 713 ILE A C 1
ATOM 5649 O O . ILE A 1 713 ? 7.178 -15.341 -26.276 1.00 96.38 713 ILE A O 1
ATOM 5653 N N . PRO A 1 714 ? 7.481 -13.949 -28.028 1.00 96.31 714 PRO A N 1
ATOM 5654 C CA . PRO A 1 714 ? 8.662 -14.650 -28.541 1.00 96.31 714 PRO A CA 1
ATOM 5655 C C . PRO A 1 714 ? 9.780 -14.809 -27.498 1.00 96.31 714 PRO A C 1
ATOM 5657 O O . PRO A 1 714 ? 10.395 -15.866 -27.401 1.00 96.31 714 PRO A O 1
ATOM 5660 N N . LEU A 1 715 ? 9.979 -13.796 -26.645 1.00 97.25 715 LEU A N 1
ATOM 5661 C CA . LEU A 1 715 ? 10.981 -13.793 -25.566 1.00 97.25 715 LEU A CA 1
ATOM 5662 C C . LEU A 1 715 ? 10.737 -14.845 -24.468 1.00 97.25 715 LEU A C 1
ATOM 5664 O O . LEU A 1 715 ? 11.665 -15.204 -23.752 1.00 97.25 715 LEU A O 1
ATOM 5668 N N . ASN A 1 716 ? 9.513 -15.362 -24.342 1.00 96.88 716 ASN A N 1
ATOM 5669 C CA . ASN A 1 716 ? 9.190 -16.456 -23.414 1.00 96.88 716 ASN A CA 1
ATOM 5670 C C . ASN A 1 716 ? 9.306 -17.840 -24.065 1.00 96.88 716 ASN A C 1
ATOM 5672 O O . ASN A 1 716 ? 8.927 -18.836 -23.462 1.00 96.88 716 ASN A O 1
ATOM 5676 N N . ASN A 1 717 ? 9.773 -17.897 -25.313 1.00 96.19 717 ASN A N 1
ATOM 5677 C CA . ASN A 1 717 ? 9.840 -19.106 -26.122 1.00 96.19 717 ASN A CA 1
ATOM 5678 C C . ASN A 1 717 ? 11.189 -19.178 -26.851 1.00 96.19 717 ASN A C 1
ATOM 5680 O O . ASN A 1 717 ? 11.219 -19.482 -28.046 1.00 96.19 717 ASN A O 1
ATOM 5684 N N . ILE A 1 718 ? 12.300 -18.858 -26.173 1.00 96.25 718 ILE A N 1
ATOM 5685 C CA . ILE A 1 718 ? 13.641 -18.892 -26.779 1.00 96.25 718 ILE A CA 1
ATOM 5686 C C . ILE A 1 718 ? 14.154 -20.333 -26.831 1.00 96.25 718 ILE A C 1
ATOM 5688 O O . ILE A 1 718 ? 14.509 -20.831 -27.905 1.00 96.25 718 ILE A O 1
ATOM 5692 N N . VAL A 1 719 ? 14.089 -21.023 -25.692 1.00 93.69 719 VAL A N 1
ATOM 5693 C CA . VAL A 1 719 ? 14.474 -22.430 -25.518 1.00 93.69 719 VAL A CA 1
ATOM 5694 C C . VAL A 1 719 ? 13.316 -23.268 -24.984 1.00 93.69 719 VAL A C 1
ATOM 5696 O O . VAL A 1 719 ? 12.366 -22.743 -24.404 1.00 93.69 719 VAL A O 1
ATOM 5699 N N . GLU A 1 720 ? 13.395 -24.584 -25.174 1.00 88.50 720 GLU A N 1
ATOM 5700 C CA . GLU A 1 720 ? 12.494 -25.517 -24.494 1.00 88.50 720 GLU A CA 1
ATOM 5701 C C . GLU A 1 720 ? 12.741 -25.478 -22.978 1.00 88.50 720 GLU A C 1
ATOM 5703 O O . GLU A 1 720 ? 13.886 -25.391 -22.539 1.00 88.50 720 GLU A O 1
ATOM 5708 N N . ASN A 1 721 ? 11.672 -25.563 -22.179 1.00 86.56 721 ASN A N 1
ATOM 5709 C CA . ASN A 1 721 ? 11.724 -25.532 -20.709 1.00 86.56 721 ASN A CA 1
ATOM 5710 C C . ASN A 1 721 ? 12.417 -24.285 -20.119 1.00 86.56 721 ASN A C 1
ATOM 5712 O O . ASN A 1 721 ? 13.121 -24.380 -19.118 1.00 86.56 721 ASN A O 1
ATOM 5716 N N . GLN A 1 722 ? 12.221 -23.113 -20.732 1.00 90.81 722 GLN A N 1
ATOM 5717 C CA . GLN A 1 722 ? 12.753 -21.845 -20.227 1.00 90.81 722 GLN A CA 1
ATOM 5718 C C . GLN A 1 722 ? 12.230 -21.541 -18.809 1.00 90.81 722 GLN A C 1
ATOM 5720 O O . GLN A 1 722 ? 11.027 -21.381 -18.607 1.00 90.81 722 GLN A O 1
ATOM 5725 N N . GLU A 1 723 ? 13.136 -21.441 -17.833 1.00 86.31 723 GLU A N 1
ATOM 5726 C CA . GLU A 1 723 ? 12.793 -21.188 -16.423 1.00 86.31 723 GLU A CA 1
ATOM 5727 C C . GLU A 1 723 ? 12.521 -19.703 -16.132 1.00 86.31 723 GLU A C 1
ATOM 5729 O O . GLU A 1 723 ? 11.741 -19.360 -15.243 1.00 86.31 723 GLU A O 1
ATOM 5734 N N . THR A 1 724 ? 13.144 -18.800 -16.893 1.00 91.06 724 THR A N 1
ATOM 5735 C CA . THR A 1 724 ? 12.995 -17.351 -16.738 1.00 91.06 724 THR A CA 1
ATOM 5736 C C . THR A 1 724 ? 11.860 -16.797 -17.587 1.00 91.06 724 THR A C 1
ATOM 5738 O O . THR A 1 724 ? 11.639 -17.188 -18.735 1.00 91.06 724 THR A O 1
ATOM 5741 N N . LYS A 1 725 ? 11.150 -15.809 -17.039 1.00 92.44 725 LYS A N 1
ATOM 5742 C CA . LYS A 1 725 ? 10.049 -15.135 -17.733 1.00 92.44 725 LYS A CA 1
ATOM 5743 C C . LYS A 1 725 ? 10.423 -13.707 -18.109 1.00 92.44 725 LYS A C 1
ATOM 5745 O O . LYS A 1 725 ? 11.058 -12.999 -17.334 1.00 92.44 725 LYS A O 1
ATOM 5750 N N . CYS A 1 726 ? 9.953 -13.266 -19.263 1.00 96.62 726 CYS A N 1
ATOM 5751 C CA . CYS A 1 726 ? 9.829 -11.875 -19.658 1.00 96.62 726 CYS A CA 1
ATOM 5752 C C . CYS A 1 726 ? 8.382 -11.416 -19.430 1.00 96.62 726 CYS A C 1
ATOM 5754 O O . CYS A 1 726 ? 7.444 -11.953 -20.033 1.00 96.62 726 CYS A O 1
ATOM 5756 N N . SER A 1 727 ? 8.198 -10.429 -18.557 1.00 96.81 727 SER A N 1
ATOM 5757 C CA . SER A 1 727 ? 6.905 -9.821 -18.240 1.00 96.81 727 SER A CA 1
ATOM 5758 C C . SER A 1 727 ? 6.844 -8.424 -18.847 1.00 96.81 727 SER A C 1
ATOM 5760 O O . SER A 1 727 ? 7.379 -7.477 -18.276 1.00 96.81 727 SER A O 1
ATOM 5762 N N . ILE A 1 728 ? 6.200 -8.293 -20.008 1.00 97.06 728 ILE A N 1
ATOM 5763 C CA . ILE A 1 728 ? 6.006 -7.003 -20.683 1.00 97.06 728 ILE A CA 1
ATOM 5764 C C . ILE A 1 728 ? 4.534 -6.620 -20.583 1.00 97.06 728 ILE A C 1
ATOM 5766 O O . ILE A 1 728 ? 3.652 -7.337 -21.062 1.00 97.06 728 ILE A O 1
ATOM 5770 N N . ILE A 1 729 ? 4.279 -5.505 -19.909 1.00 97.44 729 ILE A N 1
ATOM 5771 C CA . ILE A 1 729 ? 2.982 -5.188 -19.323 1.00 97.44 729 ILE A CA 1
ATOM 5772 C C . ILE A 1 729 ? 2.554 -3.806 -19.795 1.00 97.44 729 ILE A C 1
ATOM 5774 O O . ILE A 1 729 ? 3.288 -2.833 -19.6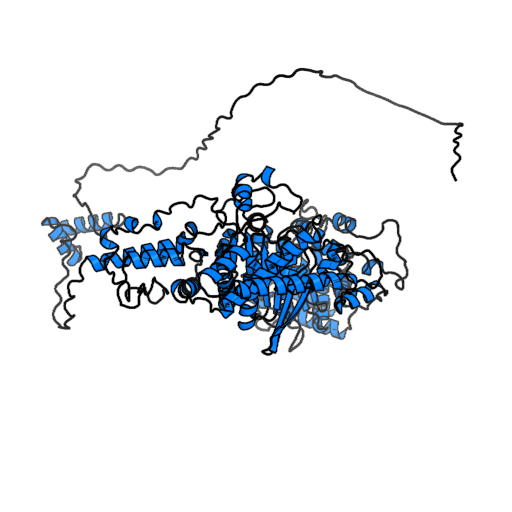34 1.00 97.44 729 ILE A O 1
ATOM 5778 N N . SER A 1 730 ? 1.345 -3.732 -20.344 1.00 97.31 730 SER A N 1
ATOM 5779 C CA . SER A 1 730 ? 0.661 -2.461 -20.562 1.00 97.31 730 SER A CA 1
ATOM 5780 C C . SER A 1 730 ? 0.037 -2.027 -19.237 1.00 97.31 730 SER A C 1
ATOM 5782 O O . SER A 1 730 ? -0.896 -2.669 -18.752 1.00 97.31 730 SER A O 1
ATOM 5784 N N . SER A 1 731 ? 0.595 -0.986 -18.624 1.00 98.12 731 SER A N 1
ATOM 5785 C CA . SER A 1 731 ? 0.161 -0.483 -17.321 1.00 98.12 731 SER A CA 1
ATOM 5786 C C . SER A 1 731 ? -1.201 0.218 -17.400 1.00 98.12 731 SER A C 1
ATOM 5788 O O . SER A 1 731 ? -1.605 0.657 -18.481 1.00 98.12 731 SER A O 1
ATOM 5790 N N . PRO A 1 732 ? -1.909 0.401 -16.267 1.00 97.38 732 PRO A N 1
ATOM 5791 C CA . PRO A 1 732 ? -2.981 1.391 -16.210 1.00 97.38 732 PRO A CA 1
ATOM 5792 C C . PRO A 1 732 ? -2.427 2.805 -16.469 1.00 97.38 732 PRO A C 1
ATOM 5794 O O . PRO A 1 732 ? -1.215 3.040 -16.398 1.00 97.38 732 PRO A O 1
ATOM 5797 N N . LEU A 1 733 ? -3.323 3.756 -16.747 1.00 97.88 733 LEU A N 1
ATOM 5798 C CA . LEU A 1 733 ? -2.992 5.175 -16.925 1.00 97.88 733 LEU A CA 1
ATOM 5799 C C . LEU A 1 733 ? -2.686 5.836 -15.569 1.00 97.88 733 LEU A C 1
ATOM 5801 O O . LEU A 1 733 ? -3.510 6.555 -15.008 1.00 97.88 733 LEU A O 1
ATOM 5805 N N . SER A 1 734 ? -1.521 5.510 -15.017 1.00 98.12 734 SER A N 1
ATOM 5806 C CA . SER A 1 734 ? -1.000 6.010 -13.746 1.00 98.12 734 SER A CA 1
ATOM 5807 C C . SER A 1 734 ? 0.524 6.049 -13.823 1.00 98.12 734 SER A C 1
ATOM 5809 O O . SER A 1 734 ? 1.158 5.036 -14.113 1.00 98.12 734 SER A O 1
ATOM 5811 N N . GLU A 1 735 ? 1.129 7.207 -13.572 1.00 98.75 735 GLU A N 1
ATOM 5812 C CA . GLU A 1 735 ? 2.582 7.331 -13.446 1.00 98.75 735 GLU A CA 1
ATOM 5813 C C . GLU A 1 735 ? 3.015 7.176 -11.987 1.00 98.75 735 GLU A C 1
ATOM 5815 O O . GLU A 1 735 ? 3.959 6.438 -11.703 1.00 98.75 735 GLU A O 1
ATOM 5820 N N . PHE A 1 736 ? 2.329 7.843 -11.051 1.00 98.62 736 PHE A N 1
ATOM 5821 C CA . PHE A 1 736 ? 2.741 7.897 -9.647 1.00 98.62 736 PHE A CA 1
ATOM 5822 C C . PHE A 1 736 ? 2.645 6.516 -8.984 1.00 98.62 736 PHE A C 1
ATOM 5824 O O . PHE A 1 736 ? 3.625 6.024 -8.413 1.00 98.62 736 PHE A O 1
ATOM 5831 N N . GLY A 1 737 ? 1.493 5.858 -9.115 1.00 98.44 737 GLY A N 1
ATOM 5832 C CA . GLY A 1 737 ? 1.273 4.500 -8.630 1.00 98.44 737 GLY A CA 1
ATOM 5833 C C . GLY A 1 737 ? 2.178 3.473 -9.313 1.00 98.44 737 GLY A C 1
ATOM 5834 O O . GLY A 1 737 ? 2.821 2.680 -8.626 1.00 98.44 737 GLY A O 1
ATOM 5835 N N . VAL A 1 738 ? 2.261 3.481 -10.649 1.00 98.75 738 VAL A N 1
ATOM 5836 C CA . VAL A 1 738 ? 3.010 2.452 -11.397 1.00 98.75 738 VAL A CA 1
ATOM 5837 C C . VAL A 1 738 ? 4.519 2.589 -11.192 1.00 98.75 738 VAL A C 1
ATOM 5839 O O . VAL A 1 738 ? 5.168 1.586 -10.910 1.00 98.75 738 VAL A O 1
ATOM 5842 N N . LEU A 1 739 ? 5.098 3.795 -11.243 1.00 98.81 739 LEU A N 1
ATOM 5843 C CA . LEU A 1 739 ? 6.538 3.950 -10.995 1.00 98.81 739 LEU A CA 1
ATOM 5844 C C . LEU A 1 739 ? 6.905 3.540 -9.560 1.00 98.81 739 LEU A C 1
ATOM 5846 O O . LEU A 1 739 ? 7.927 2.886 -9.345 1.00 98.81 739 LEU A O 1
ATOM 5850 N N . GLY A 1 740 ? 6.057 3.874 -8.580 1.00 98.62 740 GLY A N 1
ATOM 5851 C CA . GLY A 1 740 ? 6.219 3.397 -7.208 1.00 98.62 740 GLY A CA 1
ATOM 5852 C C . GLY A 1 740 ? 6.169 1.868 -7.112 1.00 98.62 740 GLY A C 1
ATOM 5853 O O . GLY A 1 740 ? 6.977 1.264 -6.408 1.00 98.62 740 GLY A O 1
ATOM 5854 N N . PHE A 1 741 ? 5.272 1.230 -7.864 1.00 98.88 741 PHE A N 1
ATOM 5855 C CA . PHE A 1 741 ? 5.156 -0.224 -7.924 1.00 98.88 741 PHE A CA 1
ATOM 5856 C C . PHE A 1 741 ? 6.418 -0.871 -8.494 1.00 98.88 741 PHE A C 1
ATOM 5858 O O . PHE A 1 741 ? 6.995 -1.761 -7.870 1.00 98.88 741 PHE A O 1
ATOM 5865 N N . GLU A 1 742 ? 6.897 -0.402 -9.645 1.00 98.81 742 GLU A N 1
ATOM 5866 C CA . GLU A 1 742 ? 8.097 -0.963 -10.274 1.00 98.81 742 GLU A CA 1
ATOM 5867 C C . GLU A 1 742 ? 9.352 -0.743 -9.419 1.00 98.81 742 GLU A C 1
ATOM 5869 O O . GLU A 1 742 ? 10.214 -1.623 -9.329 1.00 98.81 742 GLU A O 1
ATOM 5874 N N . LEU A 1 743 ? 9.426 0.377 -8.694 1.00 98.31 743 LEU A N 1
ATOM 5875 C CA . LEU A 1 743 ? 10.482 0.593 -7.712 1.00 98.31 743 LEU A CA 1
ATOM 5876 C C . LEU A 1 743 ? 10.429 -0.435 -6.578 1.00 98.31 743 LEU A C 1
ATOM 5878 O O . LEU A 1 743 ? 11.463 -1.012 -6.244 1.00 98.31 743 LEU A O 1
ATOM 5882 N N . GLY A 1 744 ? 9.249 -0.705 -6.020 1.00 97.56 744 GLY A N 1
ATOM 5883 C CA . GLY A 1 744 ? 9.065 -1.765 -5.027 1.00 97.56 744 GLY A CA 1
ATOM 5884 C C . GLY A 1 744 ? 9.474 -3.143 -5.549 1.00 97.56 744 GLY A C 1
ATOM 5885 O O . GLY A 1 744 ? 10.204 -3.870 -4.875 1.00 97.56 744 GLY A O 1
ATOM 5886 N N . TYR A 1 745 ? 9.069 -3.475 -6.778 1.00 98.12 745 TYR A N 1
ATOM 5887 C CA . TYR A 1 745 ? 9.406 -4.743 -7.433 1.00 98.12 745 TYR A CA 1
ATOM 5888 C C . TYR A 1 745 ? 10.926 -4.915 -7.584 1.00 98.12 745 TYR A C 1
ATOM 5890 O O . TYR A 1 745 ? 11.477 -5.980 -7.291 1.00 98.12 745 TYR A O 1
ATOM 5898 N N . SER A 1 746 ? 11.628 -3.839 -7.961 1.00 96.38 746 SER A N 1
ATOM 5899 C CA . SER A 1 746 ? 13.085 -3.839 -8.161 1.00 96.38 746 SER A CA 1
ATOM 5900 C C . SER A 1 746 ? 13.907 -4.145 -6.901 1.00 96.38 746 SER A C 1
ATOM 5902 O O . SER A 1 746 ? 15.080 -4.485 -7.020 1.00 96.38 746 SER A O 1
ATOM 5904 N N . GLN A 1 747 ? 13.312 -4.048 -5.706 1.00 92.00 747 GLN A N 1
ATOM 5905 C CA . GLN A 1 747 ? 14.002 -4.246 -4.423 1.00 92.00 747 GLN A CA 1
ATOM 5906 C C . GLN A 1 747 ? 13.998 -5.699 -3.927 1.00 92.00 747 GLN A C 1
ATOM 5908 O O . GLN A 1 747 ? 14.532 -5.970 -2.853 1.00 92.00 747 GLN A O 1
ATOM 5913 N N . GLN A 1 748 ? 13.346 -6.625 -4.636 1.00 90.62 748 GLN A N 1
ATOM 5914 C CA . GLN A 1 748 ? 13.190 -8.000 -4.150 1.00 90.62 748 GLN A CA 1
ATOM 5915 C C . GLN A 1 748 ? 14.408 -8.891 -4.424 1.00 90.62 748 GLN A C 1
ATOM 5917 O O . GLN A 1 748 ? 14.769 -9.705 -3.580 1.00 90.62 748 GLN A O 1
ATOM 5922 N N . THR A 1 749 ? 15.025 -8.767 -5.595 1.00 88.62 749 THR A N 1
ATOM 5923 C CA . THR A 1 749 ? 16.240 -9.503 -5.965 1.00 88.62 749 THR A CA 1
ATOM 5924 C C . THR A 1 749 ? 17.091 -8.645 -6.892 1.00 88.62 749 THR A C 1
ATOM 5926 O O . THR A 1 749 ? 16.590 -7.740 -7.561 1.00 88.62 749 THR A O 1
ATOM 5929 N N . ASP A 1 750 ? 18.386 -8.919 -6.911 1.00 85.44 750 ASP A N 1
ATOM 5930 C CA . ASP A 1 750 ? 19.371 -8.361 -7.827 1.00 85.44 750 ASP A CA 1
ATOM 5931 C C . ASP A 1 750 ? 19.384 -9.073 -9.192 1.00 85.44 750 ASP A C 1
ATOM 5933 O O . ASP A 1 750 ? 19.812 -8.470 -10.180 1.00 85.44 750 ASP A O 1
ATOM 5937 N N . ASN A 1 751 ? 18.873 -10.306 -9.278 1.00 89.75 751 ASN A N 1
ATOM 5938 C CA . ASN A 1 751 ? 18.816 -11.117 -10.498 1.00 89.75 751 ASN A CA 1
ATOM 5939 C C . ASN A 1 751 ? 17.576 -10.816 -11.371 1.00 89.75 751 ASN A C 1
ATOM 5941 O O . ASN A 1 751 ? 16.840 -11.704 -11.812 1.00 89.75 751 ASN A O 1
ATOM 5945 N N . GLN A 1 752 ? 17.314 -9.528 -11.597 1.00 95.19 752 GLN A N 1
ATOM 5946 C CA . GLN A 1 752 ? 16.208 -9.056 -12.428 1.00 95.19 752 GLN A CA 1
ATOM 5947 C C . GLN A 1 752 ? 16.517 -7.705 -13.079 1.00 95.19 752 GLN A C 1
ATOM 5949 O O . GLN A 1 752 ? 17.117 -6.821 -12.463 1.00 95.19 752 GLN A O 1
ATOM 5954 N N . LEU A 1 753 ? 16.033 -7.516 -14.305 1.00 98.25 753 LEU A N 1
ATOM 5955 C CA . LEU A 1 753 ? 15.984 -6.230 -14.990 1.00 98.25 753 LEU A CA 1
ATOM 5956 C C . LEU A 1 753 ? 14.552 -5.695 -14.939 1.00 98.25 753 LEU A C 1
ATOM 5958 O O . LEU A 1 753 ? 13.675 -6.200 -15.637 1.00 98.25 753 LEU A O 1
ATOM 5962 N N . VAL A 1 754 ? 14.326 -4.666 -14.123 1.00 98.69 754 VAL A N 1
ATOM 5963 C CA . VAL A 1 754 ? 13.027 -3.987 -14.016 1.00 98.69 754 VAL A CA 1
ATOM 5964 C C . VAL A 1 754 ? 13.103 -2.648 -14.738 1.00 98.69 754 VAL A C 1
ATOM 5966 O O . VAL A 1 754 ? 14.008 -1.849 -14.485 1.00 98.69 754 VAL A O 1
ATOM 5969 N N . LEU A 1 755 ? 12.151 -2.404 -15.630 1.00 98.88 755 LEU A N 1
ATOM 5970 C CA . LEU A 1 755 ? 12.037 -1.190 -16.419 1.00 98.88 755 LEU A CA 1
ATOM 5971 C C . LEU A 1 755 ? 10.636 -0.594 -16.274 1.00 98.88 755 LEU A C 1
ATOM 5973 O O . LEU A 1 755 ? 9.631 -1.301 -16.387 1.00 98.88 755 LEU A O 1
ATOM 5977 N N . TRP A 1 756 ? 10.587 0.722 -16.102 1.00 98.88 756 TRP A N 1
ATOM 5978 C CA . TRP A 1 756 ? 9.381 1.519 -16.253 1.00 98.88 756 TRP A CA 1
ATOM 5979 C C . TRP A 1 756 ? 9.501 2.414 -17.487 1.00 98.88 756 TRP A C 1
ATOM 5981 O O . TRP A 1 756 ? 10.498 3.121 -17.647 1.00 98.88 756 TRP A O 1
ATOM 5991 N N . GLU A 1 757 ? 8.497 2.388 -18.360 1.00 98.88 757 GLU A N 1
ATOM 5992 C CA . GLU A 1 757 ? 8.454 3.208 -19.573 1.00 98.88 757 GLU A CA 1
ATOM 5993 C C . GLU A 1 757 ? 7.332 4.242 -19.492 1.00 98.88 757 GLU A C 1
ATOM 5995 O O . GLU A 1 757 ? 6.151 3.908 -19.365 1.00 98.88 757 GLU A O 1
ATOM 6000 N N . ALA A 1 758 ? 7.709 5.516 -19.601 1.00 98.69 758 ALA A N 1
ATOM 6001 C CA . ALA A 1 758 ? 6.750 6.592 -19.797 1.00 98.69 758 ALA A CA 1
ATOM 6002 C C . ALA A 1 758 ? 6.268 6.590 -21.255 1.00 98.69 758 ALA A C 1
ATOM 6004 O O . ALA A 1 758 ? 7.072 6.389 -22.166 1.00 98.69 758 ALA A O 1
ATOM 6005 N N . GLN A 1 759 ? 4.988 6.895 -21.503 1.00 98.25 759 GLN A N 1
ATOM 6006 C CA . GLN A 1 759 ? 4.477 6.988 -22.878 1.00 98.25 759 GLN A CA 1
ATOM 6007 C C . GLN A 1 759 ? 5.243 8.051 -23.686 1.00 98.25 759 GLN A C 1
ATOM 6009 O O . GLN A 1 759 ? 5.674 7.797 -24.811 1.00 98.25 759 GLN A O 1
ATOM 6014 N N . PHE A 1 760 ? 5.454 9.212 -23.061 1.00 98.50 760 PHE A N 1
ATOM 6015 C CA . PHE A 1 760 ? 6.443 10.227 -23.412 1.00 98.50 760 PHE A CA 1
ATOM 6016 C C . PHE A 1 760 ? 7.186 10.619 -22.137 1.00 98.50 760 PHE A C 1
ATOM 6018 O O . PHE A 1 760 ? 6.592 10.651 -21.057 1.00 98.50 760 PHE A O 1
ATOM 6025 N N . GLY A 1 761 ? 8.478 10.934 -22.240 1.00 98.44 761 GLY A N 1
ATOM 6026 C CA . GLY A 1 761 ? 9.291 11.267 -21.071 1.00 98.44 761 GLY A CA 1
ATOM 6027 C C . GLY A 1 761 ? 8.763 12.475 -20.289 1.00 98.44 761 GLY A C 1
ATOM 6028 O O . GLY A 1 761 ? 8.975 12.563 -19.079 1.00 98.44 761 GLY A O 1
ATOM 6029 N N . ASP A 1 762 ? 8.049 13.378 -20.963 1.00 98.56 762 ASP A N 1
ATOM 6030 C CA . ASP A 1 762 ? 7.401 14.567 -20.406 1.00 98.56 762 ASP A CA 1
ATOM 6031 C C . ASP A 1 762 ? 6.452 14.247 -19.229 1.00 98.56 762 ASP A C 1
ATOM 6033 O O . ASP A 1 762 ? 6.379 15.038 -18.284 1.00 98.56 762 ASP A O 1
ATOM 6037 N N . PHE A 1 763 ? 5.782 13.083 -19.244 1.00 98.62 763 PHE A N 1
ATOM 6038 C CA . PHE A 1 763 ? 4.784 12.664 -18.241 1.00 98.62 763 PHE A CA 1
ATOM 6039 C C . PHE A 1 763 ? 5.386 12.076 -16.956 1.00 98.62 763 PHE A C 1
ATOM 6041 O O . PHE A 1 763 ? 4.692 11.932 -15.950 1.00 98.62 763 PHE A O 1
ATOM 6048 N N . SER A 1 764 ? 6.694 11.791 -16.936 1.00 97.88 764 SER A N 1
ATOM 6049 C CA . SER A 1 764 ? 7.393 11.318 -15.724 1.00 97.88 764 SER A CA 1
ATOM 6050 C C . SER A 1 764 ? 7.246 12.260 -14.522 1.00 97.88 764 SER A C 1
ATOM 6052 O O . SER A 1 764 ? 7.339 11.824 -13.374 1.00 97.88 764 SER A O 1
ATOM 6054 N N . ASN A 1 765 ? 6.942 13.539 -14.762 1.00 97.88 765 ASN A N 1
ATOM 6055 C CA . ASN A 1 765 ? 6.664 14.522 -13.719 1.00 97.88 765 ASN A CA 1
ATOM 6056 C C . ASN A 1 765 ? 5.429 14.182 -12.861 1.00 97.88 765 ASN A C 1
ATOM 6058 O O . ASN A 1 765 ? 5.355 14.657 -11.728 1.00 97.88 765 ASN A O 1
ATOM 6062 N N . GLY A 1 766 ? 4.497 13.351 -13.343 1.00 98.38 766 GLY A N 1
ATOM 6063 C CA . GLY A 1 766 ? 3.388 12.829 -12.538 1.00 98.38 766 GLY A CA 1
ATOM 6064 C C . GLY A 1 766 ? 3.865 11.970 -11.362 1.00 98.38 766 GLY A C 1
ATOM 6065 O O . GLY A 1 766 ? 3.241 11.959 -10.306 1.00 98.38 766 GLY A O 1
ATOM 6066 N N . ALA A 1 767 ? 5.031 11.334 -11.497 1.00 98.50 767 ALA A N 1
ATOM 6067 C CA . ALA A 1 767 ? 5.650 10.494 -10.476 1.00 98.50 767 ALA A CA 1
ATOM 6068 C C . ALA A 1 767 ? 6.826 11.178 -9.753 1.00 98.50 767 ALA A C 1
ATOM 6070 O O . ALA A 1 767 ? 7.682 10.500 -9.177 1.00 98.50 767 ALA A O 1
ATOM 6071 N N . GLN A 1 768 ? 6.889 12.516 -9.756 1.00 98.56 768 GLN A N 1
ATOM 6072 C CA . GLN A 1 768 ? 8.042 13.263 -9.234 1.00 98.56 768 GLN A CA 1
ATOM 6073 C C . GLN A 1 768 ? 8.369 12.925 -7.773 1.00 98.56 768 GLN A C 1
ATOM 6075 O O . GLN A 1 768 ? 9.535 12.852 -7.414 1.00 98.56 768 GLN A O 1
ATOM 6080 N N . VAL A 1 769 ? 7.371 12.640 -6.930 1.00 98.62 769 VAL A N 1
ATOM 6081 C CA . VAL A 1 769 ? 7.613 12.245 -5.530 1.00 98.62 769 VAL A CA 1
ATOM 6082 C C . VAL A 1 769 ? 8.391 10.926 -5.434 1.00 98.62 769 VAL A C 1
ATOM 6084 O O . VAL A 1 769 ? 9.238 10.788 -4.551 1.00 98.62 769 VAL A O 1
ATOM 6087 N N . ILE A 1 770 ? 8.152 9.971 -6.343 1.00 98.56 770 ILE A N 1
ATOM 6088 C CA . ILE A 1 770 ? 8.923 8.718 -6.404 1.00 98.56 770 ILE A CA 1
ATOM 6089 C C . ILE A 1 770 ? 10.358 9.000 -6.852 1.00 98.56 770 ILE A C 1
ATOM 6091 O O . ILE A 1 770 ? 11.301 8.483 -6.250 1.00 98.56 770 ILE A O 1
ATOM 6095 N N . VAL A 1 771 ? 10.522 9.857 -7.865 1.00 98.31 771 VAL A N 1
ATOM 6096 C CA . VAL A 1 771 ? 11.837 10.281 -8.368 1.00 98.31 771 VAL A CA 1
ATOM 6097 C C . VAL A 1 771 ? 12.649 10.974 -7.270 1.00 98.31 771 VAL A C 1
ATOM 6099 O O . VAL A 1 771 ? 13.766 10.554 -6.973 1.00 98.31 771 VAL A O 1
ATOM 6102 N N . ASP A 1 772 ? 12.069 11.978 -6.619 1.00 97.69 772 ASP A N 1
ATOM 6103 C CA . ASP A 1 772 ? 12.741 12.806 -5.620 1.00 97.69 772 ASP A CA 1
ATOM 6104 C C . ASP A 1 772 ? 13.051 12.015 -4.358 1.00 97.69 772 ASP A C 1
ATOM 6106 O O . ASP A 1 772 ? 14.191 11.973 -3.903 1.00 97.69 772 ASP A O 1
ATOM 6110 N N . GLN A 1 773 ? 12.041 11.372 -3.776 1.00 96.62 773 GLN A N 1
ATOM 6111 C CA . GLN A 1 773 ? 12.154 10.904 -2.397 1.00 96.62 773 GLN A CA 1
ATOM 6112 C C . GLN A 1 773 ? 12.643 9.474 -2.253 1.00 96.62 773 GLN A C 1
ATOM 6114 O O . GLN A 1 773 ? 13.090 9.101 -1.158 1.00 96.62 773 GLN A O 1
ATOM 6119 N N . PHE A 1 774 ? 12.562 8.707 -3.339 1.00 96.25 774 PHE A N 1
ATOM 6120 C CA . PHE A 1 774 ? 13.050 7.345 -3.392 1.00 96.25 774 PHE A CA 1
ATOM 6121 C C . PHE A 1 774 ? 14.198 7.220 -4.392 1.00 96.25 774 PHE A C 1
ATOM 6123 O O . PHE A 1 774 ? 15.328 7.084 -3.945 1.00 96.25 774 PHE A O 1
ATOM 6130 N N . LEU A 1 775 ? 13.976 7.323 -5.706 1.00 95.06 775 LEU A N 1
ATOM 6131 C CA . LEU A 1 775 ? 15.020 7.005 -6.699 1.00 95.06 775 LEU A CA 1
ATOM 6132 C C . LEU A 1 775 ? 16.312 7.811 -6.514 1.00 95.06 775 LEU A C 1
ATOM 6134 O O . LEU A 1 775 ? 17.392 7.235 -6.587 1.00 95.06 775 LEU A O 1
ATOM 6138 N N . SER A 1 776 ? 16.207 9.112 -6.237 1.00 94.88 776 SER A N 1
ATOM 6139 C CA . SER A 1 776 ? 17.385 9.979 -6.100 1.00 94.88 776 SER A CA 1
ATOM 6140 C C . SER A 1 776 ? 18.116 9.848 -4.762 1.00 94.88 776 SER A C 1
ATOM 6142 O O . SER A 1 776 ? 19.264 10.270 -4.652 1.00 94.88 776 SER A O 1
ATOM 6144 N N . ALA A 1 777 ? 17.462 9.305 -3.729 1.00 91.81 777 ALA A N 1
ATOM 6145 C CA . ALA A 1 777 ? 17.917 9.471 -2.346 1.00 91.81 777 ALA A CA 1
ATOM 6146 C C . ALA A 1 777 ? 17.843 8.204 -1.478 1.00 91.81 777 ALA A C 1
ATOM 6148 O O . ALA A 1 777 ? 18.393 8.202 -0.378 1.00 91.81 777 ALA A O 1
ATOM 6149 N N . MET A 1 778 ? 17.186 7.127 -1.922 1.00 89.25 778 MET A N 1
ATOM 6150 C CA . MET A 1 778 ? 16.931 5.925 -1.109 1.00 89.25 778 MET A CA 1
ATOM 6151 C C . MET A 1 778 ? 18.211 5.242 -0.632 1.00 89.25 778 MET A C 1
ATOM 6153 O O . MET A 1 778 ? 18.257 4.752 0.494 1.00 89.25 778 MET A O 1
ATOM 6157 N N . GLU A 1 779 ? 19.261 5.240 -1.451 1.00 87.88 779 GLU A N 1
ATOM 6158 C CA . GLU A 1 779 ? 20.515 4.590 -1.084 1.00 87.88 779 GLU A CA 1
ATOM 6159 C C . GLU A 1 779 ? 21.288 5.391 -0.029 1.00 87.88 779 GLU A C 1
ATOM 6161 O O . GLU A 1 779 ? 21.886 4.811 0.874 1.00 87.88 779 GLU A O 1
ATOM 6166 N N . ASN A 1 780 ? 21.238 6.723 -0.095 1.00 84.88 780 ASN A N 1
ATOM 6167 C CA . ASN A 1 780 ? 21.868 7.590 0.903 1.00 84.88 780 ASN A CA 1
ATOM 6168 C C . ASN A 1 780 ? 21.053 7.638 2.203 1.00 84.88 780 ASN A C 1
ATOM 6170 O O . ASN A 1 780 ? 21.614 7.633 3.296 1.00 84.88 780 ASN A O 1
ATOM 6174 N N . LYS A 1 781 ? 19.721 7.662 2.096 1.00 86.00 781 LYS A N 1
ATOM 6175 C CA . LYS A 1 781 ? 18.817 7.732 3.251 1.00 86.00 781 LYS A CA 1
ATOM 6176 C C . LYS A 1 781 ? 18.730 6.410 4.003 1.00 86.00 781 LYS A C 1
ATOM 6178 O O . LYS A 1 781 ? 18.746 6.412 5.230 1.00 86.00 781 LYS A O 1
ATOM 6183 N N . TRP A 1 782 ? 18.613 5.300 3.276 1.00 85.75 782 TRP A N 1
ATOM 6184 C CA . TRP A 1 782 ? 18.205 4.010 3.838 1.00 85.75 782 TRP A CA 1
ATOM 6185 C C . TRP A 1 782 ? 19.093 2.838 3.422 1.00 85.75 782 TRP A C 1
ATOM 6187 O O . TRP A 1 782 ? 18.773 1.706 3.777 1.00 85.75 782 TRP A O 1
ATOM 6197 N N . HIS A 1 783 ? 20.185 3.077 2.686 1.00 82.38 783 HIS A N 1
ATOM 6198 C CA . HIS A 1 783 ? 21.108 2.023 2.238 1.00 82.38 783 HIS A CA 1
ATOM 6199 C C . HIS A 1 783 ? 20.420 0.939 1.384 1.00 82.38 783 HIS A C 1
ATOM 6201 O O . HIS A 1 783 ? 20.801 -0.231 1.396 1.00 82.38 783 HIS A O 1
ATOM 6207 N N . VAL A 1 784 ? 19.383 1.326 0.633 1.00 84.94 784 VAL A N 1
ATOM 6208 C CA . VAL A 1 784 ? 18.664 0.438 -0.291 1.00 84.94 784 VAL A CA 1
ATOM 6209 C C . VAL A 1 784 ? 19.098 0.752 -1.718 1.00 84.94 784 VAL A C 1
ATOM 6211 O O . VAL A 1 784 ? 18.971 1.890 -2.164 1.00 84.94 784 VAL A O 1
ATOM 6214 N N . GLN A 1 785 ? 19.584 -0.257 -2.439 1.00 87.00 785 GLN A N 1
ATOM 6215 C CA . GLN A 1 785 ? 19.886 -0.150 -3.866 1.00 87.00 785 GLN A CA 1
ATOM 6216 C C . GLN A 1 785 ? 18.664 -0.494 -4.724 1.00 87.00 785 GLN A C 1
ATOM 6218 O O . GLN A 1 785 ? 17.784 -1.248 -4.313 1.00 87.00 785 GLN A O 1
ATOM 6223 N N . SER A 1 786 ? 18.623 0.044 -5.941 1.00 91.81 786 SER A N 1
ATOM 6224 C CA . SER A 1 786 ? 17.635 -0.317 -6.958 1.00 91.81 786 SER A CA 1
ATOM 6225 C C . SER A 1 786 ? 18.292 -0.310 -8.331 1.00 91.81 786 SER A C 1
ATOM 6227 O O . SER A 1 786 ? 19.080 0.577 -8.641 1.00 91.81 786 SER A O 1
ATOM 6229 N N . GLY A 1 787 ? 17.973 -1.308 -9.155 1.00 94.50 787 GLY A N 1
ATOM 6230 C CA . GLY A 1 787 ? 18.410 -1.389 -10.550 1.00 94.50 787 GLY A CA 1
ATOM 6231 C C . GLY A 1 787 ? 17.396 -0.827 -11.549 1.00 94.50 787 GLY A C 1
ATOM 6232 O O . GLY A 1 787 ? 17.567 -1.065 -12.744 1.00 94.50 787 GLY A O 1
ATOM 6233 N N . LEU A 1 788 ? 16.341 -0.145 -11.077 1.00 98.25 788 LEU A N 1
ATOM 6234 C CA . LEU A 1 788 ? 15.213 0.286 -11.907 1.00 98.25 788 LEU A CA 1
ATOM 6235 C C . LEU A 1 788 ? 15.671 1.174 -13.072 1.00 98.25 788 LEU A C 1
ATOM 6237 O O . LEU A 1 788 ? 16.387 2.162 -12.883 1.00 98.25 788 LEU A O 1
ATOM 6241 N N . VAL A 1 789 ? 15.211 0.837 -14.274 1.00 98.81 789 VAL A N 1
ATOM 6242 C CA . VAL A 1 789 ? 15.452 1.614 -15.492 1.00 98.81 789 VAL A CA 1
ATOM 6243 C C . VAL A 1 789 ? 14.223 2.460 -15.814 1.00 98.81 789 VAL A C 1
ATOM 6245 O O . VAL A 1 789 ? 13.125 1.926 -15.921 1.00 98.81 789 VAL A O 1
ATOM 6248 N N . LEU A 1 790 ? 14.397 3.767 -16.002 1.00 98.81 790 LEU A N 1
ATOM 6249 C CA . LEU A 1 790 ? 13.364 4.675 -16.497 1.00 98.81 790 LEU A CA 1
ATOM 6250 C C . LEU A 1 790 ? 13.618 4.934 -17.982 1.00 98.81 790 LEU A C 1
ATOM 6252 O O . LEU A 1 790 ? 14.606 5.577 -18.344 1.00 98.81 790 LEU A O 1
ATOM 6256 N N . LEU A 1 791 ? 12.721 4.449 -18.837 1.00 98.81 791 LEU A N 1
ATOM 6257 C CA . LEU A 1 791 ? 12.718 4.735 -20.268 1.00 98.81 791 LEU A CA 1
ATOM 6258 C C . LEU A 1 791 ? 11.841 5.962 -20.517 1.00 98.81 791 LEU A C 1
ATOM 6260 O O . LEU A 1 791 ? 10.620 5.906 -20.365 1.00 98.81 791 LEU A O 1
ATOM 6264 N N . LEU A 1 792 ? 12.474 7.084 -20.862 1.00 98.75 792 LEU A N 1
ATOM 6265 C CA . LEU A 1 792 ? 11.814 8.378 -21.007 1.00 98.75 792 LEU A CA 1
ATOM 6266 C C . LEU A 1 792 ? 11.964 8.887 -22.447 1.00 98.75 792 LEU A C 1
ATOM 6268 O O . LEU A 1 792 ? 12.978 9.525 -22.751 1.00 98.75 792 LEU A O 1
ATOM 6272 N N . PRO A 1 793 ? 10.988 8.628 -23.341 1.00 98.56 793 PRO A N 1
ATOM 6273 C CA . PRO A 1 793 ? 11.050 9.098 -24.720 1.00 98.56 793 PRO A CA 1
ATOM 6274 C C . PRO A 1 793 ? 11.283 10.612 -24.808 1.00 98.56 793 PRO A C 1
ATOM 6276 O O . PRO A 1 793 ? 10.563 11.399 -24.193 1.00 98.56 793 PRO A O 1
ATOM 6279 N N . HIS A 1 794 ? 12.302 11.020 -25.559 1.00 98.38 794 HIS A N 1
ATOM 6280 C CA . HIS A 1 794 ? 12.840 12.377 -25.615 1.00 98.38 794 HIS A CA 1
ATOM 6281 C C . HIS A 1 794 ? 13.221 12.741 -27.057 1.00 98.38 794 HIS A C 1
ATOM 6283 O O . HIS A 1 794 ? 13.759 11.921 -27.796 1.00 98.38 794 HIS A O 1
ATOM 6289 N N . GLY A 1 795 ? 12.960 13.983 -27.473 1.00 97.31 795 GLY A N 1
ATOM 6290 C CA . GLY A 1 795 ? 13.389 14.498 -28.775 1.00 97.31 795 GLY A CA 1
ATOM 6291 C C . GLY A 1 795 ? 12.529 15.653 -29.288 1.00 97.31 795 GLY A C 1
ATOM 6292 O O . GLY A 1 795 ? 11.300 15.578 -29.300 1.00 97.31 795 GLY A O 1
ATOM 6293 N N . TYR A 1 796 ? 13.167 16.719 -29.773 1.00 97.06 796 TYR A N 1
ATOM 6294 C CA . TYR A 1 796 ? 12.493 17.918 -30.282 1.00 97.06 796 TYR A CA 1
ATOM 6295 C C . TYR A 1 796 ? 12.085 17.754 -31.754 1.00 97.06 796 TYR A C 1
ATOM 6297 O O . TYR A 1 796 ? 12.811 18.147 -32.661 1.00 97.06 796 TYR A O 1
ATOM 6305 N N . GLN A 1 797 ? 10.894 17.193 -31.979 1.00 95.00 797 GLN A N 1
ATOM 6306 C CA . GLN A 1 797 ? 10.363 16.842 -33.311 1.00 95.00 797 GLN A CA 1
ATOM 6307 C C . GLN A 1 797 ? 9.160 17.706 -33.739 1.00 95.00 797 GLN A C 1
ATOM 6309 O O . GLN A 1 797 ? 8.431 17.365 -34.664 1.00 95.00 797 GLN A O 1
ATOM 6314 N N . GLY A 1 798 ? 8.906 18.822 -33.046 1.00 94.38 798 GLY A N 1
ATOM 6315 C CA . GLY A 1 798 ? 7.787 19.720 -33.364 1.00 94.38 798 GLY A CA 1
ATOM 6316 C C . GLY A 1 798 ? 6.409 19.241 -32.883 1.00 94.38 798 GLY A C 1
ATOM 6317 O O . GLY A 1 798 ? 5.401 19.788 -33.316 1.00 94.38 798 GLY A O 1
ATOM 6318 N N . MET A 1 799 ? 6.350 18.265 -31.968 1.00 95.12 799 MET A N 1
ATOM 6319 C CA . MET A 1 799 ? 5.100 17.708 -31.416 1.00 95.12 799 MET A CA 1
ATOM 6320 C C . MET A 1 799 ? 4.507 18.507 -30.235 1.00 95.12 799 MET A C 1
ATOM 6322 O O . MET A 1 799 ? 3.504 18.103 -29.655 1.00 95.12 799 MET A O 1
ATOM 6326 N N . GLY A 1 800 ? 5.104 19.648 -29.879 1.00 96.88 800 GLY A N 1
ATOM 6327 C CA . GLY A 1 800 ? 4.647 20.501 -28.779 1.00 96.88 800 GLY A CA 1
ATOM 6328 C C . GLY A 1 800 ? 5.343 20.234 -27.434 1.00 96.88 800 GLY A C 1
ATOM 6329 O O . GLY A 1 800 ? 6.206 19.354 -27.343 1.00 96.88 800 GLY A O 1
ATOM 6330 N N . PRO A 1 801 ? 5.025 21.036 -26.402 1.00 96.94 801 PRO A N 1
ATOM 6331 C CA . PRO A 1 801 ? 5.777 21.071 -25.147 1.00 96.94 801 PRO A CA 1
ATOM 6332 C C . PRO A 1 801 ? 5.626 19.829 -24.259 1.00 96.94 801 PRO A C 1
ATOM 6334 O O . PRO A 1 801 ? 6.496 19.615 -23.423 1.00 96.94 801 PRO A O 1
ATOM 6337 N N . GLU A 1 802 ? 4.576 19.027 -24.438 1.00 97.19 802 GLU A N 1
ATOM 6338 C CA . GLU A 1 802 ? 4.315 17.797 -23.670 1.00 97.19 802 GLU A CA 1
ATOM 6339 C C . GLU A 1 802 ? 4.741 16.507 -24.394 1.00 97.19 802 GLU A C 1
ATOM 6341 O O . GLU A 1 802 ? 4.421 15.413 -23.944 1.00 97.19 802 GLU A O 1
ATOM 6346 N N . HIS A 1 803 ? 5.434 16.619 -25.530 1.00 98.00 803 HIS A N 1
ATOM 6347 C CA . HIS A 1 803 ? 5.882 15.472 -26.332 1.00 98.00 803 HIS A CA 1
ATOM 6348 C C . HIS A 1 803 ? 7.317 15.652 -26.843 1.00 98.00 803 HIS A C 1
ATOM 6350 O O . HIS A 1 803 ? 7.669 15.145 -27.915 1.00 98.00 803 HIS A O 1
ATOM 6356 N N . SER A 1 804 ? 8.141 16.430 -26.138 1.00 97.69 804 SER A N 1
ATOM 6357 C CA . SER A 1 804 ? 9.470 16.831 -26.618 1.00 97.69 804 SER A CA 1
ATOM 6358 C C . SER A 1 804 ? 10.586 16.523 -25.634 1.00 97.69 804 SER A C 1
ATOM 6360 O O . SER A 1 804 ? 11.682 16.159 -26.066 1.00 97.69 804 SER A O 1
ATOM 6362 N N . SER A 1 805 ? 10.348 16.686 -24.333 1.00 98.25 805 SER A N 1
ATOM 6363 C CA . SER A 1 805 ? 11.409 16.668 -23.337 1.00 98.25 805 SER A CA 1
ATOM 6364 C C . SER A 1 805 ? 11.052 15.816 -22.129 1.00 98.25 805 SER A C 1
ATOM 6366 O O . SER A 1 805 ? 10.225 16.185 -21.301 1.00 98.25 805 SER A O 1
ATOM 6368 N N . CYS A 1 806 ? 11.843 14.763 -21.917 1.00 98.19 806 CYS A N 1
ATOM 6369 C CA . CYS A 1 806 ? 11.930 14.077 -20.629 1.00 98.19 806 CYS A CA 1
ATOM 6370 C C . CYS A 1 806 ? 12.479 14.929 -19.470 1.00 98.19 806 CYS A C 1
ATOM 6372 O O . CYS A 1 806 ? 12.646 14.407 -18.373 1.00 98.19 806 CYS A O 1
ATOM 6374 N N . ARG A 1 807 ? 12.779 16.217 -19.695 1.00 98.25 807 ARG A N 1
ATOM 6375 C CA . ARG A 1 807 ? 13.354 17.132 -18.699 1.00 98.25 807 ARG A CA 1
ATOM 6376 C C . ARG A 1 807 ? 14.674 16.612 -18.135 1.00 98.25 807 ARG A C 1
ATOM 6378 O O . ARG A 1 807 ? 14.877 16.582 -16.921 1.00 98.25 807 ARG A O 1
ATOM 6385 N N . ILE A 1 808 ? 15.573 16.181 -19.025 1.00 98.12 808 ILE A N 1
ATOM 6386 C CA . ILE A 1 808 ? 16.878 15.607 -18.661 1.00 98.12 808 ILE A CA 1
ATOM 6387 C C . ILE A 1 808 ? 17.668 16.519 -17.712 1.00 98.12 808 ILE A C 1
ATOM 6389 O O . ILE A 1 808 ? 18.364 16.031 -16.828 1.00 98.12 808 ILE A O 1
ATOM 6393 N N . GLU A 1 809 ? 17.496 17.838 -17.827 1.00 97.88 809 GLU A N 1
ATOM 6394 C CA . GLU A 1 809 ? 18.098 18.833 -16.943 1.00 97.88 809 GLU A CA 1
ATOM 6395 C C . GLU A 1 809 ? 17.721 18.639 -15.470 1.00 97.88 809 GLU A C 1
ATOM 6397 O O . GLU A 1 809 ? 18.543 18.898 -14.598 1.00 97.88 809 GLU A O 1
ATOM 6402 N N . ARG A 1 810 ? 16.509 18.147 -15.178 1.00 98.12 810 ARG A N 1
ATOM 6403 C CA . ARG A 1 810 ? 16.056 17.878 -13.808 1.00 98.12 810 ARG A CA 1
ATOM 6404 C C . ARG A 1 810 ? 16.782 16.679 -13.212 1.00 98.12 810 ARG A C 1
ATOM 6406 O O . ARG A 1 810 ? 17.216 16.749 -12.070 1.00 98.12 810 ARG A O 1
ATOM 6413 N N . PHE A 1 811 ? 16.945 15.612 -13.992 1.00 97.69 811 PHE A N 1
ATOM 6414 C CA . PHE A 1 811 ? 17.688 14.430 -13.558 1.00 97.69 811 PHE A CA 1
ATOM 6415 C C . PHE A 1 811 ? 19.179 14.736 -13.380 1.00 97.69 811 PHE A C 1
ATOM 6417 O O . PHE A 1 811 ? 19.772 14.290 -12.406 1.00 97.69 811 PHE A O 1
ATOM 6424 N N . LEU A 1 812 ? 19.770 15.545 -14.267 1.00 96.00 812 LEU A N 1
ATOM 6425 C CA . LEU A 1 812 ? 21.160 15.992 -14.131 1.00 96.00 812 LEU A CA 1
ATOM 6426 C C . LEU A 1 812 ? 21.366 16.891 -12.905 1.00 96.00 812 LEU A C 1
ATOM 6428 O O . LEU A 1 812 ? 22.337 16.706 -12.181 1.00 96.00 812 LEU A O 1
ATOM 6432 N N . LEU A 1 813 ? 20.444 17.825 -12.644 1.00 95.19 813 LEU A N 1
ATOM 6433 C CA . LEU A 1 813 ? 20.490 18.700 -11.464 1.00 95.19 813 LEU A CA 1
ATOM 6434 C C . LEU A 1 813 ? 20.410 17.918 -10.143 1.00 95.19 813 LEU A C 1
ATOM 6436 O O . LEU A 1 813 ? 20.899 18.378 -9.119 1.00 95.19 813 LEU A O 1
ATOM 6440 N N . MET A 1 814 ? 19.758 16.759 -10.162 1.00 94.94 814 MET A N 1
ATOM 6441 C CA . MET A 1 814 ? 19.559 15.900 -8.998 1.00 94.94 814 MET A CA 1
ATOM 6442 C C . MET A 1 814 ? 20.627 14.804 -8.849 1.00 94.94 814 MET A C 1
ATOM 6444 O O . MET A 1 814 ? 20.519 13.992 -7.930 1.00 94.94 814 MET A O 1
ATOM 6448 N N . CYS A 1 815 ? 21.646 14.758 -9.713 1.00 94.44 815 CYS A N 1
ATOM 6449 C CA . CYS A 1 815 ? 22.827 13.928 -9.474 1.00 94.44 815 CYS A CA 1
ATOM 6450 C C . CYS A 1 815 ? 23.605 14.471 -8.265 1.00 94.44 815 CYS A C 1
ATOM 6452 O O . CYS A 1 815 ? 23.866 15.669 -8.186 1.00 94.44 815 CYS A O 1
ATOM 6454 N N . ASP A 1 816 ? 24.021 13.605 -7.343 1.00 90.50 816 ASP A N 1
ATOM 6455 C CA . ASP A 1 816 ? 24.735 13.988 -6.112 1.00 90.50 816 ASP A CA 1
ATOM 6456 C C . ASP A 1 816 ? 26.269 14.016 -6.271 1.00 90.50 816 ASP A C 1
ATOM 6458 O O . ASP A 1 816 ? 27.027 13.791 -5.325 1.00 90.50 816 ASP A O 1
ATOM 6462 N N . GLU A 1 817 ? 26.739 14.324 -7.480 1.00 85.75 817 GLU A N 1
ATOM 6463 C CA . GLU A 1 817 ? 28.159 14.454 -7.795 1.00 85.75 817 GLU A CA 1
ATOM 6464 C C . GLU A 1 817 ? 28.691 15.852 -7.448 1.00 85.75 817 GLU A C 1
ATOM 6466 O O . GLU A 1 817 ? 28.027 16.869 -7.637 1.00 85.75 817 GLU A O 1
ATOM 6471 N N . GLU A 1 818 ? 29.934 15.923 -6.969 1.00 83.44 818 GLU A N 1
ATOM 6472 C CA . GLU A 1 818 ? 30.577 17.202 -6.674 1.00 83.44 818 GLU A CA 1
ATOM 6473 C C . GLU A 1 818 ? 30.979 17.923 -7.972 1.00 83.44 818 GLU A C 1
ATOM 6475 O O . GLU A 1 818 ? 31.937 17.529 -8.636 1.00 83.44 818 GLU A O 1
ATOM 6480 N N . GLU A 1 819 ? 30.293 19.024 -8.299 1.00 84.12 819 GLU A N 1
ATOM 6481 C CA . GLU A 1 819 ? 30.513 19.810 -9.530 1.00 84.12 819 GLU A CA 1
ATOM 6482 C C . GLU A 1 819 ? 31.970 20.270 -9.720 1.00 84.12 819 GLU A C 1
ATOM 6484 O O . GLU A 1 819 ? 32.437 20.456 -10.844 1.00 84.12 819 GLU A O 1
ATOM 6489 N N . SER A 1 820 ? 32.702 20.464 -8.617 1.00 86.81 820 SER A N 1
ATOM 6490 C CA . SER A 1 820 ? 34.085 20.953 -8.634 1.00 86.81 820 SER A CA 1
ATOM 6491 C C . SER A 1 820 ? 35.128 19.856 -8.884 1.00 86.81 820 SER A C 1
ATOM 6493 O O . SER A 1 820 ? 36.300 20.158 -9.136 1.00 86.81 820 SER A O 1
ATOM 6495 N N . LYS A 1 821 ? 34.723 18.581 -8.828 1.00 83.94 821 LYS A N 1
ATOM 6496 C CA . LYS A 1 821 ? 35.629 17.435 -8.844 1.00 83.94 821 LYS A CA 1
ATOM 6497 C C . LYS A 1 821 ? 35.514 16.664 -10.152 1.00 83.94 821 LYS A C 1
ATOM 6499 O O . LYS A 1 821 ? 34.546 15.958 -10.404 1.00 83.94 821 LYS A O 1
ATOM 6504 N N . VAL A 1 822 ? 36.569 16.731 -10.960 1.00 83.88 822 VAL A N 1
ATOM 6505 C CA . VAL A 1 822 ? 36.681 15.905 -12.167 1.00 83.88 822 VAL A CA 1
ATOM 6506 C C . VAL A 1 822 ? 37.047 14.472 -11.755 1.00 83.88 822 VAL A C 1
ATOM 6508 O O . VAL A 1 822 ? 38.082 14.282 -11.108 1.00 83.88 822 VAL A O 1
ATOM 6511 N N . PRO A 1 823 ? 36.234 13.455 -12.095 1.00 79.56 823 PRO A N 1
ATOM 6512 C CA . PRO A 1 823 ? 36.556 12.074 -11.767 1.00 79.56 823 PRO A CA 1
ATOM 6513 C C . PRO A 1 823 ? 37.799 11.598 -12.541 1.00 79.56 823 PRO A C 1
ATOM 6515 O O . PRO A 1 823 ? 38.038 12.060 -13.662 1.00 79.56 823 PRO A O 1
ATOM 6518 N N . PRO A 1 824 ? 38.579 10.648 -11.989 1.00 80.62 824 PRO A N 1
ATOM 6519 C CA . PRO A 1 824 ? 39.693 10.041 -12.704 1.00 80.62 824 PRO A CA 1
ATOM 6520 C C . PRO A 1 824 ? 39.268 9.504 -14.078 1.00 80.62 824 PRO A C 1
ATOM 6522 O O . PRO A 1 824 ? 38.195 8.907 -14.253 1.00 80.62 824 PRO A O 1
ATOM 6525 N N . ILE A 1 825 ? 40.123 9.730 -15.078 1.00 80.56 825 ILE A N 1
ATOM 6526 C CA . ILE A 1 825 ? 39.916 9.174 -16.420 1.00 80.56 825 ILE A CA 1
ATOM 6527 C C . ILE A 1 825 ? 40.149 7.659 -16.405 1.00 80.56 825 ILE A C 1
ATOM 6529 O O . ILE A 1 825 ? 39.455 6.952 -17.130 1.00 80.56 825 ILE A O 1
ATOM 6533 N N . ASP A 1 826 ? 41.063 7.186 -15.555 1.00 82.12 826 ASP A N 1
ATOM 6534 C CA . ASP A 1 826 ? 41.400 5.773 -15.403 1.00 82.12 826 ASP A CA 1
ATOM 6535 C C . ASP A 1 826 ? 40.203 4.955 -14.892 1.00 82.12 826 ASP A C 1
ATOM 6537 O O . ASP A 1 826 ? 39.616 5.256 -13.849 1.00 82.12 826 ASP A O 1
ATOM 6541 N N . GLU A 1 827 ? 39.850 3.906 -15.634 1.00 73.25 827 GLU A N 1
ATOM 6542 C CA . GLU A 1 827 ? 38.780 2.973 -15.280 1.00 73.25 827 GLU A CA 1
ATOM 6543 C C . GLU A 1 827 ? 39.067 2.241 -13.965 1.00 73.25 827 GLU A C 1
ATOM 6545 O O . GLU A 1 827 ? 38.134 1.971 -13.211 1.00 73.25 827 GLU A O 1
ATOM 6550 N N . ALA A 1 828 ? 40.341 1.989 -13.642 1.00 73.56 828 ALA A N 1
ATOM 6551 C CA . ALA A 1 828 ? 40.742 1.299 -12.417 1.00 73.56 828 ALA A CA 1
ATOM 6552 C C . ALA A 1 828 ? 40.513 2.128 -11.139 1.00 73.56 828 ALA A C 1
ATOM 6554 O O . ALA A 1 828 ? 40.535 1.581 -10.036 1.00 73.56 828 ALA A O 1
ATOM 6555 N N . GLU A 1 829 ? 40.271 3.435 -11.271 1.00 73.25 829 GLU A N 1
ATOM 6556 C CA . GLU A 1 829 ? 40.079 4.364 -10.149 1.00 73.25 829 GLU A CA 1
ATOM 6557 C C . GLU A 1 829 ? 38.694 5.038 -10.158 1.00 73.25 829 GLU A C 1
ATOM 6559 O O . GLU A 1 829 ? 38.329 5.763 -9.223 1.00 73.25 829 GLU A O 1
ATOM 6564 N N . ARG A 1 830 ? 37.886 4.812 -11.202 1.00 79.56 830 ARG A N 1
ATOM 6565 C CA . ARG A 1 830 ? 36.617 5.517 -11.409 1.00 79.56 830 ARG A CA 1
ATOM 6566 C C . ARG A 1 830 ? 35.474 4.900 -10.602 1.00 79.56 830 ARG A C 1
ATOM 6568 O O . ARG A 1 830 ? 34.779 4.000 -11.058 1.00 79.56 830 ARG A O 1
ATOM 6575 N N . LYS A 1 831 ? 35.174 5.505 -9.452 1.00 81.62 831 LYS A N 1
ATOM 6576 C CA . LYS A 1 831 ? 34.007 5.154 -8.618 1.00 81.62 831 LYS A CA 1
ATOM 6577 C C . LYS A 1 831 ? 32.743 5.977 -8.880 1.00 81.62 831 LYS A C 1
ATOM 6579 O O . LYS A 1 831 ? 31.730 5.734 -8.237 1.00 81.62 831 LYS A O 1
ATOM 6584 N N . GLN A 1 832 ? 32.769 6.940 -9.806 1.00 82.81 832 GLN A N 1
ATOM 6585 C CA . GLN A 1 832 ? 31.666 7.898 -9.987 1.00 82.81 832 GLN A CA 1
ATOM 6586 C C . GLN A 1 832 ? 30.310 7.200 -10.176 1.00 82.81 832 GLN A C 1
ATOM 6588 O O . GLN A 1 832 ? 29.348 7.505 -9.489 1.00 82.81 832 GLN A O 1
ATOM 6593 N N . ILE A 1 833 ? 30.271 6.168 -11.020 1.00 79.88 833 ILE A N 1
ATOM 6594 C CA . ILE A 1 833 ? 29.050 5.413 -11.320 1.00 79.88 833 ILE A CA 1
ATOM 6595 C C . ILE A 1 833 ? 28.556 4.522 -10.168 1.00 79.88 833 ILE A C 1
ATOM 6597 O O . ILE A 1 833 ? 27.398 4.117 -10.165 1.00 79.88 833 ILE A O 1
ATOM 6601 N N . GLN A 1 834 ? 29.435 4.193 -9.215 1.00 84.81 834 GLN A N 1
ATOM 6602 C CA . GLN A 1 834 ? 29.093 3.473 -7.984 1.00 84.81 834 GLN A CA 1
ATOM 6603 C C . GLN A 1 834 ? 28.610 4.434 -6.895 1.00 84.81 834 GLN A C 1
ATOM 6605 O O . GLN A 1 834 ? 27.761 4.072 -6.087 1.00 84.81 834 GLN A O 1
ATOM 6610 N N . ASN A 1 835 ? 29.170 5.642 -6.853 1.00 84.00 835 ASN A N 1
ATOM 6611 C CA . ASN A 1 835 ? 28.912 6.605 -5.790 1.00 84.00 835 ASN A CA 1
ATOM 6612 C C . ASN A 1 835 ? 27.697 7.480 -6.093 1.00 84.00 835 ASN A C 1
ATOM 6614 O O . ASN A 1 835 ? 26.884 7.680 -5.200 1.00 84.00 835 ASN A O 1
ATOM 6618 N N . CYS A 1 836 ? 27.559 7.936 -7.339 1.00 89.88 836 CYS A N 1
ATOM 6619 C CA . CYS A 1 836 ? 26.435 8.748 -7.785 1.00 89.88 836 CYS A CA 1
ATOM 6620 C C . CYS A 1 836 ? 25.113 8.022 -7.528 1.00 89.88 836 CYS A C 1
ATOM 6622 O O . CYS A 1 836 ? 25.020 6.797 -7.682 1.00 89.88 836 CYS A O 1
ATOM 6624 N N . ASN A 1 837 ? 24.092 8.759 -7.118 1.00 92.50 837 ASN A N 1
ATOM 6625 C CA . ASN A 1 837 ? 22.774 8.236 -6.794 1.00 92.50 837 ASN A CA 1
ATOM 6626 C C . ASN A 1 837 ? 22.118 7.476 -7.957 1.00 92.50 837 ASN A C 1
ATOM 6628 O O . ASN A 1 837 ? 21.428 6.485 -7.716 1.00 92.50 837 ASN A O 1
ATOM 6632 N N . TRP A 1 838 ? 22.372 7.873 -9.206 1.00 95.06 838 TRP A N 1
ATOM 6633 C CA . TRP A 1 838 ? 21.874 7.186 -10.398 1.00 95.06 838 TRP A CA 1
ATOM 6634 C C . TRP A 1 838 ? 22.739 7.430 -11.636 1.00 95.06 838 TRP A C 1
ATOM 6636 O O . TRP A 1 838 ? 23.771 8.091 -11.603 1.00 95.06 838 TRP A O 1
ATOM 6646 N N . GLN A 1 839 ? 22.307 6.890 -12.770 1.00 95.12 839 GLN A N 1
ATOM 6647 C CA . GLN A 1 839 ? 22.968 7.048 -14.059 1.00 95.12 839 GLN A CA 1
ATOM 6648 C C . GLN A 1 839 ? 22.032 7.752 -15.033 1.00 95.12 839 GLN A C 1
ATOM 6650 O O . GLN A 1 839 ? 20.897 7.317 -15.191 1.00 95.12 839 GLN A O 1
ATOM 6655 N N . VAL A 1 840 ? 22.514 8.768 -15.748 1.00 97.38 840 VAL A N 1
ATOM 6656 C CA . VAL A 1 840 ? 21.755 9.425 -16.824 1.00 97.38 840 VAL A CA 1
ATOM 6657 C C . VAL A 1 840 ? 22.442 9.151 -18.157 1.00 97.38 840 VAL A C 1
ATOM 6659 O O . VAL A 1 840 ? 23.634 9.418 -18.311 1.00 97.38 840 VAL A O 1
ATOM 6662 N N . VAL A 1 841 ? 21.710 8.594 -19.123 1.00 97.56 841 VAL A N 1
ATOM 6663 C CA . VAL A 1 841 ? 22.241 8.251 -20.450 1.00 97.56 841 VAL A CA 1
ATOM 6664 C C . VAL A 1 841 ? 21.355 8.788 -21.572 1.00 97.56 841 VAL A C 1
ATOM 6666 O O . VAL A 1 841 ? 20.131 8.832 -21.466 1.00 97.56 841 VAL A O 1
ATOM 6669 N N . ASN A 1 842 ? 21.997 9.155 -22.679 1.00 97.50 842 ASN A N 1
ATOM 6670 C CA . ASN A 1 842 ? 21.360 9.517 -23.943 1.00 97.50 842 ASN A CA 1
ATOM 6671 C C . ASN A 1 842 ? 22.065 8.737 -25.063 1.00 97.50 842 ASN A C 1
ATOM 6673 O O . ASN A 1 842 ? 23.067 9.184 -25.624 1.00 97.50 842 ASN A O 1
ATOM 6677 N N . CYS A 1 843 ? 21.624 7.499 -25.281 1.00 97.38 843 CYS A N 1
ATOM 6678 C CA . CYS A 1 843 ? 22.235 6.600 -26.254 1.00 97.38 843 CYS A CA 1
ATOM 6679 C C . CYS A 1 843 ? 21.824 7.002 -27.680 1.00 97.38 843 CYS A C 1
ATOM 6681 O O . CYS A 1 843 ? 20.662 7.281 -27.938 1.00 97.38 843 CYS A O 1
ATOM 6683 N N . THR A 1 844 ? 22.772 6.984 -28.618 1.00 96.75 844 THR A N 1
ATOM 6684 C CA . THR A 1 844 ? 22.538 7.361 -30.027 1.00 96.75 844 THR A CA 1
ATOM 6685 C C . THR A 1 844 ? 22.616 6.184 -30.997 1.00 96.75 844 THR A C 1
ATOM 6687 O O . THR A 1 844 ? 22.378 6.356 -32.189 1.00 96.75 844 THR A O 1
ATOM 6690 N N . THR A 1 845 ? 22.954 4.986 -30.509 1.00 97.62 845 THR A N 1
ATOM 6691 C CA . THR A 1 845 ? 23.015 3.760 -31.312 1.00 97.62 845 THR A CA 1
ATOM 6692 C C . THR A 1 845 ? 22.299 2.609 -30.598 1.00 97.62 845 THR A C 1
ATOM 6694 O O . THR A 1 845 ? 22.391 2.509 -29.368 1.00 97.62 845 THR A O 1
ATOM 6697 N N . PRO A 1 846 ? 21.642 1.700 -31.344 1.00 98.00 846 PRO A N 1
ATOM 6698 C CA . PRO A 1 846 ? 21.019 0.503 -30.773 1.00 98.00 846 PRO A CA 1
ATOM 6699 C C . PRO A 1 846 ? 22.004 -0.380 -29.990 1.00 98.00 846 PRO A C 1
ATOM 6701 O O . PRO A 1 846 ? 21.678 -0.866 -28.911 1.00 98.00 846 PRO A O 1
ATOM 6704 N N . ALA A 1 847 ? 23.246 -0.519 -30.469 1.00 97.50 847 ALA A N 1
ATOM 6705 C CA . ALA A 1 847 ? 24.287 -1.286 -29.780 1.00 97.50 847 ALA A CA 1
ATOM 6706 C C . ALA A 1 847 ? 24.629 -0.708 -28.393 1.00 97.50 847 ALA A C 1
ATOM 6708 O O . ALA A 1 847 ? 24.729 -1.453 -27.418 1.00 97.50 847 ALA A O 1
ATOM 6709 N N . ASN A 1 848 ? 24.745 0.622 -28.263 1.00 97.75 848 ASN A N 1
ATOM 6710 C CA . ASN A 1 848 ? 24.966 1.243 -26.954 1.00 97.75 848 ASN A CA 1
ATOM 6711 C C . ASN A 1 848 ? 23.795 0.976 -26.003 1.00 97.75 848 ASN A C 1
ATOM 6713 O O . ASN A 1 848 ? 24.027 0.724 -24.822 1.00 97.75 848 ASN A O 1
ATOM 6717 N N . TYR A 1 849 ? 22.558 0.998 -26.505 1.00 98.38 849 TYR A N 1
ATOM 6718 C CA . TYR A 1 849 ? 21.384 0.688 -25.694 1.00 98.38 849 TYR A CA 1
ATOM 6719 C C . TYR A 1 849 ? 21.390 -0.768 -25.202 1.00 98.38 849 TYR A C 1
ATOM 6721 O O . TYR A 1 849 ? 21.230 -1.001 -24.003 1.00 98.38 849 TYR A O 1
ATOM 6729 N N . PHE A 1 850 ? 21.702 -1.729 -26.081 1.00 98.50 850 PHE A N 1
ATOM 6730 C CA . PHE A 1 850 ? 21.893 -3.140 -25.719 1.00 98.50 850 PHE A CA 1
ATOM 6731 C C . PHE A 1 850 ? 22.904 -3.312 -24.573 1.00 98.50 850 PHE A C 1
ATOM 6733 O O . PHE A 1 850 ? 22.602 -3.930 -23.547 1.00 98.50 850 PHE A O 1
ATOM 6740 N N . HIS A 1 851 ? 24.089 -2.711 -24.711 1.00 98.00 851 HIS A N 1
ATOM 6741 C CA . HIS A 1 851 ? 25.143 -2.811 -23.701 1.00 98.00 851 HIS A CA 1
ATOM 6742 C C . HIS A 1 851 ? 24.750 -2.145 -22.382 1.00 98.00 851 HIS A C 1
ATOM 6744 O O . HIS A 1 851 ? 25.026 -2.691 -21.316 1.00 98.00 851 HIS A O 1
ATOM 6750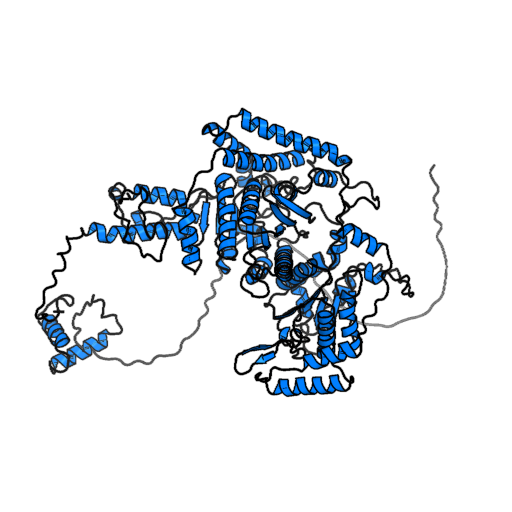 N N . VAL A 1 852 ? 24.091 -0.985 -22.427 1.00 97.00 852 VAL A N 1
ATOM 6751 C CA . VAL A 1 852 ? 23.657 -0.263 -21.224 1.00 97.00 852 VAL A CA 1
ATOM 6752 C C . VAL A 1 852 ? 22.610 -1.052 -20.431 1.00 97.00 852 VAL A C 1
ATOM 6754 O O . VAL A 1 852 ? 22.697 -1.078 -19.203 1.00 97.00 852 VAL A O 1
ATOM 6757 N N . LEU A 1 853 ? 21.674 -1.735 -21.097 1.00 98.25 853 LEU A N 1
ATOM 6758 C CA . LEU A 1 853 ? 20.703 -2.602 -20.423 1.00 98.25 853 LEU A CA 1
ATOM 6759 C C . LEU A 1 853 ? 21.390 -3.789 -19.738 1.00 98.25 853 LEU A C 1
ATOM 6761 O O . LEU A 1 853 ? 21.193 -4.015 -18.546 1.00 98.25 853 LEU A O 1
ATOM 6765 N N . ARG A 1 854 ? 22.268 -4.507 -20.449 1.00 97.81 854 ARG A N 1
ATOM 6766 C CA . ARG A 1 854 ? 23.012 -5.644 -19.874 1.00 97.81 854 ARG A CA 1
ATOM 6767 C C . ARG A 1 854 ? 23.941 -5.221 -18.738 1.00 97.81 854 ARG A C 1
ATOM 6769 O O . ARG A 1 854 ? 24.102 -5.955 -17.762 1.00 97.81 854 ARG A O 1
ATOM 6776 N N . ARG A 1 855 ? 24.497 -4.009 -18.814 1.00 95.25 855 ARG A N 1
ATOM 6777 C CA . ARG A 1 855 ? 25.342 -3.404 -17.774 1.00 95.25 855 ARG A CA 1
ATOM 6778 C C . ARG A 1 855 ? 24.617 -3.220 -16.439 1.00 95.25 855 ARG A C 1
ATOM 6780 O O . ARG A 1 855 ? 25.285 -3.266 -15.412 1.00 95.25 855 ARG A O 1
ATOM 6787 N N . GLN A 1 856 ? 23.294 -3.024 -16.431 1.00 94.62 856 GLN A N 1
ATOM 6788 C CA . GLN A 1 856 ? 22.521 -2.928 -15.181 1.00 94.62 856 GLN A CA 1
ATOM 6789 C C . GLN A 1 856 ? 22.571 -4.217 -14.354 1.00 94.62 856 GLN A C 1
ATOM 6791 O O . GLN A 1 856 ? 22.438 -4.154 -13.135 1.00 94.62 856 GLN A O 1
ATOM 6796 N N . ILE A 1 857 ? 22.780 -5.360 -15.012 1.00 94.31 857 ILE A N 1
ATOM 6797 C CA . ILE A 1 857 ? 22.760 -6.685 -14.386 1.00 94.31 857 ILE A CA 1
ATOM 6798 C C . ILE A 1 857 ? 24.164 -7.210 -14.114 1.00 94.31 857 ILE A C 1
ATOM 6800 O O . ILE A 1 857 ? 24.439 -7.676 -13.015 1.00 94.31 857 ILE A O 1
ATOM 6804 N N . HIS A 1 858 ? 25.062 -7.085 -15.092 1.00 92.50 858 HIS A N 1
ATOM 6805 C CA . HIS A 1 858 ? 26.409 -7.662 -15.024 1.00 92.50 858 HIS A CA 1
ATOM 6806 C C . HIS A 1 858 ? 27.331 -6.981 -14.012 1.00 92.50 858 HIS A C 1
ATOM 6808 O O . HIS A 1 858 ? 28.426 -7.469 -13.765 1.00 92.50 858 HIS A O 1
ATOM 6814 N N . ARG A 1 859 ? 26.933 -5.832 -13.465 1.00 87.81 859 ARG A N 1
ATOM 6815 C CA . ARG A 1 859 ? 27.674 -5.166 -12.396 1.00 87.81 859 ARG A CA 1
ATOM 6816 C C . ARG A 1 859 ? 27.363 -5.798 -11.053 1.00 87.81 859 ARG A C 1
ATOM 6818 O O . ARG A 1 859 ? 26.230 -6.190 -10.799 1.00 87.81 859 ARG A O 1
ATOM 6825 N N . ASP A 1 860 ? 28.325 -5.726 -10.147 1.00 84.12 860 ASP A N 1
ATOM 6826 C CA . ASP A 1 860 ? 28.162 -6.247 -8.787 1.00 84.12 860 ASP A CA 1
ATOM 6827 C C . ASP A 1 860 ? 27.318 -5.330 -7.878 1.00 84.12 860 ASP A C 1
ATOM 6829 O O . ASP A 1 860 ? 27.183 -5.577 -6.692 1.00 84.12 860 ASP A O 1
ATOM 6833 N N . PHE A 1 861 ? 26.757 -4.241 -8.407 1.00 87.06 861 PHE A N 1
ATOM 6834 C CA . PHE A 1 861 ? 25.931 -3.293 -7.660 1.00 87.06 861 PHE A CA 1
ATOM 6835 C C . PHE A 1 861 ? 24.712 -2.870 -8.483 1.00 87.06 861 PHE A C 1
ATOM 6837 O O . PHE A 1 861 ? 24.678 -3.038 -9.708 1.00 87.06 861 PHE A O 1
ATOM 6844 N N . ARG A 1 862 ? 23.699 -2.296 -7.825 1.00 90.06 862 ARG A N 1
ATOM 6845 C CA . ARG A 1 862 ? 22.482 -1.799 -8.483 1.00 90.06 862 ARG A CA 1
ATOM 6846 C C . ARG A 1 862 ? 22.334 -0.289 -8.289 1.00 90.06 862 ARG A C 1
ATOM 6848 O O . ARG A 1 862 ? 22.380 0.205 -7.167 1.00 90.06 862 ARG A O 1
ATOM 6855 N N . LYS A 1 863 ? 22.162 0.433 -9.400 1.00 93.25 863 LYS A N 1
ATOM 6856 C CA . LYS A 1 863 ? 21.871 1.875 -9.439 1.00 93.25 863 LYS A CA 1
ATOM 6857 C C . LYS A 1 863 ? 20.740 2.154 -10.422 1.00 93.25 863 LYS A C 1
ATOM 6859 O O . LYS A 1 863 ? 20.754 1.544 -11.499 1.00 93.25 863 LYS A O 1
ATOM 6864 N N . PRO A 1 864 ? 19.828 3.096 -10.126 1.00 97.19 864 PRO A N 1
ATOM 6865 C CA . PRO A 1 864 ? 18.825 3.510 -11.090 1.00 97.19 864 PRO A CA 1
ATOM 6866 C C . PRO A 1 864 ? 19.468 4.008 -12.386 1.00 97.19 864 PRO A C 1
ATOM 6868 O O . PRO A 1 864 ? 20.580 4.553 -12.387 1.00 97.19 864 PRO A O 1
ATOM 6871 N N . LEU A 1 865 ? 18.769 3.810 -13.499 1.00 98.12 865 LEU A N 1
ATOM 6872 C CA . LEU A 1 865 ? 19.215 4.226 -14.824 1.00 98.12 865 LEU A CA 1
ATOM 6873 C C . LEU A 1 865 ? 18.123 5.043 -15.508 1.00 98.12 865 LEU A C 1
ATOM 6875 O O . LEU A 1 865 ? 17.068 4.521 -15.844 1.00 98.12 865 LEU A O 1
ATOM 6879 N N . ILE A 1 866 ? 18.404 6.314 -15.761 1.00 98.62 866 ILE A N 1
ATOM 6880 C CA . ILE A 1 866 ? 17.548 7.240 -16.492 1.00 98.62 866 ILE A CA 1
ATOM 6881 C C . ILE A 1 866 ? 17.995 7.259 -17.952 1.00 98.62 866 ILE A C 1
ATOM 6883 O O . ILE A 1 866 ? 19.115 7.673 -18.264 1.00 98.62 866 ILE A O 1
ATOM 6887 N N . VAL A 1 867 ? 17.123 6.818 -18.854 1.00 98.69 867 VAL A N 1
ATOM 6888 C CA . VAL A 1 867 ? 17.386 6.765 -20.294 1.00 98.69 867 VAL A CA 1
ATOM 6889 C C . VAL A 1 867 ? 16.536 7.819 -20.990 1.00 98.69 867 VAL A C 1
ATOM 6891 O O . VAL A 1 867 ? 15.311 7.706 -21.021 1.00 98.69 867 VAL A O 1
ATOM 6894 N N . ALA A 1 868 ? 17.178 8.816 -21.600 1.00 98.50 868 ALA A N 1
ATOM 6895 C CA . ALA A 1 868 ? 16.534 9.630 -22.627 1.00 98.50 868 ALA A CA 1
ATOM 6896 C C . ALA A 1 868 ? 16.362 8.754 -23.880 1.00 98.50 868 ALA A C 1
ATOM 6898 O O . ALA A 1 868 ? 17.290 8.600 -24.674 1.00 98.50 868 ALA A O 1
ATOM 6899 N N . ALA A 1 869 ? 15.211 8.092 -23.984 1.00 97.50 869 ALA A N 1
ATOM 6900 C CA . ALA A 1 869 ? 14.925 7.120 -25.033 1.00 97.50 869 ALA A CA 1
ATOM 6901 C C . ALA A 1 869 ? 14.542 7.830 -26.349 1.00 97.50 869 ALA A C 1
ATOM 6903 O O . ALA A 1 869 ? 13.945 8.907 -26.302 1.00 97.50 869 ALA A O 1
ATOM 6904 N N . PRO A 1 870 ? 14.868 7.270 -27.526 1.00 96.81 870 PRO A N 1
ATOM 6905 C CA . PRO A 1 870 ? 14.526 7.876 -28.811 1.00 96.81 870 PRO A CA 1
ATOM 6906 C C . PRO A 1 870 ? 13.035 7.721 -29.150 1.00 96.81 870 PRO A C 1
ATOM 6908 O O . PRO A 1 870 ? 12.301 6.983 -28.491 1.00 96.81 870 PRO A O 1
ATOM 6911 N N . LYS A 1 871 ? 12.600 8.425 -30.201 1.00 90.62 871 LYS A N 1
ATOM 6912 C CA . LYS A 1 871 ? 11.234 8.365 -30.751 1.00 90.62 871 LYS A CA 1
ATOM 6913 C C . LYS A 1 871 ? 11.192 8.032 -32.248 1.00 90.62 871 LYS A C 1
ATOM 6915 O O . LYS A 1 871 ? 10.345 7.235 -32.638 1.00 90.62 871 LYS A O 1
ATOM 6920 N N . ASP A 1 872 ? 12.074 8.648 -33.045 1.00 70.88 872 ASP A N 1
ATOM 6921 C CA . ASP A 1 872 ? 12.232 8.385 -34.492 1.00 70.88 872 ASP A CA 1
ATOM 6922 C C . ASP A 1 872 ? 13.194 7.230 -34.780 1.00 70.88 872 ASP A C 1
ATOM 6924 O O . ASP A 1 872 ? 14.189 7.094 -34.023 1.00 70.88 872 ASP A O 1
#

Organism: NCBI:txid1561963

Sequence (872 aa):
KQPYTRDIASEEARHSPTMSAVWGTVSRGFSYLGRQMLRRSPRAWLLERKLAAPNTSILRTTPGMQIRTNVTDTFATGTSNAYIDQMYLNWKEDPSSVHGSWAAYFENLDAGADPTDAFAAPPSLGGSTSIPSAEAIDGSLSEDFPRAMLLIRAHQVRGHEMAQLDPLDLEARPYISDLDPLKFGFKDIDFERGLKLSGHGVESVKGLLYNADINRDGMTTLSELQNFLQQVYCNKIGFEYMHIPEIDKCNWIRERIEIHNVPYTKEQKRLILERLTFADVFERFLATKFGTAKRFGLEGCETMIPGMKAMVDRSSELGVRNIVLGMAHRGRLSVLCNVVRKPAEQIFKEFKGITDDTPDDWSVSGDVKYHLGTQFDRKYPDGRSLHLEVLANPSHLEAVNPLVLGKSRAKMFFEGDAEGVHTMPILIHGDAAVAGQGIVYEHMQFCHLPEYQTGGTVHIVCNNQVGFTADPTQSRSTRYASDIGKSFSAPVFHVNADHPEEVTRVFEIAAAYRAKWHSDVFIDLIGYRRHGHNEIDQPFFTQPLMYKEIAKHPTALTQYADRLVKEGTLTEAEVKETHELVVDIFEKAFTESVNYKSQGTEWLAQLYEYRNKVAGTMLTGVSDELFEQVSAALTRLPESFSLHQQLKRILKAKEDTLKTGENIDWGTAEALAFGTLLIEGVHVRLSGQDSQRGTFSHRHAVLHDQKTGEQFIPLNNIVENQETKCSIISSPLSEFGVLGFELGYSQQTDNQLVLWEAQFGDFSNGAQVIVDQFLSAMENKWHVQSGLVLLLPHGYQGMGPEHSSCRIERFLLMCDEEESKVPPIDEAERKQIQNCNWQVVNCTTPANYFHVLRRQIHRDFRKPLIVAAPKD

Nearest PDB structures (foldseek):
  5rvy-assembly1_B  TM=9.404E-01  e=1.762E-64  Homo sapiens
  5rw1-assembly1_B  TM=9.316E-01  e=2.466E-64  Homo sapiens
  3zhu-assembly2_A  TM=9.223E-01  e=4.600E-64  Mycolicibacterium smegmatis
  6sy1-assembly1_A  TM=9.359E-01  e=2.988E-63  Homo sapiens
  8p5v-assembly1_A  TM=8.352E-01  e=2.350E-64  Corynebacterium glutamicum ATCC 13032

Radius of gyration: 36.8 Å; Cα contacts (8 Å, |Δi|>4): 1401; chains: 1; bounding box: 120×96×84 Å

InterPro domains:
  IPR001017 Dehydrogenase, E1 component [PF00676] (282-599)
  IPR005475 Transketolase-like, pyrimidine-binding domain [PF02779] (663-871)
  IPR005475 Transketolase-like, pyrimidine-binding domain [SM00861] (664-872)
  IPR011603 2-oxoglutarate dehydrogenase E1 component [PIRSF000157] (69-871)
  IPR011603 2-oxoglutarate dehydrogenase E1 component [PTHR23152] (72-871)
  IPR011603 2-oxoglutarate dehydrogenase E1 component [TIGR00239] (77-871)
  IPR029061 Thiamin diphosphate-binding fold [SSF52518] (232-603)
  IPR029061 Thiamin diphosphate-binding fold [SSF52518] (647-871)
  IPR032106 2-oxoglutarate dehydrogenase E1 component, N-terminal domain [PF16078] (73-112)

Secondary structure (DSSP, 8-state):
----------------------------------------PPPP-----------------------------TT--TTSHHHHHHHHHHHHH-GGGS-HHHHHHHHHHHTT--TTTS--PPPP--------------HHHHHHHHHHHHHHHHHHHHGGGTS---TT--S-----GGG-GGGGT--GGGTTSEE--BS-S-TTS-GGGTB--SSSSS-EEHHHHHHHHHHHHSSSEEEE-TT-S-HHHHHHHHIIIII--PPPPHHHHHHHHHHHHHHHHHHHHHHHH-TTS-----TT-TTHHHHHHHHHHHHHHTT--EEEEEE-STTHHHHIIIII---HHHHHHHHH------TT-TT--SS-GGG--EEEEEEPTTS-EEEEEE----SSTTTTHHHHHHHHHHHHHHHT-TT-SSEEEEEEEEHHHHHH-HHHHHHHGGGG-TTT--S--EEEEEE-S-BTTB-HHHH-SSS-GGGGGGGGT--EEEEETT-HHHHHHHHHHHHHHHHHH---EEEEEE---SS-SSTTS-GGGT-HHHHHHHTTPPPHHHHHHHHHHHTTSS-HHHHHHHHHHHHHHHHHHHHHTTS------HHHHHHHHHHHSPPPPPP----HHHHHHHHHHHH---TT----HHHHHHHHHHHHHHHH--S--HHHHHHHHHHHHHHTT-EEEEEETTTTT-TTS----SEE-TTT--EE-GGG-SSTT----EEEEE--S-SHHHHHHHHHHHTS-SSEEEEEE-SSGGGGGGGHHHIIIIITTHHHHH------EEEEE---SSS-TTSS---HHHHHHT----TT-PPPS-TTT--HHHHSS-EEE---SHHHHHHHHHHHHHSSS---EEEEE---

Mean predicted aligned error: 12.4 Å

Solvent-accessible surface area (backbone atoms only — not comparable to full-atom values): 49784 Å² total; per-residue (Å²): 135,89,87,89,88,85,91,85,86,86,90,80,90,84,85,86,83,91,79,90,83,92,86,88,84,90,80,89,87,90,80,89,86,85,90,83,90,82,90,82,84,92,77,88,85,86,82,89,80,91,80,88,83,87,87,84,86,88,83,90,81,82,96,71,86,82,76,90,73,87,73,90,48,96,84,60,50,89,86,46,47,70,57,51,54,50,50,52,54,45,29,74,77,36,59,80,76,42,58,71,71,54,37,49,26,52,52,32,41,74,74,66,41,55,80,83,69,19,65,73,80,80,87,81,84,83,80,91,73,86,68,76,75,76,69,82,72,56,73,66,69,74,52,49,45,63,33,52,47,51,45,52,48,34,32,52,65,49,18,38,67,54,23,55,30,60,73,77,67,78,71,82,70,61,83,60,65,74,66,39,60,59,76,58,71,48,53,85,82,44,33,82,38,75,36,74,43,48,83,77,38,56,87,93,42,49,35,57,66,23,45,39,37,82,78,73,75,64,40,29,26,46,51,56,51,51,53,50,50,39,61,55,22,28,27,53,37,19,52,47,42,71,81,35,84,54,63,66,64,44,28,58,49,34,38,46,64,70,68,60,78,74,81,77,50,65,67,55,51,49,51,45,49,52,40,26,44,52,38,53,52,50,50,53,47,47,49,69,78,39,70,88,57,79,65,31,64,37,51,48,40,40,32,54,50,32,10,51,47,42,19,52,55,50,29,43,75,71,53,30,35,35,35,33,32,25,63,52,49,72,22,35,64,52,44,38,41,76,65,56,56,47,57,60,22,59,55,49,32,66,71,73,51,86,88,65,96,46,99,82,53,72,77,78,55,70,54,60,82,71,28,63,50,53,74,36,80,46,76,45,97,89,71,52,59,34,40,36,34,36,58,56,41,64,90,60,72,70,62,41,49,22,21,30,42,17,28,40,35,36,49,20,61,79,70,68,32,85,65,21,60,35,34,40,35,37,42,40,38,46,35,40,50,56,52,58,42,69,51,49,60,48,41,58,62,26,62,80,35,90,93,51,34,36,24,21,40,45,34,38,29,57,23,35,66,56,44,74,75,39,41,58,86,74,43,44,96,60,94,52,47,66,56,68,39,56,83,73,49,26,38,37,39,35,24,14,27,61,38,55,67,60,34,26,50,52,29,38,50,48,34,53,48,24,74,73,65,36,37,45,34,36,35,38,39,26,30,36,58,76,56,27,70,35,74,87,44,73,48,63,83,71,41,49,68,63,52,57,48,52,74,73,53,76,51,47,59,57,55,46,53,54,50,35,38,76,74,63,70,43,51,72,65,60,55,50,50,54,49,53,53,50,52,52,52,51,54,50,30,56,64,50,12,79,76,58,72,69,79,65,51,72,66,56,52,51,54,51,52,56,72,75,45,72,72,76,92,63,87,55,80,75,56,70,70,57,50,50,49,39,52,56,16,70,59,54,71,63,94,86,62,43,68,51,74,70,55,55,53,53,42,50,52,52,47,54,24,60,73,68,71,48,87,64,46,56,41,55,27,49,49,48,36,52,35,51,38,31,76,73,64,25,32,36,37,39,39,15,45,49,45,23,37,27,75,79,68,59,48,56,54,50,40,54,26,73,84,78,62,51,77,46,45,30,69,61,51,56,54,86,88,60,87,40,54,62,47,66,32,59,43,70,101,50,47,44,25,48,53,23,16,52,52,18,28,28,60,65,55,77,65,46,49,35,35,40,37,40,69,32,11,38,55,51,65,66,22,42,68,47,46,57,61,36,62,48,34,29,45,68,33,68,70,44,62,34,39,36,28,40,39,18,30,33,47,88,78,84,70,51,88,73,52,23,43,41,50,63,68,59,60,60,70,56,47,74,63,61,91,90,60,82,76,62,86,52,70,87,70,43,46,60,81,76,68,31,45,51,42,82,46,72,66,91,46,32,67,56,45,23,36,55,58,39,45,49,55,67,40,99,60,48,46,31,34,42,32,47,28,72,76,128

Foldseek 3Di:
DDDDDDDDDDDDDDDDDDDDDYDDDDDDDDDDDDDDDDDDDDDDDDDDDDDDDDDDDDDDDDDDDDDPDPDPDPVCDPVCVVVLVVVLVVCVVPVVSDDPQSSQLSVQVVVPDRSVVSRDDDDDDDDDDDPDPPPPPPVVLVLVQVLLLQLLVLLLACLLLQAPQALLCPDDRDDPCSNDSVVSVDDPVQQAPWHQNEPPADPLAAASNHGVPLPPPRTDGNVRSSVLSCVQDHYQKHWHQPLFPDRVLVRLVRCCRRPPPDDDALVLLLLLLLQLLLQVLLQVVCCVVQVPDWQLHQFFQSLVRLQLQLLQVLLLVQAAAEEEEEEARHNQVVCVCRPQNDFLLLVLLLSVPDPDPDPQFPSDFPDHPSQAKDWDWDADPVGGIHIYIYHGDDNQFPLLVLLSLLLLLLVCVVVVVQLLSHYAYEYEHELLCLAAPVLNLVLLVQCPPSSRHRLEYEYEYSYQQDDQLDGPVRRHDDDGSCVSCSVVSAMEMRGHSLDSVRSNSVSSVQSVSSSVRSYYHYYYHRTHDLDHSTNPDDNCVRPVVSNVSSVVRDTSSVVSLVVCCVVPSDPPVSSVVSSVVSNVSSVVSSVCSVVDGDDDDPLLVLLVVLLVAQWADFDLDDDPVLLVLLLVLQLDDDPPFAFDPVVPVVSVVSNVCSVVVPPQDQLNLVSSLLLSLLVVVAAEEEEEAVQCCALLSRHVQWTARPPPRDTDGSSQVSDPPRPYDHHGYRYPPALQSVVSSLQSNQQNDLRYAGEYEYSALLCNVSNVCCVPTPQLPVCNRHVGFGQYEYHHAADDPPPDDSRHDNPLVVVVVSWPDDPVDDADPDSNRGCSCVPISAEEDEDDDSNVVSSVSSVCRRISGHHYYYYNHYND